Protein 5NGJ (pdb70)

GO terms:
  GO:0044659 viral release from host cell by cytolysis (P, IMP)
  GO:0098015 virus tail (C, IDA)

InterPro domains:
  IPR003343 Bacterial Ig-like domain, group 2 [PF02368] (375-453)
  IPR003343 Bacterial Ig-like domain, group 2 [SM00635] (375-456)
  IPR008964 Invasin/intimin cell-adhesion fragments [SSF49373] (381-460)

Nearest PDB structures (foldseek):
  5ngj-assembly1_B  TM=1.002E+00  e=4.626E-93  Tequintavirus T5
  5ngj-assembly1_A  TM=9.781E-01  e=1.810E-80  Tequintavirus T5
  8bcu-assembly1_H  TM=9.082E-01  e=2.111E-66  Escherichia phage T5
  8hqz-assembly1_p  TM=7.438E-01  e=2.154E-61  Escherichia phage DT57C
  9iny-assembly1_C  TM=8.876E-01  e=1.516E-52  Escherichia phage T5

Sequence (872 aa):
LQLLRNTRIFVSTVKTGHNKTNTQEILVQDDISWGQAAEWSFSTYILPYKDKNTSKQIVPDYMLWHALSSGRAINLEGTTGAHNNATNFMVNFKDNSYHELAMLHIYILTDKTWSYIDSCQINQAEVNVDIEDIGRVTWSGNGNQLIPLDEQPFDPDQIGIDDETYMTIQGSYIKNKLTILKIKDMDTNKSYDIPITGGTFTINNNITYLTPNVMSRVTIPIGSFTGAFELTGSLTAYLNDKSLGSMELYKDLIKTLKVVNRFEIALVLGGEYDDERPAAILVAKQAHHVNIPTIETDDVLGTSVEFKAIPSDLDAGDEGYLGFSSKYTRTTINNLIVNGDGATDAVTAITVKSAGNVTTLNRSATLQMSVEVTPSSARNKEVTWAITAGDAATINATGLLRADASKTGAVTVEATAKDGSGVKGTKVITVTAGGENLYFQRNTRIFVSTVKTGHNKTNTQEILVQDDISWGDSNSTDITVNEAEWSFSTYILPYKDKNTSKQIVPDYMLWHALSSGRAINLEGTTGAHNNATNFMVNFKDNSYHELAMLHIYILTDKTWSYIDSCQINQAEVNVDIEDIGRVTWSGNGNQLIPLDEQPFDPDQIGIDDETYMTIQGSYIKNKLTILKIKDMDTNKSYDIPITGGTFTINNNITYLTPNVMSRVTIPIGSFTGAFELTGSLTAYLNDKSLGSMELYKDLIKTLKVVNRFEIALVLGGEYDDERPAAILVAKQAHHVNIPTIETDDVLGTSVEFKAIPSDLDAGDEGYLGFSSKYTRTTINNLIVNGDGATDAVTAITVKSAGNVTTLNRSATLQMSVEVTPSSARNKEVTWAITAGDAATINATGLLRADASKTTVEATAKDGSGVKGTKVITV

Secondary structure (P-SEA, 3-state):
cccccbbbbbbcccccccccccbbbbbccccccccccccccccccbbbbbcccccbbbbcaaaaaaaacccccccccccccccccccccccccccccccccbbbbbbbbcccbbbbbccccccbbbbbccccccbbbbbbbcccbbbbbcccccccccccccaaaaaaaaaccccccbbbbbbbcccccbbbbbbbccccccccccccccccccccccccccccccccccccccccccccccccccaaaaaaaaaaaacccccbbbbbccccccccccbbbbbbcccccccccccccccccbbbbbbbbccccccccccbbbbcccccaaaaaaaacccccccccccbbbbbcccccccccccbbbbbbbbccccccccccccccccccccccccccccccccccccbbbbbbbbbcccccbbbbbbbbbcccccccccc/cbbbbbbcccccccccccbbbbbccccccccccbbbbbccccccccccccbbbbbcccccbbbbcaaaaaaaacccccccccccccccccccccccccccccccccbbbbbbbbcccbbbbbccccccbbbbbccccccbbbbbbbcccbbbbbcccccccccccccaaaaaaaaacccccccccbbbbcccccbbbbbbbccccccccccccccccccccccccccccccccccccccccccccccccccaaaaaaaaaaaacccccbbbbbccccccccccbbbbbbcbbbbbbcccccccccbbbbbbbbbccccccccccbbbbcccccaaaaaaaacccccccccccbbbbbccccccccccbbbbbbbbbccccccccccbbbbbccccbbbbccccccccccccccbbbbbcccccbbbbbbbcc

Radius of gyration: 35.17 Å; Cα contacts (8 Å, |Δi|>4): 2304; chains: 2; bounding box: 107×68×92 Å

Structure (mmCIF, N/CA/C/O backbone):
data_5NGJ
#
_entry.id   5NGJ
#
_cell.length_a   76.790
_cell.length_b   115.081
_cell.length_c   83.366
_cell.angle_alpha   90.00
_cell.angle_beta   111.88
_cell.angle_gamma   90.00
#
_symmetry.space_group_name_H-M   'P 1 21 1'
#
loop_
_entity.id
_entity.type
_entity.pdbx_description
1 polymer 'Tail tube protein'
2 non-polymer 'CHLORIDE ION'
3 water water
#
loop_
_atom_site.group_PDB
_atom_site.id
_atom_site.type_symbol
_atom_site.label_atom_id
_atom_site.label_alt_id
_atom_site.label_comp_id
_atom_site.label_asym_id
_atom_site.label_entity_id
_atom_site.label_seq_id
_atom_site.pdbx_PDB_ins_code
_atom_site.Cartn_x
_atom_site.Cartn_y
_atom_site.Cartn_z
_atom_site.occupancy
_atom_site.B_iso_or_equiv
_atom_site.auth_seq_id
_atom_site.auth_comp_id
_atom_site.auth_asym_id
_atom_site.auth_atom_id
_atom_site.pdbx_PDB_model_num
ATOM 1 N N . LEU A 1 3 ? 37.495 19.383 76.563 1.00 118.35 3 LEU A N 1
ATOM 2 C CA . LEU A 1 3 ? 37.732 20.709 77.128 1.00 117.97 3 LEU A CA 1
ATOM 3 C C . LEU A 1 3 ? 39.205 20.869 77.438 1.00 119.18 3 LEU A C 1
ATOM 4 O O . LEU A 1 3 ? 39.701 20.222 78.357 1.00 118.09 3 LEU A O 1
ATOM 19 N N . GLN A 1 4 ? 39.907 21.720 76.666 1.00 114.23 4 GLN A N 1
ATOM 20 C CA . GLN A 1 4 ? 41.330 22.006 76.845 1.00 111.63 4 GLN A CA 1
ATOM 21 C C . GLN A 1 4 ? 41.462 23.459 77.304 1.00 116.57 4 GLN A C 1
ATOM 22 O O . GLN A 1 4 ? 41.223 24.365 76.518 1.00 116.78 4 GLN A O 1
ATOM 36 N N . LEU A 1 5 ? 41.864 23.683 78.565 1.00 113.55 5 LEU A N 1
ATOM 37 C CA . LEU A 1 5 ? 42.071 25.036 79.084 1.00 113.86 5 LEU A CA 1
ATOM 38 C C . LEU A 1 5 ? 43.389 25.567 78.488 1.00 114.15 5 LEU A C 1
ATOM 39 O O . LEU A 1 5 ? 44.437 24.949 78.676 1.00 111.90 5 LEU A O 1
ATOM 55 N N . LEU A 1 6 ? 43.318 26.673 77.726 1.00 110.09 6 LEU A N 1
ATOM 56 C CA . LEU A 1 6 ? 44.488 27.261 77.068 1.00 108.09 6 LEU A CA 1
ATOM 57 C C . LEU A 1 6 ? 45.182 28.185 78.067 1.00 108.91 6 LEU A C 1
ATOM 58 O O . LEU A 1 6 ? 44.603 29.190 78.481 1.00 109.95 6 LEU A O 1
ATOM 74 N N . ARG A 1 7 ? 46.403 27.806 78.493 1.00 101.30 7 ARG A N 1
ATOM 75 C CA . ARG A 1 7 ? 47.181 28.522 79.502 1.00 99.49 7 ARG A CA 1
ATOM 76 C C . ARG A 1 7 ? 48.510 28.978 78.935 1.00 96.76 7 ARG A C 1
ATOM 77 O O . ARG A 1 7 ? 48.976 28.424 77.944 1.00 93.00 7 ARG A O 1
ATOM 98 N N . ASN A 1 8 ? 49.125 29.992 79.573 1.00 92.41 8 ASN A N 1
ATOM 99 C CA . ASN A 1 8 ? 50.443 30.509 79.169 1.00 91.02 8 ASN A CA 1
ATOM 100 C C . ASN A 1 8 ? 51.473 29.420 79.517 1.00 87.25 8 ASN A C 1
ATOM 101 O O . ASN A 1 8 ? 51.636 29.129 80.700 1.00 86.23 8 ASN A O 1
ATOM 112 N N . THR A 1 9 ? 52.050 28.730 78.506 1.00 78.89 9 THR A N 1
ATOM 113 C CA . THR A 1 9 ? 52.943 27.614 78.777 1.00 75.49 9 THR A CA 1
ATOM 114 C C . THR A 1 9 ? 54.321 27.830 78.193 1.00 74.89 9 THR A C 1
ATOM 115 O O . THR A 1 9 ? 54.451 28.416 77.132 1.00 75.57 9 THR A O 1
ATOM 126 N N . ARG A 1 10 ? 55.348 27.346 78.896 1.00 68.05 10 ARG A N 1
ATOM 127 C CA . ARG A 1 10 ? 56.726 27.352 78.426 1.00 65.44 10 ARG A CA 1
ATOM 128 C C . ARG A 1 10 ? 57.228 25.922 78.606 1.00 67.68 10 ARG A C 1
ATOM 129 O O . ARG A 1 10 ? 56.973 25.305 79.637 1.00 67.53 10 ARG A O 1
ATOM 150 N N . ILE A 1 11 ? 57.859 25.380 77.571 1.00 62.31 11 ILE A N 1
ATOM 151 C CA . ILE A 1 11 ? 58.357 24.016 77.534 1.00 60.86 11 ILE A CA 1
ATOM 152 C C . ILE A 1 11 ? 59.859 24.049 77.391 1.00 61.08 11 ILE A C 1
ATOM 153 O O . ILE A 1 11 ? 60.378 24.827 76.598 1.00 59.46 11 ILE A O 1
ATOM 169 N N . PHE A 1 12 ? 60.545 23.188 78.130 1.00 56.34 12 PHE A N 1
ATOM 170 C CA . PHE A 1 12 ? 61.993 23.070 78.085 1.00 55.27 12 PHE A CA 1
ATOM 171 C C . PHE A 1 12 ? 62.316 21.606 78.043 1.00 62.09 12 PHE A C 1
ATOM 172 O O . PHE A 1 12 ? 61.599 20.811 78.643 1.00 63.20 12 PHE A O 1
ATOM 189 N N . VAL A 1 13 ? 63.371 21.236 77.317 1.00 57.74 13 VAL A N 1
ATOM 190 C CA . VAL A 1 13 ? 63.798 19.856 77.268 1.00 56.34 13 VAL A CA 1
ATOM 191 C C . VAL A 1 13 ? 65.178 19.828 77.822 1.00 58.61 13 VAL A C 1
ATOM 192 O O . VAL A 1 13 ? 65.922 20.774 77.635 1.00 57.64 13 VAL A O 1
ATOM 205 N N . SER A 1 14 ? 65.527 18.731 78.472 1.00 56.67 14 SER A N 1
ATOM 206 C CA . SER A 1 14 ? 66.829 18.576 79.090 1.00 57.96 14 SER A CA 1
ATOM 207 C C . SER A 1 14 ? 67.302 17.139 79.097 1.00 62.07 14 SER A C 1
ATOM 208 O O . SER A 1 14 ? 66.498 16.218 79.177 1.00 60.32 14 SER A O 1
ATOM 216 N N . THR A 1 15 ? 68.615 16.961 79.091 1.00 61.22 15 THR A N 1
ATOM 217 C CA . THR A 1 15 ? 69.234 15.652 79.233 1.00 62.37 15 THR A CA 1
ATOM 218 C C . THR A 1 15 ? 69.487 15.348 80.711 1.00 70.55 15 THR A C 1
ATOM 219 O O . THR A 1 15 ? 69.823 14.219 81.020 1.00 72.04 15 THR A O 1
ATOM 230 N N . VAL A 1 16 ? 69.342 16.357 81.625 1.00 69.55 16 VAL A N 1
ATOM 231 C CA . VAL A 1 16 ? 69.583 16.231 83.068 1.00 69.54 16 VAL A CA 1
ATOM 232 C C . VAL A 1 16 ? 68.351 16.575 83.921 1.00 74.47 16 VAL A C 1
ATOM 233 O O . VAL A 1 16 ? 67.449 17.273 83.460 1.00 73.69 16 VAL A O 1
ATOM 246 N N . LYS A 1 17 ? 68.369 16.106 85.190 1.00 72.82 17 LYS A N 1
ATOM 247 C CA . LYS A 1 17 ? 67.391 16.398 86.248 1.00 72.71 17 LYS A CA 1
ATOM 248 C C . LYS A 1 17 ? 67.969 17.398 87.264 1.00 77.76 17 LYS A C 1
ATOM 249 O O . LYS A 1 17 ? 67.231 17.900 88.108 1.00 78.10 17 LYS A O 1
ATOM 268 N N . THR A 1 18 ? 69.281 17.676 87.196 1.00 75.16 18 THR A N 1
ATOM 269 C CA . THR A 1 18 ? 69.958 18.670 88.063 1.00 76.41 18 THR A CA 1
ATOM 270 C C . THR A 1 18 ? 71.145 19.257 87.298 1.00 79.99 18 THR A C 1
ATOM 271 O O . THR A 1 18 ? 71.618 18.648 86.338 1.00 78.60 18 THR A O 1
ATOM 282 N N . GLY A 1 19 ? 71.617 20.421 87.719 1.00 76.96 19 GLY A N 1
ATOM 283 C CA . GLY A 1 19 ? 72.733 21.093 87.061 1.00 76.27 19 GLY A CA 1
ATOM 284 C C . GLY A 1 19 ? 72.370 21.573 85.668 1.00 79.00 19 GLY A C 1
ATOM 285 O O . GLY A 1 19 ? 73.154 21.406 84.733 1.00 80.34 19 GLY A O 1
ATOM 289 N N . HIS A 1 20 ? 71.175 22.182 85.523 1.00 71.70 20 HIS A N 1
ATOM 290 C CA . HIS A 1 20 ? 70.655 22.650 84.238 1.00 68.97 20 HIS A CA 1
ATOM 291 C C . HIS A 1 20 ? 71.387 23.882 83.768 1.00 76.94 20 HIS A C 1
ATOM 292 O O . HIS A 1 20 ? 71.486 24.845 84.511 1.00 80.42 20 HIS A O 1
ATOM 306 N N . ASN A 1 21 ? 71.850 23.879 82.527 1.00 73.84 21 ASN A N 1
ATOM 307 C CA . ASN A 1 21 ? 72.568 24.992 81.949 1.00 74.90 21 ASN A CA 1
ATOM 308 C C . ASN A 1 21 ? 72.188 25.095 80.487 1.00 81.20 21 ASN A C 1
ATOM 309 O O . ASN A 1 21 ? 71.445 24.246 79.999 1.00 81.14 21 ASN A O 1
ATOM 320 N N . LYS A 1 22 ? 72.735 26.076 79.757 1.00 78.74 22 LYS A N 1
ATOM 321 C CA . LYS A 1 22 ? 72.375 26.272 78.350 1.00 77.00 22 LYS A CA 1
ATOM 322 C C . LYS A 1 22 ? 72.932 25.172 77.424 1.00 78.71 22 LYS A C 1
ATOM 323 O O . LYS A 1 22 ? 72.409 25.009 76.321 1.00 77.35 22 LYS A O 1
ATOM 342 N N . THR A 1 23 ? 73.911 24.361 77.892 1.00 72.94 23 THR A N 1
ATOM 343 C CA . THR A 1 23 ? 74.429 23.236 77.116 1.00 70.83 23 THR A CA 1
ATOM 344 C C . THR A 1 23 ? 73.501 22.027 77.165 1.00 69.97 23 THR A C 1
ATOM 345 O O . THR A 1 23 ? 73.380 21.337 76.178 1.00 69.07 23 THR A O 1
ATOM 356 N N . ASN A 1 24 ? 72.937 21.710 78.326 1.00 67.55 24 ASN A N 1
ATOM 357 C CA . ASN A 1 24 ? 72.107 20.509 78.494 1.00 65.94 24 ASN A CA 1
ATOM 358 C C . ASN A 1 24 ? 70.582 20.743 78.477 1.00 66.65 24 ASN A C 1
ATOM 359 O O . ASN A 1 24 ? 69.841 19.767 78.575 1.00 64.67 24 ASN A O 1
ATOM 370 N N . THR A 1 25 ? 70.114 22.001 78.390 1.00 62.00 25 THR A N 1
ATOM 371 C CA . THR A 1 25 ? 68.675 22.335 78.450 1.00 60.52 25 THR A CA 1
ATOM 372 C C . THR A 1 25 ? 68.393 23.422 77.467 1.00 63.15 25 THR A C 1
ATOM 373 O O . THR A 1 25 ? 69.263 24.246 77.223 1.00 62.92 25 THR A O 1
ATOM 384 N N . GLN A 1 26 ? 67.191 23.412 76.875 1.00 58.72 26 GLN A N 1
ATOM 385 C CA . GLN A 1 26 ? 66.769 24.442 75.924 1.00 57.50 26 GLN A CA 1
ATOM 386 C C . GLN A 1 26 ? 65.267 24.594 75.968 1.00 60.20 26 GLN A C 1
ATOM 387 O O . GLN A 1 26 ? 64.551 23.619 76.222 1.00 56.84 26 GLN A O 1
ATOM 401 N N . GLU A 1 27 ? 64.784 25.805 75.684 1.00 59.19 27 GLU A N 1
ATOM 402 C CA . GLU A 1 27 ? 63.342 26.043 75.615 1.00 58.91 27 GLU A CA 1
ATOM 403 C C . GLU A 1 27 ? 62.867 25.595 74.252 1.00 61.33 27 GLU A C 1
ATOM 404 O O . GLU A 1 27 ? 63.594 25.727 73.280 1.00 61.33 27 GLU A O 1
ATOM 416 N N . ILE A 1 28 ? 61.635 25.104 74.179 1.00 57.31 28 ILE A N 1
ATOM 417 C CA . ILE A 1 28 ? 61.018 24.695 72.939 1.00 55.25 28 ILE A CA 1
ATOM 418 C C . ILE A 1 28 ? 59.887 25.643 72.662 1.00 59.37 28 ILE A C 1
ATOM 419 O O . ILE A 1 28 ? 58.991 25.759 73.492 1.00 56.46 28 ILE A O 1
ATOM 435 N N . LEU A 1 29 ? 59.888 26.299 71.484 1.00 60.02 29 LEU A N 1
ATOM 436 C CA . LEU A 1 29 ? 58.782 27.180 71.113 1.00 63.70 29 LEU A CA 1
ATOM 437 C C . LEU A 1 29 ? 57.650 26.331 70.539 1.00 66.74 29 LEU A C 1
ATOM 438 O O . LEU A 1 29 ? 57.575 26.105 69.334 1.00 65.86 29 LEU A O 1
ATOM 454 N N . VAL A 1 30 ? 56.798 25.846 71.422 1.00 64.36 30 VAL A N 1
ATOM 455 C CA . VAL A 1 30 ? 55.627 25.058 71.072 1.00 65.13 30 VAL A CA 1
ATOM 456 C C . VAL A 1 30 ? 54.503 25.958 70.578 1.00 72.59 30 VAL A C 1
ATOM 457 O O . VAL A 1 30 ? 54.365 27.097 71.023 1.00 70.25 30 VAL A O 1
ATOM 470 N N . GLN A 1 31 ? 53.606 25.352 69.800 1.00 73.28 31 GLN A N 1
ATOM 471 C CA . GLN A 1 31 ? 52.386 25.985 69.292 1.00 75.50 31 GLN A CA 1
ATOM 472 C C . GLN A 1 31 ? 51.260 25.752 70.290 1.00 84.34 31 GLN A C 1
ATOM 473 O O . GLN A 1 31 ? 51.450 24.992 71.232 1.00 84.14 31 GLN A O 1
ATOM 487 N N . ASP A 1 32 ? 50.083 26.371 70.075 1.00 86.73 32 ASP A N 1
ATOM 488 C CA . ASP A 1 32 ? 48.916 26.237 70.986 1.00 89.50 32 ASP A CA 1
ATOM 489 C C . ASP A 1 32 ? 48.450 24.783 71.176 1.00 94.47 32 ASP A C 1
ATOM 490 O O . ASP A 1 32 ? 47.832 24.469 72.206 1.00 95.03 32 ASP A O 1
ATOM 499 N N . ASP A 1 33 ? 48.707 23.914 70.169 1.00 90.89 33 ASP A N 1
ATOM 500 C CA . ASP A 1 33 ? 48.431 22.483 70.262 1.00 91.34 33 ASP A CA 1
ATOM 501 C C . ASP A 1 33 ? 49.613 21.865 71.028 1.00 94.46 33 ASP A C 1
ATOM 502 O O . ASP A 1 33 ? 50.759 21.799 70.519 1.00 97.03 33 ASP A O 1
ATOM 511 N N . ILE A 1 34 ? 49.358 21.541 72.278 1.00 85.73 34 ILE A N 1
ATOM 512 C CA . ILE A 1 34 ? 50.316 20.894 73.162 1.00 83.09 34 ILE A CA 1
ATOM 513 C C . ILE A 1 34 ? 49.504 20.115 74.180 1.00 84.95 34 ILE A C 1
ATOM 514 O O . ILE A 1 34 ? 48.672 20.694 74.873 1.00 86.58 34 ILE A O 1
ATOM 530 N N . SER A 1 35 ? 49.719 18.809 74.235 1.00 78.33 35 SER A N 1
ATOM 531 C CA . SER A 1 35 ? 48.978 17.936 75.108 1.00 78.17 35 SER A CA 1
ATOM 532 C C . SER A 1 35 ? 49.905 17.000 75.825 1.00 81.58 35 SER A C 1
ATOM 533 O O . SER A 1 35 ? 50.846 16.503 75.226 1.00 77.79 35 SER A O 1
ATOM 541 N N . TRP A 1 36 ? 49.647 16.766 77.107 1.00 81.14 36 TRP A N 1
ATOM 542 C CA . TRP A 1 36 ? 50.399 15.815 77.903 1.00 81.80 36 TRP A CA 1
ATOM 543 C C . TRP A 1 36 ? 49.509 15.296 79.013 1.00 90.51 36 TRP A C 1
ATOM 544 O O . TRP A 1 36 ? 48.582 15.983 79.438 1.00 89.88 36 TRP A O 1
ATOM 565 N N . GLY A 1 37 ? 49.811 14.101 79.480 1.00 90.28 37 GLY A N 1
ATOM 566 C CA . GLY A 1 37 ? 49.075 13.501 80.580 1.00 91.78 37 GLY A CA 1
ATOM 567 C C . GLY A 1 37 ? 49.611 12.133 80.933 1.00 96.39 37 GLY A C 1
ATOM 568 O O . GLY A 1 37 ? 50.681 11.739 80.455 1.00 93.85 37 GLY A O 1
ATOM 572 N N . GLN A 1 38 ? 48.842 11.398 81.765 1.00 94.70 38 GLN A N 1
ATOM 573 C CA . GLN A 1 38 ? 49.171 10.039 82.189 1.00 108.89 38 GLN A CA 1
ATOM 574 C C . GLN A 1 38 ? 47.927 9.279 82.670 1.00 137.68 38 GLN A C 1
ATOM 575 O O . GLN A 1 38 ? 47.390 9.578 83.736 1.00 104.72 38 GLN A O 1
ATOM 589 N N . ALA A 1 67 ? 52.049 4.659 81.038 1.00 89.62 67 ALA A N 1
ATOM 590 C CA . ALA A 1 67 ? 53.149 5.577 80.722 1.00 86.45 67 ALA A CA 1
ATOM 591 C C . ALA A 1 67 ? 52.609 6.935 80.242 1.00 85.33 67 ALA A C 1
ATOM 592 O O . ALA A 1 67 ? 51.647 6.971 79.471 1.00 85.29 67 ALA A O 1
ATOM 598 N N . ALA A 1 68 ? 53.244 8.047 80.660 1.00 77.80 68 ALA A N 1
ATOM 599 C CA . ALA A 1 68 ? 52.839 9.370 80.170 1.00 77.21 68 ALA A CA 1
ATOM 600 C C . ALA A 1 68 ? 53.004 9.468 78.613 1.00 81.93 68 ALA A C 1
ATOM 601 O O . ALA A 1 68 ? 53.814 8.750 78.012 1.00 80.84 68 ALA A O 1
ATOM 608 N N . GLU A 1 69 ? 52.148 10.269 77.977 1.00 77.64 69 GLU A N 1
ATOM 609 C CA . GLU A 1 69 ? 52.141 10.472 76.546 1.00 76.00 69 GLU A CA 1
ATOM 610 C C . GLU A 1 69 ? 52.139 11.957 76.316 1.00 76.56 69 GLU A C 1
ATOM 611 O O . GLU A 1 69 ? 51.644 12.701 77.160 1.00 77.07 69 GLU A O 1
ATOM 623 N N . TRP A 1 70 ? 52.825 12.412 75.269 1.00 69.68 70 TRP A N 1
ATOM 624 C CA . TRP A 1 70 ? 52.885 13.846 75.005 1.00 66.74 70 TRP A CA 1
ATOM 625 C C . TRP A 1 70 ? 52.939 14.120 73.532 1.00 65.68 70 TRP A C 1
ATOM 626 O O . TRP A 1 70 ? 53.282 13.242 72.726 1.00 63.46 70 TRP A O 1
ATOM 647 N N . SER A 1 71 ? 52.569 15.346 73.180 1.00 60.23 71 SER A N 1
ATOM 648 C CA . SER A 1 71 ? 52.541 15.776 71.804 1.00 59.71 71 SER A CA 1
ATOM 649 C C . SER A 1 71 ? 52.550 17.284 71.736 1.00 61.40 71 SER A C 1
ATOM 650 O O . SER A 1 71 ? 51.927 17.935 72.552 1.00 58.93 71 SER A O 1
ATOM 658 N N . PHE A 1 72 ? 53.237 17.834 70.732 1.00 56.38 72 PHE A N 1
ATOM 659 C CA . PHE A 1 72 ? 53.275 19.272 70.513 1.00 57.25 72 PHE A CA 1
ATOM 660 C C . PHE A 1 72 ? 53.889 19.531 69.163 1.00 61.40 72 PHE A C 1
ATOM 661 O O . PHE A 1 72 ? 54.483 18.637 68.575 1.00 61.83 72 PHE A O 1
ATOM 678 N N . SER A 1 73 ? 53.737 20.746 68.671 1.00 58.83 73 SER A N 1
ATOM 679 C CA . SER A 1 73 ? 54.257 21.145 67.390 1.00 58.14 73 SER A CA 1
ATOM 680 C C . SER A 1 73 ? 55.180 22.324 67.519 1.00 59.70 73 SER A C 1
ATOM 681 O O . SER A 1 73 ? 55.068 23.104 68.447 1.00 57.57 73 SER A O 1
ATOM 689 N N . THR A 1 74 ? 56.064 22.448 66.543 1.00 57.94 74 THR A N 1
ATOM 690 C CA . THR A 1 74 ? 57.060 23.499 66.391 1.00 57.21 74 THR A CA 1
ATOM 691 C C . THR A 1 74 ? 57.205 23.696 64.901 1.00 59.57 74 THR A C 1
ATOM 692 O O . THR A 1 74 ? 56.627 22.971 64.103 1.00 57.52 74 THR A O 1
ATOM 703 N N . TYR A 1 75 ? 58.028 24.625 64.535 1.00 58.76 75 TYR A N 1
ATOM 704 C CA . TYR A 1 75 ? 58.374 24.889 63.165 1.00 58.55 75 TYR A CA 1
ATOM 705 C C . TYR A 1 75 ? 59.852 24.707 62.986 1.00 61.24 75 TYR A C 1
ATOM 706 O O . TYR A 1 75 ? 60.605 24.978 63.904 1.00 61.57 75 TYR A O 1
ATOM 724 N N . ILE A 1 76 ? 60.262 24.337 61.780 1.00 57.67 76 ILE A N 1
ATOM 725 C CA . ILE A 1 76 ? 61.672 24.240 61.378 1.00 55.47 76 ILE A CA 1
ATOM 726 C C . ILE A 1 76 ? 62.089 25.712 61.145 1.00 61.12 76 ILE A C 1
ATOM 727 O O . ILE A 1 76 ? 61.517 26.392 60.274 1.00 61.70 76 ILE A O 1
ATOM 743 N N . LEU A 1 77 ? 62.973 26.227 62.017 1.00 55.61 77 LEU A N 1
ATOM 744 C CA . LEU A 1 77 ? 63.349 27.632 62.027 1.00 56.23 77 LEU A CA 1
ATOM 745 C C . LEU A 1 77 ? 64.854 27.770 62.050 1.00 58.92 77 LEU A C 1
ATOM 746 O O . LEU A 1 77 ? 65.444 28.016 63.087 1.00 58.76 77 LEU A O 1
ATOM 762 N N . PRO A 1 78 ? 65.495 27.628 60.891 1.00 56.95 78 PRO A N 1
ATOM 763 C CA . PRO A 1 78 ? 66.954 27.687 60.865 1.00 56.50 78 PRO A CA 1
ATOM 764 C C . PRO A 1 78 ? 67.491 29.109 60.888 1.00 64.74 78 PRO A C 1
ATOM 765 O O . PRO A 1 78 ? 66.950 29.998 60.226 1.00 65.58 78 PRO A O 1
ATOM 776 N N . TYR A 1 79 ? 68.530 29.326 61.698 1.00 63.59 79 TYR A N 1
ATOM 777 C CA . TYR A 1 79 ? 69.120 30.656 61.849 1.00 65.20 79 TYR A CA 1
ATOM 778 C C . TYR A 1 79 ? 70.593 30.575 62.243 1.00 70.70 79 TYR A C 1
ATOM 779 O O . TYR A 1 79 ? 71.077 29.510 62.633 1.00 65.75 79 TYR A O 1
ATOM 797 N N . LYS A 1 80 ? 71.295 31.714 62.164 1.00 74.07 80 LYS A N 1
ATOM 798 C CA . LYS A 1 80 ? 72.713 31.756 62.506 1.00 76.38 80 LYS A CA 1
ATOM 799 C C . LYS A 1 80 ? 72.862 31.947 63.991 1.00 82.47 80 LYS A C 1
ATOM 800 O O . LYS A 1 80 ? 72.428 32.966 64.526 1.00 84.65 80 LYS A O 1
ATOM 819 N N . ASP A 1 81 ? 73.507 30.987 64.660 1.00 79.55 81 ASP A N 1
ATOM 820 C CA . ASP A 1 81 ? 73.769 31.098 66.096 1.00 80.45 81 ASP A CA 1
ATOM 821 C C . ASP A 1 81 ? 74.772 32.239 66.285 1.00 85.96 81 ASP A C 1
ATOM 822 O O . ASP A 1 81 ? 75.751 32.304 65.556 1.00 84.06 81 ASP A O 1
ATOM 831 N N . LYS A 1 82 ? 74.514 33.157 67.207 1.00 86.24 82 LYS A N 1
ATOM 832 C CA . LYS A 1 82 ? 75.415 34.307 67.406 1.00 88.63 82 LYS A CA 1
ATOM 833 C C . LYS A 1 82 ? 76.818 33.884 67.886 1.00 91.03 82 LYS A C 1
ATOM 834 O O . LYS A 1 82 ? 77.810 34.308 67.300 1.00 91.75 82 LYS A O 1
ATOM 853 N N . ASN A 1 83 ? 76.881 33.025 68.920 1.00 84.82 83 ASN A N 1
ATOM 854 C CA . ASN A 1 83 ? 78.135 32.566 69.535 1.00 83.78 83 ASN A CA 1
ATOM 855 C C . ASN A 1 83 ? 79.054 31.765 68.623 1.00 82.99 83 ASN A C 1
ATOM 856 O O . ASN A 1 83 ? 80.255 31.989 68.652 1.00 83.02 83 ASN A O 1
ATOM 867 N N . THR A 1 84 ? 78.504 30.789 67.875 1.00 76.25 84 THR A N 1
ATOM 868 C CA . THR A 1 84 ? 79.270 29.906 66.985 1.00 74.01 84 THR A CA 1
ATOM 869 C C . THR A 1 84 ? 79.231 30.288 65.506 1.00 73.84 84 THR A C 1
ATOM 870 O O . THR A 1 84 ? 80.034 29.757 64.733 1.00 69.84 84 THR A O 1
ATOM 881 N N . SER A 1 85 ? 78.281 31.163 65.101 1.00 70.67 85 SER A N 1
ATOM 882 C CA . SER A 1 85 ? 78.051 31.542 63.703 1.00 70.13 85 SER A CA 1
ATOM 883 C C . SER A 1 85 ? 77.626 30.333 62.830 1.00 71.65 85 SER A C 1
ATOM 884 O O . SER A 1 85 ? 77.606 30.434 61.609 1.00 70.72 85 SER A O 1
ATOM 892 N N . LYS A 1 86 ? 77.197 29.220 63.464 1.00 65.50 86 LYS A N 1
ATOM 893 C CA . LYS A 1 86 ? 76.776 28.025 62.754 1.00 60.98 86 LYS A CA 1
ATOM 894 C C . LYS A 1 86 ? 75.278 28.017 62.586 1.00 62.24 86 LYS A C 1
ATOM 895 O O . LYS A 1 86 ? 74.553 28.599 63.391 1.00 61.64 86 LYS A O 1
ATOM 914 N N . GLN A 1 87 ? 74.793 27.333 61.549 1.00 59.35 87 GLN A N 1
ATOM 915 C CA . GLN A 1 87 ? 73.339 27.195 61.357 1.00 58.88 87 GLN A CA 1
ATOM 916 C C . GLN A 1 87 ? 72.770 26.260 62.408 1.00 58.88 87 GLN A C 1
ATOM 917 O O . GLN A 1 87 ? 73.361 25.228 62.689 1.00 57.53 87 GLN A O 1
ATOM 931 N N . ILE A 1 88 ? 71.686 26.662 63.050 1.00 58.15 88 ILE A N 1
ATOM 932 C CA . ILE A 1 88 ? 71.043 25.883 64.108 1.00 57.46 88 ILE A CA 1
ATOM 933 C C . ILE A 1 88 ? 69.536 26.029 64.061 1.00 59.06 88 ILE A C 1
ATOM 934 O O . ILE A 1 88 ? 69.026 26.912 63.396 1.00 59.89 88 ILE A O 1
ATOM 950 N N . VAL A 1 89 ? 68.833 25.132 64.744 1.00 54.93 89 VAL A N 1
ATOM 951 C CA . VAL A 1 89 ? 67.388 25.194 64.937 1.00 54.78 89 VAL A CA 1
ATOM 952 C C . VAL A 1 89 ? 67.148 25.299 66.436 1.00 58.04 89 VAL A C 1
ATOM 953 O O . VAL A 1 89 ? 67.864 24.669 67.224 1.00 55.91 89 VAL A O 1
ATOM 966 N N . PRO A 1 90 ? 66.114 26.047 66.854 1.00 57.35 90 PRO A N 1
ATOM 967 C CA . PRO A 1 90 ? 65.836 26.168 68.298 1.00 58.18 90 PRO A CA 1
ATOM 968 C C . PRO A 1 90 ? 65.287 24.906 68.992 1.00 61.55 90 PRO A C 1
ATOM 969 O O . PRO A 1 90 ? 65.048 24.952 70.186 1.00 62.97 90 PRO A O 1
ATOM 980 N N . ASP A 1 91 ? 65.099 23.788 68.267 1.00 58.05 91 ASP A N 1
ATOM 981 C CA . ASP A 1 91 ? 64.617 22.535 68.834 1.00 57.08 91 ASP A CA 1
ATOM 982 C C . ASP A 1 91 ? 65.604 21.393 68.485 1.00 57.00 91 ASP A C 1
ATOM 983 O O . ASP A 1 91 ? 65.204 20.239 68.345 1.00 54.65 91 ASP A O 1
ATOM 992 N N . TYR A 1 92 ? 66.899 21.713 68.398 1.00 54.08 92 TYR A N 1
ATOM 993 C CA . TYR A 1 92 ? 67.888 20.729 67.983 1.00 53.91 92 TYR A CA 1
ATOM 994 C C . TYR A 1 92 ? 67.989 19.537 68.900 1.00 55.74 92 TYR A C 1
ATOM 995 O O . TYR A 1 92 ? 68.353 18.458 68.431 1.00 53.38 92 TYR A O 1
ATOM 1013 N N . MET A 1 93 ? 67.655 19.698 70.197 1.00 55.86 93 MET A N 1
ATOM 1014 C CA . MET A 1 93 ? 67.698 18.568 71.113 1.00 53.18 93 MET A CA 1
ATOM 1015 C C . MET A 1 93 ? 66.616 17.554 70.823 1.00 53.52 93 MET A C 1
ATOM 1016 O O . MET A 1 93 ? 66.829 16.370 71.095 1.00 52.53 93 MET A O 1
ATOM 1030 N N . LEU A 1 94 ? 65.494 17.988 70.195 1.00 49.95 94 LEU A N 1
ATOM 1031 C CA . LEU A 1 94 ? 64.430 17.065 69.774 1.00 49.18 94 LEU A CA 1
ATOM 1032 C C . LEU A 1 94 ? 64.895 16.325 68.539 1.00 53.83 94 LEU A C 1
ATOM 1033 O O . LEU A 1 94 ? 64.771 15.108 68.464 1.00 53.72 94 LEU A O 1
ATOM 1049 N N . TRP A 1 95 ? 65.492 17.035 67.600 1.00 50.51 95 TRP A N 1
ATOM 1050 C CA . TRP A 1 95 ? 66.030 16.378 66.401 1.00 51.26 95 TRP A CA 1
ATOM 1051 C C . TRP A 1 95 ? 67.094 15.374 66.766 1.00 53.29 95 TRP A C 1
ATOM 1052 O O . TRP A 1 95 ? 67.117 14.289 66.191 1.00 52.33 95 TRP A O 1
ATOM 1073 N N . HIS A 1 96 ? 67.915 15.701 67.766 1.00 50.70 96 HIS A N 1
ATOM 1074 C CA . HIS A 1 96 ? 68.923 14.770 68.233 1.00 50.97 96 HIS A CA 1
ATOM 1075 C C . HIS A 1 96 ? 68.343 13.539 68.868 1.00 55.74 96 HIS A C 1
ATOM 1076 O O . HIS A 1 96 ? 68.750 12.438 68.524 1.00 57.10 96 HIS A O 1
ATOM 1090 N N . ALA A 1 97 ? 67.434 13.715 69.820 1.00 53.29 97 ALA A N 1
ATOM 1091 C CA . ALA A 1 97 ? 66.794 12.620 70.517 1.00 53.81 97 ALA A CA 1
ATOM 1092 C C . ALA A 1 97 ? 65.943 11.698 69.591 1.00 55.46 97 ALA A C 1
ATOM 1093 O O . ALA A 1 97 ? 65.851 10.488 69.818 1.00 52.26 97 ALA A O 1
ATOM 1100 N N . LEU A 1 98 ? 65.398 12.243 68.497 1.00 52.53 98 LEU A N 1
ATOM 1101 C CA . LEU A 1 98 ? 64.637 11.462 67.509 1.00 50.80 98 LEU A CA 1
ATOM 1102 C C . LEU A 1 98 ? 65.594 10.535 66.745 1.00 54.25 98 LEU A C 1
ATOM 1103 O O . LEU A 1 98 ? 65.229 9.428 66.362 1.00 53.97 98 LEU A O 1
ATOM 1119 N N . SER A 1 99 ? 66.813 11.014 66.511 1.00 47.82 99 SER A N 1
ATOM 1120 C CA . SER A 1 99 ? 67.742 10.375 65.609 1.00 48.62 99 SER A CA 1
ATOM 1121 C C . SER A 1 99 ? 68.897 9.572 66.203 1.00 53.04 99 SER A C 1
ATOM 1122 O O . SER A 1 99 ? 69.580 8.889 65.443 1.00 49.04 99 SER A O 1
ATOM 1130 N N . SER A 1 100 ? 69.191 9.704 67.485 1.00 50.93 100 SER A N 1
ATOM 1131 C CA . SER A 1 100 ? 70.410 9.084 68.002 1.00 50.72 100 SER A CA 1
ATOM 1132 C C . SER A 1 100 ? 70.258 8.620 69.432 1.00 53.56 100 SER A C 1
ATOM 1133 O O . SER A 1 100 ? 69.508 9.231 70.152 1.00 52.95 100 SER A O 1
ATOM 1141 N N . GLY A 1 101 ? 71.016 7.585 69.814 1.00 52.67 101 GLY A N 1
ATOM 1142 C CA . GLY A 1 101 ? 71.131 7.076 71.173 1.00 54.92 101 GLY A CA 1
ATOM 1143 C C . GLY A 1 101 ? 72.379 7.575 71.891 1.00 61.98 101 GLY A C 1
ATOM 1144 O O . GLY A 1 101 ? 72.596 7.250 73.049 1.00 61.82 101 GLY A O 1
ATOM 1148 N N . ARG A 1 102 ? 73.210 8.377 71.227 1.00 61.22 102 ARG A N 1
ATOM 1149 C CA . ARG A 1 102 ? 74.409 8.911 71.863 1.00 62.15 102 ARG A CA 1
ATOM 1150 C C . ARG A 1 102 ? 74.134 10.287 72.458 1.00 65.87 102 ARG A C 1
ATOM 1151 O O . ARG A 1 102 ? 73.089 10.892 72.198 1.00 63.75 102 ARG A O 1
ATOM 1172 N N . ALA A 1 103 ? 75.114 10.799 73.242 1.00 63.39 103 ALA A N 1
ATOM 1173 C CA . ALA A 1 103 ? 75.057 12.149 73.804 1.00 62.16 103 ALA A CA 1
ATOM 1174 C C . ALA A 1 103 ? 75.235 13.151 72.657 1.00 64.24 103 ALA A C 1
ATOM 1175 O O . ALA A 1 103 ? 75.939 12.860 71.702 1.00 62.79 103 ALA A O 1
ATOM 1182 N N . ILE A 1 104 ? 74.602 14.317 72.753 1.00 63.64 104 ILE A N 1
ATOM 1183 C CA . ILE A 1 104 ? 74.695 15.368 71.746 1.00 64.66 104 ILE A CA 1
ATOM 1184 C C . ILE A 1 104 ? 76.155 15.797 71.504 1.00 70.62 104 ILE A C 1
ATOM 1185 O O . ILE A 1 104 ? 76.932 15.971 72.436 1.00 72.82 104 ILE A O 1
ATOM 1201 N N . ASN A 1 105 ? 76.500 15.953 70.232 1.00 65.74 105 ASN A N 1
ATOM 1202 C CA . ASN A 1 105 ? 77.777 16.474 69.777 1.00 66.23 105 ASN A CA 1
ATOM 1203 C C . ASN A 1 105 ? 77.559 17.127 68.418 1.00 67.14 105 ASN A C 1
ATOM 1204 O O . ASN A 1 105 ? 77.641 16.471 67.384 1.00 67.23 105 ASN A O 1
ATOM 1215 N N . LEU A 1 106 ? 77.299 18.438 68.433 1.00 62.81 106 LEU A N 1
ATOM 1216 C CA . LEU A 1 106 ? 77.045 19.192 67.218 1.00 60.10 106 LEU A CA 1
ATOM 1217 C C . LEU A 1 106 ? 78.252 19.254 66.272 1.00 64.90 106 LEU A C 1
ATOM 1218 O O . LEU A 1 106 ? 78.053 19.449 65.074 1.00 61.96 106 LEU A O 1
ATOM 1234 N N . GLU A 1 107 ? 79.492 19.063 66.802 1.00 65.91 107 GLU A N 1
ATOM 1235 C CA . GLU A 1 107 ? 80.718 19.065 66.005 1.00 66.60 107 GLU A CA 1
ATOM 1236 C C . GLU A 1 107 ? 80.974 17.713 65.336 1.00 71.51 107 GLU A C 1
ATOM 1237 O O . GLU A 1 107 ? 81.924 17.605 64.564 1.00 71.25 107 GLU A O 1
ATOM 1249 N N . GLY A 1 108 ? 80.146 16.701 65.630 1.00 66.89 108 GLY A N 1
ATOM 1250 C CA . GLY A 1 108 ? 80.280 15.376 65.043 1.00 63.76 108 GLY A CA 1
ATOM 1251 C C . GLY A 1 108 ? 79.694 15.235 63.656 1.00 65.11 108 GLY A C 1
ATOM 1252 O O . GLY A 1 108 ? 79.423 16.233 62.974 1.00 63.38 108 GLY A O 1
ATOM 1256 N N . THR A 1 109 ? 79.533 13.962 63.225 1.00 59.29 109 THR A N 1
ATOM 1257 C CA . THR A 1 109 ? 79.010 13.569 61.926 1.00 58.33 109 THR A CA 1
ATOM 1258 C C . THR A 1 109 ? 77.700 12.765 61.998 1.00 60.39 109 THR A C 1
ATOM 1259 O O . THR A 1 109 ? 77.210 12.344 60.955 1.00 59.45 109 THR A O 1
ATOM 1270 N N . THR A 1 110 ? 77.149 12.513 63.192 1.00 59.35 110 THR A N 1
ATOM 1271 C CA . THR A 1 110 ? 75.890 11.765 63.326 1.00 58.66 110 THR A CA 1
ATOM 1272 C C . THR A 1 110 ? 74.895 12.505 64.193 1.00 61.49 110 THR A C 1
ATOM 1273 O O . THR A 1 110 ? 75.276 13.411 64.952 1.00 60.74 110 THR A O 1
ATOM 1284 N N . GLY A 1 111 ? 73.626 12.109 64.071 1.00 56.03 111 GLY A N 1
ATOM 1285 C CA . GLY A 1 111 ? 72.543 12.701 64.839 1.00 55.50 111 GLY A CA 1
ATOM 1286 C C . GLY A 1 111 ? 72.381 14.147 64.449 1.00 56.81 111 GLY A C 1
ATOM 1287 O O . GLY A 1 111 ? 72.565 14.486 63.285 1.00 55.53 111 GLY A O 1
ATOM 1291 N N . ALA A 1 112 ? 72.136 15.017 65.429 1.00 53.76 112 ALA A N 1
ATOM 1292 C CA . ALA A 1 112 ? 72.066 16.452 65.181 1.00 51.95 112 ALA A CA 1
ATOM 1293 C C . ALA A 1 112 ? 73.503 16.996 65.111 1.00 57.99 112 ALA A C 1
ATOM 1294 O O . ALA A 1 112 ? 74.308 16.778 66.016 1.00 59.06 112 ALA A O 1
ATOM 1301 N N . HIS A 1 113 ? 73.848 17.628 63.998 1.00 53.91 113 HIS A N 1
ATOM 1302 C CA . HIS A 1 113 ? 75.192 18.185 63.823 1.00 52.80 113 HIS A CA 1
ATOM 1303 C C . HIS A 1 113 ? 75.144 19.346 62.858 1.00 58.02 113 HIS A C 1
ATOM 1304 O O . HIS A 1 113 ? 74.208 19.454 62.070 1.00 55.73 113 HIS A O 1
ATOM 1318 N N . ASN A 1 114 ? 76.058 20.283 62.998 1.00 57.44 114 ASN A N 1
ATOM 1319 C CA . ASN A 1 114 ? 75.973 21.482 62.175 1.00 58.38 114 ASN A CA 1
ATOM 1320 C C . ASN A 1 114 ? 77.309 22.112 61.808 1.00 60.67 114 ASN A C 1
ATOM 1321 O O . ASN A 1 114 ? 78.369 21.669 62.246 1.00 60.99 114 ASN A O 1
ATOM 1332 N N . ASN A 1 115 ? 77.216 23.153 60.990 1.00 56.82 115 ASN A N 1
ATOM 1333 C CA . ASN A 1 115 ? 78.338 23.977 60.545 1.00 58.25 115 ASN A CA 1
ATOM 1334 C C . ASN A 1 115 ? 77.774 25.310 60.033 1.00 64.96 115 ASN A C 1
ATOM 1335 O O . ASN A 1 115 ? 76.562 25.546 60.142 1.00 63.20 115 ASN A O 1
ATOM 1346 N N . ALA A 1 116 ? 78.632 26.184 59.504 1.00 65.12 116 ALA A N 1
ATOM 1347 C CA . ALA A 1 116 ? 78.204 27.502 59.004 1.00 66.26 116 ALA A CA 1
ATOM 1348 C C . ALA A 1 116 ? 77.269 27.452 57.780 1.00 66.49 116 ALA A C 1
ATOM 1349 O O . ALA A 1 116 ? 76.576 28.427 57.519 1.00 66.67 116 ALA A O 1
ATOM 1356 N N . THR A 1 117 ? 77.215 26.340 57.064 1.00 60.13 117 THR A N 1
ATOM 1357 C CA . THR A 1 117 ? 76.345 26.212 55.891 1.00 59.65 117 THR A CA 1
ATOM 1358 C C . THR A 1 117 ? 74.957 25.649 56.266 1.00 63.16 117 THR A C 1
ATOM 1359 O O . THR A 1 117 ? 73.948 26.071 55.687 1.00 61.91 117 THR A O 1
ATOM 1370 N N . ASN A 1 118 ? 74.913 24.683 57.187 1.00 58.25 118 ASN A N 1
ATOM 1371 C CA . ASN A 1 118 ? 73.660 24.027 57.529 1.00 56.56 118 ASN A CA 1
ATOM 1372 C C . ASN A 1 118 ? 73.653 23.233 58.819 1.00 57.75 118 ASN A C 1
ATOM 1373 O O . ASN A 1 118 ? 74.694 22.850 59.363 1.00 57.50 118 ASN A O 1
ATOM 1384 N N . PHE A 1 119 ? 72.438 23.045 59.324 1.00 53.49 119 PHE A N 1
ATOM 1385 C CA . PHE A 1 119 ? 72.145 22.209 60.474 1.00 50.86 119 PHE A CA 1
ATOM 1386 C C . PHE A 1 119 ? 71.724 20.895 59.827 1.00 54.35 119 PHE A C 1
ATOM 1387 O O . PHE A 1 119 ? 70.937 20.895 58.873 1.00 53.94 119 PHE A O 1
ATOM 1404 N N . MET A 1 120 ? 72.272 19.786 60.297 1.00 51.58 120 MET A N 1
ATOM 1405 C CA . MET A 1 120 ? 71.975 18.477 59.717 1.00 49.57 120 MET A CA 1
ATOM 1406 C C . MET A 1 120 ? 71.483 17.464 60.717 1.00 48.74 120 MET A C 1
ATOM 1407 O O . MET A 1 120 ? 71.834 17.538 61.867 1.00 47.76 120 MET A O 1
ATOM 1421 N N . VAL A 1 121 ? 70.799 16.385 60.212 1.00 48.09 121 VAL A N 1
ATOM 1422 C CA . VAL A 1 121 ? 70.321 15.257 61.035 1.00 48.59 121 VAL A CA 1
ATOM 1423 C C . VAL A 1 121 ? 70.469 13.990 60.291 1.00 51.36 121 VAL A C 1
ATOM 1424 O O . VAL A 1 121 ? 70.034 13.913 59.168 1.00 49.82 121 VAL A O 1
ATOM 1437 N N . ASN A 1 122 ? 71.061 12.973 60.896 1.00 49.19 122 ASN A N 1
ATOM 1438 C CA . ASN A 1 122 ? 71.110 11.686 60.220 1.00 48.93 122 ASN A CA 1
ATOM 1439 C C . ASN A 1 122 ? 70.854 10.610 61.228 1.00 49.87 122 ASN A C 1
ATOM 1440 O O . ASN A 1 122 ? 70.925 10.854 62.421 1.00 49.77 122 ASN A O 1
ATOM 1451 N N . PHE A 1 123 ? 70.468 9.427 60.751 1.00 47.46 123 PHE A N 1
ATOM 1452 C CA . PHE A 1 123 ? 70.064 8.320 61.614 1.00 47.29 123 PHE A CA 1
ATOM 1453 C C . PHE A 1 123 ? 71.070 7.231 61.717 1.00 54.26 123 PHE A C 1
ATOM 1454 O O . PHE A 1 123 ? 70.723 6.110 62.065 1.00 57.22 123 PHE A O 1
ATOM 1471 N N . LYS A 1 124 ? 72.342 7.557 61.485 1.00 54.15 124 LYS A N 1
ATOM 1472 C CA . LYS A 1 124 ? 73.400 6.576 61.483 1.00 54.75 124 LYS A CA 1
ATOM 1473 C C . LYS A 1 124 ? 73.746 6.065 62.855 1.00 60.90 124 LYS A C 1
ATOM 1474 O O . LYS A 1 124 ? 74.326 5.003 62.951 1.00 63.38 124 LYS A O 1
ATOM 1493 N N . ASP A 1 125 ? 73.362 6.753 63.910 1.00 60.70 125 ASP A N 1
ATOM 1494 C CA . ASP A 1 125 ? 73.640 6.309 65.270 1.00 62.30 125 ASP A CA 1
ATOM 1495 C C . ASP A 1 125 ? 72.350 6.079 66.051 1.00 60.49 125 ASP A C 1
ATOM 1496 O O . ASP A 1 125 ? 72.296 6.439 67.210 1.00 58.07 125 ASP A O 1
ATOM 1505 N N . ASN A 1 126 ? 71.348 5.372 65.448 1.00 54.75 126 ASN A N 1
ATOM 1506 C CA . ASN A 1 126 ? 70.045 5.101 66.048 1.00 54.56 126 ASN A CA 1
ATOM 1507 C C . ASN A 1 126 ? 69.793 3.608 66.416 1.00 59.40 126 ASN A C 1
ATOM 1508 O O . ASN A 1 126 ? 68.686 3.268 66.869 1.00 57.75 126 ASN A O 1
ATOM 1519 N N . SER A 1 127 ? 70.798 2.738 66.294 1.00 59.27 127 SER A N 1
ATOM 1520 C CA . SER A 1 127 ? 70.607 1.316 66.655 1.00 59.60 127 SER A CA 1
ATOM 1521 C C . SER A 1 127 ? 70.830 1.108 68.141 1.00 62.50 127 SER A C 1
ATOM 1522 O O . SER A 1 127 ? 71.857 0.577 68.576 1.00 62.74 127 SER A O 1
ATOM 1530 N N . TYR A 1 128 ? 69.833 1.535 68.923 1.00 59.95 128 TYR A N 1
ATOM 1531 C CA . TYR A 1 128 ? 69.825 1.430 70.376 1.00 60.01 128 TYR A CA 1
ATOM 1532 C C . TYR A 1 128 ? 68.427 1.085 70.813 1.00 61.91 128 TYR A C 1
ATOM 1533 O O . TYR A 1 128 ? 67.473 1.549 70.176 1.00 60.46 128 TYR A O 1
ATOM 1551 N N . HIS A 1 129 ? 68.290 0.370 71.927 1.00 60.67 129 HIS A N 1
ATOM 1552 C CA . HIS A 1 129 ? 66.967 0.108 72.562 1.00 60.44 129 HIS A CA 1
ATOM 1553 C C . HIS A 1 129 ? 66.331 1.421 72.893 1.00 63.59 129 HIS A C 1
ATOM 1554 O O . HIS A 1 129 ? 65.167 1.649 72.592 1.00 64.26 129 HIS A O 1
ATOM 1568 N N . GLU A 1 130 ? 67.115 2.296 73.514 1.00 58.37 130 GLU A N 1
ATOM 1569 C CA . GLU A 1 130 ? 66.664 3.605 73.902 1.00 56.61 130 GLU A CA 1
ATOM 1570 C C . GLU A 1 130 ? 67.477 4.652 73.199 1.00 58.25 130 GLU A C 1
ATOM 1571 O O . GLU A 1 130 ? 68.695 4.579 73.136 1.00 58.56 130 GLU A O 1
ATOM 1583 N N . LEU A 1 131 ? 66.801 5.643 72.676 1.00 54.39 131 LEU A N 1
ATOM 1584 C CA . LEU A 1 131 ? 67.462 6.761 72.055 1.00 54.30 131 LEU A CA 1
ATOM 1585 C C . LEU A 1 131 ? 67.809 7.733 73.156 1.00 58.93 131 LEU A C 1
ATOM 1586 O O . LEU A 1 131 ? 67.413 7.516 74.306 1.00 60.96 131 LEU A O 1
ATOM 1602 N N . ALA A 1 132 ? 68.487 8.826 72.829 1.00 54.48 132 ALA A N 1
ATOM 1603 C CA . ALA A 1 132 ? 68.907 9.791 73.846 1.00 54.35 132 ALA A CA 1
ATOM 1604 C C . ALA A 1 132 ? 67.703 10.266 74.651 1.00 59.40 132 ALA A C 1
ATOM 1605 O O . ALA A 1 132 ? 66.679 10.659 74.084 1.00 61.09 132 ALA A O 1
ATOM 1612 N N . MET A 1 133 ? 67.808 10.153 75.967 1.00 56.94 133 MET A N 1
ATOM 1613 C CA . MET A 1 133 ? 66.725 10.468 76.855 1.00 56.28 133 MET A CA 1
ATOM 1614 C C . MET A 1 133 ? 66.583 11.974 77.089 1.00 58.98 133 MET A C 1
ATOM 1615 O O . MET A 1 133 ? 67.580 12.677 77.257 1.00 58.14 133 MET A O 1
ATOM 1629 N N . LEU A 1 134 ? 65.338 12.451 77.128 1.00 56.76 134 LEU A N 1
ATOM 1630 C CA . LEU A 1 134 ? 65.036 13.836 77.456 1.00 56.96 134 LEU A CA 1
ATOM 1631 C C . LEU A 1 134 ? 64.032 13.905 78.612 1.00 58.26 134 LEU A C 1
ATOM 1632 O O . LEU A 1 134 ? 63.252 12.989 78.808 1.00 57.22 134 LEU A O 1
ATOM 1648 N N . HIS A 1 135 ? 64.069 14.986 79.381 1.00 56.83 135 HIS A N 1
ATOM 1649 C CA . HIS A 1 135 ? 63.107 15.259 80.461 1.00 57.98 135 HIS A CA 1
ATOM 1650 C C . HIS A 1 135 ? 62.408 16.520 79.979 1.00 63.42 135 HIS A C 1
ATOM 1651 O O . HIS A 1 135 ? 63.091 17.464 79.603 1.00 63.66 135 HIS A O 1
ATOM 1665 N N . ILE A 1 136 ? 61.071 16.507 79.911 1.00 59.62 136 ILE A N 1
ATOM 1666 C CA . ILE A 1 136 ? 60.289 17.639 79.436 1.00 59.38 136 ILE A CA 1
ATOM 1667 C C . ILE A 1 136 ? 59.765 18.417 80.633 1.00 61.61 136 ILE A C 1
ATOM 1668 O O . ILE A 1 136 ? 58.927 17.911 81.364 1.00 60.78 136 ILE A O 1
ATOM 1684 N N . TYR A 1 137 ? 60.230 19.645 80.788 1.00 57.64 137 TYR A N 1
ATOM 1685 C CA . TYR A 1 137 ? 59.814 20.539 81.827 1.00 58.57 137 TYR A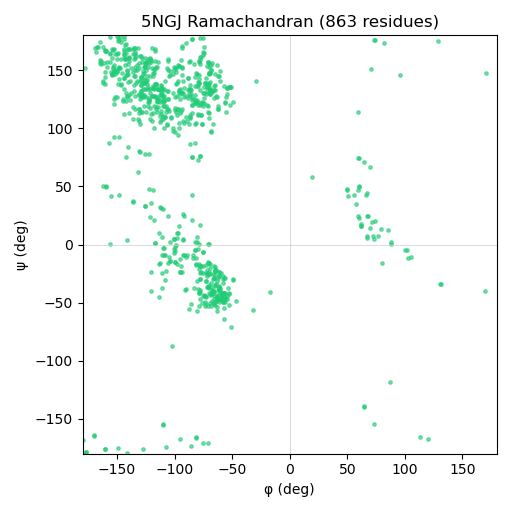 CA 1
ATOM 1686 C C . TYR A 1 137 ? 58.696 21.457 81.322 1.00 63.00 137 TYR A C 1
ATOM 1687 O O . TYR A 1 137 ? 58.764 21.961 80.203 1.00 60.80 137 TYR A O 1
ATOM 1705 N N . ILE A 1 138 ? 57.616 21.561 82.108 1.00 62.92 138 ILE A N 1
ATOM 1706 C CA . ILE A 1 138 ? 56.428 22.334 81.764 1.00 64.24 138 ILE A CA 1
ATOM 1707 C C . ILE A 1 138 ? 56.163 23.399 82.814 1.00 69.97 138 ILE A C 1
ATOM 1708 O O . ILE A 1 138 ? 55.876 23.074 83.962 1.00 69.54 138 ILE A O 1
ATOM 1724 N N . LEU A 1 139 ? 56.214 24.664 82.398 1.00 67.17 139 LEU A N 1
ATOM 1725 C CA . LEU A 1 139 ? 55.879 25.774 83.257 1.00 68.31 139 LEU A CA 1
ATOM 1726 C C . LEU A 1 139 ? 54.546 26.249 82.713 1.00 73.36 139 LEU A C 1
ATOM 1727 O O . LEU A 1 139 ? 54.475 26.555 81.538 1.00 70.11 139 LEU A O 1
ATOM 1743 N N . THR A 1 140 ? 53.480 26.229 83.509 1.00 74.68 140 THR A N 1
ATOM 1744 C CA . THR A 1 140 ? 52.169 26.662 83.034 1.00 78.09 140 THR A CA 1
ATOM 1745 C C . THR A 1 140 ? 51.420 27.371 84.165 1.00 86.81 140 THR A C 1
ATOM 1746 O O . THR A 1 140 ? 51.128 26.744 85.179 1.00 85.66 140 THR A O 1
ATOM 1757 N N . ASP A 1 141 ? 51.195 28.699 84.026 1.00 88.85 141 ASP A N 1
ATOM 1758 C CA . ASP A 1 141 ? 50.517 29.542 85.030 1.00 91.91 141 ASP A CA 1
ATOM 1759 C C . ASP A 1 141 ? 51.270 29.542 86.382 1.00 96.11 141 ASP A C 1
ATOM 1760 O O . ASP A 1 141 ? 50.675 29.282 87.444 1.00 95.98 141 ASP A O 1
ATOM 1769 N N . LYS A 1 142 ? 52.601 29.798 86.322 1.00 91.04 142 LYS A N 1
ATOM 1770 C CA . LYS A 1 142 ? 53.486 29.850 87.500 1.00 89.65 142 LYS A CA 1
ATOM 1771 C C . LYS A 1 142 ? 53.678 28.476 88.221 1.00 87.50 142 LYS A C 1
ATOM 1772 O O . LYS A 1 142 ? 54.328 28.437 89.273 1.00 87.49 142 LYS A O 1
ATOM 1791 N N . THR A 1 143 ? 53.141 27.370 87.653 1.00 78.54 143 THR A N 1
ATOM 1792 C CA . THR A 1 143 ? 53.205 26.024 88.216 1.00 76.21 143 THR A CA 1
ATOM 1793 C C . THR A 1 143 ? 54.122 25.160 87.321 1.00 75.46 143 THR A C 1
ATOM 1794 O O . THR A 1 143 ? 53.975 25.148 86.106 1.00 73.10 143 THR A O 1
ATOM 1805 N N . TRP A 1 144 ? 55.001 24.402 87.942 1.00 69.22 144 TRP A N 1
ATOM 1806 C CA . TRP A 1 144 ? 55.937 23.546 87.277 1.00 68.24 144 TRP A CA 1
ATOM 1807 C C . TRP A 1 144 ? 55.575 22.087 87.393 1.00 67.88 144 TRP A C 1
ATOM 1808 O O . TRP A 1 144 ? 54.971 21.651 88.353 1.00 66.92 144 TRP A O 1
ATOM 1829 N N . SER A 1 145 ? 55.988 21.332 86.405 1.00 62.55 145 SER A N 1
ATOM 1830 C CA . SER A 1 145 ? 55.874 19.885 86.374 1.00 61.39 145 SER A CA 1
ATOM 1831 C C . SER A 1 145 ? 56.836 19.406 85.323 1.00 64.08 145 SER A C 1
ATOM 1832 O O . SER A 1 145 ? 57.404 20.224 84.589 1.00 61.43 145 SER A O 1
ATOM 1840 N N . TYR A 1 146 ? 57.059 18.100 85.253 1.00 60.89 146 TYR A N 1
ATOM 1841 C CA . TYR A 1 146 ? 57.921 17.584 84.218 1.00 59.33 146 TYR A CA 1
ATOM 1842 C C . TYR A 1 146 ? 57.614 16.152 83.936 1.00 63.42 146 TYR A C 1
ATOM 1843 O O . TYR A 1 146 ? 57.018 15.453 84.746 1.00 63.37 146 TYR A O 1
ATOM 1861 N N . ILE A 1 147 ? 57.982 15.736 82.731 1.00 60.46 147 ILE A N 1
ATOM 1862 C CA . ILE A 1 147 ? 57.803 14.371 82.286 1.00 57.89 147 ILE A CA 1
ATOM 1863 C C . ILE A 1 147 ? 59.183 13.765 82.333 1.00 62.20 147 ILE A C 1
ATOM 1864 O O . ILE A 1 147 ? 60.105 14.253 81.681 1.00 60.78 147 ILE A O 1
ATOM 1880 N N . ASP A 1 148 ? 59.349 12.789 83.205 1.00 62.00 148 ASP A N 1
ATOM 1881 C CA . ASP A 1 148 ? 60.624 12.154 83.445 1.00 62.12 148 ASP A CA 1
ATOM 1882 C C . ASP A 1 148 ? 60.816 11.028 82.462 1.00 65.76 148 ASP A C 1
ATOM 1883 O O . ASP A 1 148 ? 59.891 10.238 82.257 1.00 64.12 148 ASP A O 1
ATOM 1892 N N . SER A 1 149 ? 62.023 10.994 81.848 1.00 62.42 149 SER A N 1
ATOM 1893 C CA . SER A 1 149 ? 62.530 9.961 80.948 1.00 62.53 149 SER A CA 1
ATOM 1894 C C . SER A 1 149 ? 61.692 9.780 79.698 1.00 67.34 149 SER A C 1
ATOM 1895 O O . SER A 1 149 ? 60.981 8.795 79.548 1.00 68.01 149 SER A O 1
ATOM 1903 N N . CYS A 1 150 ? 61.822 10.727 78.778 1.00 62.84 150 CYS A N 1
ATOM 1904 C CA . CYS A 1 150 ? 61.086 10.697 77.514 1.00 60.67 150 CYS A CA 1
ATOM 1905 C C . CYS A 1 150 ? 61.868 10.164 76.344 1.00 60.21 150 CYS A C 1
ATOM 1906 O O . CYS A 1 150 ? 63.089 10.327 76.266 1.00 57.47 150 CYS A O 1
ATOM 1914 N N . GLN A 1 151 ? 61.117 9.585 75.391 1.00 56.77 151 GLN A N 1
ATOM 1915 C CA . GLN A 1 151 ? 61.633 9.101 74.110 1.00 56.93 151 GLN A CA 1
ATOM 1916 C C . GLN A 1 151 ? 60.824 9.774 73.015 1.00 59.85 151 GLN A C 1
ATOM 1917 O O . GLN A 1 151 ? 59.591 9.821 73.112 1.00 61.05 151 GLN A O 1
ATOM 1931 N N . ILE A 1 152 ? 61.493 10.288 71.985 1.00 58.66 152 ILE A N 1
ATOM 1932 C CA . ILE A 1 152 ? 60.793 10.902 70.838 1.00 59.61 152 ILE A CA 1
ATOM 1933 C C . ILE A 1 152 ? 60.489 9.807 69.856 1.00 60.58 152 ILE A C 1
ATOM 1934 O O . ILE A 1 152 ? 61.382 9.351 69.169 1.00 59.40 152 ILE A O 1
ATOM 1950 N N . ASN A 1 153 ? 59.244 9.365 69.803 1.00 58.11 153 ASN A N 1
ATOM 1951 C CA . ASN A 1 153 ? 58.862 8.314 68.885 1.00 59.49 153 ASN A CA 1
ATOM 1952 C C . ASN A 1 153 ? 58.685 8.828 67.429 1.00 63.53 153 ASN A C 1
ATOM 1953 O O . ASN A 1 153 ? 58.948 8.100 66.487 1.00 62.95 153 ASN A O 1
ATOM 1964 N N . GLN A 1 154 ? 58.112 10.013 67.253 1.00 58.89 154 GLN A N 1
ATOM 1965 C CA . GLN A 1 154 ? 57.768 10.419 65.908 1.00 57.13 154 GLN A CA 1
ATOM 1966 C C . GLN A 1 154 ? 57.805 11.898 65.690 1.00 57.13 154 GLN A C 1
ATOM 1967 O O . GLN A 1 154 ? 57.579 12.661 66.620 1.00 55.80 154 GLN A O 1
ATOM 1981 N N . ALA A 1 155 ? 58.155 12.288 64.450 1.00 54.17 155 ALA A N 1
ATOM 1982 C CA . ALA A 1 155 ? 58.177 13.655 63.958 1.00 54.25 155 ALA A CA 1
ATOM 1983 C C . ALA A 1 155 ? 57.426 13.612 62.621 1.00 58.55 155 ALA A C 1
ATOM 1984 O O . ALA A 1 155 ? 57.820 12.879 61.723 1.00 57.57 155 ALA A O 1
ATOM 1991 N N . GLU A 1 156 ? 56.309 14.313 62.533 1.00 56.37 156 GLU A N 1
ATOM 1992 C CA . GLU A 1 156 ? 55.509 14.398 61.331 1.00 56.61 156 GLU A CA 1
ATOM 1993 C C . G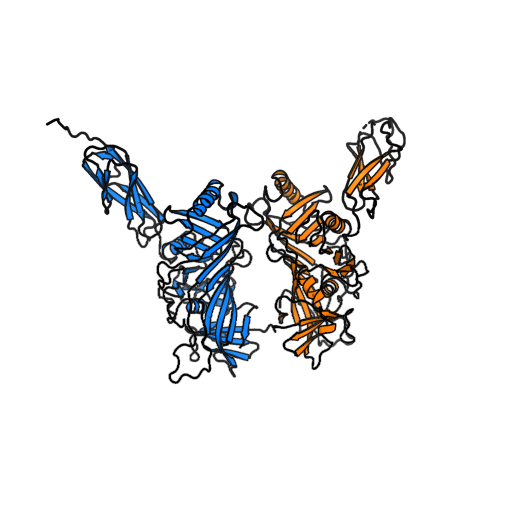LU A 1 156 ? 55.679 15.816 60.836 1.00 60.79 156 GLU A C 1
ATOM 1994 O O . GLU A 1 156 ? 55.334 16.759 61.548 1.00 61.17 156 GLU A O 1
ATOM 2006 N N . VAL A 1 157 ? 56.222 15.957 59.627 1.00 57.07 157 VAL A N 1
ATOM 2007 C CA . VAL A 1 157 ? 56.547 17.232 59.010 1.00 56.95 157 VAL A CA 1
ATOM 2008 C C . VAL A 1 157 ? 55.550 17.577 57.918 1.00 62.43 157 VAL A C 1
ATOM 2009 O O . VAL A 1 157 ? 55.356 16.803 56.990 1.00 60.63 157 VAL A O 1
ATOM 2022 N N . ASN A 1 158 ? 54.955 18.763 58.033 1.00 59.54 158 ASN A N 1
ATOM 2023 C CA . ASN A 1 158 ? 53.940 19.260 57.128 1.00 61.55 158 ASN A CA 1
ATOM 2024 C C . ASN A 1 158 ? 54.534 19.931 55.924 1.00 65.92 158 ASN A C 1
ATOM 2025 O O . ASN A 1 158 ? 55.379 20.796 56.092 1.00 64.12 158 ASN A O 1
ATOM 2036 N N . VAL A 1 159 ? 54.088 19.555 54.700 1.00 65.48 159 VAL A N 1
ATOM 2037 C CA . VAL A 1 159 ? 54.565 20.178 53.461 1.00 66.26 159 VAL A CA 1
ATOM 2038 C C . VAL A 1 159 ? 53.405 20.874 52.720 1.00 76.61 159 VAL A C 1
ATOM 2039 O O . VAL A 1 159 ? 53.538 21.162 51.520 1.00 79.90 159 VAL A O 1
ATOM 2052 N N . ASP A 1 160 ? 52.302 21.209 53.448 1.00 75.85 160 ASP A N 1
ATOM 2053 C CA . ASP A 1 160 ? 51.172 21.962 52.907 1.00 79.11 160 ASP A CA 1
ATOM 2054 C C . ASP A 1 160 ? 51.718 23.335 52.600 1.00 82.49 160 ASP A C 1
ATOM 2055 O O . ASP A 1 160 ? 52.333 23.931 53.483 1.00 80.73 160 ASP A O 1
ATOM 2064 N N . ILE A 1 161 ? 51.546 23.812 51.344 1.00 81.19 161 ILE A N 1
ATOM 2065 C CA . ILE A 1 161 ? 52.038 25.126 50.872 1.00 82.25 161 ILE A CA 1
ATOM 2066 C C . ILE A 1 161 ? 51.692 26.296 51.783 1.00 83.20 161 ILE A C 1
ATOM 2067 O O . ILE A 1 161 ? 52.422 27.269 51.780 1.00 83.58 161 ILE A O 1
ATOM 2083 N N . GLU A 1 162 ? 50.582 26.241 52.494 1.00 79.50 162 GLU A N 1
ATOM 2084 C CA . GLU A 1 162 ? 50.182 27.333 53.395 1.00 80.98 162 GLU A CA 1
ATOM 2085 C C . GLU A 1 162 ? 50.661 27.130 54.818 1.00 82.03 162 GLU A C 1
ATOM 2086 O O . GLU A 1 162 ? 50.324 27.947 55.670 1.00 83.31 162 GLU A O 1
ATOM 2098 N N . ASP A 1 163 ? 51.454 26.062 55.096 1.00 75.68 163 ASP A N 1
ATOM 2099 C CA . ASP A 1 163 ? 51.922 25.780 56.459 1.00 72.47 163 ASP A CA 1
ATOM 2100 C C . ASP A 1 163 ? 53.156 24.883 56.423 1.00 68.95 163 ASP A C 1
ATOM 2101 O O . ASP A 1 163 ? 53.229 23.862 57.102 1.00 63.94 163 ASP A O 1
ATOM 2110 N N . ILE A 1 164 ? 54.131 25.275 55.600 1.00 68.32 164 ILE A N 1
ATOM 2111 C CA . ILE A 1 164 ? 55.348 24.485 55.407 1.00 65.91 164 ILE A CA 1
ATOM 2112 C C . ILE A 1 164 ? 56.247 24.490 56.651 1.00 67.92 164 ILE A C 1
ATOM 2113 O O . ILE A 1 164 ? 56.517 25.542 57.245 1.00 69.06 164 ILE A O 1
ATOM 2129 N N . GLY A 1 165 ? 56.738 23.307 56.991 1.00 61.28 165 GLY A N 1
ATOM 2130 C CA . GLY A 1 165 ? 57.732 23.134 58.025 1.00 59.14 165 GLY A CA 1
ATOM 2131 C C . GLY A 1 165 ? 57.220 23.015 59.425 1.00 61.24 165 GLY A C 1
ATOM 2132 O O . GLY A 1 165 ? 58.018 23.077 60.358 1.00 57.87 165 GLY A O 1
ATOM 2136 N N . ARG A 1 166 ? 55.893 22.827 59.585 1.00 59.82 166 ARG A N 1
ATOM 2137 C CA . ARG A 1 166 ? 55.319 22.568 60.883 1.00 59.74 166 ARG A CA 1
ATOM 2138 C C . ARG A 1 166 ? 55.678 21.115 61.226 1.00 63.97 166 ARG A C 1
ATOM 2139 O O . ARG A 1 166 ? 55.480 20.226 60.402 1.00 64.58 166 ARG A O 1
ATOM 2160 N N . VAL A 1 167 ? 56.206 20.874 62.417 1.00 59.60 167 VAL A N 1
ATOM 2161 C CA . VAL A 1 167 ? 56.592 19.510 62.846 1.00 56.82 167 VAL A CA 1
ATOM 2162 C C . VAL A 1 167 ? 55.761 19.149 64.043 1.00 59.53 167 VAL A C 1
ATOM 2163 O O . VAL A 1 167 ? 55.755 19.899 64.997 1.00 56.90 167 VAL A O 1
ATOM 2176 N N . THR A 1 168 ? 55.097 17.997 64.015 1.00 57.37 168 THR A N 1
ATOM 2177 C CA . THR A 1 168 ? 54.339 17.504 65.151 1.00 56.66 168 THR A CA 1
ATOM 2178 C C . THR A 1 168 ? 55.129 16.386 65.749 1.00 58.59 168 THR A C 1
ATOM 2179 O O . THR A 1 168 ? 55.348 15.357 65.107 1.00 58.72 168 THR A O 1
ATOM 2190 N N . TRP A 1 169 ? 55.546 16.590 66.981 1.00 54.95 169 TRP A N 1
ATOM 2191 C CA . TRP A 1 169 ? 56.358 15.671 67.757 1.00 53.38 169 TRP A CA 1
ATOM 2192 C C . TRP A 1 169 ? 55.458 14.908 68.656 1.00 57.93 169 TRP A C 1
ATOM 2193 O O . TRP A 1 169 ? 54.565 15.484 69.249 1.00 54.74 169 TRP A O 1
ATOM 2214 N N . SER A 1 170 ? 55.703 13.619 68.786 1.00 57.71 170 SER A N 1
ATOM 2215 C CA . SER A 1 170 ? 54.914 12.776 69.663 1.00 57.35 170 SER A CA 1
ATOM 2216 C C . SER A 1 170 ? 55.815 11.716 70.307 1.00 60.93 170 SER A C 1
ATOM 2217 O O . SER A 1 170 ? 56.820 11.249 69.738 1.00 56.78 170 SER A O 1
ATOM 2225 N N . GLY A 1 171 ? 55.506 11.426 71.543 1.00 59.71 171 GLY A N 1
ATOM 2226 C CA . GLY A 1 171 ? 56.269 10.434 72.268 1.00 59.29 171 GLY A CA 1
ATOM 2227 C C . GLY A 1 171 ? 55.627 10.082 73.569 1.00 63.27 171 GLY A C 1
ATOM 2228 O O . GLY A 1 171 ? 54.457 10.392 73.813 1.00 62.34 171 GLY A O 1
ATOM 2232 N N . ASN A 1 172 ? 56.417 9.434 74.396 1.00 61.35 172 ASN A N 1
ATOM 2233 C CA . ASN A 1 172 ? 56.006 8.984 75.695 1.00 62.13 172 ASN A CA 1
ATOM 2234 C C . ASN A 1 172 ? 57.048 9.314 76.711 1.00 64.22 172 ASN A C 1
ATOM 2235 O O . ASN A 1 172 ? 58.190 9.604 76.367 1.00 61.90 172 ASN A O 1
ATOM 2246 N N . GLY A 1 173 ? 56.641 9.219 77.962 1.00 61.36 173 GLY A N 1
ATOM 2247 C CA . GLY A 1 173 ? 57.500 9.401 79.112 1.00 62.09 173 GLY A CA 1
ATOM 2248 C C . GLY A 1 173 ? 57.121 8.433 80.214 1.00 70.57 173 GLY A C 1
ATOM 2249 O O . GLY A 1 173 ? 56.019 7.873 80.213 1.00 69.46 173 GLY A O 1
ATOM 2253 N N . ASN A 1 174 ? 58.094 8.130 81.061 1.00 70.41 174 ASN A N 1
ATOM 2254 C CA . ASN A 1 174 ? 57.909 7.201 82.162 1.00 73.02 174 ASN A CA 1
ATOM 2255 C C . ASN A 1 174 ? 56.809 7.723 83.139 1.00 77.14 174 ASN A C 1
ATOM 2256 O O . ASN A 1 174 ? 55.968 6.927 83.586 1.00 75.45 174 ASN A O 1
ATOM 2267 N N . GLN A 1 175 ? 56.734 9.064 83.349 1.00 74.91 175 GLN A N 1
ATOM 2268 C CA . GLN A 1 175 ? 55.723 9.673 84.221 1.00 75.51 175 GLN A CA 1
ATOM 2269 C C . GLN A 1 175 ? 55.719 11.197 84.327 1.00 74.53 175 GLN A C 1
ATOM 2270 O O . GLN A 1 175 ? 56.780 11.805 84.314 1.00 72.13 175 GLN A O 1
ATOM 2284 N N . LEU A 1 176 ? 54.520 11.792 84.607 1.00 69.59 176 LEU A N 1
ATOM 2285 C CA . LEU A 1 176 ? 54.378 13.231 84.799 1.00 67.73 176 LEU A CA 1
ATOM 2286 C C . LEU A 1 176 ? 54.454 13.478 86.312 1.00 70.77 176 LEU A C 1
ATOM 2287 O O . LEU A 1 176 ? 53.724 12.852 87.073 1.00 70.91 176 LEU A O 1
ATOM 2303 N N . ILE A 1 177 ? 55.363 14.358 86.736 1.00 65.10 177 ILE A N 1
ATOM 2304 C CA . ILE A 1 177 ? 55.620 14.628 88.131 1.00 62.93 177 ILE A CA 1
ATOM 2305 C C . ILE A 1 177 ? 55.416 16.113 88.400 1.00 66.88 177 ILE A C 1
ATOM 2306 O O . ILE A 1 177 ? 56.125 16.921 87.814 1.00 64.91 177 ILE A O 1
ATOM 2322 N N . PRO A 1 178 ? 54.524 16.506 89.337 1.00 65.85 178 PRO A N 1
ATOM 2323 C CA . PRO A 1 178 ? 54.446 17.929 89.695 1.00 66.53 178 PRO A CA 1
ATOM 2324 C C . PRO A 1 178 ? 55.705 18.357 90.456 1.00 72.97 178 PRO A C 1
ATOM 2325 O O . PRO A 1 178 ? 56.303 17.545 91.165 1.00 73.27 178 PRO A O 1
ATOM 2336 N N . LEU A 1 179 ? 56.122 19.614 90.288 1.00 71.77 179 LEU A N 1
ATOM 2337 C CA . LEU A 1 179 ? 57.293 20.168 90.976 1.00 72.80 179 LEU A CA 1
ATOM 2338 C C . LEU A 1 179 ? 56.847 21.319 91.906 1.00 78.63 179 LEU A C 1
ATOM 2339 O O . LEU A 1 179 ? 55.999 22.147 91.527 1.00 78.45 179 LEU A O 1
ATOM 2355 N N . ASP A 1 180 ? 57.415 21.359 93.120 1.00 76.93 180 ASP A N 1
ATOM 2356 C CA . ASP A 1 180 ? 57.051 22.388 94.116 1.00 78.87 180 ASP A CA 1
ATOM 2357 C C . ASP A 1 180 ? 57.700 23.724 93.842 1.00 86.52 180 ASP A C 1
ATOM 2358 O O . ASP A 1 180 ? 57.199 24.745 94.307 1.00 89.97 180 ASP A O 1
ATOM 2367 N N . GLU A 1 181 ? 58.828 23.723 93.148 1.00 83.08 181 GLU A N 1
ATOM 2368 C CA . GLU A 1 181 ? 59.513 24.961 92.818 1.00 83.42 181 GLU A CA 1
ATOM 2369 C C . GLU A 1 181 ? 60.193 24.833 91.475 1.00 82.30 181 GLU A C 1
ATOM 2370 O O . GLU A 1 181 ? 60.174 23.756 90.865 1.00 79.40 181 GLU A O 1
ATOM 2382 N N . GLN A 1 182 ? 60.758 25.966 91.015 1.00 77.04 182 GLN A N 1
ATOM 2383 C CA . GLN A 1 182 ? 61.531 26.057 89.799 1.00 76.01 182 GLN A CA 1
ATOM 2384 C C . GLN A 1 182 ? 62.655 25.066 89.811 1.00 77.97 182 GLN A C 1
ATOM 2385 O O . GLN A 1 182 ? 63.498 25.116 90.716 1.00 77.35 182 GLN A O 1
ATOM 2399 N N . PRO A 1 183 ? 62.794 24.276 88.749 1.00 72.88 183 PRO A N 1
ATOM 2400 C CA . PRO A 1 183 ? 63.987 23.443 88.643 1.00 72.88 183 PRO A CA 1
ATOM 2401 C C . PRO A 1 183 ? 65.203 24.257 88.175 1.00 76.49 183 PRO A C 1
ATOM 2402 O O . PRO A 1 183 ? 66.341 23.802 88.319 1.00 77.46 183 PRO A O 1
ATOM 2413 N N . PHE A 1 184 ? 64.961 25.438 87.573 1.00 72.05 184 PHE A N 1
ATOM 2414 C CA . PHE A 1 184 ? 65.993 26.340 87.066 1.00 71.70 184 PHE A CA 1
ATOM 2415 C C . PHE A 1 184 ? 65.335 27.680 86.763 1.00 72.99 184 PHE A C 1
ATOM 2416 O O . PHE A 1 184 ? 64.111 27.755 86.752 1.00 68.19 184 PHE A O 1
ATOM 2433 N N . ASP A 1 185 ? 66.135 28.718 86.484 1.00 74.22 185 ASP A N 1
ATOM 2434 C CA . ASP A 1 185 ? 65.592 30.037 86.146 1.00 77.04 185 ASP A CA 1
ATOM 2435 C C . ASP A 1 185 ? 65.181 29.962 84.665 1.00 78.52 185 ASP A C 1
ATOM 2436 O O . ASP A 1 185 ? 66.056 29.799 83.808 1.00 76.05 185 ASP A O 1
ATOM 2445 N N . PRO A 1 186 ? 63.868 30.018 84.341 1.00 74.46 186 PRO A N 1
ATOM 2446 C CA . PRO A 1 186 ? 63.461 29.884 82.931 1.00 73.61 186 PRO A CA 1
ATOM 2447 C C . PRO A 1 186 ? 63.909 31.022 82.030 1.00 82.15 186 PRO A C 1
ATOM 2448 O O . PRO A 1 186 ? 64.119 30.797 80.841 1.00 81.93 186 PRO A O 1
ATOM 2459 N N . ASP A 1 187 ? 64.060 32.227 82.585 1.00 82.57 187 ASP A N 1
ATOM 2460 C CA . ASP A 1 187 ? 64.497 33.408 81.827 1.00 84.20 187 ASP A CA 1
ATOM 2461 C C . ASP A 1 187 ? 65.969 33.311 81.448 1.00 88.75 187 ASP A C 1
ATOM 2462 O O . ASP A 1 187 ? 66.352 33.671 80.330 1.00 91.97 187 ASP A O 1
ATOM 2471 N N . GLN A 1 188 ? 66.769 32.750 82.350 1.00 83.57 188 GLN A N 1
ATOM 2472 C CA . GLN A 1 188 ? 68.194 32.491 82.129 1.00 83.86 188 GLN A CA 1
ATOM 2473 C C . GLN A 1 188 ? 68.376 31.361 81.119 1.00 83.88 188 GLN A C 1
ATOM 2474 O O . GLN A 1 188 ? 69.093 31.532 80.128 1.00 85.12 188 GLN A O 1
ATOM 2488 N N . ILE A 1 189 ? 67.726 30.209 81.379 1.00 76.21 189 ILE A N 1
ATOM 2489 C CA . ILE A 1 189 ? 67.859 29.003 80.552 1.00 73.69 189 ILE A CA 1
ATOM 2490 C C . ILE A 1 189 ? 67.148 29.120 79.188 1.00 75.28 189 ILE A C 1
ATOM 2491 O O . ILE A 1 189 ? 67.604 28.528 78.230 1.00 74.12 189 ILE A O 1
ATOM 2507 N N . GLY A 1 190 ? 66.061 29.876 79.131 1.00 72.43 190 GLY A N 1
ATOM 2508 C CA . GLY A 1 190 ? 65.228 30.030 77.950 1.00 70.92 190 GLY A CA 1
ATOM 2509 C C . GLY A 1 190 ? 65.770 30.912 76.856 1.00 74.35 190 GLY A C 1
ATOM 2510 O O . GLY A 1 190 ? 66.929 31.317 76.886 1.00 75.93 190 GLY A O 1
ATOM 2514 N N . ILE A 1 191 ? 64.919 31.198 75.877 1.00 70.81 191 ILE A N 1
ATOM 2515 C CA . ILE A 1 191 ? 65.286 31.975 74.694 1.00 72.48 191 ILE A CA 1
ATOM 2516 C C . ILE A 1 191 ? 65.249 33.448 75.069 1.00 77.89 191 ILE A C 1
ATOM 2517 O O . ILE A 1 191 ? 64.223 33.931 75.538 1.00 78.09 191 ILE A O 1
ATOM 2533 N N . ASP A 1 192 ? 66.367 34.160 74.865 1.00 75.97 192 ASP A N 1
ATOM 2534 C CA . ASP A 1 192 ? 66.426 35.595 75.169 1.00 76.52 192 ASP A CA 1
ATOM 2535 C C . ASP A 1 192 ? 65.731 36.405 74.058 1.00 81.90 192 ASP A C 1
ATOM 2536 O O . ASP A 1 192 ? 65.497 35.892 72.961 1.00 79.60 192 ASP A O 1
ATOM 2545 N N . ASP A 1 193 ? 65.374 37.652 74.360 1.00 81.32 193 ASP A N 1
ATOM 2546 C CA . ASP A 1 193 ? 64.660 38.549 73.436 1.00 82.47 193 ASP A CA 1
ATOM 2547 C C . ASP A 1 193 ? 65.338 38.691 72.081 1.00 84.52 193 ASP A C 1
ATOM 2548 O O . ASP A 1 193 ? 64.660 38.641 71.047 1.00 83.61 193 ASP A O 1
ATOM 2557 N N . GLU A 1 194 ? 66.670 38.820 72.068 1.00 80.46 194 GLU A N 1
ATOM 2558 C CA . GLU A 1 194 ? 67.413 38.955 70.811 1.00 79.65 194 GLU A CA 1
ATOM 2559 C C . GLU A 1 194 ? 67.256 37.694 69.949 1.00 82.76 194 GLU A C 1
ATOM 2560 O O . GLU A 1 194 ? 66.964 37.796 68.756 1.00 84.04 194 GLU A O 1
ATOM 2572 N N . THR A 1 195 ? 67.437 36.509 70.562 1.00 76.54 195 THR A N 1
ATOM 2573 C CA . THR A 1 195 ? 67.330 35.248 69.844 1.00 74.55 195 THR A CA 1
ATOM 2574 C C . THR A 1 195 ? 65.894 35.005 69.400 1.00 76.97 195 THR A C 1
ATOM 2575 O O . THR A 1 195 ? 65.691 34.502 68.295 1.00 76.85 195 THR A O 1
ATOM 2586 N N . TYR A 1 196 ? 64.911 35.333 70.247 1.00 72.90 196 TYR A N 1
ATOM 2587 C CA . TYR A 1 196 ? 63.491 35.157 69.925 1.00 72.77 196 TYR A CA 1
ATOM 2588 C C . TYR A 1 196 ? 63.121 35.889 68.650 1.00 77.33 196 TYR A C 1
ATOM 2589 O O . TYR A 1 196 ? 62.447 35.316 67.805 1.00 74.42 196 TYR A O 1
ATOM 2607 N N . MET A 1 197 ? 63.568 37.140 68.510 1.00 79.42 197 MET A N 1
ATOM 2608 C CA . MET A 1 197 ? 63.284 37.957 67.327 1.00 82.33 197 MET A CA 1
ATOM 2609 C C . MET A 1 197 ? 63.945 37.387 66.086 1.00 82.17 197 MET A C 1
ATOM 2610 O O . MET A 1 197 ? 63.305 37.354 65.032 1.00 82.82 197 MET A O 1
ATOM 2624 N N . THR A 1 198 ? 65.205 36.907 66.212 1.00 74.97 198 THR A N 1
ATOM 2625 C CA . THR A 1 198 ? 65.904 36.232 65.117 1.00 72.69 198 THR A CA 1
ATOM 2626 C C . THR A 1 198 ? 65.060 35.007 64.686 1.00 74.16 198 THR A C 1
ATOM 2627 O O . THR A 1 198 ? 64.799 34.838 63.502 1.00 76.37 198 THR A O 1
ATOM 2638 N N . ILE A 1 199 ? 64.636 34.171 65.649 1.00 67.79 199 ILE A N 1
ATOM 2639 C CA . ILE A 1 199 ? 63.831 32.971 65.391 1.00 65.81 199 ILE A CA 1
ATOM 2640 C C . ILE A 1 199 ? 62.517 33.322 64.693 1.00 72.95 199 ILE A C 1
ATOM 2641 O O . ILE A 1 199 ? 62.122 32.635 63.754 1.00 72.35 199 ILE A O 1
ATOM 2657 N N . GLN A 1 200 ? 61.846 34.381 65.133 1.00 73.82 200 GLN A N 1
ATOM 2658 C CA . GLN A 1 200 ? 60.573 34.792 64.524 1.00 75.30 200 GLN A CA 1
ATOM 2659 C C . GLN A 1 200 ? 60.696 35.241 63.056 1.00 78.12 200 GLN A C 1
ATOM 2660 O O . GLN A 1 200 ? 59.713 35.181 62.328 1.00 76.88 200 GLN A O 1
ATOM 2674 N N . GLY A 1 201 ? 61.887 35.639 62.627 1.00 75.18 201 GLY A N 1
ATOM 2675 C CA . GLY A 1 201 ? 62.137 35.983 61.233 1.00 75.36 201 GLY A CA 1
ATOM 2676 C C . GLY A 1 201 ? 62.755 34.856 60.419 1.00 77.10 201 GLY A C 1
ATOM 2677 O O . GLY A 1 201 ? 63.136 35.084 59.275 1.00 76.73 201 GLY A O 1
ATOM 2681 N N . SER A 1 202 ? 62.825 33.622 60.978 1.00 70.31 202 SER A N 1
ATOM 2682 C CA . SER A 1 202 ? 63.465 32.458 60.359 1.00 66.23 202 SER A CA 1
ATOM 2683 C C . SER A 1 202 ? 62.496 31.464 59.686 1.00 69.33 202 SER A C 1
ATOM 2684 O O . SER A 1 202 ? 62.951 30.433 59.189 1.00 67.65 202 SER A O 1
ATOM 2692 N N . TYR A 1 203 ? 61.189 31.766 59.632 1.00 68.73 203 TYR A N 1
ATOM 2693 C CA . TYR A 1 203 ? 60.205 30.874 58.996 1.00 67.60 203 TYR A CA 1
ATOM 2694 C C . TYR A 1 203 ? 60.475 30.672 57.515 1.00 73.32 203 TYR A C 1
ATOM 2695 O O . TYR A 1 203 ? 60.908 31.599 56.834 1.00 73.47 203 TYR A O 1
ATOM 2713 N N . ILE A 1 204 ? 60.190 29.458 57.013 1.00 70.81 204 ILE A N 1
ATOM 2714 C CA . ILE A 1 204 ? 60.283 29.157 55.581 1.00 71.30 204 ILE A CA 1
ATOM 2715 C C . ILE A 1 204 ? 59.028 29.805 55.028 1.00 79.74 204 ILE A C 1
ATOM 2716 O O . ILE A 1 204 ? 57.927 29.317 55.283 1.00 78.85 204 ILE A O 1
ATOM 2732 N N . LYS A 1 205 ? 59.185 30.970 54.380 1.00 81.84 205 LYS A N 1
ATOM 2733 C CA . LYS A 1 205 ? 58.064 31.796 53.898 1.00 84.08 205 LYS A CA 1
ATOM 2734 C C . LYS A 1 205 ? 57.686 31.557 52.439 1.00 90.26 205 LYS A C 1
ATOM 2735 O O . LYS A 1 205 ? 56.554 31.859 52.057 1.00 92.99 205 LYS A O 1
ATOM 2754 N N . ASN A 1 206 ? 58.610 31.050 51.618 1.00 84.96 206 ASN A N 1
ATOM 2755 C CA . ASN A 1 206 ? 58.306 30.797 50.218 1.00 85.38 206 ASN A CA 1
ATOM 2756 C C . ASN A 1 206 ? 57.346 29.600 50.123 1.00 88.86 206 ASN A C 1
ATOM 2757 O O . ASN A 1 206 ? 57.709 28.493 50.514 1.00 86.66 206 ASN A O 1
ATOM 2768 N N . LYS A 1 207 ? 56.105 29.843 49.656 1.00 86.98 207 LYS A N 1
ATOM 2769 C CA . LYS A 1 207 ? 55.059 28.820 49.567 1.00 86.15 207 LYS A CA 1
ATOM 2770 C C . LYS A 1 207 ? 55.273 27.913 48.359 1.00 88.23 207 LYS A C 1
ATOM 2771 O O . LYS A 1 207 ? 54.570 28.007 47.358 1.00 89.92 207 LYS A O 1
ATOM 2790 N N . LEU A 1 208 ? 56.234 27.002 48.484 1.00 79.86 208 LEU A N 1
ATOM 2791 C CA . LEU A 1 208 ? 56.574 26.053 47.436 1.00 78.17 208 LEU A CA 1
ATOM 2792 C C . LEU A 1 208 ? 57.395 24.882 48.030 1.00 77.62 208 LEU A C 1
ATOM 2793 O O . LEU A 1 208 ? 58.233 25.081 48.920 1.00 75.47 208 LEU A O 1
ATOM 2809 N N . THR A 1 209 ? 57.104 23.672 47.579 1.00 71.38 209 THR A N 1
ATOM 2810 C CA . THR A 1 209 ? 57.855 22.479 47.933 1.00 68.40 209 THR A CA 1
ATOM 2811 C C . THR A 1 209 ? 58.126 21.745 46.625 1.00 68.18 209 THR A C 1
ATOM 2812 O O . THR A 1 209 ? 57.286 21.741 45.755 1.00 64.98 209 THR A O 1
ATOM 2823 N N . ILE A 1 210 ? 59.304 21.182 46.478 1.00 65.83 210 ILE A N 1
ATOM 2824 C CA . ILE A 1 210 ? 59.703 20.435 45.295 1.00 65.79 210 ILE A CA 1
ATOM 2825 C C . ILE A 1 210 ? 60.163 19.052 45.707 1.00 66.76 210 ILE A C 1
ATOM 2826 O O . ILE A 1 210 ? 61.040 18.933 46.552 1.00 64.46 210 ILE A O 1
ATOM 2842 N N . LEU A 1 211 ? 59.591 18.013 45.087 1.00 64.36 211 LEU A N 1
ATOM 2843 C CA . LEU A 1 211 ? 60.050 16.653 45.256 1.00 63.11 211 LEU A CA 1
ATOM 2844 C C . LEU A 1 211 ? 60.989 16.386 44.054 1.00 64.78 211 LEU A C 1
ATOM 2845 O O . LEU A 1 211 ? 60.532 16.198 42.926 1.00 63.80 211 LEU A O 1
ATOM 2861 N N . LYS A 1 212 ? 62.297 16.388 44.298 1.00 58.37 212 LYS A N 1
ATOM 2862 C CA . LYS A 1 212 ? 63.260 16.084 43.254 1.00 57.04 212 LYS A CA 1
ATOM 2863 C C . LYS A 1 212 ? 63.410 14.566 43.244 1.00 64.33 212 LYS A C 1
ATOM 2864 O O . LYS A 1 212 ? 63.664 13.979 44.289 1.00 62.55 212 LYS A O 1
ATOM 2883 N N . ILE A 1 213 ? 63.263 13.932 42.085 1.00 64.45 213 ILE A N 1
ATOM 2884 C CA . ILE A 1 213 ? 63.313 12.472 41.954 1.00 65.98 213 ILE A CA 1
ATOM 2885 C C . ILE A 1 213 ? 64.330 12.138 40.852 1.00 67.88 213 ILE A C 1
ATOM 2886 O O . ILE A 1 213 ? 64.262 12.718 39.775 1.00 66.78 213 ILE A O 1
ATOM 2902 N N . LYS A 1 214 ? 65.285 11.232 41.130 1.00 64.55 214 LYS A N 1
ATOM 2903 C CA . LYS A 1 214 ? 66.334 10.873 40.180 1.00 64.61 214 LYS A CA 1
ATOM 2904 C C . LYS A 1 214 ? 66.547 9.354 40.083 1.00 70.73 214 LYS A C 1
ATOM 2905 O O . LYS A 1 214 ? 66.752 8.671 41.094 1.00 68.53 214 LYS A O 1
ATOM 2924 N N . ASP A 1 215 ? 66.515 8.832 38.849 1.00 71.46 215 ASP A N 1
ATOM 2925 C CA . ASP A 1 215 ? 66.834 7.424 38.585 1.00 73.20 215 ASP A CA 1
ATOM 2926 C C . ASP A 1 215 ? 68.363 7.442 38.428 1.00 78.93 215 ASP A C 1
ATOM 2927 O O . ASP A 1 215 ? 68.864 8.032 37.475 1.00 78.97 215 ASP A O 1
ATOM 2936 N N . MET A 1 216 ? 69.095 6.878 39.401 1.00 77.80 216 MET A N 1
ATOM 2937 C CA . MET A 1 216 ? 70.561 6.909 39.397 1.00 79.27 216 MET A CA 1
ATOM 2938 C C . MET A 1 216 ? 71.193 6.025 38.308 1.00 85.47 216 MET A C 1
ATOM 2939 O O . MET A 1 216 ? 72.378 6.201 38.005 1.00 84.89 216 MET A O 1
ATOM 2953 N N . ASP A 1 217 ? 70.418 5.090 37.720 1.00 84.79 217 ASP A N 1
ATOM 2954 C CA . ASP A 1 217 ? 70.908 4.234 36.629 1.00 85.75 217 ASP A CA 1
ATOM 2955 C C . ASP A 1 217 ? 71.008 5.049 35.343 1.00 89.10 217 ASP A C 1
ATOM 2956 O O . ASP A 1 217 ? 72.033 4.968 34.666 1.00 92.41 217 ASP A O 1
ATOM 2965 N N . THR A 1 218 ? 69.988 5.871 35.035 1.00 81.67 218 THR A N 1
ATOM 2966 C CA . THR A 1 218 ? 69.973 6.714 33.831 1.00 80.86 218 THR A CA 1
ATOM 2967 C C . THR A 1 218 ? 70.399 8.170 34.086 1.00 82.51 218 THR A C 1
ATOM 2968 O O . THR A 1 218 ? 70.597 8.932 33.130 1.00 82.96 218 THR A O 1
ATOM 2979 N N . ASN A 1 219 ? 70.398 8.595 35.348 1.00 77.64 219 ASN A N 1
ATOM 2980 C CA . ASN A 1 219 ? 70.661 9.982 35.749 1.00 76.59 219 ASN A CA 1
ATOM 2981 C C . ASN A 1 219 ? 69.497 10.928 35.339 1.00 78.21 219 ASN A C 1
ATOM 2982 O O . ASN A 1 219 ? 69.659 12.160 35.365 1.00 76.78 219 ASN A O 1
ATOM 2993 N N . LYS A 1 220 ? 68.320 10.345 34.975 1.00 74.40 220 LYS A N 1
ATOM 2994 C CA . LYS A 1 220 ? 67.133 11.123 34.628 1.00 75.22 220 LYS A CA 1
ATOM 2995 C C . LYS A 1 220 ? 66.533 11.691 35.949 1.00 75.39 220 LYS A C 1
ATOM 2996 O O . LYS A 1 220 ? 66.220 10.917 36.857 1.00 71.91 220 LYS A O 1
ATOM 3015 N N . SER A 1 221 ? 66.426 13.037 36.030 1.00 71.20 221 SER A N 1
ATOM 3016 C CA . SER A 1 221 ? 65.922 13.785 37.167 1.00 70.59 221 SER A CA 1
ATOM 3017 C C . SER A 1 221 ? 64.666 14.587 36.834 1.00 73.37 221 SER A C 1
ATOM 3018 O O . SER A 1 221 ? 64.475 14.976 35.677 1.00 73.01 221 SER A O 1
ATOM 3026 N N . TYR A 1 222 ? 63.791 14.802 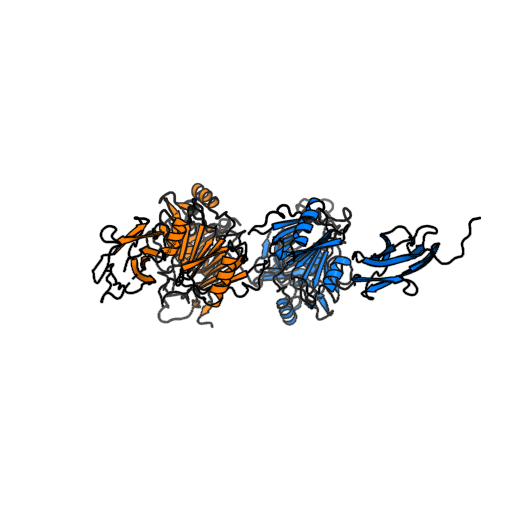37.853 1.00 66.60 222 TYR A N 1
ATOM 3027 C CA . TYR A 1 222 ? 62.534 15.541 37.715 1.00 67.92 222 TYR A CA 1
ATOM 3028 C C . TYR A 1 222 ? 62.221 16.291 38.993 1.00 71.21 222 TYR A C 1
ATOM 3029 O O . TYR A 1 222 ? 62.344 15.727 40.069 1.00 67.35 222 TYR A O 1
ATOM 3047 N N . ASP A 1 223 ? 61.754 17.531 38.857 1.00 69.18 223 ASP A N 1
ATOM 3048 C CA . ASP A 1 223 ? 61.369 18.413 39.936 1.00 67.80 223 ASP A CA 1
ATOM 3049 C C . ASP A 1 223 ? 59.847 18.487 39.935 1.00 74.06 223 ASP A C 1
ATOM 3050 O O . ASP A 1 223 ? 59.266 19.131 39.074 1.00 77.77 223 ASP A O 1
ATOM 3059 N N . ILE A 1 224 ? 59.207 17.784 40.872 1.00 69.70 224 ILE A N 1
ATOM 3060 C CA . ILE A 1 224 ? 57.757 17.680 40.996 1.00 69.18 224 ILE A CA 1
ATOM 3061 C C . ILE A 1 224 ? 57.235 18.667 42.032 1.00 73.35 224 ILE A C 1
ATOM 3062 O O . ILE A 1 224 ? 57.527 18.496 43.220 1.00 70.38 224 ILE A O 1
ATOM 3078 N N . PRO A 1 225 ? 56.398 19.659 41.646 1.00 72.40 225 PRO A N 1
ATOM 3079 C CA . PRO A 1 225 ? 55.858 20.585 42.657 1.00 71.76 225 PRO A CA 1
ATOM 3080 C C . PRO A 1 225 ? 54.873 19.901 43.589 1.00 73.09 225 PRO A C 1
ATOM 3081 O O . PRO A 1 225 ? 54.011 19.161 43.129 1.00 72.79 225 PRO A O 1
ATOM 3092 N N . ILE A 1 226 ? 55.031 20.126 44.897 1.00 69.90 226 ILE A N 1
ATOM 3093 C CA . ILE A 1 226 ? 54.194 19.549 45.939 1.00 69.70 226 ILE A CA 1
ATOM 3094 C C . ILE A 1 226 ? 53.352 20.668 46.579 1.00 75.06 226 ILE A C 1
ATOM 3095 O O . ILE A 1 226 ? 53.865 21.725 46.943 1.00 74.37 226 ILE A O 1
ATOM 3111 N N . THR A 1 227 ? 52.052 20.424 46.669 1.00 73.47 227 THR A N 1
ATOM 3112 C CA . THR A 1 227 ? 51.083 21.343 47.262 1.00 74.07 227 THR A CA 1
ATOM 3113 C C . THR A 1 227 ? 50.564 20.874 48.615 1.00 74.75 227 THR A C 1
ATOM 3114 O O . THR A 1 227 ? 50.024 21.683 49.361 1.00 75.55 227 THR A O 1
ATOM 3125 N N . GLY A 1 228 ? 50.638 19.569 48.891 1.00 67.81 228 GLY A N 1
ATOM 3126 C CA . GLY A 1 228 ? 50.115 19.015 50.132 1.00 65.13 228 GLY A CA 1
ATOM 3127 C C . GLY A 1 228 ? 50.807 17.764 50.617 1.00 66.18 228 GLY A C 1
ATOM 3128 O O . GLY A 1 228 ? 51.571 17.146 49.887 1.00 65.47 228 GLY A O 1
ATOM 3132 N N . GLY A 1 229 ? 50.578 17.440 51.878 1.00 64.87 229 GLY A N 1
ATOM 3133 C CA . GLY A 1 229 ? 51.034 16.215 52.501 1.00 63.87 229 GLY A CA 1
ATOM 3134 C C . GLY A 1 229 ? 51.950 16.370 53.675 1.00 68.26 229 GLY A C 1
ATOM 3135 O O . GLY A 1 229 ? 52.083 17.442 54.265 1.00 67.54 229 GLY A O 1
ATOM 3139 N N . THR A 1 230 ? 52.549 15.246 54.032 1.00 65.52 230 THR A N 1
ATOM 3140 C CA . THR A 1 230 ? 53.478 15.146 55.136 1.00 62.99 230 THR A CA 1
ATOM 3141 C C . THR A 1 230 ? 54.497 14.058 54.874 1.00 63.68 230 THR A C 1
ATOM 3142 O O . THR A 1 230 ? 54.302 13.185 54.038 1.00 62.89 230 THR A O 1
ATOM 3153 N N . PHE A 1 231 ? 55.567 14.096 55.642 1.00 59.35 231 PHE A N 1
ATOM 3154 C CA . PHE A 1 231 ? 56.516 13.002 55.732 1.00 55.36 231 PHE A CA 1
ATOM 3155 C C . PHE A 1 231 ? 56.637 12.713 57.229 1.00 57.46 231 PHE A C 1
ATOM 3156 O O . PHE A 1 231 ? 56.393 13.604 58.045 1.00 56.94 231 PHE A O 1
ATOM 3173 N N . THR A 1 232 ? 56.848 11.448 57.575 1.00 53.49 232 THR A N 1
ATOM 3174 C CA . THR A 1 232 ? 56.915 11.013 58.954 1.00 53.70 232 THR A CA 1
ATOM 3175 C C . THR A 1 232 ? 58.167 10.245 59.252 1.00 56.59 232 THR A C 1
ATOM 3176 O O . THR A 1 232 ? 58.546 9.357 58.493 1.00 58.80 232 THR A O 1
ATOM 3187 N N . ILE A 1 233 ? 58.806 10.582 60.353 1.00 52.65 233 ILE A N 1
ATOM 3188 C CA . ILE A 1 233 ? 59.964 9.870 60.881 1.00 53.18 233 ILE A CA 1
ATOM 3189 C C . ILE A 1 233 ? 59.391 9.169 62.105 1.00 58.72 233 ILE A C 1
ATOM 3190 O O . ILE A 1 233 ? 58.959 9.844 63.029 1.00 56.39 233 ILE A O 1
ATOM 3206 N N . ASN A 1 234 ? 59.258 7.833 62.047 1.00 57.22 234 ASN A N 1
ATOM 3207 C CA . ASN A 1 234 ? 58.676 7.033 63.107 1.00 57.28 234 ASN A CA 1
ATOM 3208 C C . ASN A 1 234 ? 59.662 6.017 63.644 1.00 59.67 234 ASN A C 1
ATOM 3209 O O . ASN A 1 234 ? 60.178 5.200 62.885 1.00 59.06 234 ASN A O 1
ATOM 3220 N N . ASN A 1 235 ? 59.844 6.007 64.960 1.00 56.92 235 ASN A N 1
ATOM 3221 C CA . ASN A 1 235 ? 60.743 5.066 65.648 1.00 57.27 235 ASN A CA 1
ATOM 3222 C C . ASN A 1 235 ? 60.063 3.780 66.141 1.00 60.56 235 ASN A C 1
ATOM 3223 O O . ASN A 1 235 ? 60.772 2.889 66.579 1.00 59.73 235 ASN A O 1
ATOM 3234 N N . ASN A 1 236 ? 58.725 3.690 66.093 1.00 59.48 236 ASN A N 1
ATOM 3235 C CA . ASN A 1 236 ? 57.961 2.491 66.476 1.00 61.81 236 ASN A CA 1
ATOM 3236 C C . ASN A 1 236 ? 58.358 1.927 67.843 1.00 67.24 236 ASN A C 1
ATOM 3237 O O . ASN A 1 236 ? 58.556 0.729 68.001 1.00 69.63 236 ASN A O 1
ATOM 3248 N N . ILE A 1 237 ? 58.458 2.810 68.818 1.00 61.75 237 ILE A N 1
ATOM 3249 C CA . ILE A 1 237 ? 58.876 2.493 70.173 1.00 63.09 237 ILE A CA 1
ATOM 3250 C C . ILE A 1 237 ? 57.772 1.759 70.925 1.00 72.77 237 ILE A C 1
ATOM 3251 O O . ILE A 1 237 ? 56.584 2.093 70.811 1.00 72.94 237 ILE A O 1
ATOM 3267 N N . THR A 1 238 ? 58.177 0.750 71.685 1.00 71.75 238 THR A N 1
ATOM 3268 C CA . THR A 1 238 ? 57.278 -0.043 72.524 1.00 72.70 238 THR A CA 1
ATOM 3269 C C . THR A 1 238 ? 57.706 0.211 73.938 1.00 75.68 238 THR A C 1
ATOM 3270 O O . THR A 1 238 ? 58.861 -0.022 74.278 1.00 72.45 238 THR A O 1
ATOM 3281 N N . TYR A 1 239 ? 56.786 0.681 74.760 1.00 77.17 239 TYR A N 1
ATOM 3282 C CA . TYR A 1 239 ? 57.064 0.925 76.178 1.00 78.41 239 TYR A CA 1
ATOM 3283 C C . TYR A 1 239 ? 56.796 -0.312 76.973 1.00 83.49 239 TYR A C 1
ATOM 3284 O O . TYR A 1 239 ? 55.873 -1.059 76.655 1.00 83.76 239 TYR A O 1
ATOM 3302 N N . LEU A 1 240 ? 57.619 -0.556 77.985 1.00 82.33 240 LEU A N 1
ATOM 3303 C CA . LEU A 1 240 ? 57.434 -1.726 78.830 1.00 85.25 240 LEU A CA 1
ATOM 3304 C C . LEU A 1 240 ? 56.477 -1.346 79.944 1.00 92.74 240 LEU A C 1
ATOM 3305 O O . LEU A 1 240 ? 56.614 -0.259 80.520 1.00 89.86 240 LEU A O 1
ATOM 3321 N N . THR A 1 241 ? 55.479 -2.218 80.204 1.00 94.74 241 THR A N 1
ATOM 3322 C CA . THR A 1 241 ? 54.486 -2.032 81.278 1.00 97.28 241 THR A CA 1
ATOM 3323 C C . THR A 1 241 ? 55.266 -1.856 82.583 1.00 102.96 241 THR A C 1
ATOM 3324 O O . THR A 1 241 ? 56.004 -2.773 82.962 1.00 103.01 241 THR A O 1
ATOM 3335 N N . PRO A 1 242 ? 55.228 -0.673 83.234 1.00 100.56 242 PRO A N 1
ATOM 3336 C CA . PRO A 1 242 ? 56.014 -0.510 84.469 1.00 101.40 242 PRO A CA 1
ATOM 3337 C C . PRO A 1 242 ? 55.360 -1.220 85.640 1.00 106.92 242 PRO A C 1
ATOM 3338 O O . PRO A 1 242 ? 54.293 -1.819 85.493 1.00 106.71 242 PRO A O 1
ATOM 3349 N N . ASN A 1 243 ? 56.026 -1.175 86.791 1.00 105.50 243 ASN A N 1
ATOM 3350 C CA . ASN A 1 243 ? 55.556 -1.779 88.041 1.00 107.56 243 ASN A CA 1
ATOM 3351 C C . ASN A 1 243 ? 55.344 -3.308 87.932 1.00 111.64 243 ASN A C 1
ATOM 3352 O O . ASN A 1 243 ? 54.628 -3.903 88.753 1.00 113.13 243 ASN A O 1
ATOM 3363 N N . VAL A 1 244 ? 56.027 -3.945 86.960 1.00 105.63 244 VAL A N 1
ATOM 3364 C CA . VAL A 1 244 ? 56.009 -5.391 86.817 1.00 107.34 244 VAL A CA 1
ATOM 3365 C C . VAL A 1 244 ? 57.341 -5.740 87.446 1.00 108.85 244 VAL A C 1
ATOM 3366 O O . VAL A 1 244 ? 58.392 -5.528 86.834 1.00 107.72 244 VAL A O 1
ATOM 3379 N N . MET A 1 245 ? 57.290 -6.131 88.724 1.00 103.47 245 MET A N 1
ATOM 3380 C CA . MET A 1 245 ? 58.463 -6.425 89.539 1.00 101.92 245 MET A CA 1
ATOM 3381 C C . MET A 1 245 ? 59.452 -7.368 88.863 1.00 99.89 245 MET A C 1
ATOM 3382 O O . MET A 1 245 ? 59.069 -8.459 88.448 1.00 101.73 245 MET A O 1
ATOM 3396 N N . SER A 1 246 ? 60.715 -6.913 88.717 1.00 89.99 246 SER A N 1
ATOM 3397 C CA . SER A 1 246 ? 61.819 -7.726 88.212 1.00 88.32 246 SER A CA 1
ATOM 3398 C C . SER A 1 246 ? 62.884 -7.819 89.328 1.00 94.25 246 SER A C 1
ATOM 3399 O O . SER A 1 246 ? 63.196 -6.818 89.972 1.00 93.38 246 SER A O 1
ATOM 3407 N N . ARG A 1 247 ? 63.400 -9.026 89.573 1.00 92.67 247 ARG A N 1
ATOM 3408 C CA . ARG A 1 247 ? 64.416 -9.320 90.594 1.00 93.18 247 ARG A CA 1
ATOM 3409 C C . ARG A 1 247 ? 65.676 -8.516 90.322 1.00 93.89 247 ARG A C 1
ATOM 3410 O O . ARG A 1 247 ? 66.282 -7.981 91.246 1.00 93.82 247 ARG A O 1
ATOM 3431 N N . VAL A 1 248 ? 66.102 -8.514 89.063 1.00 88.77 248 VAL A N 1
ATOM 3432 C CA . VAL A 1 248 ? 67.209 -7.722 88.552 1.00 86.56 248 VAL A CA 1
ATOM 3433 C C . VAL A 1 248 ? 66.545 -6.679 87.678 1.00 87.40 248 VAL A C 1
ATOM 3434 O O . VAL A 1 248 ? 65.785 -7.042 86.787 1.00 87.02 248 VAL A O 1
ATOM 3447 N N . THR A 1 249 ? 66.783 -5.394 87.949 1.00 81.85 249 THR A N 1
ATOM 3448 C CA . THR A 1 249 ? 66.175 -4.301 87.178 1.00 77.82 249 THR A CA 1
ATOM 3449 C C . THR A 1 249 ? 66.366 -4.460 85.680 1.00 79.39 249 THR A C 1
ATOM 3450 O O . THR A 1 249 ? 67.480 -4.743 85.215 1.00 80.87 249 THR A O 1
ATOM 3461 N N . ILE A 1 250 ? 65.281 -4.218 84.918 1.00 73.29 250 ILE A N 1
ATOM 3462 C CA . ILE A 1 250 ? 65.302 -4.280 83.470 1.00 71.54 250 ILE A CA 1
ATOM 3463 C C . ILE A 1 250 ? 65.996 -2.996 83.059 1.00 75.05 250 ILE A C 1
ATOM 3464 O O . ILE A 1 250 ? 65.528 -1.931 83.440 1.00 73.61 250 ILE A O 1
ATOM 3480 N N . PRO A 1 251 ? 67.118 -3.052 82.311 1.00 73.80 251 PRO A N 1
ATOM 3481 C CA . PRO A 1 251 ? 67.878 -1.827 82.038 1.00 72.36 251 PRO A CA 1
ATOM 3482 C C . PRO A 1 251 ? 67.338 -0.904 80.970 1.00 73.12 251 PRO A C 1
ATOM 3483 O O . PRO A 1 251 ? 68.048 0.010 80.594 1.00 72.82 251 PRO A O 1
ATOM 3494 N N . ILE A 1 252 ? 66.070 -1.038 80.580 1.00 69.16 252 ILE A N 1
ATOM 3495 C CA . ILE A 1 252 ? 65.436 -0.186 79.576 1.00 66.22 252 ILE A CA 1
ATOM 3496 C C . ILE A 1 252 ? 63.973 -0.021 80.006 1.00 67.95 252 ILE A C 1
ATOM 3497 O O . ILE A 1 252 ? 63.421 -0.922 80.634 1.00 66.94 252 ILE A O 1
ATOM 3513 N N . GLY A 1 253 ? 63.380 1.135 79.705 1.00 63.58 253 GLY A N 1
ATOM 3514 C CA . GLY A 1 253 ? 61.957 1.381 79.934 1.00 62.34 253 GLY A CA 1
ATOM 3515 C C . GLY A 1 253 ? 61.132 1.228 78.668 1.00 66.39 253 GLY A C 1
ATOM 3516 O O . GLY A 1 253 ? 59.905 1.291 78.709 1.00 66.99 253 GLY A O 1
ATOM 3520 N N . SER A 1 254 ? 61.797 1.012 77.528 1.00 64.56 254 SER A N 1
ATOM 3521 C CA . SER A 1 254 ? 61.174 0.874 76.212 1.00 63.67 254 SER A CA 1
ATOM 3522 C C . SER A 1 254 ? 62.202 0.389 75.242 1.00 65.72 254 SER A C 1
ATOM 3523 O O . SER A 1 254 ? 63.398 0.414 75.547 1.00 63.83 254 SER A O 1
ATOM 3531 N N . PHE A 1 255 ? 61.747 -0.010 74.050 1.00 64.08 255 PHE A N 1
ATOM 3532 C CA . PHE A 1 255 ? 62.643 -0.393 72.970 1.00 62.38 255 PHE A CA 1
ATOM 3533 C C . PHE A 1 255 ? 62.152 0.138 71.643 1.00 64.87 255 PHE A C 1
ATOM 3534 O O . PHE A 1 255 ? 60.958 0.116 71.358 1.00 64.80 255 PHE A O 1
ATOM 3551 N N . THR A 1 256 ? 63.094 0.599 70.819 1.00 60.48 256 THR A N 1
ATOM 3552 C CA . THR A 1 256 ? 62.829 1.082 69.476 1.00 58.40 256 THR A CA 1
ATOM 3553 C C . THR A 1 256 ? 62.403 -0.099 68.622 1.00 63.51 256 THR A C 1
ATOM 3554 O O . THR A 1 256 ? 62.825 -1.228 68.878 1.00 61.81 256 THR A O 1
ATOM 3565 N N . GLY A 1 257 ? 61.579 0.192 67.628 1.00 63.00 257 GLY A N 1
ATOM 3566 C CA . GLY A 1 257 ? 61.112 -0.758 66.633 1.00 64.68 257 GLY A CA 1
ATOM 3567 C C . GLY A 1 257 ? 61.741 -0.437 65.289 1.00 67.69 257 GLY A C 1
ATOM 3568 O O . GLY A 1 257 ? 62.793 0.190 65.225 1.00 67.24 257 GLY A O 1
ATOM 3572 N N . ALA A 1 258 ? 61.102 -0.832 64.207 1.00 65.48 258 ALA A N 1
ATOM 3573 C CA . ALA A 1 258 ? 61.674 -0.559 62.887 1.00 65.66 258 ALA A CA 1
ATOM 3574 C C . ALA A 1 258 ? 61.644 0.956 62.561 1.00 68.38 258 ALA A C 1
ATOM 3575 O O . ALA A 1 258 ? 60.609 1.606 62.715 1.00 67.94 258 ALA A O 1
ATOM 3582 N N . PHE A 1 259 ? 62.787 1.508 62.142 1.00 65.01 259 PHE A N 1
ATOM 3583 C CA . PHE A 1 259 ? 62.889 2.919 61.773 1.00 61.97 259 PHE A CA 1
ATOM 3584 C C . PHE A 1 259 ? 62.160 3.118 60.470 1.00 65.18 259 PHE A C 1
ATOM 3585 O O . PHE A 1 259 ? 62.475 2.458 59.513 1.00 66.35 259 PHE A O 1
ATOM 3602 N N . GLU A 1 260 ? 61.132 3.953 60.455 1.00 63.74 260 GLU A N 1
ATOM 3603 C CA . GLU A 1 260 ? 60.344 4.156 59.251 1.00 64.90 260 GLU A CA 1
ATOM 3604 C C . GLU A 1 260 ? 60.344 5.614 58.835 1.00 67.25 260 GLU A C 1
ATOM 3605 O O . GLU A 1 260 ? 59.963 6.488 59.621 1.00 64.93 260 GLU A O 1
ATOM 3617 N N . LEU A 1 261 ? 60.761 5.864 57.575 1.00 61.32 261 LEU A N 1
ATOM 3618 C CA . LEU A 1 261 ? 60.779 7.179 56.980 1.00 60.85 261 LEU A CA 1
ATOM 3619 C C . LEU A 1 261 ? 59.903 7.089 55.732 1.00 63.91 261 LEU A C 1
ATOM 3620 O O . LEU A 1 261 ? 60.248 6.373 54.788 1.00 62.08 261 LEU A O 1
ATOM 3636 N N . THR A 1 262 ? 58.703 7.717 55.797 1.00 61.30 262 THR A N 1
ATOM 3637 C CA . THR A 1 262 ? 57.707 7.666 54.746 1.00 62.06 262 THR A CA 1
ATOM 3638 C C . THR A 1 262 ? 57.104 9.021 54.473 1.00 67.45 262 THR A C 1
ATOM 3639 O O . THR A 1 262 ? 57.295 9.952 55.243 1.00 66.61 262 THR A O 1
ATOM 3650 N N . GLY A 1 263 ? 56.365 9.104 53.365 1.00 65.03 263 GLY A N 1
ATOM 3651 C CA . GLY A 1 263 ? 55.663 10.315 52.990 1.00 65.06 263 GLY A CA 1
ATOM 3652 C C . GLY A 1 263 ? 54.468 10.038 52.131 1.00 68.34 263 GLY A C 1
ATOM 3653 O O . GLY A 1 263 ? 54.444 9.050 51.411 1.00 66.87 263 GLY A O 1
ATOM 3657 N N . SER A 1 264 ? 53.443 10.859 52.304 1.00 67.97 264 SER A N 1
ATOM 3658 C CA . SER A 1 264 ? 52.187 10.841 51.539 1.00 69.42 264 SER A CA 1
ATOM 3659 C C . SER A 1 264 ? 51.978 12.283 51.117 1.00 69.74 264 SER A C 1
ATOM 3660 O O . SER A 1 264 ? 51.700 13.151 51.949 1.00 68.44 264 SER A O 1
ATOM 3668 N N . LEU A 1 265 ? 52.194 12.539 49.852 1.00 65.51 265 LEU A N 1
ATOM 3669 C CA . LEU A 1 265 ? 52.139 13.866 49.284 1.00 65.25 265 LEU A CA 1
ATOM 3670 C C . LEU A 1 265 ? 51.092 13.990 48.214 1.00 70.74 265 LEU A C 1
ATOM 3671 O O . LEU A 1 265 ? 50.549 12.988 47.758 1.00 71.29 265 LEU A O 1
ATOM 3687 N N . THR A 1 266 ? 50.839 15.247 47.809 1.00 68.61 266 THR A N 1
ATOM 3688 C CA . THR A 1 266 ? 49.958 15.611 46.699 1.00 70.23 266 THR A CA 1
ATOM 3689 C C . THR A 1 266 ? 50.717 16.551 45.792 1.00 71.56 266 THR A C 1
ATOM 3690 O O . THR A 1 266 ? 51.218 17.579 46.244 1.00 67.51 266 THR A O 1
ATOM 3701 N N . ALA A 1 267 ? 50.771 16.220 44.504 1.00 71.90 267 ALA A N 1
ATOM 3702 C CA . ALA A 1 267 ? 51.471 17.014 43.516 1.00 72.46 267 ALA A CA 1
ATOM 3703 C C . ALA A 1 267 ? 50.572 17.477 42.415 1.00 79.73 267 ALA A C 1
ATOM 3704 O O . ALA A 1 267 ? 49.525 16.891 42.162 1.00 77.96 267 ALA A O 1
ATOM 3711 N N . TYR A 1 268 ? 51.004 18.523 41.731 1.00 81.89 268 TYR A N 1
ATOM 3712 C CA . TYR A 1 268 ? 50.333 18.981 40.531 1.00 87.20 268 TYR A CA 1
ATOM 3713 C C . TYR A 1 268 ? 51.319 18.611 39.448 1.00 93.38 268 TYR A C 1
ATOM 3714 O O . TYR A 1 268 ? 52.397 19.195 39.331 1.00 91.54 268 TYR A O 1
ATOM 3732 N N . LEU A 1 269 ? 50.999 17.485 38.813 1.00 92.74 269 LEU A N 1
ATOM 3733 C CA . LEU A 1 269 ? 51.787 16.780 37.812 1.00 93.22 269 LEU A CA 1
ATOM 3734 C C . LEU A 1 269 ? 51.119 16.791 36.449 1.00 101.29 269 LEU A C 1
ATOM 3735 O O . LEU A 1 269 ? 50.101 16.125 36.260 1.00 103.82 269 LEU A O 1
ATOM 3751 N N . ASN A 1 270 ? 51.804 17.404 35.471 1.00 98.07 270 ASN A N 1
ATOM 3752 C CA . ASN A 1 270 ? 51.374 17.512 34.080 1.00 99.60 270 ASN A CA 1
ATOM 3753 C C . ASN A 1 270 ? 52.471 18.220 33.249 1.00 103.70 270 ASN A C 1
ATOM 3754 O O . ASN A 1 270 ? 53.548 18.513 33.772 1.00 100.78 270 ASN A O 1
ATOM 3765 N N . ASP A 1 271 ? 52.215 18.433 31.955 1.00 103.83 271 ASP A N 1
ATOM 3766 C CA . ASP A 1 271 ? 53.133 19.122 31.030 1.00 103.98 271 ASP A CA 1
ATOM 3767 C C . ASP A 1 271 ? 53.547 20.530 31.484 1.00 108.48 271 ASP A C 1
ATOM 3768 O O . ASP A 1 271 ? 54.713 20.892 31.361 1.00 107.63 271 ASP A O 1
ATOM 3777 N N . LYS A 1 272 ? 52.603 21.313 32.006 1.00 106.30 272 LYS A N 1
ATOM 3778 C CA . LYS A 1 272 ? 52.861 22.692 32.425 1.00 106.34 272 LYS A CA 1
ATOM 3779 C C . LYS A 1 272 ? 53.771 22.735 33.632 1.00 107.40 272 LYS A C 1
ATOM 3780 O O . LYS A 1 272 ? 54.787 23.423 33.615 1.00 105.67 272 LYS A O 1
ATOM 3799 N N . SER A 1 273 ? 53.380 21.995 34.682 1.00 103.36 273 SER A N 1
ATOM 3800 C CA . SER A 1 273 ? 54.062 21.949 35.980 1.00 100.90 273 SER A CA 1
ATOM 3801 C C . SER A 1 273 ? 55.510 21.452 35.939 1.00 104.57 273 SER A C 1
ATOM 3802 O O . SER A 1 273 ? 56.351 22.000 36.646 1.00 102.73 273 SER A O 1
ATOM 3810 N N . LEU A 1 274 ? 55.801 20.441 35.121 1.00 103.08 274 LEU A N 1
ATOM 3811 C CA . LEU A 1 274 ? 57.166 19.917 35.011 1.00 102.74 274 LEU A CA 1
ATOM 3812 C C . LEU A 1 274 ? 58.048 20.800 34.156 1.00 109.80 274 LEU A C 1
ATOM 3813 O O . LEU A 1 274 ? 59.257 20.846 34.390 1.00 108.47 274 LEU A O 1
ATOM 3829 N N . GLY A 1 275 ? 57.445 21.478 33.185 1.00 110.08 275 GLY A N 1
ATOM 3830 C CA . GLY A 1 275 ? 58.147 22.370 32.273 1.00 111.14 275 GLY A CA 1
ATOM 3831 C C . GLY A 1 275 ? 57.811 22.097 30.820 1.00 117.97 275 GLY A C 1
ATOM 3832 O O . GLY A 1 275 ? 57.772 23.024 30.005 1.00 120.53 275 GLY A O 1
ATOM 3836 N N . SER A 1 276 ? 57.568 20.817 30.479 1.00 113.48 276 SER A N 1
ATOM 3837 C CA . SER A 1 276 ? 57.231 20.411 29.115 1.00 114.72 276 SER A CA 1
ATOM 3838 C C . SER A 1 276 ? 56.455 19.085 29.072 1.00 118.77 276 SER A C 1
ATOM 3839 O O . SER A 1 276 ? 56.445 18.335 30.052 1.00 116.95 276 SER A O 1
ATOM 3847 N N . MET A 1 277 ? 55.824 18.792 27.918 1.00 116.63 277 MET A N 1
ATOM 3848 C CA . MET A 1 277 ? 55.067 17.552 27.681 1.00 116.72 277 MET A CA 1
ATOM 3849 C C . MET A 1 277 ? 56.036 16.361 27.545 1.00 116.88 277 MET A C 1
ATOM 3850 O O . MET A 1 277 ? 55.641 15.221 27.811 1.00 115.11 277 MET A O 1
ATOM 3864 N N . GLU A 1 278 ? 57.304 16.626 27.153 1.00 111.91 278 GLU A N 1
ATOM 3865 C CA . GLU A 1 278 ? 58.314 15.575 27.008 1.00 109.48 278 GLU A CA 1
ATOM 3866 C C . GLU A 1 278 ? 58.748 15.112 28.383 1.00 108.67 278 GLU A C 1
ATOM 3867 O O . GLU A 1 278 ? 58.813 13.901 28.602 1.00 107.45 278 GLU A O 1
ATOM 3879 N N . LEU A 1 279 ? 58.996 16.059 29.324 1.00 102.40 279 LEU A N 1
ATOM 3880 C CA . LEU A 1 279 ? 59.319 15.716 30.714 1.00 99.28 279 LEU A CA 1
ATOM 3881 C C . LEU A 1 279 ? 58.207 14.873 31.337 1.00 96.91 279 LEU A C 1
ATOM 3882 O O . LEU A 1 279 ? 58.491 13.848 31.957 1.00 93.90 279 LEU A O 1
ATOM 3898 N N . TYR A 1 280 ? 56.945 15.312 31.161 1.00 92.14 280 TYR A N 1
ATOM 3899 C CA . TYR A 1 280 ? 55.776 14.627 31.709 1.00 91.81 280 TYR A CA 1
ATOM 3900 C C . TYR A 1 280 ? 55.608 13.222 31.119 1.00 97.21 280 TYR A C 1
ATOM 3901 O O . TYR A 1 280 ? 55.395 12.272 31.871 1.00 96.08 280 TYR A O 1
ATOM 3919 N N . LYS A 1 281 ? 55.761 13.083 29.790 1.00 97.07 281 LYS A N 1
ATOM 3920 C CA . LYS A 1 281 ? 55.664 11.791 29.099 1.00 97.64 281 LYS A CA 1
ATOM 3921 C C . LYS A 1 281 ? 56.841 10.882 29.508 1.00 97.06 281 LYS A C 1
ATOM 3922 O O . LYS A 1 281 ? 56.630 9.696 29.760 1.00 96.02 281 LYS A O 1
ATOM 3941 N N . ASP A 1 282 ? 58.062 11.445 29.602 1.00 91.64 282 ASP A N 1
ATOM 3942 C CA . ASP A 1 282 ? 59.244 10.700 30.073 1.00 90.35 282 ASP A CA 1
ATOM 3943 C C . ASP A 1 282 ? 59.081 10.213 31.518 1.00 90.40 282 ASP A C 1
ATOM 3944 O O . ASP A 1 282 ? 59.511 9.099 31.830 1.00 89.46 282 ASP A O 1
ATOM 3953 N N . LEU A 1 283 ? 58.485 11.036 32.400 1.00 84.13 283 LEU A N 1
ATOM 3954 C CA . LEU A 1 283 ? 58.275 10.630 33.799 1.00 81.62 283 LEU A CA 1
ATOM 3955 C C . LEU A 1 283 ? 57.282 9.448 33.877 1.00 85.22 283 LEU A C 1
ATOM 3956 O O . LEU A 1 283 ? 57.537 8.483 34.602 1.00 83.21 283 LEU A O 1
ATOM 3972 N N . ILE A 1 284 ? 56.178 9.510 33.115 1.00 84.35 284 ILE A N 1
ATOM 3973 C CA . ILE A 1 284 ? 55.200 8.415 33.055 1.00 86.97 284 ILE A CA 1
ATOM 3974 C C . ILE A 1 284 ? 55.886 7.129 32.563 1.00 90.87 284 ILE A C 1
ATOM 3975 O O . ILE A 1 284 ? 55.656 6.066 33.141 1.00 89.82 284 ILE A O 1
ATOM 3991 N N . LYS A 1 285 ? 56.708 7.228 31.491 1.00 89.06 285 LYS A N 1
ATOM 3992 C CA . LYS A 1 285 ? 57.455 6.068 30.965 1.00 89.72 285 LYS A CA 1
ATOM 3993 C C . LYS A 1 285 ? 58.327 5.493 32.099 1.00 91.76 285 LYS A C 1
ATOM 3994 O O . LYS A 1 285 ? 58.178 4.317 32.449 1.00 90.46 285 LYS A O 1
ATOM 4013 N N . THR A 1 286 ? 59.174 6.360 32.724 1.00 87.07 286 THR A N 1
ATOM 4014 C CA . THR A 1 286 ? 60.066 5.958 33.825 1.00 84.93 286 THR A CA 1
ATOM 4015 C C . THR A 1 286 ? 59.353 5.251 34.958 1.00 87.87 286 THR A C 1
ATOM 4016 O O . THR A 1 286 ? 59.803 4.184 35.351 1.00 86.30 286 THR A O 1
ATOM 4027 N N . LEU A 1 287 ? 58.274 5.835 35.495 1.00 86.07 287 LEU A N 1
ATOM 4028 C CA . LEU A 1 287 ? 57.523 5.215 36.606 1.00 87.17 287 LEU A CA 1
ATOM 4029 C C . LEU A 1 287 ? 56.968 3.804 36.280 1.00 95.37 287 LEU A C 1
ATOM 4030 O O . LEU A 1 287 ? 56.787 2.994 37.200 1.00 95.15 287 LEU A O 1
ATOM 4046 N N . LYS A 1 288 ? 56.654 3.528 35.004 1.00 94.68 288 LYS A N 1
ATOM 4047 C CA . LYS A 1 288 ? 56.143 2.210 34.608 1.00 96.99 288 LYS A CA 1
ATOM 4048 C C . LYS A 1 288 ? 57.193 1.110 34.841 1.00 100.16 288 LYS A C 1
ATOM 4049 O O . LYS A 1 288 ? 56.822 -0.008 35.190 1.00 101.04 288 LYS A O 1
ATOM 4068 N N . VAL A 1 289 ? 58.487 1.431 34.663 1.00 94.83 289 VAL A N 1
ATOM 4069 C CA . VAL A 1 289 ? 59.577 0.460 34.803 1.00 93.44 289 VAL A CA 1
ATOM 4070 C C . VAL A 1 289 ? 60.532 0.742 36.012 1.00 93.52 289 VAL A C 1
ATOM 4071 O O . VAL A 1 289 ? 61.247 -0.175 36.420 1.00 93.24 289 VAL A O 1
ATOM 4084 N N . VAL A 1 290 ? 60.520 1.960 36.604 1.00 86.34 290 VAL A N 1
ATOM 4085 C CA . VAL A 1 290 ? 61.367 2.311 37.760 1.00 83.13 290 VAL A CA 1
ATOM 4086 C C . VAL A 1 290 ? 60.504 2.598 39.021 1.00 83.62 290 VAL A C 1
ATOM 4087 O O . VAL A 1 290 ? 59.618 3.450 38.975 1.00 82.11 290 VAL A O 1
ATOM 4100 N N . ASN A 1 291 ? 60.762 1.876 40.135 1.00 79.00 291 ASN A N 1
ATOM 4101 C CA . ASN A 1 291 ? 60.096 2.112 41.431 1.00 79.06 291 ASN A CA 1
ATOM 4102 C C . ASN A 1 291 ? 61.073 2.690 42.505 1.00 81.08 291 ASN A C 1
ATOM 4103 O O . ASN A 1 291 ? 60.598 3.369 43.413 1.00 80.36 291 ASN A O 1
ATOM 4114 N N . ARG A 1 292 ? 62.413 2.457 42.378 1.00 76.30 292 ARG A N 1
ATOM 4115 C CA . ARG A 1 292 ? 63.451 2.949 43.300 1.00 73.83 292 ARG A CA 1
ATOM 4116 C C . ARG A 1 292 ? 64.152 4.208 42.755 1.00 71.99 292 ARG A C 1
ATOM 4117 O O . ARG A 1 292 ? 64.737 4.176 41.670 1.00 73.04 292 ARG A O 1
ATOM 4138 N N . PHE A 1 293 ? 64.195 5.267 43.567 1.00 62.89 293 PHE A N 1
ATOM 4139 C CA . PHE A 1 293 ? 64.781 6.553 43.202 1.00 59.76 293 PHE A CA 1
ATOM 4140 C C . PHE A 1 293 ? 65.570 7.199 44.326 1.00 61.09 293 PHE A C 1
ATOM 4141 O O . PHE A 1 293 ? 65.326 6.937 45.520 1.00 59.38 293 PHE A O 1
ATOM 4158 N N . GLU A 1 294 ? 66.423 8.154 43.937 1.00 57.19 294 GLU A N 1
ATOM 4159 C CA . GLU A 1 294 ? 67.112 9.032 44.863 1.00 57.04 294 GLU A CA 1
ATOM 4160 C C . GLU A 1 294 ? 66.185 10.247 44.911 1.00 60.46 294 GLU A C 1
ATOM 4161 O O . GLU A 1 294 ? 65.989 10.911 43.889 1.00 58.66 294 GLU A O 1
ATOM 4173 N N . ILE A 1 295 ? 65.619 10.529 46.082 1.00 56.53 295 ILE A N 1
ATOM 4174 C CA . ILE A 1 295 ? 64.712 11.655 46.224 1.00 56.51 295 ILE A CA 1
ATOM 4175 C C . ILE A 1 295 ? 65.218 12.724 47.193 1.00 59.43 295 ILE A C 1
ATOM 4176 O O . ILE A 1 295 ? 66.024 12.454 48.095 1.00 58.72 295 ILE A O 1
ATOM 4192 N N . ALA A 1 296 ? 64.693 13.934 47.007 1.00 53.89 296 ALA A N 1
ATOM 4193 C CA . ALA A 1 296 ? 64.922 15.052 47.880 1.00 53.66 296 ALA A CA 1
ATOM 4194 C C . ALA A 1 296 ? 63.647 15.874 47.945 1.00 57.32 296 ALA A C 1
ATOM 4195 O O . ALA A 1 296 ? 63.114 16.252 46.920 1.00 58.15 296 ALA A O 1
ATOM 4202 N N . LEU A 1 297 ? 63.126 16.089 49.136 1.00 54.96 297 LEU A N 1
ATOM 4203 C CA . LEU A 1 297 ? 61.934 16.904 49.324 1.00 54.97 297 LEU A CA 1
ATOM 4204 C C . LEU A 1 297 ? 62.438 18.229 49.855 1.00 59.23 297 LEU A C 1
ATOM 4205 O O . LEU A 1 297 ? 63.069 18.251 50.887 1.00 58.41 297 LEU A O 1
ATOM 4221 N N . VAL A 1 298 ? 62.352 19.284 49.035 1.00 57.91 298 VAL A N 1
ATOM 4222 C CA . VAL A 1 298 ? 62.863 20.622 49.316 1.00 57.33 298 VAL A CA 1
ATOM 4223 C C . VAL A 1 298 ? 61.736 21.556 49.753 1.00 64.41 298 VAL A C 1
ATOM 4224 O O . VAL A 1 298 ? 61.047 22.115 48.913 1.00 67.13 298 VAL A O 1
ATOM 4237 N N . LEU A 1 299 ? 61.589 21.786 51.052 1.00 62.57 299 LEU A N 1
ATOM 4238 C CA . LEU A 1 299 ? 60.577 22.671 51.626 1.00 62.01 299 LEU A CA 1
ATOM 4239 C C . LEU A 1 299 ? 61.087 24.089 51.465 1.00 68.63 299 LEU A C 1
ATOM 4240 O O . LEU A 1 299 ? 62.162 24.416 51.958 1.00 67.64 299 LEU A O 1
ATOM 4256 N N . GLY A 1 300 ? 60.327 24.906 50.756 1.00 68.33 300 GLY A N 1
ATOM 4257 C CA . GLY A 1 300 ? 60.696 26.284 50.468 1.00 69.05 300 GLY A CA 1
ATOM 4258 C C . GLY A 1 300 ? 61.267 26.508 49.077 1.00 74.79 300 GLY A C 1
ATOM 4259 O O . GLY A 1 300 ? 61.556 27.646 48.720 1.00 77.42 300 GLY A O 1
ATOM 4263 N N . GLY A 1 301 ? 61.463 25.444 48.296 1.00 69.99 301 GLY A N 1
ATOM 4264 C CA . GLY A 1 301 ? 62.049 25.542 46.965 1.00 70.73 301 GLY A CA 1
ATOM 4265 C C . GLY A 1 301 ? 63.535 25.817 47.014 1.00 74.55 301 GLY A C 1
ATOM 4266 O O . GLY A 1 301 ? 64.105 26.005 48.093 1.00 74.95 301 GLY A O 1
ATOM 4270 N N . GLU A 1 302 ? 64.169 25.843 45.841 1.00 70.61 302 GLU A N 1
ATOM 4271 C CA . GLU A 1 302 ? 65.603 26.088 45.691 1.00 69.90 302 GLU A CA 1
ATOM 4272 C C . GLU A 1 302 ? 65.839 27.191 44.665 1.00 76.31 302 GLU A C 1
ATOM 4273 O O . GLU A 1 302 ? 65.156 27.252 43.639 1.00 73.46 302 GLU A O 1
ATOM 4285 N N . TYR A 1 303 ? 66.776 28.095 44.993 1.00 77.28 303 TYR A N 1
ATOM 4286 C CA . TYR A 1 303 ? 67.104 29.283 44.204 1.00 78.80 303 TYR A CA 1
ATOM 4287 C C . TYR A 1 303 ? 68.604 29.544 44.186 1.00 81.10 303 TYR A C 1
ATOM 4288 O O . TYR A 1 303 ? 69.344 28.974 44.982 1.00 78.72 303 TYR A O 1
ATOM 4306 N N . ASP A 1 304 ? 69.045 30.449 43.305 1.00 79.59 304 ASP A N 1
ATOM 4307 C CA . ASP A 1 304 ? 70.461 30.791 43.191 1.00 79.23 304 ASP A CA 1
ATOM 4308 C C . ASP A 1 304 ? 70.913 31.799 44.237 1.00 83.26 304 ASP A C 1
ATOM 4309 O O . ASP A 1 304 ? 72.109 31.883 44.499 1.00 84.15 304 ASP A O 1
ATOM 4318 N N . ASP A 1 305 ? 69.986 32.520 44.873 1.00 80.06 305 ASP A N 1
ATOM 4319 C CA . ASP A 1 305 ? 70.326 33.412 45.981 1.00 80.93 305 ASP A CA 1
ATOM 4320 C C . ASP A 1 305 ? 70.003 32.672 47.298 1.00 82.50 305 ASP A C 1
ATOM 4321 O O . ASP A 1 305 ? 69.124 31.808 47.342 1.00 80.96 305 ASP A O 1
ATOM 4330 N N . GLU A 1 306 ? 70.733 33.030 48.354 1.00 77.67 306 GLU A N 1
ATOM 4331 C CA . GLU A 1 306 ? 70.623 32.425 49.669 1.00 75.16 306 GLU A CA 1
ATOM 4332 C C . GLU A 1 306 ? 69.233 32.629 50.276 1.00 80.35 306 GLU A C 1
ATOM 4333 O O . GLU A 1 306 ? 68.836 33.767 50.520 1.00 82.99 306 GLU A O 1
ATOM 4345 N N . ARG A 1 307 ? 68.492 31.534 50.513 1.00 73.99 307 ARG A N 1
ATOM 4346 C CA . ARG A 1 307 ? 67.159 31.592 51.121 1.00 73.46 307 ARG A CA 1
ATOM 4347 C C . ARG A 1 307 ? 66.951 30.402 52.069 1.00 72.22 307 ARG A C 1
ATOM 4348 O O . ARG A 1 307 ? 67.589 29.352 51.903 1.00 68.89 307 ARG A O 1
ATOM 4369 N N . PRO A 1 308 ? 66.001 30.501 53.006 1.00 65.41 308 PRO A N 1
ATOM 4370 C CA . PRO A 1 308 ? 65.751 29.368 53.892 1.00 63.70 308 PRO A CA 1
ATOM 4371 C C . PRO A 1 308 ? 65.100 28.172 53.202 1.00 69.01 308 PRO A C 1
ATOM 4372 O O . PRO A 1 308 ? 64.291 28.332 52.280 1.00 71.07 308 PRO A O 1
ATOM 4383 N N . ALA A 1 309 ? 65.440 26.977 53.671 1.00 61.02 309 ALA A N 1
ATOM 4384 C CA . ALA A 1 309 ? 64.871 25.738 53.165 1.00 59.65 309 ALA A CA 1
ATOM 4385 C C . ALA A 1 309 ? 65.158 24.614 54.115 1.00 61.42 309 ALA A C 1
ATOM 4386 O O . ALA A 1 309 ? 66.105 24.688 54.912 1.00 58.49 309 ALA A O 1
ATOM 4393 N N . ALA A 1 310 ? 64.307 23.579 54.056 1.00 59.29 310 ALA A N 1
ATOM 4394 C CA . ALA A 1 310 ? 64.475 22.357 54.840 1.00 56.97 310 ALA A CA 1
ATOM 4395 C C . ALA A 1 310 ? 64.382 21.216 53.846 1.00 58.05 310 ALA A C 1
ATOM 4396 O O . ALA A 1 310 ? 63.471 21.170 53.026 1.00 55.84 310 ALA A O 1
ATOM 4403 N N . ILE A 1 311 ? 65.370 20.345 53.858 1.00 54.27 311 ILE A N 1
ATOM 4404 C CA . ILE A 1 311 ? 65.420 19.268 52.909 1.00 54.07 311 ILE A CA 1
ATOM 4405 C C . ILE A 1 311 ? 65.501 17.929 53.588 1.00 55.94 311 ILE A C 1
ATOM 4406 O O . ILE A 1 311 ? 66.253 17.748 54.531 1.00 57.46 311 ILE A O 1
ATOM 4422 N N . LEU A 1 312 ? 64.743 16.991 53.057 1.00 52.97 312 LEU A N 1
ATOM 4423 C CA . LEU A 1 312 ? 64.771 15.590 53.405 1.00 52.14 312 LEU A CA 1
ATOM 4424 C C . LEU A 1 312 ? 65.365 14.863 52.201 1.00 56.22 312 LEU A C 1
ATOM 4425 O O . LEU A 1 312 ? 64.837 14.996 51.097 1.00 57.85 312 LEU A O 1
ATOM 4441 N N . VAL A 1 313 ? 66.403 14.060 52.405 1.00 49.91 313 VAL A N 1
ATOM 4442 C CA . VAL A 1 313 ? 67.015 13.303 51.318 1.00 50.24 313 VAL A CA 1
ATOM 4443 C C . VAL A 1 313 ? 66.847 11.844 51.682 1.00 53.84 313 VAL A C 1
ATOM 4444 O O . VAL A 1 313 ? 67.016 11.525 52.849 1.00 51.99 313 VAL A O 1
ATOM 4457 N N . ALA A 1 314 ? 66.450 10.986 50.707 1.00 52.55 314 ALA A N 1
ATOM 4458 C CA . ALA A 1 314 ? 66.379 9.516 50.800 1.00 51.39 314 ALA A CA 1
ATOM 4459 C C . ALA A 1 314 ? 67.075 8.980 49.515 1.00 56.41 314 ALA A C 1
ATOM 4460 O O . ALA A 1 314 ? 66.588 9.178 48.416 1.00 54.62 314 ALA A O 1
ATOM 4467 N N . LYS A 1 315 ? 68.266 8.411 49.658 1.00 55.53 315 LYS A N 1
ATOM 4468 C CA . LYS A 1 315 ? 69.064 7.976 48.503 1.00 56.48 315 LYS A CA 1
ATOM 4469 C C . LYS A 1 315 ? 68.528 6.747 47.780 1.00 66.14 315 LYS A C 1
ATOM 4470 O O . LYS A 1 315 ? 68.839 6.563 46.596 1.00 67.29 315 LYS A O 1
ATOM 4489 N N . GLN A 1 316 ? 67.724 5.951 48.440 1.00 63.65 316 GLN A N 1
ATOM 4490 C CA . GLN A 1 316 ? 67.093 4.806 47.822 1.00 65.69 316 GLN A CA 1
ATOM 4491 C C . GLN A 1 316 ? 65.632 4.671 48.341 1.00 69.10 316 GLN A C 1
ATOM 4492 O O . GLN A 1 316 ? 65.351 3.902 49.236 1.00 73.05 316 GLN A O 1
ATOM 4506 N N . ALA A 1 317 ? 64.698 5.401 47.737 1.00 63.81 317 ALA A N 1
ATOM 4507 C CA . ALA A 1 317 ? 63.295 5.374 48.132 1.00 62.12 317 ALA A CA 1
ATOM 4508 C C . ALA A 1 317 ? 62.378 4.674 47.152 1.00 65.80 317 ALA A C 1
ATOM 4509 O O . ALA A 1 317 ? 62.508 4.884 45.939 1.00 64.71 317 ALA A O 1
ATOM 4516 N N . HIS A 1 318 ? 61.394 3.900 47.677 1.00 62.22 318 HIS A N 1
ATOM 4517 C CA A HIS A 1 318 ? 60.383 3.275 46.839 0.50 63.80 318 HIS A CA 1
ATOM 4518 C CA B HIS A 1 318 ? 60.399 3.276 46.834 0.50 63.02 318 HIS A CA 1
ATOM 4519 C C . HIS A 1 318 ? 59.318 4.352 46.612 1.00 67.90 318 HIS A C 1
ATOM 4520 O O . HIS A 1 318 ? 58.692 4.762 47.567 1.00 67.44 318 HIS A O 1
ATOM 4547 N N . VAL A 1 319 ? 59.118 4.826 45.354 1.00 66.35 319 VAL A N 1
ATOM 4548 C CA . VAL A 1 319 ? 58.137 5.877 45.021 1.00 66.84 319 VAL A CA 1
ATOM 4549 C C . VAL A 1 319 ? 56.976 5.299 44.226 1.00 74.35 319 VAL A C 1
ATOM 4550 O O . VAL A 1 319 ? 57.213 4.599 43.238 1.00 75.51 319 VAL A O 1
ATOM 4563 N N . ASN A 1 320 ? 55.732 5.646 44.628 1.00 72.60 320 ASN A N 1
ATOM 4564 C CA . ASN A 1 320 ? 54.487 5.222 43.986 1.00 74.96 320 ASN A CA 1
ATOM 4565 C C . ASN A 1 320 ? 53.593 6.423 43.586 1.00 79.79 320 ASN A C 1
ATOM 4566 O O . ASN A 1 320 ? 53.040 7.107 44.460 1.00 76.76 320 ASN A O 1
ATOM 4577 N N . ILE A 1 321 ? 53.400 6.623 42.265 1.00 78.41 321 ILE A N 1
ATOM 4578 C CA . ILE A 1 321 ? 52.516 7.650 41.707 1.00 80.59 321 ILE A CA 1
ATOM 4579 C C . ILE A 1 321 ? 51.564 6.893 40.766 1.00 89.66 321 ILE A C 1
ATOM 4580 O O . ILE A 1 321 ? 51.768 6.881 39.561 1.00 89.21 321 ILE A O 1
ATOM 4596 N N . PRO A 1 322 ? 50.543 6.206 41.312 1.00 92.26 322 PRO A N 1
ATOM 4597 C CA . PRO A 1 322 ? 49.683 5.357 40.465 1.00 95.19 322 PRO A CA 1
ATOM 4598 C C . PRO A 1 322 ? 48.796 6.062 39.445 1.00 103.72 322 PRO A C 1
ATOM 4599 O O . PRO A 1 322 ? 48.674 5.573 38.308 1.00 106.25 322 PRO A O 1
ATOM 4610 N N . THR A 1 323 ? 48.189 7.196 39.834 1.00 100.19 323 THR A N 1
ATOM 4611 C CA . THR A 1 323 ? 47.281 7.963 38.974 1.00 101.78 323 THR A CA 1
ATOM 4612 C C . THR A 1 323 ? 48.000 9.069 38.167 1.00 104.52 323 THR A C 1
ATOM 4613 O O . THR A 1 323 ? 47.345 10.035 37.786 1.00 105.24 323 THR A O 1
ATOM 4624 N N . ILE A 1 324 ? 49.328 8.929 37.902 1.00 99.23 324 ILE A N 1
ATOM 4625 C CA . ILE A 1 324 ? 50.119 9.871 37.089 1.00 99.35 324 ILE A CA 1
ATOM 4626 C C . ILE A 1 324 ? 49.401 10.257 35.765 1.00 109.14 324 ILE A C 1
ATOM 4627 O O . ILE A 1 324 ? 49.301 11.449 35.456 1.00 109.97 324 ILE A O 1
ATOM 4643 N N . GLU A 1 325 ? 48.899 9.262 35.001 1.00 108.47 325 GLU A N 1
ATOM 4644 C CA . GLU A 1 325 ? 48.193 9.505 33.730 1.00 111.50 325 GLU A CA 1
ATOM 4645 C C . GLU A 1 325 ? 46.814 10.179 33.949 1.00 118.99 325 GLU A C 1
ATOM 4646 O O . GLU A 1 325 ? 46.345 10.900 33.067 1.00 120.09 325 GLU A O 1
ATOM 4658 N N . THR A 1 326 ? 46.243 10.099 35.159 1.00 117.20 326 THR A N 1
ATOM 4659 C CA . THR A 1 326 ? 44.993 10.802 35.481 1.00 120.43 326 THR A CA 1
ATOM 4660 C C . THR A 1 326 ? 45.307 12.244 35.949 1.00 125.49 326 THR A C 1
ATOM 4661 O O . THR A 1 326 ? 45.875 12.430 37.022 1.00 122.95 326 THR A O 1
ATOM 4672 N N . ASP A 1 327 ? 44.942 13.255 35.138 1.00 125.52 327 ASP A N 1
ATOM 4673 C CA . ASP A 1 327 ? 45.142 14.677 35.467 1.00 125.86 327 ASP A CA 1
ATOM 4674 C C . ASP A 1 327 ? 43.815 15.224 36.028 1.00 131.23 327 ASP A C 1
ATOM 4675 O O . ASP A 1 327 ? 42.846 15.352 35.271 1.00 134.53 327 ASP A O 1
ATOM 4684 N N . ASP A 1 328 ? 43.769 15.552 37.334 1.00 124.14 328 ASP A N 1
ATOM 4685 C CA . ASP A 1 328 ? 42.532 16.035 37.955 1.00 125.00 328 ASP A CA 1
ATOM 4686 C C . ASP A 1 328 ? 42.747 17.121 39.021 1.00 125.20 328 ASP A C 1
ATOM 4687 O O . ASP A 1 328 ? 43.876 17.385 39.453 1.00 123.05 328 ASP A O 1
ATOM 4696 N N . VAL A 1 329 ? 41.628 17.754 39.424 1.00 120.77 329 VAL A N 1
ATOM 4697 C CA . VAL A 1 329 ? 41.573 18.822 40.438 1.00 117.85 329 VAL A CA 1
ATOM 4698 C C . VAL A 1 329 ? 42.085 18.394 41.799 1.00 114.53 329 VAL A C 1
ATOM 4699 O O . VAL A 1 329 ? 42.459 19.270 42.569 1.00 113.19 329 VAL A O 1
ATOM 4712 N N . LEU A 1 330 ? 42.054 17.084 42.133 1.00 107.15 330 LEU A N 1
ATOM 4713 C CA . LEU A 1 330 ? 42.571 16.614 43.423 1.00 103.56 330 LEU A CA 1
ATOM 4714 C C . LEU A 1 330 ? 44.115 16.472 43.414 1.00 98.25 330 LEU A C 1
ATOM 4715 O O . LEU A 1 330 ? 44.689 16.041 44.422 1.00 92.66 330 LEU A O 1
ATOM 4731 N N . GLY A 1 331 ? 44.762 16.832 42.295 1.00 92.45 331 GLY A N 1
ATOM 4732 C CA . GLY A 1 331 ? 46.203 16.691 42.151 1.00 88.78 331 GLY A CA 1
ATOM 4733 C C . GLY A 1 331 ? 46.541 15.230 41.980 1.00 87.05 331 GLY A C 1
ATOM 4734 O O . GLY A 1 331 ? 45.690 14.450 41.560 1.00 86.86 331 GLY A O 1
ATOM 4738 N N . THR A 1 332 ? 47.753 14.837 42.349 1.00 80.38 332 THR A N 1
ATOM 4739 C CA . THR A 1 332 ? 48.175 13.449 42.235 1.00 78.04 332 THR A CA 1
ATOM 4740 C C . THR A 1 332 ? 48.906 12.985 43.486 1.00 76.76 332 THR A C 1
ATOM 4741 O O . THR A 1 332 ? 49.885 13.606 43.903 1.00 73.82 332 THR A O 1
ATOM 4752 N N . SER A 1 333 ? 48.499 11.809 43.985 1.00 72.45 333 SER A N 1
ATOM 4753 C CA . SER A 1 333 ? 49.097 11.164 45.131 1.00 71.09 333 SER A CA 1
ATOM 4754 C C . SER A 1 333 ? 50.514 10.685 44.842 1.00 74.46 333 SER A C 1
ATOM 4755 O O . SER A 1 333 ? 50.757 10.047 43.832 1.00 74.91 333 SER A O 1
ATOM 4763 N N . VAL A 1 334 ? 51.442 10.985 45.740 1.00 70.01 334 VAL A N 1
ATOM 4764 C CA . VAL A 1 334 ? 52.827 10.522 45.664 1.00 66.61 334 VAL A CA 1
ATOM 4765 C C . VAL A 1 334 ? 53.099 9.913 47.039 1.00 70.81 334 VAL A C 1
ATOM 4766 O O . VAL A 1 334 ? 53.034 10.629 48.045 1.00 70.10 334 VAL A O 1
ATOM 4779 N N . GLU A 1 335 ? 53.316 8.593 47.096 1.00 66.24 335 GLU A N 1
ATOM 4780 C CA . GLU A 1 335 ? 53.642 7.909 48.340 1.00 65.53 335 GLU A CA 1
ATOM 4781 C C . GLU A 1 335 ? 55.086 7.424 48.217 1.00 69.85 335 GLU A C 1
ATOM 4782 O O . GLU A 1 335 ? 55.458 6.876 47.169 1.00 68.83 335 GLU A O 1
ATOM 4794 N N . PHE A 1 336 ? 55.923 7.659 49.242 1.00 65.33 336 PHE A N 1
ATOM 4795 C CA . PHE A 1 336 ? 57.284 7.153 49.226 1.00 63.82 336 PHE A CA 1
ATOM 4796 C C . PHE A 1 336 ? 57.626 6.439 50.514 1.00 66.07 336 PHE A C 1
ATOM 4797 O O . PHE A 1 336 ? 57.083 6.748 51.568 1.00 64.23 336 PHE A O 1
ATOM 4814 N N . LYS A 1 337 ? 58.539 5.475 50.425 1.00 64.61 337 LYS A N 1
ATOM 4815 C CA . LYS A 1 337 ? 59.053 4.745 51.587 1.00 65.47 337 LYS A CA 1
ATOM 4816 C C . LYS A 1 337 ? 60.543 4.706 51.408 1.00 66.63 337 LYS A C 1
ATOM 4817 O O . LYS A 1 337 ? 61.008 4.212 50.404 1.00 66.23 337 LYS A O 1
ATOM 4836 N N . ALA A 1 338 ? 61.281 5.323 52.320 1.00 63.69 338 ALA A N 1
ATOM 4837 C CA . ALA A 1 338 ? 62.728 5.342 52.257 1.00 63.38 338 ALA A CA 1
ATOM 4838 C C . ALA A 1 338 ? 63.226 3.995 52.761 1.00 70.97 338 ALA A C 1
ATOM 4839 O O . ALA A 1 338 ? 62.674 3.474 53.712 1.00 72.91 338 ALA A O 1
ATOM 4846 N N . ILE A 1 339 ? 64.246 3.430 52.113 1.00 69.65 339 ILE A N 1
ATOM 4847 C CA . ILE A 1 339 ? 64.766 2.120 52.474 1.00 70.99 339 ILE A CA 1
ATOM 4848 C C . ILE A 1 339 ? 66.262 2.182 52.745 1.00 68.23 339 ILE A C 1
ATOM 4849 O O . ILE A 1 339 ? 66.979 2.890 52.041 1.00 64.85 339 ILE A O 1
ATOM 4865 N N . PRO A 1 340 ? 66.782 1.488 53.776 1.00 62.37 340 PRO A N 1
ATOM 4866 C CA . PRO A 1 340 ? 68.228 1.546 53.979 1.00 62.04 340 PRO A CA 1
ATOM 4867 C C . PRO A 1 340 ? 68.940 0.676 52.949 1.00 68.42 340 PRO A C 1
ATOM 4868 O O . PRO A 1 340 ? 68.314 -0.146 52.291 1.00 67.28 340 PRO A O 1
ATOM 4879 N N . SER A 1 341 ? 70.239 0.853 52.826 1.00 69.49 341 SER A N 1
ATOM 4880 C CA . SER A 1 341 ? 71.081 0.058 51.921 1.00 72.16 341 SER A CA 1
ATOM 4881 C C . SER A 1 341 ? 71.224 -1.377 52.504 1.00 83.57 341 SER A C 1
ATOM 4882 O O . SER A 1 341 ? 71.265 -2.353 51.767 1.00 85.03 341 SER A O 1
ATOM 4890 N N . ASP A 1 342 ? 71.301 -1.462 53.852 1.00 85.16 342 ASP A N 1
ATOM 4891 C CA . ASP A 1 342 ? 71.383 -2.701 54.662 1.00 88.42 342 ASP A CA 1
ATOM 4892 C C . ASP A 1 342 ? 70.528 -2.542 55.922 1.00 92.83 342 ASP A C 1
ATOM 4893 O O . ASP A 1 342 ? 70.363 -1.423 56.402 1.00 90.65 342 ASP A O 1
ATOM 4902 N N . LEU A 1 343 ? 70.059 -3.674 56.498 1.00 92.21 343 LEU A N 1
ATOM 4903 C CA . LEU A 1 343 ? 69.179 -3.742 57.687 1.00 92.47 343 LEU A CA 1
ATOM 4904 C C . LEU A 1 343 ? 69.357 -2.627 58.756 1.00 93.14 343 LEU A C 1
ATOM 4905 O O . LEU A 1 343 ? 68.368 -1.971 59.126 1.00 91.19 343 LEU A O 1
ATOM 4921 N N . ASP A 1 344 ? 70.588 -2.465 59.292 1.00 88.84 344 ASP A N 1
ATOM 4922 C CA . ASP A 1 344 ? 70.876 -1.460 60.350 1.00 87.58 344 ASP A CA 1
ATOM 4923 C C . ASP A 1 344 ? 71.979 -0.403 59.948 1.00 91.61 344 ASP A C 1
ATOM 4924 O O . ASP A 1 344 ? 72.726 0.073 60.796 1.00 93.14 344 ASP A O 1
ATOM 4933 N N . ALA A 1 345 ? 72.012 -0.001 58.671 1.00 85.31 345 ALA A N 1
ATOM 4934 C CA . ALA A 1 345 ? 72.929 1.018 58.125 1.00 83.47 345 ALA A CA 1
ATOM 4935 C C . ALA A 1 345 ? 72.540 2.429 58.602 1.00 84.96 345 ALA A C 1
ATOM 4936 O O . ALA A 1 345 ? 73.400 3.311 58.676 1.00 87.60 345 ALA A O 1
ATOM 4943 N N . GLY A 1 346 ? 71.261 2.635 58.898 1.00 75.58 346 GLY A N 1
ATOM 4944 C CA . GLY A 1 346 ? 70.752 3.923 59.357 1.00 71.85 346 GLY A CA 1
ATOM 4945 C C . GLY A 1 346 ? 70.808 4.994 58.291 1.00 67.40 346 GLY A C 1
ATOM 4946 O O . GLY A 1 346 ? 70.815 6.192 58.602 1.00 63.00 346 GLY A O 1
ATOM 4950 N N . ASP A 1 347 ? 70.801 4.562 57.013 1.00 60.61 347 ASP A N 1
ATOM 4951 C CA . ASP A 1 347 ? 70.919 5.444 55.877 1.00 58.14 347 ASP A CA 1
ATOM 4952 C C . ASP A 1 347 ? 69.636 5.515 55.051 1.00 58.49 347 ASP A C 1
ATOM 4953 O O . ASP A 1 347 ? 69.700 5.774 53.854 1.00 56.27 347 ASP A O 1
ATOM 4962 N N . GLU A 1 348 ? 68.476 5.374 55.695 1.00 57.13 348 GLU A N 1
ATOM 4963 C CA . GLU A 1 348 ? 67.177 5.487 55.021 1.00 57.32 348 GLU A CA 1
ATOM 4964 C C . GLU A 1 348 ? 67.067 6.919 54.430 1.00 59.17 348 GLU A C 1
ATOM 4965 O O . GLU A 1 348 ? 66.587 7.115 53.323 1.00 59.02 348 GLU A O 1
ATOM 4977 N N . GLY A 1 349 ? 67.556 7.900 55.180 1.00 52.43 349 GLY A N 1
ATOM 4978 C CA . GLY A 1 349 ? 67.519 9.277 54.757 1.00 49.61 349 GLY A CA 1
ATOM 4979 C C . GLY A 1 349 ? 68.191 10.187 55.746 1.00 52.65 349 GLY A C 1
ATOM 4980 O O . GLY A 1 349 ? 68.707 9.732 56.758 1.00 56.17 349 GLY A O 1
ATOM 4984 N N . TYR A 1 350 ? 68.181 11.470 55.462 1.00 47.92 350 TYR A N 1
ATOM 4985 C CA . TYR A 1 350 ? 68.777 12.468 56.308 1.00 46.19 350 TYR A CA 1
ATOM 4986 C C . TYR A 1 350 ? 68.185 13.820 55.994 1.00 50.80 350 TYR A C 1
ATOM 4987 O O . TYR A 1 350 ? 67.495 13.969 55.011 1.00 52.46 350 TYR A O 1
ATOM 5005 N N . LEU A 1 351 ? 68.425 14.791 56.864 1.00 47.56 351 LEU A N 1
ATOM 5006 C CA . LEU A 1 351 ? 67.870 16.125 56.723 1.00 49.10 351 LEU A CA 1
ATOM 5007 C C . LEU A 1 351 ? 68.937 17.186 56.784 1.00 52.21 351 LEU A C 1
ATOM 5008 O O . LEU A 1 351 ? 70.011 16.983 57.344 1.00 49.72 351 LEU A O 1
ATOM 5024 N N . GLY A 1 352 ? 68.633 18.290 56.137 1.00 50.81 352 GLY A N 1
ATOM 5025 C CA . GLY A 1 352 ? 69.463 19.475 56.121 1.00 50.96 352 GLY A CA 1
ATOM 5026 C C . GLY A 1 352 ? 68.584 20.705 56.181 1.00 54.08 352 GLY A C 1
ATOM 5027 O O . GLY A 1 352 ? 67.655 20.819 55.389 1.00 53.53 352 GLY A O 1
ATOM 5031 N N . PHE A 1 353 ? 68.865 21.606 57.127 1.00 52.11 353 PHE A N 1
ATOM 5032 C CA . PHE A 1 353 ? 68.141 22.867 57.304 1.00 52.38 353 PHE A CA 1
ATOM 5033 C C . PHE A 1 353 ? 69.131 24.040 57.292 1.00 56.74 353 PHE A C 1
ATOM 5034 O O . PHE A 1 353 ? 70.217 23.939 57.856 1.00 53.56 353 PHE A O 1
ATOM 5051 N N . SER A 1 354 ? 68.735 25.161 56.672 1.00 57.31 354 SER A N 1
ATOM 5052 C CA . SER A 1 354 ? 69.517 26.383 56.659 1.00 58.69 354 SER A CA 1
ATOM 5053 C C . SER A 1 354 ? 68.634 27.567 56.361 1.00 64.25 354 SER A C 1
ATOM 5054 O O . SER A 1 354 ? 67.665 27.439 55.629 1.00 63.48 354 SER A O 1
ATOM 5062 N N . SER A 1 355 ? 69.047 28.729 56.847 1.00 62.56 355 SER A N 1
ATOM 5063 C CA . SER A 1 355 ? 68.429 30.010 56.553 1.00 65.29 355 SER A CA 1
ATOM 5064 C C . SER A 1 355 ? 68.960 30.591 55.240 1.00 73.23 355 SER A C 1
ATOM 5065 O O . SER A 1 355 ? 68.423 31.589 54.780 1.00 77.05 355 SER A O 1
ATOM 5073 N N . LYS A 1 356 ? 70.041 30.012 54.677 1.00 68.45 356 LYS A N 1
ATOM 5074 C CA . LYS A 1 356 ? 70.766 30.551 53.538 1.00 68.41 356 LYS A CA 1
ATOM 5075 C C . LYS A 1 356 ? 71.121 29.492 52.512 1.00 70.62 356 LYS A C 1
ATOM 5076 O O . LYS A 1 356 ? 72.158 29.597 51.861 1.00 71.17 356 LYS A O 1
ATOM 5095 N N . TYR A 1 357 ? 70.234 28.516 52.289 1.00 64.76 357 TYR A N 1
ATOM 5096 C CA . TYR A 1 357 ? 70.495 27.511 51.258 1.00 62.71 357 TYR A CA 1
ATOM 5097 C C . TYR A 1 357 ? 70.393 28.113 49.826 1.00 66.52 357 TYR A C 1
ATOM 5098 O O . TYR A 1 357 ? 69.694 29.099 49.599 1.00 65.77 357 TYR A O 1
ATOM 5116 N N . THR A 1 358 ? 71.073 27.447 48.869 1.00 62.76 358 THR A N 1
ATOM 5117 C CA . THR A 1 358 ? 71.026 27.734 47.447 1.00 63.43 358 THR A CA 1
ATOM 5118 C C . THR A 1 358 ? 70.883 26.397 46.729 1.00 67.23 358 THR A C 1
ATOM 5119 O O . THR A 1 358 ? 71.078 25.341 47.332 1.00 66.30 358 THR A O 1
ATOM 5130 N N . ARG A 1 359 ? 70.602 26.449 45.435 1.00 65.20 359 ARG A N 1
ATOM 5131 C CA . ARG A 1 359 ? 70.573 25.279 44.566 1.00 64.47 359 ARG A CA 1
ATOM 5132 C C . ARG A 1 359 ? 71.903 24.499 44.680 1.00 65.34 359 ARG A C 1
ATOM 5133 O O . ARG A 1 359 ? 71.926 23.271 44.619 1.00 63.85 359 ARG A O 1
ATOM 5154 N N . THR A 1 360 ? 73.012 25.228 44.811 1.00 62.59 360 THR A N 1
ATOM 5155 C CA . THR A 1 360 ? 74.359 24.659 44.888 1.00 62.54 360 THR A CA 1
ATOM 5156 C C . THR A 1 360 ? 74.579 23.901 46.189 1.00 62.83 360 THR A C 1
ATOM 5157 O O . THR A 1 360 ? 75.014 22.751 46.159 1.00 61.27 360 THR A O 1
ATOM 5168 N N . THR A 1 361 ? 74.263 24.525 47.318 1.00 58.56 361 THR A N 1
ATOM 5169 C CA . THR A 1 361 ? 74.433 23.868 48.632 1.00 57.23 361 THR A CA 1
ATOM 5170 C C . THR A 1 361 ? 73.347 22.830 48.903 1.00 60.03 361 THR A C 1
ATOM 5171 O O . THR A 1 361 ? 73.625 21.865 49.608 1.00 58.38 361 THR A O 1
ATOM 5182 N N . ILE A 1 362 ? 72.165 22.943 48.273 1.00 55.00 362 ILE A N 1
ATOM 5183 C CA . ILE A 1 362 ? 71.158 21.895 48.340 1.00 52.43 362 ILE A CA 1
ATOM 5184 C C . ILE A 1 362 ? 71.665 20.690 47.563 1.00 56.06 362 ILE A C 1
ATOM 5185 O O . ILE A 1 362 ? 71.541 19.571 48.036 1.00 58.01 362 ILE A O 1
ATOM 5201 N N . ASN A 1 363 ? 72.255 20.907 46.372 1.00 54.30 363 ASN A N 1
ATOM 5202 C CA . ASN A 1 363 ? 72.840 19.835 45.589 1.00 52.16 363 ASN A CA 1
ATOM 5203 C C . ASN A 1 363 ? 73.956 19.153 46.370 1.00 55.05 363 ASN A C 1
ATOM 5204 O O . ASN A 1 363 ? 74.026 17.915 46.398 1.00 56.44 363 ASN A O 1
ATOM 5215 N N . ASN A 1 364 ? 74.784 19.947 47.062 1.00 50.98 364 ASN A N 1
ATOM 5216 C CA . ASN A 1 364 ? 75.845 19.410 47.935 1.00 52.52 364 ASN A CA 1
ATOM 5217 C C . ASN A 1 364 ? 75.282 18.486 49.005 1.00 56.42 364 ASN A C 1
ATOM 5218 O O . ASN A 1 364 ? 75.854 17.430 49.306 1.00 54.96 364 ASN A O 1
ATOM 5229 N N . LEU A 1 365 ? 74.148 18.896 49.590 1.00 53.99 365 LEU A N 1
ATOM 5230 C CA . LEU A 1 365 ? 73.491 18.097 50.610 1.00 51.47 365 LEU A CA 1
ATOM 5231 C C . LEU A 1 365 ? 72.989 16.812 50.017 1.00 53.00 365 LEU A C 1
ATOM 5232 O O . LEU A 1 365 ? 73.199 15.752 50.588 1.00 53.94 365 LEU A O 1
ATOM 5248 N N . ILE A 1 366 ? 72.335 16.896 48.903 1.00 49.71 366 ILE A N 1
ATOM 5249 C CA . ILE A 1 366 ? 71.847 15.696 48.200 1.00 51.49 366 ILE A CA 1
ATOM 5250 C C . ILE A 1 366 ? 72.960 14.694 47.815 1.00 58.34 366 ILE A C 1
ATOM 5251 O O . ILE A 1 366 ? 72.769 13.477 47.904 1.00 58.86 366 ILE A O 1
ATOM 5267 N N . VAL A 1 367 ? 74.062 15.204 47.275 1.00 55.31 367 VAL A N 1
ATOM 5268 C CA . VAL A 1 367 ? 75.184 14.365 46.835 1.00 54.22 367 VAL A CA 1
ATOM 5269 C C . VAL A 1 367 ? 76.020 13.858 48.009 1.00 55.33 367 VAL A C 1
ATOM 5270 O O . VAL A 1 367 ? 76.316 12.665 48.064 1.00 51.95 367 VAL A O 1
ATOM 5283 N N . ASN A 1 368 ? 76.435 14.749 48.921 1.00 54.51 368 ASN A N 1
ATOM 5284 C CA . ASN A 1 368 ? 77.387 14.410 49.993 1.00 55.25 368 ASN A CA 1
ATOM 5285 C C . ASN A 1 368 ? 76.858 14.322 51.400 1.00 60.38 368 ASN A C 1
ATOM 5286 O O . ASN A 1 368 ? 77.620 13.923 52.268 1.00 62.12 368 ASN A O 1
ATOM 5297 N N . GLY A 1 369 ? 75.621 14.727 51.650 1.00 56.07 369 GLY A N 1
ATOM 5298 C CA . GLY A 1 369 ? 75.081 14.716 53.008 1.00 55.22 369 GLY A CA 1
ATOM 5299 C C . GLY A 1 369 ? 75.347 15.981 53.791 1.00 54.94 369 GLY A C 1
ATOM 5300 O O . GLY A 1 369 ? 74.910 16.087 54.936 1.00 56.49 369 GLY A O 1
ATOM 5304 N N . ASP A 1 370 ? 76.026 16.960 53.191 1.00 48.53 370 ASP A N 1
ATOM 5305 C CA . ASP A 1 370 ? 76.342 18.211 53.845 1.00 50.11 370 ASP A CA 1
ATOM 5306 C C . ASP A 1 370 ? 76.418 19.308 52.815 1.00 56.63 370 ASP A C 1
ATOM 5307 O O . ASP A 1 370 ? 77.177 19.193 51.858 1.00 58.42 370 ASP A O 1
ATOM 5316 N N . GLY A 1 371 ? 75.668 20.381 53.037 1.00 56.29 371 GLY A N 1
ATOM 5317 C CA . GLY A 1 371 ? 75.680 21.557 52.175 1.00 56.55 371 GLY A CA 1
ATOM 5318 C C . GLY A 1 371 ? 77.045 22.185 51.991 1.00 59.64 371 GLY A C 1
ATOM 5319 O O . GLY A 1 371 ? 77.303 22.802 50.965 1.00 60.62 371 GLY A O 1
ATOM 5323 N N . ALA A 1 372 ? 77.920 22.052 52.994 1.00 57.83 372 ALA A N 1
ATOM 5324 C CA . ALA A 1 372 ? 79.281 22.601 52.955 1.00 58.57 372 ALA A CA 1
ATOM 5325 C C . ALA A 1 372 ? 80.252 21.777 52.099 1.00 62.89 372 ALA A C 1
ATOM 5326 O O . ALA A 1 372 ? 81.294 22.297 51.758 1.00 63.12 372 ALA A O 1
ATOM 5333 N N . THR A 1 373 ? 79.943 20.504 51.794 1.00 60.25 373 THR A N 1
ATOM 5334 C CA . THR A 1 373 ? 80.835 19.610 51.054 1.00 60.29 373 THR A CA 1
ATOM 5335 C C . THR A 1 373 ? 80.560 19.688 49.560 1.00 61.13 373 THR A C 1
ATOM 5336 O O . THR A 1 373 ? 79.571 19.128 49.087 1.00 59.13 373 THR A O 1
ATOM 5347 N N . ASP A 1 374 ? 81.420 20.366 48.815 1.00 60.03 374 ASP A N 1
ATOM 5348 C CA . ASP A 1 374 ? 81.160 20.557 47.387 1.00 60.02 374 ASP A CA 1
ATOM 5349 C C . ASP A 1 374 ? 81.148 19.293 46.552 1.00 60.04 374 ASP A C 1
ATOM 5350 O O . ASP A 1 374 ? 82.063 18.476 46.616 1.00 58.33 374 ASP A O 1
ATOM 5359 N N . ALA A 1 375 ? 80.045 19.146 45.795 1.00 54.82 375 ALA A N 1
ATOM 5360 C CA . ALA A 1 375 ? 79.826 18.098 44.824 1.00 54.16 375 ALA A CA 1
ATOM 5361 C C . ALA A 1 375 ? 80.411 18.561 43.510 1.00 55.58 375 ALA A C 1
ATOM 5362 O O . ALA A 1 375 ? 80.497 19.775 43.240 1.00 51.57 375 ALA A O 1
ATOM 5369 N N . VAL A 1 376 ? 80.726 17.583 42.653 1.00 53.60 376 VAL A N 1
ATOM 5370 C CA . VAL A 1 376 ? 81.186 17.879 41.296 1.00 53.35 376 VAL A CA 1
ATOM 5371 C C . VAL A 1 376 ? 79.961 18.393 40.524 1.00 59.92 376 VAL A C 1
ATOM 5372 O O . VAL A 1 376 ? 78.864 17.861 40.677 1.00 60.76 376 VAL A O 1
ATOM 5385 N N . THR A 1 377 ? 80.159 19.471 39.755 1.00 57.50 377 THR A N 1
ATOM 5386 C CA . THR A 1 377 ? 79.158 20.150 38.945 1.00 56.84 377 THR A CA 1
ATOM 5387 C C . THR A 1 377 ? 79.411 19.962 37.432 1.00 61.64 377 THR A C 1
ATOM 5388 O O . THR A 1 377 ? 78.454 19.879 36.671 1.00 62.12 377 THR A O 1
ATOM 5399 N N . ALA A 1 378 ? 80.666 19.952 36.990 1.00 58.62 378 ALA A N 1
ATOM 5400 C CA . ALA A 1 378 ? 81.011 19.804 35.576 1.00 59.58 378 ALA A CA 1
ATOM 5401 C C . ALA A 1 378 ? 82.360 19.184 35.409 1.00 61.10 378 ALA A C 1
ATOM 5402 O O . ALA A 1 378 ? 83.223 19.335 36.260 1.00 59.30 378 ALA A O 1
ATOM 5409 N N . ILE A 1 379 ? 82.515 18.445 34.307 1.00 59.23 379 ILE A N 1
ATOM 5410 C CA . ILE A 1 379 ? 83.746 17.792 33.898 1.00 58.01 379 ILE A CA 1
ATOM 5411 C C . ILE A 1 379 ? 83.972 18.131 32.458 1.00 61.98 379 ILE A C 1
ATOM 5412 O O . ILE A 1 379 ? 83.060 17.963 31.654 1.00 62.39 379 ILE A O 1
ATOM 5428 N N . THR A 1 380 ? 85.176 18.612 32.136 1.00 60.14 380 THR A N 1
ATOM 5429 C CA . THR A 1 380 ? 85.613 18.850 30.774 1.00 59.93 380 THR A CA 1
ATOM 5430 C C . THR A 1 380 ? 86.683 17.843 30.560 1.00 62.19 380 THR A C 1
ATOM 5431 O O . THR A 1 380 ? 87.654 17.844 31.311 1.00 61.39 380 THR A O 1
ATOM 5442 N N . VAL A 1 381 ? 86.525 16.995 29.549 1.00 59.00 381 VAL A N 1
ATOM 5443 C CA . VAL A 1 381 ? 87.553 16.023 29.201 1.00 57.86 381 VAL A CA 1
ATOM 5444 C C . VAL A 1 381 ? 88.536 16.713 28.257 1.00 61.80 381 VAL A C 1
ATOM 5445 O O . VAL A 1 381 ? 88.128 17.367 27.300 1.00 62.42 381 VAL A O 1
ATOM 5458 N N . LYS A 1 382 ? 89.823 16.471 28.493 1.00 59.23 382 LYS A N 1
ATOM 5459 C CA . LYS A 1 382 ? 90.950 17.043 27.767 1.00 59.72 382 LYS A CA 1
ATOM 5460 C C . LYS A 1 382 ? 91.858 15.930 27.289 1.00 62.86 382 LYS A C 1
ATOM 5461 O O . LYS A 1 382 ? 91.982 14.911 27.955 1.00 61.28 382 LYS A O 1
ATOM 5480 N N . SER A 1 383 ? 92.522 16.143 26.176 1.00 62.72 383 SER A N 1
ATOM 5481 C CA . SER A 1 383 ? 93.543 15.229 25.653 1.00 63.73 383 SER A CA 1
ATOM 5482 C C . SER A 1 383 ? 94.887 15.934 25.700 1.00 68.72 383 SER A C 1
ATOM 5483 O O . SER A 1 383 ? 94.943 17.168 25.713 1.00 67.47 383 SER A O 1
ATOM 5491 N N . ALA A 1 384 ? 95.961 15.145 25.720 1.00 67.89 384 ALA A N 1
ATOM 5492 C CA . ALA A 1 384 ? 97.348 15.640 25.638 1.00 69.88 384 ALA A CA 1
ATOM 5493 C C . ALA A 1 384 ? 97.472 16.462 24.357 1.00 75.02 384 ALA A C 1
ATOM 5494 O O . ALA A 1 384 ? 97.107 15.979 23.291 1.00 74.26 384 ALA A O 1
ATOM 5501 N N . GLY A 1 385 ? 97.876 17.718 24.481 1.00 72.69 385 GLY A N 1
ATOM 5502 C CA . GLY A 1 385 ? 98.048 18.592 23.328 1.00 72.17 385 GLY A CA 1
ATOM 5503 C C . GLY A 1 385 ? 96.784 19.086 22.659 1.00 74.63 385 GLY A C 1
ATOM 5504 O O . GLY A 1 385 ? 96.882 19.804 21.676 1.00 73.77 385 GLY A O 1
ATOM 5508 N N . ASN A 1 386 ? 95.594 18.772 23.211 1.00 72.87 386 ASN A N 1
ATOM 5509 C CA . ASN A 1 386 ? 94.292 19.109 22.618 1.00 72.80 386 ASN A CA 1
ATOM 5510 C C . ASN A 1 386 ? 94.114 18.537 21.216 1.00 74.36 386 ASN A C 1
ATOM 5511 O O . ASN A 1 386 ? 93.487 19.140 20.346 1.00 74.44 386 ASN A O 1
ATOM 5522 N N . VAL A 1 387 ? 94.669 17.360 21.000 1.00 69.57 387 VAL A N 1
ATOM 5523 C CA . VAL A 1 387 ? 94.546 16.706 19.715 1.00 67.99 387 VAL A CA 1
ATOM 5524 C C . VAL A 1 387 ? 93.172 16.054 19.698 1.00 68.17 387 VAL A C 1
ATOM 5525 O O . VAL A 1 387 ? 92.693 15.632 20.742 1.00 64.26 387 VAL A O 1
ATOM 5538 N N . THR A 1 388 ? 92.543 16.003 18.523 1.00 65.53 388 THR A N 1
ATOM 5539 C CA . THR A 1 388 ? 91.236 15.384 18.344 1.00 64.57 388 THR A CA 1
ATOM 5540 C C . THR A 1 388 ? 91.333 14.100 17.533 1.00 67.45 388 THR A C 1
ATOM 5541 O O . THR A 1 388 ? 90.327 13.421 17.353 1.00 64.50 388 THR A O 1
ATOM 5552 N N . THR A 1 389 ? 92.552 13.764 17.065 1.00 66.12 389 THR A N 1
ATOM 5553 C CA . THR A 1 389 ? 92.818 12.570 16.289 1.00 67.54 389 THR A CA 1
ATOM 5554 C C . THR A 1 389 ? 93.969 11.795 16.887 1.00 74.35 389 THR A C 1
ATOM 5555 O O . THR A 1 389 ? 94.797 12.355 17.608 1.00 75.51 389 THR A O 1
ATOM 5566 N N . LEU A 1 390 ? 94.042 10.507 16.529 1.00 69.67 390 LEU A N 1
ATOM 5567 C CA . LEU A 1 390 ? 95.056 9.609 17.038 1.00 68.26 390 LEU A CA 1
ATOM 5568 C C . LEU A 1 390 ? 95.341 8.518 16.062 1.00 70.80 390 LEU A C 1
ATOM 5569 O O . LEU A 1 390 ? 94.419 7.801 15.677 1.00 68.70 390 LEU A O 1
ATOM 5585 N N . ASN A 1 391 ? 96.611 8.333 15.670 1.00 69.02 391 ASN A N 1
ATOM 5586 C CA . ASN A 1 391 ? 96.890 7.234 14.744 1.00 70.10 391 ASN A CA 1
ATOM 5587 C C . ASN A 1 391 ? 96.752 5.854 15.396 1.00 73.44 391 ASN A C 1
ATOM 5588 O O . ASN A 1 391 ? 96.860 5.715 16.604 1.00 71.05 391 ASN A O 1
ATOM 5599 N N . ARG A 1 392 ? 96.511 4.841 14.560 1.00 73.95 392 ARG A N 1
ATOM 5600 C CA . ARG A 1 392 ? 96.391 3.440 14.962 1.00 73.92 392 ARG A CA 1
ATOM 5601 C C . ARG A 1 392 ? 97.637 3.008 15.734 1.00 80.39 392 ARG A C 1
ATOM 5602 O O . ARG A 1 392 ? 98.748 3.435 15.387 1.00 79.72 392 ARG A O 1
ATOM 5623 N N . SER A 1 393 ? 97.415 2.303 16.878 1.00 78.64 393 SER A N 1
ATOM 5624 C CA . SER A 1 393 ? 98.428 1.761 17.803 1.00 79.29 393 SER A CA 1
ATOM 5625 C C . SER A 1 393 ? 99.021 2.750 18.777 1.00 83.42 393 SER A C 1
ATOM 5626 O O . SER A 1 393 ? 99.577 2.321 19.795 1.00 84.81 393 SER A O 1
ATOM 5634 N N . ALA A 1 394 ? 98.846 4.054 18.533 1.00 78.05 394 ALA A N 1
ATOM 5635 C CA . ALA A 1 394 ? 99.329 5.088 19.429 1.00 76.28 394 ALA A CA 1
ATOM 5636 C C . ALA A 1 394 ? 98.465 5.189 20.647 1.00 75.74 394 ALA A C 1
ATOM 5637 O O . ALA A 1 394 ? 97.318 4.728 20.660 1.00 72.25 394 ALA A O 1
ATOM 5644 N N . THR A 1 395 ? 99.009 5.845 21.668 1.00 73.87 395 THR A N 1
ATOM 5645 C CA . THR A 1 395 ? 98.301 6.119 22.895 1.00 72.44 395 THR A CA 1
ATOM 5646 C C . THR A 1 395 ? 98.138 7.611 23.089 1.00 73.72 395 THR A C 1
ATOM 5647 O O . THR A 1 395 ? 98.971 8.385 22.642 1.00 72.87 395 THR A O 1
ATOM 5658 N N . LEU A 1 396 ? 97.078 8.000 23.811 1.00 69.40 396 LEU A N 1
ATOM 5659 C CA . LEU A 1 396 ? 96.772 9.398 24.103 1.00 67.92 396 LEU A CA 1
ATOM 5660 C C . LEU A 1 396 ? 96.309 9.505 25.532 1.00 70.67 396 LEU A C 1
ATOM 5661 O O . LEU A 1 396 ? 95.336 8.833 25.934 1.00 67.29 396 LEU A O 1
ATOM 5677 N N . GLN A 1 397 ? 96.984 10.361 26.313 1.00 68.87 397 GLN A N 1
ATOM 5678 C CA . GLN A 1 397 ? 96.560 10.565 27.688 1.00 68.22 397 GLN A CA 1
ATOM 5679 C C . GLN A 1 397 ? 95.409 11.552 27.780 1.00 66.96 397 GLN A C 1
ATOM 5680 O O . GLN A 1 397 ? 95.553 12.713 27.410 1.00 65.46 397 GLN A O 1
ATOM 5694 N N . MET A 1 398 ? 94.292 11.097 28.356 1.00 62.30 398 MET A N 1
ATOM 5695 C CA . MET A 1 398 ? 93.131 11.940 28.589 1.00 60.28 398 MET A CA 1
ATOM 5696 C C . MET A 1 398 ? 93.198 12.417 30.012 1.00 64.87 398 MET A C 1
ATOM 5697 O O . MET A 1 398 ? 93.781 11.760 30.857 1.00 65.64 398 MET A O 1
ATOM 5711 N N . SER A 1 399 ? 92.581 13.538 30.280 1.00 61.42 399 SER A N 1
ATOM 5712 C CA . SER A 1 399 ? 92.533 14.120 31.625 1.00 59.66 399 SER A CA 1
ATOM 5713 C C . SER A 1 399 ? 91.243 14.894 31.791 1.00 62.96 399 SER A C 1
ATOM 5714 O O . SER A 1 399 ? 90.469 14.994 30.846 1.00 62.02 399 SER A O 1
ATOM 5722 N N . VAL A 1 400 ? 91.009 15.448 32.981 1.00 61.79 400 VAL A N 1
ATOM 5723 C CA . VAL A 1 400 ? 89.799 16.221 33.260 1.00 60.15 400 VAL A CA 1
ATOM 5724 C C . VAL A 1 400 ? 90.073 17.525 33.986 1.00 64.59 400 VAL A C 1
ATOM 5725 O O . VAL A 1 400 ? 91.004 17.624 34.760 1.00 65.28 400 VAL A O 1
ATOM 5738 N N . GLU A 1 401 ? 89.223 18.508 33.735 1.00 61.63 401 GLU A N 1
ATOM 5739 C CA . GLU A 1 401 ? 89.151 19.762 34.450 1.00 60.66 401 GLU A CA 1
ATOM 5740 C C . GLU A 1 401 ? 87.813 19.646 35.149 1.00 63.84 401 GLU A C 1
ATOM 5741 O O . GLU A 1 401 ? 86.762 19.682 34.501 1.00 61.83 401 GLU A O 1
ATOM 5753 N N . VAL A 1 402 ? 87.855 19.393 36.464 1.00 62.14 402 VAL A N 1
ATOM 5754 C CA . VAL A 1 402 ? 86.668 19.185 37.293 1.00 58.93 402 VAL A CA 1
ATOM 5755 C C . VAL A 1 402 ? 86.266 20.506 37.981 1.00 63.03 402 VAL A C 1
ATOM 5756 O O . VAL A 1 402 ? 87.095 21.207 38.538 1.00 62.20 402 VAL A O 1
ATOM 5769 N N . THR A 1 403 ? 84.994 20.862 37.861 1.00 61.38 403 THR A N 1
ATOM 5770 C CA . THR A 1 403 ? 84.412 22.064 38.442 1.00 62.58 403 THR A CA 1
ATOM 5771 C C . THR A 1 403 ? 83.431 21.641 39.570 1.00 61.25 403 THR A C 1
ATOM 5772 O O . THR A 1 403 ? 82.627 20.749 39.341 1.00 58.00 403 THR A O 1
ATOM 5783 N N . PRO A 1 404 ? 83.399 22.305 40.745 1.00 57.70 404 PRO A N 1
ATOM 5784 C CA . PRO A 1 404 ? 84.330 23.325 41.227 1.00 58.75 404 PRO A CA 1
ATOM 5785 C C . PRO A 1 404 ? 85.611 22.666 41.745 1.00 65.20 404 PRO A C 1
ATOM 5786 O O . PRO A 1 404 ? 85.601 21.492 42.120 1.00 63.16 404 PRO A O 1
ATOM 5797 N N . SER A 1 405 ? 86.713 23.422 41.790 1.00 64.34 405 SER A N 1
ATOM 5798 C CA . SER A 1 405 ? 87.980 22.950 42.381 1.00 64.62 405 SER A CA 1
ATOM 5799 C C . SER A 1 405 ? 87.853 22.616 43.866 1.00 70.28 405 SER A C 1
ATOM 5800 O O . SER A 1 405 ? 88.654 21.844 44.396 1.00 70.92 405 SER A O 1
ATOM 5808 N N . SER A 1 406 ? 86.861 23.205 44.547 1.00 67.24 406 SER A N 1
ATOM 5809 C CA . SER A 1 406 ? 86.584 22.909 45.947 1.00 65.41 406 SER A CA 1
ATOM 5810 C C . SER A 1 406 ? 85.890 21.547 46.136 1.00 69.26 406 SER A C 1
ATOM 5811 O O . SER A 1 406 ? 85.723 21.148 47.296 1.00 68.25 406 SER A O 1
ATOM 5819 N N . ALA A 1 407 ? 85.487 20.829 45.034 1.00 65.12 407 ALA A N 1
ATOM 5820 C CA . ALA A 1 407 ? 84.845 19.516 45.151 1.00 64.58 407 ALA A CA 1
ATOM 5821 C C . ALA A 1 407 ? 85.661 18.569 46.019 1.00 73.33 407 ALA A C 1
ATOM 5822 O O . ALA A 1 407 ? 86.888 18.555 45.939 1.00 72.13 407 ALA A O 1
ATOM 5829 N N . ARG A 1 408 ? 84.961 17.848 46.912 1.00 74.85 408 ARG A N 1
ATOM 5830 C CA . ARG A 1 408 ? 85.584 16.913 47.849 1.00 76.01 408 ARG A CA 1
ATOM 5831 C C . ARG A 1 408 ? 86.401 15.854 47.067 1.00 77.37 408 ARG A C 1
ATOM 5832 O O . ARG A 1 408 ? 87.621 15.795 47.196 1.00 77.31 408 ARG A O 1
ATOM 5853 N N . ASN A 1 409 ? 85.691 15.049 46.256 1.00 71.49 409 ASN A N 1
ATOM 5854 C CA . ASN A 1 409 ? 86.243 13.959 45.441 1.00 69.99 409 ASN A CA 1
ATOM 5855 C C . ASN A 1 409 ? 86.166 14.354 43.961 1.00 68.73 409 ASN A C 1
ATOM 5856 O O . ASN A 1 409 ? 85.070 14.456 43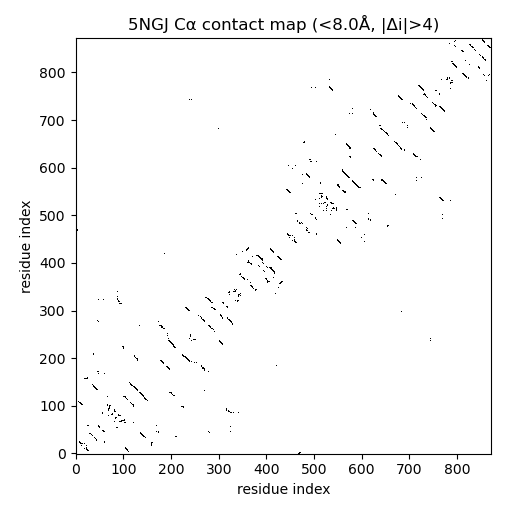.420 1.00 67.35 409 ASN A O 1
ATOM 5867 N N . LYS A 1 410 ? 87.324 14.655 43.342 1.00 64.69 410 LYS A N 1
ATOM 5868 C CA . LYS A 1 410 ? 87.427 15.061 41.921 1.00 64.10 410 LYS A CA 1
ATOM 5869 C C . LYS A 1 410 ? 87.814 13.896 40.981 1.00 70.02 410 LYS A C 1
ATOM 5870 O O . LYS A 1 410 ? 87.980 14.101 39.776 1.00 72.42 410 LYS A O 1
ATOM 5889 N N . GLU A 1 411 ? 87.904 12.670 41.500 1.00 66.44 411 GLU A N 1
ATOM 5890 C CA . GLU A 1 411 ? 88.287 11.507 40.712 1.00 66.71 411 GLU A CA 1
ATOM 5891 C C . GLU A 1 411 ? 87.187 11.064 39.743 1.00 66.37 411 GLU A C 1
ATOM 5892 O O . GLU A 1 411 ? 86.014 11.301 39.989 1.00 63.66 411 GLU A O 1
ATOM 5904 N N . VAL A 1 412 ? 87.577 10.402 38.636 1.00 62.48 412 VAL A N 1
ATOM 5905 C CA . VAL A 1 412 ? 86.629 9.951 37.615 1.00 60.12 412 VAL A CA 1
ATOM 5906 C C . VAL A 1 412 ? 86.902 8.532 37.196 1.00 64.69 412 VAL A C 1
ATOM 5907 O O . VAL A 1 412 ? 88.018 8.030 37.337 1.00 66.72 412 VAL A O 1
ATOM 5920 N N . THR A 1 413 ? 85.889 7.914 36.606 1.00 60.51 413 THR A N 1
ATOM 5921 C CA . THR A 1 413 ? 86.007 6.610 35.954 1.00 61.16 413 THR A CA 1
ATOM 5922 C C . THR A 1 413 ? 86.025 6.904 34.451 1.00 62.81 413 THR A C 1
ATOM 5923 O O . THR A 1 413 ? 85.428 7.879 34.010 1.00 60.63 413 THR A O 1
ATOM 5934 N N . TRP A 1 414 ? 86.702 6.079 33.679 1.00 61.94 414 TRP A N 1
ATOM 5935 C CA . TRP A 1 414 ? 86.829 6.279 32.229 1.00 61.86 414 TRP A CA 1
ATOM 5936 C C . TRP A 1 414 ? 86.143 5.186 31.414 1.00 67.77 414 TRP A C 1
ATOM 5937 O O . TRP A 1 414 ? 86.381 4.004 31.657 1.00 68.25 414 TRP A O 1
ATOM 5958 N N . ALA A 1 415 ? 85.371 5.590 30.389 1.00 65.34 415 ALA A N 1
ATOM 5959 C CA . ALA A 1 415 ? 84.701 4.660 29.472 1.00 64.81 415 ALA A CA 1
ATOM 5960 C C . ALA A 1 415 ? 84.703 5.160 28.036 1.00 70.15 415 ALA A C 1
ATOM 5961 O O . ALA A 1 415 ? 85.013 6.320 27.769 1.00 69.07 415 ALA A O 1
ATOM 5968 N N . ILE A 1 416 ? 84.398 4.243 27.112 1.00 67.84 416 ILE A N 1
ATOM 5969 C CA . ILE A 1 416 ? 84.196 4.521 25.697 1.00 67.48 416 ILE A CA 1
ATOM 5970 C C . ILE A 1 416 ? 82.699 4.302 25.537 1.00 73.14 416 ILE A C 1
ATOM 5971 O O . ILE A 1 416 ? 82.253 3.170 25.672 1.00 74.70 416 ILE A O 1
ATOM 5987 N N . THR A 1 417 ? 81.925 5.355 25.298 1.00 69.36 417 THR A N 1
ATOM 5988 C CA . THR A 1 417 ? 80.473 5.252 25.151 1.00 68.83 417 THR A CA 1
ATOM 5989 C C . THR A 1 417 ? 80.004 5.149 23.707 1.00 75.03 417 THR A C 1
ATOM 5990 O O . THR A 1 417 ? 78.818 4.886 23.479 1.00 76.47 417 THR A O 1
ATOM 6001 N N . ALA A 1 418 ? 80.904 5.412 22.735 1.00 69.52 418 ALA A N 1
ATOM 6002 C CA . ALA A 1 418 ? 80.597 5.324 21.317 1.00 68.84 418 ALA A CA 1
ATOM 6003 C C . ALA A 1 418 ? 81.827 4.910 20.589 1.00 72.91 418 ALA A C 1
ATOM 6004 O O . ALA A 1 418 ? 82.926 5.340 20.948 1.00 71.15 418 ALA A O 1
ATOM 6011 N N . GLY A 1 419 ? 81.645 4.085 19.566 1.00 70.79 419 GLY A N 1
ATOM 6012 C CA . GLY A 1 419 ? 82.741 3.618 18.734 1.00 69.97 419 GLY A CA 1
ATOM 6013 C C . GLY A 1 419 ? 83.503 2.450 19.314 1.00 74.25 419 GLY A C 1
ATOM 6014 O O . GLY A 1 419 ? 83.306 2.077 20.467 1.00 73.39 419 GLY A O 1
ATOM 6018 N N . ASP A 1 420 ? 84.421 1.904 18.513 1.00 74.72 420 ASP A N 1
ATOM 6019 C CA . ASP A 1 420 ? 85.233 0.737 18.871 1.00 76.21 420 ASP A CA 1
ATOM 6020 C C . ASP A 1 420 ? 86.703 0.814 18.396 1.00 76.99 420 ASP A C 1
ATOM 6021 O O . ASP A 1 420 ? 87.444 -0.153 18.600 1.00 78.22 420 ASP A O 1
ATOM 6030 N N . ALA A 1 421 ? 87.144 1.937 17.787 1.00 69.34 421 ALA A N 1
ATOM 6031 C CA . ALA A 1 421 ? 88.504 2.018 17.268 1.00 68.52 421 ALA A CA 1
ATOM 6032 C C . ALA A 1 421 ? 89.590 2.276 18.317 1.00 71.72 421 ALA A C 1
ATOM 6033 O O . ALA A 1 421 ? 90.763 2.345 17.953 1.00 71.44 421 ALA A O 1
ATOM 6040 N N . ALA A 1 422 ? 89.220 2.393 19.612 1.00 68.26 422 ALA A N 1
ATOM 6041 C CA . ALA A 1 422 ? 90.146 2.568 20.711 1.00 67.28 422 ALA A CA 1
ATOM 6042 C C . ALA A 1 422 ? 89.512 2.042 21.987 1.00 70.00 422 ALA A C 1
ATOM 6043 O O . ALA A 1 422 ? 88.301 1.828 22.054 1.00 67.11 422 ALA A O 1
ATOM 6050 N N . THR A 1 423 ? 90.373 1.771 22.960 1.00 68.41 423 THR A N 1
ATOM 6051 C CA . THR A 1 423 ? 90.037 1.354 24.324 1.00 68.04 423 THR A CA 1
ATOM 6052 C C . THR A 1 423 ? 90.678 2.364 25.256 1.00 69.63 423 THR A C 1
ATOM 6053 O O . THR A 1 423 ? 91.579 3.085 24.841 1.00 69.83 423 THR A O 1
ATOM 6064 N N . ILE A 1 424 ? 90.190 2.451 26.477 1.00 66.86 424 ILE A N 1
ATOM 6065 C CA . ILE A 1 424 ? 90.730 3.381 27.479 1.00 66.17 424 ILE A CA 1
ATOM 6066 C C . ILE A 1 424 ? 91.011 2.661 28.806 1.00 74.12 424 ILE A C 1
ATOM 6067 O O . ILE A 1 424 ? 90.228 1.809 29.210 1.00 74.19 424 ILE A O 1
ATOM 6083 N N . ASN A 1 425 ? 92.136 3.029 29.469 1.00 73.09 425 ASN A N 1
ATOM 6084 C CA . ASN A 1 425 ? 92.571 2.519 30.792 1.00 72.82 425 ASN A CA 1
ATOM 6085 C C . ASN A 1 425 ? 91.730 3.111 31.889 1.00 77.01 425 ASN A C 1
ATOM 6086 O O . ASN A 1 425 ? 91.055 4.119 31.692 1.00 75.60 425 ASN A O 1
ATOM 6097 N N . ALA A 1 426 ? 91.903 2.568 33.102 1.00 75.82 426 ALA A N 1
ATOM 6098 C CA . ALA A 1 426 ? 91.254 3.063 34.315 1.00 74.15 426 ALA A CA 1
ATOM 6099 C C . ALA A 1 426 ? 91.856 4.426 34.710 1.00 76.13 426 ALA A C 1
ATOM 6100 O O . ALA A 1 426 ? 91.247 5.160 35.477 1.00 76.68 426 ALA A O 1
ATOM 6107 N N . THR A 1 427 ? 93.085 4.697 34.263 1.00 72.32 427 THR A N 1
ATOM 6108 C CA . THR A 1 427 ? 93.802 5.961 34.406 1.00 73.40 427 THR A CA 1
ATOM 6109 C C . THR A 1 427 ? 93.698 6.915 33.144 1.00 76.27 427 THR A C 1
ATOM 6110 O O . THR A 1 427 ? 94.451 7.885 33.062 1.00 76.15 427 THR A O 1
ATOM 6121 N N . GLY A 1 428 ? 92.755 6.673 32.222 1.00 71.37 428 GLY A N 1
ATOM 6122 C CA . GLY A 1 428 ? 92.518 7.570 31.086 1.00 70.83 428 GLY A CA 1
ATOM 6123 C C . GLY A 1 428 ? 93.513 7.587 29.942 1.00 73.36 428 GLY A C 1
ATOM 6124 O O . GLY A 1 428 ? 93.580 8.558 29.184 1.00 71.93 428 GLY A O 1
ATOM 6128 N N . LEU A 1 429 ? 94.297 6.529 29.813 1.00 69.54 429 LEU A N 1
ATOM 6129 C CA . LEU A 1 429 ? 95.226 6.386 28.735 1.00 69.85 429 LEU A CA 1
ATOM 6130 C C . LEU A 1 429 ? 94.438 5.668 27.604 1.00 72.45 429 LEU A C 1
ATOM 6131 O O . LEU A 1 429 ? 94.046 4.511 27.757 1.00 70.38 429 LEU A O 1
ATOM 6147 N N . LEU A 1 430 ? 94.148 6.412 26.513 1.00 68.77 430 LEU A N 1
ATOM 6148 C CA . LEU A 1 430 ? 93.418 5.934 25.345 1.00 67.11 430 LEU A CA 1
ATOM 6149 C C . LEU A 1 430 ? 94.400 5.238 24.397 1.00 69.56 430 LEU A C 1
ATOM 6150 O O . LEU A 1 430 ? 95.427 5.814 24.034 1.00 66.84 430 LEU A O 1
ATOM 6166 N N . ARG A 1 431 ? 94.100 3.996 24.017 1.00 68.47 431 ARG A N 1
ATOM 6167 C CA . ARG A 1 431 ? 94.954 3.247 23.090 1.00 70.83 431 ARG A CA 1
ATOM 6168 C C . ARG A 1 431 ? 94.186 2.979 21.805 1.00 72.87 431 ARG A C 1
ATOM 6169 O O . ARG A 1 431 ? 93.175 2.272 21.828 1.00 69.50 431 ARG A O 1
ATOM 6190 N N . ALA A 1 432 ? 94.645 3.576 20.679 1.00 73.34 432 ALA A N 1
ATOM 6191 C CA . ALA A 1 432 ? 94.001 3.360 19.375 1.00 72.43 432 ALA A CA 1
ATOM 6192 C C . ALA A 1 432 ? 94.250 1.943 18.937 1.00 77.24 432 ALA A C 1
ATOM 6193 O O . ALA A 1 432 ? 95.356 1.431 19.093 1.00 79.47 432 ALA A O 1
ATOM 6200 N N . ASP A 1 433 ? 93.249 1.313 18.357 1.00 74.03 433 ASP A N 1
ATOM 6201 C CA . ASP A 1 433 ? 93.400 -0.035 17.836 1.00 76.29 433 ASP A CA 1
ATOM 6202 C C . ASP A 1 433 ? 94.447 -0.009 16.708 1.00 83.81 433 ASP A C 1
ATOM 6203 O O . ASP A 1 433 ? 94.685 1.038 16.112 1.00 83.36 433 ASP A O 1
ATOM 6212 N N . ALA A 1 434 ? 95.105 -1.135 16.453 1.00 83.66 434 ALA A N 1
ATOM 6213 C CA . ALA A 1 434 ? 96.145 -1.199 15.426 1.00 84.66 434 ALA A CA 1
ATOM 6214 C C . ALA A 1 434 ? 95.617 -1.306 13.989 1.00 88.38 434 ALA A C 1
ATOM 6215 O O . ALA A 1 434 ? 96.368 -0.997 13.061 1.00 88.15 434 ALA A O 1
ATOM 6222 N N . SER A 1 435 ? 94.360 -1.762 13.796 1.00 83.99 435 SER A N 1
ATOM 6223 C CA . SER A 1 435 ? 93.776 -1.926 12.456 1.00 83.84 435 SER A CA 1
ATOM 6224 C C . SER A 1 435 ? 92.489 -1.083 12.251 1.00 86.00 435 SER A C 1
ATOM 6225 O O . SER A 1 435 ? 92.302 -0.531 11.158 1.00 86.43 435 SER A O 1
ATOM 6233 N N . LYS A 1 436 ? 91.614 -1.006 13.273 1.00 80.21 436 LYS A N 1
ATOM 6234 C CA . LYS A 1 436 ? 90.368 -0.218 13.222 1.00 79.39 436 LYS A CA 1
ATOM 6235 C C . LYS A 1 436 ? 90.596 1.334 13.169 1.00 83.69 436 LYS A C 1
ATOM 6236 O O . LYS A 1 436 ? 91.636 1.858 13.596 1.00 82.43 436 LYS A O 1
ATOM 6255 N N . THR A 1 437 ? 89.577 2.043 12.636 1.00 79.08 437 THR A N 1
ATOM 6256 C CA . THR A 1 437 ? 89.568 3.489 12.383 1.00 76.64 437 THR A CA 1
ATOM 6257 C C . THR A 1 437 ? 88.181 4.038 12.754 1.00 73.96 437 THR A C 1
ATOM 6258 O O . THR A 1 437 ? 87.237 3.263 12.836 1.00 73.79 437 THR A O 1
ATOM 6269 N N . GLY A 1 438 ? 88.072 5.335 13.040 1.00 67.05 438 GLY A N 1
ATOM 6270 C CA . GLY A 1 438 ? 86.782 5.926 13.370 1.00 66.56 438 GLY A CA 1
ATOM 6271 C C . GLY A 1 438 ? 86.736 6.741 14.643 1.00 71.35 438 GLY A C 1
ATOM 6272 O O . GLY A 1 438 ? 87.691 6.781 15.425 1.00 70.50 438 GLY A O 1
ATOM 6276 N N . ALA A 1 439 ? 85.579 7.356 14.861 1.00 67.93 439 ALA A N 1
ATOM 6277 C CA . ALA A 1 439 ? 85.320 8.201 16.006 1.00 67.77 439 ALA A CA 1
ATOM 6278 C C . ALA A 1 439 ? 84.942 7.403 17.236 1.00 71.53 439 ALA A C 1
ATOM 6279 O O . ALA A 1 439 ? 84.129 6.477 17.142 1.00 71.88 439 ALA A O 1
ATOM 6286 N N . VAL A 1 440 ? 85.522 7.787 18.396 1.00 66.21 440 VAL A N 1
ATOM 6287 C CA . VAL A 1 440 ? 85.199 7.213 19.713 1.00 64.54 440 VAL A CA 1
ATOM 6288 C C . VAL A 1 440 ? 84.861 8.347 20.653 1.00 65.87 440 VAL A C 1
ATOM 6289 O O . VAL A 1 440 ? 85.516 9.384 20.613 1.00 65.43 440 VAL A O 1
ATOM 6302 N N . THR A 1 441 ? 83.851 8.165 21.481 1.00 62.71 441 THR A N 1
ATOM 6303 C CA . THR A 1 441 ? 83.459 9.176 22.469 1.00 61.95 441 THR A CA 1
ATOM 6304 C C . THR A 1 441 ? 84.049 8.732 23.776 1.00 63.27 441 THR A C 1
ATOM 6305 O O . THR A 1 441 ? 83.763 7.634 24.228 1.00 61.97 441 THR A O 1
ATOM 6316 N N . VAL A 1 442 ? 84.942 9.536 24.334 1.00 58.85 442 VAL A N 1
ATOM 6317 C CA . VAL A 1 442 ? 85.552 9.209 25.602 1.00 57.65 442 VAL A CA 1
ATOM 6318 C C . VAL A 1 442 ? 84.685 9.864 26.673 1.00 59.17 442 VAL A C 1
ATOM 6319 O O . VAL A 1 442 ? 84.295 11.010 26.535 1.00 56.51 442 VAL A O 1
ATOM 6332 N N . GLU A 1 443 ? 84.376 9.134 27.728 1.00 57.73 443 GLU A N 1
ATOM 6333 C CA . GLU A 1 443 ? 83.515 9.643 28.792 1.00 57.34 443 GLU A CA 1
ATOM 6334 C C . GLU A 1 443 ? 84.184 9.503 30.108 1.00 56.48 443 GLU A C 1
ATOM 6335 O O . GLU A 1 443 ? 84.637 8.406 30.439 1.00 54.70 443 GLU A O 1
ATOM 6347 N N . ALA A 1 444 ? 84.248 10.607 30.865 1.00 53.43 444 ALA A N 1
ATOM 6348 C CA . ALA A 1 444 ? 84.719 10.608 32.244 1.00 54.77 444 ALA A CA 1
ATOM 6349 C C . ALA A 1 444 ? 83.459 10.774 33.113 1.00 57.81 444 ALA A C 1
ATOM 6350 O O . ALA A 1 444 ? 82.618 11.613 32.794 1.00 57.38 444 ALA A O 1
ATOM 6357 N N . THR A 1 445 ? 83.299 9.958 34.142 1.00 54.01 445 THR A N 1
ATOM 6358 C CA . THR A 1 445 ? 82.144 10.059 35.048 1.00 54.80 445 THR A CA 1
ATOM 6359 C C . THR A 1 445 ? 82.658 10.284 36.452 1.00 56.75 445 THR A C 1
ATOM 6360 O O . THR A 1 445 ? 83.561 9.555 36.894 1.00 53.85 445 THR A O 1
ATOM 6371 N N . ALA A 1 446 ? 82.094 11.303 37.124 1.00 55.79 446 ALA A N 1
ATOM 6372 C CA . ALA A 1 446 ? 82.443 11.623 38.527 1.00 58.90 446 ALA A CA 1
ATOM 6373 C C . ALA A 1 446 ? 82.273 10.407 39.407 1.00 65.57 446 ALA A C 1
ATOM 6374 O O . ALA A 1 446 ? 81.267 9.729 39.280 1.00 65.81 446 ALA A O 1
ATOM 6381 N N . LYS A 1 447 ? 83.254 10.134 40.272 1.00 65.01 447 LYS A N 1
ATOM 6382 C CA . LYS A 1 447 ? 83.185 9.056 41.258 1.00 66.44 447 LYS A CA 1
ATOM 6383 C C . LYS A 1 447 ? 82.432 9.476 42.572 1.00 74.04 447 LYS A C 1
ATOM 6384 O O . LYS A 1 447 ? 82.157 8.600 43.390 1.00 75.12 447 LYS A O 1
ATOM 6403 N N . ASP A 1 448 ? 82.097 10.777 42.768 1.00 70.63 448 ASP A N 1
ATOM 6404 C CA . ASP A 1 448 ? 81.513 11.302 44.020 1.00 69.10 448 ASP A CA 1
ATOM 6405 C C . ASP A 1 448 ? 79.980 11.094 44.271 1.00 73.22 448 ASP A C 1
ATOM 6406 O O . ASP A 1 448 ? 79.501 11.562 45.284 1.00 74.07 448 ASP A O 1
ATOM 6415 N N . GLY A 1 449 ? 79.227 10.522 43.340 1.00 69.89 449 GLY A N 1
ATOM 6416 C CA . GLY A 1 449 ? 77.781 10.285 43.494 1.00 67.60 449 GLY A CA 1
ATOM 6417 C C . GLY A 1 449 ? 76.923 11.274 42.750 1.00 70.21 449 GLY A C 1
ATOM 6418 O O . GLY A 1 449 ? 75.723 11.047 42.583 1.00 69.09 449 GLY A O 1
ATOM 6422 N N . SER A 1 450 ? 77.553 12.367 42.251 1.00 66.13 450 SER A N 1
ATOM 6423 C CA . SER A 1 450 ? 76.856 13.405 41.497 1.00 64.55 450 SER A CA 1
ATOM 6424 C C . SER A 1 450 ? 76.330 12.908 40.150 1.00 65.83 450 SER A C 1
ATOM 6425 O O . SER A 1 450 ? 75.424 13.520 39.592 1.00 66.26 450 SER A O 1
ATOM 6433 N N . GLY A 1 451 ? 76.955 11.873 39.598 1.00 62.20 451 GLY A N 1
ATOM 6434 C CA . GLY A 1 451 ? 76.616 11.350 38.278 1.00 61.81 451 GLY A CA 1
ATOM 6435 C C . GLY A 1 451 ? 77.033 12.240 37.108 1.00 62.16 451 GLY A C 1
ATOM 6436 O O . GLY A 1 451 ? 76.639 11.988 35.959 1.00 57.41 451 GLY A O 1
ATOM 6440 N N . VAL A 1 452 ? 77.796 13.329 37.391 1.00 59.74 452 VAL A N 1
ATOM 6441 C CA . VAL A 1 452 ? 78.233 14.274 36.365 1.00 58.91 452 VAL A CA 1
ATOM 6442 C C . VAL A 1 452 ? 79.176 13.592 35.405 1.00 57.81 452 VAL A C 1
ATOM 6443 O O . VAL A 1 452 ? 80.063 12.843 35.821 1.00 54.07 452 VAL A O 1
ATOM 6456 N N . LYS A 1 453 ? 78.957 13.866 34.112 1.00 54.80 453 LYS A N 1
ATOM 6457 C CA . LYS A 1 453 ? 79.760 13.325 33.026 1.00 54.99 453 LYS A CA 1
ATOM 6458 C C . LYS A 1 453 ? 80.316 14.440 32.156 1.00 60.14 453 LYS A C 1
ATOM 6459 O O . LYS A 1 453 ? 79.760 15.542 32.083 1.00 59.07 453 LYS A O 1
ATOM 6478 N N . GLY A 1 454 ? 81.406 14.113 31.492 1.00 57.36 454 GLY A N 1
ATOM 6479 C CA . GLY A 1 454 ? 82.035 14.949 30.492 1.00 57.76 454 GLY A CA 1
ATOM 6480 C C . GLY A 1 454 ? 82.523 14.040 29.378 1.00 58.74 454 GLY A C 1
ATOM 6481 O O . GLY A 1 454 ? 82.877 12.891 29.645 1.00 56.86 454 GLY A O 1
ATOM 6485 N N . THR A 1 455 ? 82.494 14.500 28.139 1.00 57.60 455 THR A N 1
ATOM 6486 C CA . THR A 1 455 ? 82.961 13.686 27.012 1.00 56.92 455 THR A CA 1
ATOM 6487 C C . THR A 1 455 ? 83.835 14.441 26.049 1.00 60.42 455 THR A C 1
ATOM 6488 O O . THR A 1 455 ? 83.788 15.673 25.977 1.00 59.22 455 THR A O 1
ATOM 6499 N N . LYS A 1 456 ? 84.618 13.667 25.276 1.00 57.59 456 LYS A N 1
ATOM 6500 C CA . LYS A 1 456 ? 85.422 14.161 24.177 1.00 58.63 456 LYS A CA 1
ATOM 6501 C C . LYS A 1 456 ? 85.457 13.158 23.051 1.00 58.87 456 LYS A C 1
ATOM 6502 O O . LYS A 1 456 ? 85.707 11.968 23.255 1.00 57.03 456 LYS A O 1
ATOM 6521 N N . VAL A 1 457 ? 85.257 13.638 21.845 1.00 57.54 457 VAL A N 1
ATOM 6522 C CA . VAL A 1 457 ? 85.353 12.767 20.679 1.00 57.13 457 VAL A CA 1
ATOM 6523 C C . VAL A 1 457 ? 86.798 12.795 20.173 1.00 62.14 457 VAL A C 1
ATOM 6524 O O . VAL A 1 457 ? 87.350 13.875 19.952 1.00 61.67 457 VAL A O 1
ATOM 6537 N N . ILE A 1 458 ? 87.399 11.589 19.993 1.00 59.15 458 ILE A N 1
ATOM 6538 C CA . ILE A 1 458 ? 88.727 11.409 19.442 1.00 58.92 458 ILE A CA 1
ATOM 6539 C C . ILE A 1 458 ? 88.544 10.510 18.257 1.00 65.52 458 ILE A C 1
ATOM 6540 O O . ILE A 1 458 ? 87.891 9.481 18.370 1.00 65.31 458 ILE A O 1
ATOM 6556 N N . THR A 1 459 ? 89.154 10.858 17.141 1.00 63.23 459 THR A N 1
ATOM 6557 C CA . THR A 1 459 ? 89.031 10.059 15.923 1.00 62.71 459 THR A CA 1
ATOM 6558 C C . THR A 1 459 ? 90.326 9.361 15.636 1.00 65.20 459 THR A C 1
ATOM 6559 O O . THR A 1 459 ? 91.357 10.012 15.483 1.00 63.73 459 THR A O 1
ATOM 6570 N N . VAL A 1 460 ? 90.299 8.034 15.522 1.00 64.88 460 VAL A N 1
ATOM 6571 C CA . VAL A 1 460 ? 91.551 7.342 15.224 1.00 66.97 460 VAL A CA 1
ATOM 6572 C C . VAL A 1 460 ? 91.697 7.314 13.697 1.00 69.91 460 VAL A C 1
ATOM 6573 O O . VAL A 1 460 ? 90.751 7.031 12.961 1.00 68.86 460 VAL A O 1
ATOM 6586 N N . THR A 1 461 ? 92.861 7.743 13.251 1.00 66.67 461 THR A N 1
ATOM 6587 C CA . THR A 1 461 ? 93.199 7.916 11.857 1.00 68.85 461 THR A CA 1
ATOM 6588 C C . THR A 1 461 ? 94.140 6.798 11.393 1.00 75.03 461 THR A C 1
ATOM 6589 O O . THR A 1 461 ? 94.784 6.145 12.212 1.00 74.33 461 THR A O 1
ATOM 6600 N N . ALA A 1 462 ? 94.208 6.575 10.089 1.00 73.20 462 ALA A N 1
ATOM 6601 C CA . ALA A 1 462 ? 95.076 5.522 9.547 1.00 74.34 462 ALA A CA 1
ATOM 6602 C C . ALA A 1 462 ? 96.547 5.758 9.865 1.00 83.38 462 ALA A C 1
ATOM 6603 O O . ALA A 1 462 ? 97.182 4.894 10.458 1.00 83.99 462 ALA A O 1
ATOM 6610 N N . GLY A 1 463 ? 97.033 6.951 9.602 1.00 84.02 463 GLY A N 1
ATOM 6611 C CA . GLY A 1 463 ? 98.421 7.291 9.899 1.00 88.09 463 GLY A CA 1
ATOM 6612 C C . GLY A 1 463 ? 99.299 7.118 8.688 1.00 99.11 463 GLY A C 1
ATOM 6613 O O . GLY A 1 463 ? 99.048 6.221 7.875 1.00 101.86 463 GLY A O 1
ATOM 6617 N N . GLY A 1 464 ? 100.316 7.974 8.566 1.00 98.48 464 GLY A N 1
ATOM 6618 C CA . GLY A 1 464 ? 101.207 7.976 7.399 1.00 101.42 464 GLY A CA 1
ATOM 6619 C C . GLY A 1 464 ? 102.350 6.975 7.350 1.00 108.55 464 GLY A C 1
ATOM 6620 O O . GLY A 1 464 ? 103.135 7.011 6.393 1.00 108.97 464 GLY A O 1
ATOM 6624 N N . GLU A 1 465 ? 102.467 6.083 8.375 1.00 106.89 465 GLU A N 1
ATOM 6625 C CA . GLU A 1 465 ? 103.509 5.046 8.481 1.00 108.16 465 GLU A CA 1
ATOM 6626 C C . GLU A 1 465 ? 103.550 4.242 7.194 1.00 115.03 465 GLU A C 1
ATOM 6627 O O . GLU A 1 465 ? 102.523 3.684 6.803 1.00 114.82 465 GLU A O 1
ATOM 6639 N N . ASN A 1 466 ? 104.700 4.244 6.498 1.00 112.87 466 ASN A N 1
ATOM 6640 C CA . ASN A 1 466 ? 104.829 3.479 5.269 1.00 113.32 466 ASN A CA 1
ATOM 6641 C C . ASN A 1 466 ? 104.796 2.006 5.661 1.00 115.14 466 ASN A C 1
ATOM 6642 O O . ASN A 1 466 ? 105.788 1.478 6.167 1.00 116.45 466 ASN A O 1
ATOM 6653 N N . LEU A 1 467 ? 103.608 1.389 5.546 1.00 107.14 467 LEU A N 1
ATOM 6654 C CA . LEU A 1 467 ? 103.422 -0.022 5.836 1.00 104.47 467 LEU A CA 1
ATOM 6655 C C . LEU A 1 467 ? 103.590 -0.764 4.516 1.00 108.16 467 LEU A C 1
ATOM 6656 O O . LEU A 1 467 ? 103.364 -0.197 3.437 1.00 107.44 467 LEU A O 1
ATOM 6672 N N . TYR A 1 468 ? 104.029 -2.024 4.605 1.00 104.94 468 TYR A N 1
ATOM 6673 C CA . TYR A 1 468 ? 104.287 -2.869 3.440 1.00 104.69 468 TYR A CA 1
ATOM 6674 C C . TYR A 1 468 ? 103.776 -4.291 3.654 1.00 102.39 468 TYR A C 1
ATOM 6675 O O . TYR A 1 468 ? 103.757 -4.790 4.778 1.00 101.34 468 TYR A O 1
ATOM 6693 N N . PHE A 1 469 ? 103.421 -4.956 2.554 1.00 95.66 469 PHE A N 1
ATOM 6694 C CA . PHE A 1 469 ? 102.982 -6.351 2.571 1.00 92.67 469 PHE A CA 1
ATOM 6695 C C . PHE A 1 469 ? 104.242 -7.213 2.737 1.00 101.22 469 PHE A C 1
ATOM 6696 O O . PHE A 1 469 ? 105.152 -7.090 1.924 1.00 101.60 469 PHE A O 1
ATOM 6713 N N . GLN A 1 470 ? 104.316 -8.054 3.787 1.00 100.22 470 GLN A N 1
ATOM 6714 C CA . GLN A 1 470 ? 105.518 -8.874 4.011 1.00 141.67 470 GLN A CA 1
ATOM 6715 C C . GLN A 1 470 ? 105.599 -10.043 3.041 1.00 153.50 470 GLN A C 1
ATOM 6716 O O . GLN A 1 470 ? 106.514 -10.074 2.223 1.00 116.01 470 GLN A O 1
ATOM 6730 N N . ARG B 1 7 ? 38.958 13.838 74.559 1.00 133.64 7 ARG B N 1
ATOM 6731 C CA . ARG B 1 7 ? 38.257 13.141 75.641 1.00 135.07 7 ARG B CA 1
ATOM 6732 C C . ARG B 1 7 ? 36.783 12.980 75.289 1.00 134.96 7 ARG B C 1
ATOM 6733 O O . ARG B 1 7 ? 36.311 13.620 74.346 1.00 129.88 7 ARG B O 1
ATOM 6753 N N . ASN B 1 8 ? 36.031 12.168 76.086 1.00 133.32 8 ASN B N 1
ATOM 6754 C CA . ASN B 1 8 ? 34.587 12.015 75.872 1.00 131.11 8 ASN B CA 1
ATOM 6755 C C . ASN B 1 8 ? 33.863 13.222 76.475 1.00 128.98 8 ASN B C 1
ATOM 6756 O O . ASN B 1 8 ? 33.192 13.139 77.511 1.00 129.35 8 ASN B O 1
ATOM 6767 N N . THR B 1 9 ? 34.014 14.342 75.779 1.00 119.40 9 THR B N 1
ATOM 6768 C CA . THR B 1 9 ? 33.364 15.599 76.084 1.00 115.36 9 THR B CA 1
ATOM 6769 C C . THR B 1 9 ? 32.078 15.657 75.274 1.00 112.33 9 THR B C 1
ATOM 6770 O O . THR B 1 9 ? 32.032 15.167 74.142 1.00 111.35 9 THR B O 1
ATOM 6781 N N . ARG B 1 10 ? 31.046 16.270 75.848 1.00 103.97 10 ARG B N 1
ATOM 6782 C CA . ARG B 1 10 ? 29.786 16.531 75.174 1.00 100.47 10 ARG B CA 1
ATOM 6783 C C . ARG B 1 10 ? 29.503 18.012 75.386 1.00 99.64 10 ARG B C 1
ATOM 6784 O O . ARG B 1 10 ? 29.674 18.521 76.496 1.00 99.88 10 ARG B O 1
ATOM 6805 N N . ILE B 1 11 ? 29.159 18.712 74.304 1.00 91.81 11 ILE B N 1
ATOM 6806 C CA . ILE B 1 11 ? 28.909 20.143 74.305 1.00 88.04 11 ILE B CA 1
ATOM 6807 C C . ILE B 1 11 ? 27.470 20.367 73.939 1.00 89.36 11 ILE B C 1
ATOM 6808 O O . ILE B 1 11 ? 26.974 19.734 73.014 1.00 88.44 11 ILE B O 1
ATOM 6824 N N . PHE B 1 12 ? 26.815 21.295 74.634 1.00 84.25 12 PHE B N 1
ATOM 6825 C CA . PHE B 1 12 ? 25.435 21.663 74.354 1.00 82.14 12 PHE B CA 1
ATOM 6826 C C . PHE B 1 12 ? 25.374 23.163 74.374 1.00 84.58 12 PHE B C 1
ATOM 6827 O O . PHE B 1 12 ? 26.103 23.791 75.146 1.00 85.38 12 PHE B O 1
ATOM 6844 N N . VAL B 1 13 ? 24.534 23.741 73.523 1.00 77.85 13 VAL B N 1
ATOM 6845 C CA . VAL B 1 13 ? 24.340 25.174 73.522 1.00 76.39 13 VAL B CA 1
ATOM 6846 C C . VAL B 1 13 ? 22.897 25.400 73.860 1.00 82.17 13 VAL B C 1
ATOM 6847 O O . VAL B 1 13 ? 22.042 24.593 73.485 1.00 82.38 13 VAL B O 1
ATOM 6860 N N . SER B 1 14 ? 22.626 26.499 74.548 1.00 78.60 14 SER B N 1
ATOM 6861 C CA . SER B 1 14 ? 21.276 26.833 74.968 1.00 79.19 14 SER B CA 1
ATOM 6862 C C . SER B 1 14 ? 21.049 28.329 75.009 1.00 81.78 14 SER B C 1
ATOM 6863 O O . SER B 1 14 ? 21.970 29.097 75.259 1.00 80.07 14 SER B O 1
ATOM 6871 N N . THR B 1 15 ? 19.800 28.732 74.812 1.00 79.94 15 THR B N 1
ATOM 6872 C CA . THR B 1 15 ? 19.393 30.121 74.948 1.00 79.67 15 THR B CA 1
ATOM 6873 C C . THR B 1 15 ? 18.980 30.393 76.410 1.00 84.66 15 THR B C 1
ATOM 6874 O O . THR B 1 15 ? 18.796 31.556 76.748 1.00 84.32 15 THR B O 1
ATOM 6885 N N . VAL B 1 16 ? 18.865 29.343 77.272 1.00 82.64 16 VAL B N 1
ATOM 6886 C CA . VAL B 1 16 ? 18.440 29.499 78.676 1.00 85.22 16 VAL B CA 1
ATOM 6887 C C . VAL B 1 16 ? 19.370 28.855 79.695 1.00 90.34 16 VAL B C 1
ATOM 6888 O O . VAL B 1 16 ? 20.050 27.871 79.402 1.00 87.82 16 VAL B O 1
ATOM 6901 N N . LYS B 1 17 ? 19.291 29.370 80.940 1.00 90.61 17 LYS B N 1
ATOM 6902 C CA . LYS B 1 17 ? 20.022 28.873 82.099 1.00 91.83 17 LYS B CA 1
ATOM 6903 C C . LYS B 1 17 ? 19.154 27.851 82.911 1.00 99.76 17 LYS B C 1
ATOM 6904 O O . LYS B 1 17 ? 19.712 27.111 83.723 1.00 100.84 17 LYS B O 1
ATOM 6923 N N . THR B 1 18 ? 17.798 27.839 82.713 1.00 97.55 18 THR B N 1
ATOM 6924 C CA . THR B 1 18 ? 16.840 26.915 83.346 1.00 99.59 18 THR B CA 1
ATOM 6925 C C . THR B 1 18 ? 15.728 26.568 82.342 1.00 103.25 18 THR B C 1
ATOM 6926 O O . THR B 1 18 ? 15.520 27.292 81.374 1.00 101.08 18 THR B O 1
ATOM 6937 N N . GLY B 1 19 ? 14.987 25.508 82.624 1.00 102.02 19 GLY B N 1
ATOM 6938 C CA . GLY B 1 19 ? 13.893 25.076 81.766 1.00 102.08 19 GLY B CA 1
ATOM 6939 C C . GLY B 1 19 ? 14.381 24.584 80.418 1.00 103.40 19 GLY B C 1
ATOM 6940 O O . GLY B 1 19 ? 13.791 24.898 79.385 1.00 101.85 19 GLY B O 1
ATOM 6944 N N . HIS B 1 20 ? 15.467 23.814 80.422 1.00 99.74 20 HIS B N 1
ATOM 6945 C CA . HIS B 1 20 ? 16.054 23.340 79.174 1.00 97.69 20 HIS B CA 1
ATOM 6946 C C . HIS B 1 20 ? 15.166 22.277 78.564 1.00 100.70 20 HIS B C 1
ATOM 6947 O O . HIS B 1 20 ? 14.618 21.444 79.291 1.00 101.41 20 HIS B O 1
ATOM 6961 N N . ASN B 1 21 ? 14.997 22.337 77.232 1.00 94.74 21 ASN B N 1
ATOM 6962 C CA . ASN B 1 21 ? 14.211 21.385 76.466 1.00 95.48 21 ASN B CA 1
ATOM 6963 C C . ASN B 1 21 ? 14.793 21.286 75.068 1.00 96.19 21 ASN B C 1
ATOM 6964 O O . ASN B 1 21 ? 15.731 22.020 74.766 1.00 93.15 21 ASN B O 1
ATOM 6975 N N . LYS B 1 22 ? 14.220 20.438 74.197 1.00 93.52 22 LYS B N 1
ATOM 6976 C CA . LYS B 1 22 ? 14.761 20.256 72.849 1.00 92.06 22 LYS B CA 1
ATOM 6977 C C . LYS B 1 22 ? 14.539 21.487 71.941 1.00 94.11 22 LYS B C 1
ATOM 6978 O O . LYS B 1 22 ? 15.259 21.625 70.953 1.00 92.24 22 LYS B O 1
ATOM 6997 N N . THR B 1 23 ? 13.637 22.421 72.318 1.00 90.61 23 THR B N 1
ATOM 6998 C CA . THR B 1 23 ? 13.418 23.653 71.553 1.00 88.68 23 THR B CA 1
ATOM 6999 C C . THR B 1 23 ? 14.504 24.689 71.822 1.00 88.28 23 THR B C 1
ATOM 7000 O O . THR B 1 23 ? 14.881 25.397 70.907 1.00 86.32 23 THR B O 1
ATOM 7011 N N . ASN B 1 24 ? 14.924 24.853 73.078 1.00 83.88 24 ASN B N 1
ATOM 7012 C CA . ASN B 1 24 ? 15.897 25.890 73.452 1.00 81.42 24 ASN B CA 1
ATOM 7013 C C . ASN B 1 24 ? 17.348 25.398 73.635 1.00 80.49 24 ASN B C 1
ATOM 7014 O O . ASN B 1 24 ? 18.216 26.217 73.888 1.00 75.72 24 ASN B O 1
ATOM 7025 N N . THR B 1 25 ? 17.584 24.082 73.599 1.00 79.90 25 THR B N 1
ATOM 7026 C CA . THR B 1 25 ? 18.909 23.503 73.815 1.00 79.99 25 THR B CA 1
ATOM 7027 C C . THR B 1 25 ? 19.179 22.416 72.794 1.00 83.32 25 THR B C 1
ATOM 7028 O O . THR B 1 25 ? 18.246 21.734 72.363 1.00 84.27 25 THR B O 1
ATOM 7039 N N . GLN B 1 26 ? 20.457 22.244 72.412 1.00 78.38 26 GLN B N 1
ATOM 7040 C CA . GLN B 1 26 ? 20.850 21.182 71.479 1.00 77.81 26 GLN B CA 1
ATOM 7041 C C . GLN B 1 26 ? 22.295 20.745 71.707 1.00 81.91 26 GLN B C 1
ATOM 7042 O O . GLN B 1 26 ? 23.144 21.572 72.056 1.00 79.32 26 GLN B O 1
ATOM 7056 N N . GLU B 1 27 ? 22.592 19.464 71.432 1.00 80.50 27 GLU B N 1
ATOM 7057 C CA . GLU B 1 27 ? 23.968 18.991 71.519 1.00 80.23 27 GLU B CA 1
ATOM 7058 C C . GLU B 1 27 ? 24.677 19.438 70.276 1.00 79.73 27 GLU B C 1
ATOM 7059 O O . GLU B 1 27 ? 24.070 19.480 69.214 1.00 77.70 27 GLU B O 1
ATOM 7071 N N . ILE B 1 28 ? 25.967 19.755 70.411 1.00 76.66 28 ILE B N 1
ATOM 7072 C CA . ILE B 1 28 ? 26.846 20.136 69.312 1.00 74.73 28 ILE B CA 1
ATOM 7073 C C . ILE B 1 28 ? 27.875 19.033 69.148 1.00 78.17 28 ILE B C 1
ATOM 7074 O O . ILE B 1 28 ? 28.500 18.651 70.137 1.00 78.54 28 ILE B O 1
ATOM 7090 N N . LEU B 1 29 ? 28.053 18.521 67.913 1.00 75.30 29 LEU B N 1
ATOM 7091 C CA . LEU B 1 29 ? 29.065 17.502 67.629 1.00 76.43 29 LEU B CA 1
ATOM 7092 C C . LEU B 1 29 ? 30.388 18.192 67.315 1.00 79.33 29 LEU B C 1
ATOM 7093 O O . LEU B 1 29 ? 30.687 18.489 66.166 1.00 78.30 29 LEU B O 1
ATOM 7109 N N . VAL B 1 30 ? 31.146 18.489 68.354 1.00 77.77 30 VAL B N 1
ATOM 7110 C CA . VAL B 1 30 ? 32.475 19.110 68.253 1.00 78.43 30 VAL B CA 1
ATOM 7111 C C . VAL B 1 30 ? 33.487 18.071 67.771 1.00 88.06 30 VAL B C 1
ATOM 7112 O O . VAL B 1 30 ? 33.414 16.901 68.156 1.00 88.12 30 VAL B O 1
ATOM 7125 N N . GLN B 1 31 ? 34.340 18.472 66.828 1.00 88.36 31 GLN B N 1
ATOM 7126 C CA . GLN B 1 31 ? 35.299 17.582 66.167 1.00 91.01 31 GLN B CA 1
ATOM 7127 C C . GLN B 1 31 ? 36.466 17.161 67.058 1.00 99.71 31 GLN B C 1
ATOM 7128 O O . GLN B 1 31 ? 36.769 15.966 67.112 1.00 101.97 31 GLN B O 1
ATOM 7142 N N . ASP B 1 32 ? 37.155 18.116 67.698 1.00 97.83 32 ASP B N 1
ATOM 7143 C CA . ASP B 1 32 ? 38.268 17.791 68.606 1.00 100.72 32 ASP B CA 1
ATOM 7144 C C . ASP B 1 32 ? 38.539 18.900 69.613 1.00 103.19 32 ASP B C 1
ATOM 7145 O O . ASP B 1 32 ? 39.380 19.777 69.380 1.00 103.41 32 ASP B O 1
ATOM 7154 N N . ASP B 1 33 ? 37.825 18.838 70.741 1.00 97.59 33 ASP B N 1
ATOM 7155 C CA . ASP B 1 33 ? 37.968 19.739 71.885 1.00 96.41 33 ASP B CA 1
ATOM 7156 C C . ASP B 1 33 ? 37.491 21.175 71.679 1.00 92.88 33 ASP B C 1
ATOM 7157 O O . ASP B 1 33 ? 37.600 21.755 70.604 1.00 91.27 33 ASP B O 1
ATOM 7166 N N . ILE B 1 34 ? 37.070 21.764 72.794 1.00 86.18 34 ILE B N 1
ATOM 7167 C CA . ILE B 1 34 ? 36.636 23.139 72.907 1.00 82.88 34 ILE B CA 1
ATOM 7168 C C . ILE B 1 34 ? 37.690 23.838 73.749 1.00 89.39 34 ILE B C 1
ATOM 7169 O O . ILE B 1 34 ? 37.852 23.494 74.913 1.00 91.81 34 ILE B O 1
ATOM 7185 N N . SER B 1 35 ? 38.455 24.759 73.165 1.00 85.78 35 SER B N 1
ATOM 7186 C CA . SER B 1 35 ? 39.470 25.477 73.932 1.00 87.04 35 SER B CA 1
ATOM 7187 C C . SER B 1 35 ? 38.801 26.566 74.783 1.00 92.55 35 SER B C 1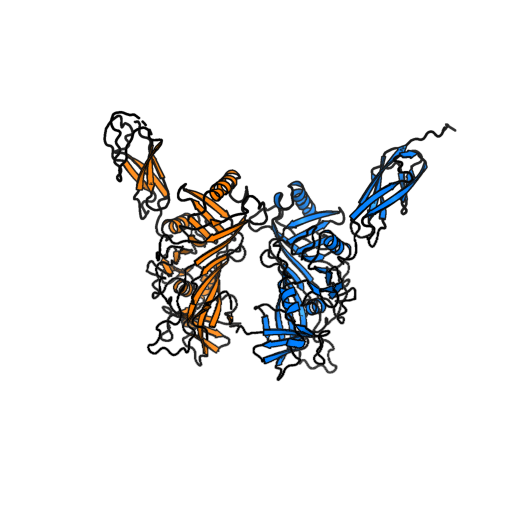
ATOM 7188 O O . SER B 1 35 ? 37.727 27.026 74.414 1.00 88.96 35 SER B O 1
ATOM 7196 N N . TRP B 1 36 ? 39.439 26.986 75.893 1.00 95.62 36 TRP B N 1
ATOM 7197 C CA . TRP B 1 36 ? 38.960 28.085 76.728 1.00 97.62 36 TRP B CA 1
ATOM 7198 C C . TRP B 1 36 ? 40.119 28.938 77.272 1.00 104.09 36 TRP B C 1
ATOM 7199 O O . TRP B 1 36 ? 40.486 28.825 78.432 1.00 106.98 36 TRP B O 1
ATOM 7220 N N . GLY B 1 37 ? 40.695 29.762 76.406 1.00 99.99 37 GLY B N 1
ATOM 7221 C CA . GLY B 1 37 ? 41.815 30.640 76.724 1.00 119.95 37 GLY B CA 1
ATOM 7222 C C . GLY B 1 37 ? 41.393 32.076 76.921 1.00 141.97 37 GLY B C 1
ATOM 7223 O O . GLY B 1 37 ? 40.503 32.351 77.723 1.00 107.02 37 GLY B O 1
ATOM 7227 N N . ASP B 1 39 ? 42.139 32.470 70.794 1.00 121.08 39 ASP B N 1
ATOM 7228 C CA . ASP B 1 39 ? 42.102 31.077 70.368 1.00 120.75 39 ASP B CA 1
ATOM 7229 C C . ASP B 1 39 ? 42.010 30.963 68.859 1.00 123.57 39 ASP B C 1
ATOM 7230 O O . ASP B 1 39 ? 42.644 30.086 68.276 1.00 124.13 39 ASP B O 1
ATOM 7235 N N . SER B 1 40 ? 41.205 31.831 68.226 1.00 118.63 40 SER B N 1
ATOM 7236 C CA . SER B 1 40 ? 41.027 31.856 66.771 1.00 116.55 40 SER B CA 1
ATOM 7237 C C . SER B 1 40 ? 40.410 33.212 66.298 1.00 117.34 40 SER B C 1
ATOM 7238 O O . SER B 1 40 ? 39.439 33.216 65.548 1.00 115.70 40 SER B O 1
ATOM 7244 N N . ASN B 1 41 ? 41.001 34.355 66.738 1.00 113.15 41 ASN B N 1
ATOM 7245 C CA . ASN B 1 41 ? 40.552 35.740 66.457 1.00 111.35 41 ASN B CA 1
ATOM 7246 C C . ASN B 1 41 ? 39.150 36.081 67.072 1.00 110.28 41 ASN B C 1
ATOM 7247 O O . ASN B 1 41 ? 38.151 36.241 66.364 1.00 108.99 41 ASN B O 1
ATOM 7253 N N . SER B 1 42 ? 39.116 36.208 68.411 1.00 103.46 42 SER B N 1
ATOM 7254 C CA . SER B 1 42 ? 37.907 36.529 69.187 1.00 99.81 42 SER B CA 1
ATOM 7255 C C . SER B 1 42 ? 37.817 38.068 69.461 1.00 98.78 42 SER B C 1
ATOM 7256 O O . SER B 1 42 ? 38.536 38.853 68.839 1.00 98.46 42 SER B O 1
ATOM 7262 N N . THR B 1 43 ? 36.936 38.495 70.358 1.00 91.68 43 THR B N 1
ATOM 7263 C CA . THR B 1 43 ? 36.747 39.927 70.621 1.00 91.09 43 THR B CA 1
ATOM 7264 C C . THR B 1 43 ? 37.884 40.687 71.339 1.00 93.27 43 THR B C 1
ATOM 7265 O O . THR B 1 43 ? 38.623 40.141 72.174 1.00 94.46 43 THR B O 1
ATOM 7270 N N . ASP B 1 44 ? 37.939 41.995 71.052 1.00 86.51 44 ASP B N 1
ATOM 7271 C CA . ASP B 1 44 ? 38.866 42.934 71.674 1.00 87.12 44 ASP B CA 1
ATOM 7272 C C . ASP B 1 44 ? 38.132 43.589 72.875 1.00 87.03 44 ASP B C 1
ATOM 7273 O O . ASP B 1 44 ? 36.908 43.536 72.939 1.00 83.11 44 ASP B O 1
ATOM 7279 N N . ILE B 1 45 ? 38.854 44.141 73.858 1.00 85.55 45 ILE B N 1
ATOM 7280 C CA . ILE B 1 45 ? 38.187 44.687 75.045 1.00 85.02 45 ILE B CA 1
ATOM 7281 C C . ILE B 1 45 ? 38.362 46.217 75.221 1.00 90.04 45 ILE B C 1
ATOM 7282 O O . ILE B 1 45 ? 39.485 46.696 75.382 1.00 91.37 45 ILE B O 1
ATOM 7287 N N . THR B 1 46 ? 37.238 46.974 75.201 1.00 85.92 46 THR B N 1
ATOM 7288 C CA . THR B 1 46 ? 37.252 48.439 75.319 1.00 86.69 46 THR B CA 1
ATOM 7289 C C . THR B 1 46 ? 37.071 48.935 76.762 1.00 92.84 46 THR B C 1
ATOM 7290 O O . THR B 1 46 ? 36.416 48.303 77.605 1.00 89.48 46 THR B O 1
ATOM 7295 N N . VAL B 1 47 ? 37.636 50.133 76.992 1.00 94.96 47 VAL B N 1
ATOM 7296 C CA . VAL B 1 47 ? 37.760 50.824 78.261 1.00 97.67 47 VAL B CA 1
ATOM 7297 C C . VAL B 1 47 ? 38.780 50.015 79.068 1.00 104.69 47 VAL B C 1
ATOM 7298 O O . VAL B 1 47 ? 38.459 49.347 80.051 1.00 105.22 47 VAL B O 1
ATOM 7303 N N . ASN B 1 48 ? 40.025 50.041 78.583 1.00 102.79 48 ASN B N 1
ATOM 7304 C CA . ASN B 1 48 ? 41.144 49.354 79.223 1.00 103.89 48 ASN B CA 1
ATOM 7305 C C . ASN B 1 48 ? 41.634 50.198 80.414 1.00 111.32 48 ASN B C 1
ATOM 7306 O O . ASN B 1 48 ? 41.627 51.429 80.324 1.00 112.49 48 ASN B O 1
ATOM 7312 N N . GLU B 1 49 ? 42.037 49.538 81.526 1.00 108.66 49 GLU B N 1
ATOM 7313 C CA . GLU B 1 49 ? 42.571 50.200 82.725 1.00 139.02 49 GLU B CA 1
ATOM 7314 C C . GLU B 1 49 ? 43.715 49.376 83.299 1.00 164.07 49 GLU B C 1
ATOM 7315 O O . GLU B 1 49 ? 43.978 48.275 82.818 1.00 124.61 49 GLU B O 1
ATOM 7321 C C . ALA B 1 67 ? 36.310 37.098 78.962 1.00 96.22 67 ALA B C 1
ATOM 7322 O O . ALA B 1 67 ? 36.182 37.273 80.190 1.00 97.77 67 ALA B O 1
ATOM 7323 N N . ALA B 1 68 ? 36.077 35.915 78.354 1.00 88.60 68 ALA B N 1
ATOM 7324 C CA . ALA B 1 68 ? 37.147 34.960 78.003 1.00 87.48 68 ALA B CA 1
ATOM 7325 C C . ALA B 1 68 ? 36.849 34.262 76.652 1.00 84.05 68 ALA B C 1
ATOM 7326 O O . ALA B 1 68 ? 35.702 34.208 76.265 1.00 80.78 68 ALA B O 1
ATOM 7333 N N . GLU B 1 69 ? 37.859 33.679 75.988 1.00 77.92 69 GLU B N 1
ATOM 7334 C CA . GLU B 1 69 ? 37.717 33.097 74.651 1.00 75.96 69 GLU B CA 1
ATOM 7335 C C . GLU B 1 69 ? 37.466 31.593 74.563 1.00 76.60 69 GLU B C 1
ATOM 7336 O O . GLU B 1 69 ? 38.219 30.850 75.151 1.00 78.75 69 GLU B O 1
ATOM 7348 N N . TRP B 1 70 ? 36.478 31.157 73.751 1.00 68.10 70 TRP B N 1
ATOM 7349 C CA . TRP B 1 70 ? 36.203 29.744 73.444 1.00 68.59 70 TRP B CA 1
ATOM 7350 C C . TRP B 1 70 ? 36.329 29.556 71.931 1.00 69.65 70 TRP B C 1
ATOM 7351 O O . TRP B 1 70 ? 36.222 30.507 71.149 1.00 66.71 70 TRP B O 1
ATOM 7372 N N . SER B 1 71 ? 36.577 28.311 71.539 1.00 66.11 71 SER B N 1
ATOM 7373 C CA . SER B 1 71 ? 36.749 27.950 70.158 1.00 65.07 71 SER B CA 1
ATOM 7374 C C . SER B 1 71 ? 36.542 26.452 70.010 1.00 68.64 71 SER B C 1
ATOM 7375 O O . SER B 1 71 ? 37.000 25.694 70.854 1.00 69.17 71 SER B O 1
ATOM 7383 N N . PHE B 1 72 ? 35.854 26.034 68.963 1.00 64.22 72 PHE B N 1
ATOM 7384 C CA . PHE B 1 72 ? 35.657 24.631 68.619 1.00 65.46 72 PHE B CA 1
ATOM 7385 C C . PHE B 1 72 ? 35.256 24.557 67.162 1.00 69.71 72 PHE B C 1
ATOM 7386 O O . PHE B 1 72 ? 34.939 25.590 66.555 1.00 66.40 72 PHE B O 1
ATOM 7403 N N . SER B 1 73 ? 35.295 23.351 66.597 1.00 69.26 73 SER B N 1
ATOM 7404 C CA . SER B 1 73 ? 34.940 23.117 65.217 1.00 69.14 73 SER B CA 1
ATOM 7405 C C . SER B 1 73 ? 33.830 22.090 65.109 1.00 73.44 73 SER B C 1
ATOM 7406 O O . SER B 1 73 ? 33.677 21.227 65.967 1.00 74.25 73 SER B O 1
ATOM 7414 N N . THR B 1 74 ? 33.061 22.218 64.028 1.00 67.93 74 THR B N 1
ATOM 7415 C CA . THR B 1 74 ? 31.970 21.326 63.624 1.00 67.62 74 THR B CA 1
ATOM 7416 C C . THR B 1 74 ? 32.052 21.204 62.097 1.00 69.07 74 THR B C 1
ATOM 7417 O O . THR B 1 74 ? 32.932 21.806 61.480 1.00 66.49 74 THR B O 1
ATOM 7428 N N . TYR B 1 75 ? 31.133 20.435 61.503 1.00 66.46 75 TYR B N 1
ATOM 7429 C CA . TYR B 1 75 ? 31.013 20.282 60.056 1.00 65.75 75 TYR B CA 1
ATOM 7430 C C . TYR B 1 75 ? 29.607 20.638 59.651 1.00 68.26 75 TYR B C 1
ATOM 7431 O O . TYR B 1 75 ? 28.665 20.448 60.431 1.00 66.32 75 TYR B O 1
ATOM 7449 N N . ILE B 1 76 ? 29.469 21.142 58.430 1.00 66.60 76 ILE B N 1
ATOM 7450 C CA . ILE B 1 76 ? 28.175 21.477 57.841 1.00 66.36 76 ILE B CA 1
ATOM 7451 C C . ILE B 1 76 ? 27.590 20.108 57.429 1.00 70.57 76 ILE B C 1
ATOM 7452 O O . ILE B 1 76 ? 28.175 19.404 56.601 1.00 67.64 76 ILE B O 1
ATOM 7468 N N . LEU B 1 77 ? 26.522 19.685 58.124 1.00 68.18 77 LEU B N 1
ATOM 7469 C CA . LEU B 1 77 ? 25.944 18.355 57.958 1.00 68.45 77 LEU B CA 1
ATOM 7470 C C . LEU B 1 77 ? 24.448 18.448 57.744 1.00 70.33 77 LEU B C 1
ATOM 7471 O O . LEU B 1 77 ? 23.668 18.246 58.671 1.00 71.23 77 LEU B O 1
ATOM 7487 N N . PRO B 1 78 ? 24.022 18.772 56.518 1.00 63.57 78 PRO B N 1
ATOM 7488 C CA . PRO B 1 78 ? 22.592 18.938 56.277 1.00 63.61 78 PRO B CA 1
ATOM 7489 C C . PRO B 1 78 ? 21.858 17.615 56.102 1.00 68.25 78 PRO B C 1
ATOM 7490 O O . PRO B 1 78 ? 22.357 16.684 55.452 1.00 65.17 78 PRO B O 1
ATOM 7501 N N . TYR B 1 79 ? 20.683 17.518 56.734 1.00 66.71 79 TYR B N 1
ATOM 7502 C CA . TYR B 1 79 ? 19.897 16.291 56.683 1.00 69.36 79 TYR B CA 1
ATOM 7503 C C . TYR B 1 79 ? 18.407 16.571 56.871 1.00 73.51 79 TYR B C 1
ATOM 7504 O O . TYR B 1 79 ? 18.026 17.673 57.273 1.00 68.90 79 TYR B O 1
ATOM 7522 N N . LYS B 1 80 ? 17.569 15.557 56.591 1.00 73.68 80 LYS B N 1
ATOM 7523 C CA . LYS B 1 80 ? 16.127 15.712 56.719 1.00 75.02 80 LYS B CA 1
ATOM 7524 C C . LYS B 1 80 ? 15.725 15.459 58.153 1.00 7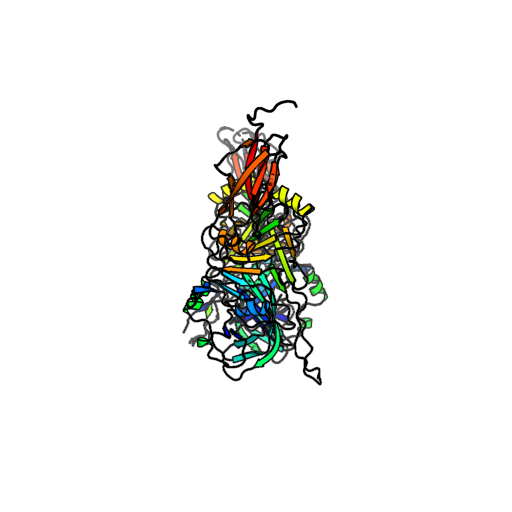9.78 80 LYS B C 1
ATOM 7525 O O . LYS B 1 80 ? 15.917 14.358 58.657 1.00 80.80 80 LYS B O 1
ATOM 7544 N N . ASP B 1 81 ? 15.129 16.462 58.799 1.00 76.81 81 ASP B N 1
ATOM 7545 C CA . ASP B 1 81 ? 14.626 16.304 60.165 1.00 78.56 81 ASP B CA 1
ATOM 7546 C C . ASP B 1 81 ? 13.456 15.321 60.108 1.00 86.09 81 ASP B C 1
ATOM 7547 O O . ASP B 1 81 ? 12.605 15.454 59.236 1.00 85.69 81 ASP B O 1
ATOM 7556 N N . LYS B 1 82 ? 13.429 14.312 60.977 1.00 86.93 82 LYS B N 1
ATOM 7557 C CA . LYS B 1 82 ? 12.353 13.311 60.933 1.00 90.25 82 LYS B CA 1
ATOM 7558 C C . LYS B 1 82 ? 10.971 13.913 61.232 1.00 95.14 82 LYS B C 1
ATOM 7559 O O . LYS B 1 82 ? 10.037 13.684 60.466 1.00 95.53 82 LYS B O 1
ATOM 7578 N N . ASN B 1 83 ? 10.865 14.702 62.316 1.00 92.62 83 ASN B N 1
ATOM 7579 C CA . ASN B 1 83 ? 9.604 15.306 62.777 1.00 94.98 83 ASN B CA 1
ATOM 7580 C C . ASN B 1 83 ? 8.964 16.297 61.805 1.00 98.88 83 ASN B C 1
ATOM 7581 O O . ASN B 1 83 ? 7.748 16.250 61.616 1.00 101.90 83 ASN B O 1
ATOM 7592 N N . THR B 1 84 ? 9.758 17.220 61.245 1.00 91.32 84 THR B N 1
ATOM 7593 C CA . THR B 1 84 ? 9.273 18.265 60.327 1.00 88.39 84 THR B CA 1
ATOM 7594 C C . THR B 1 84 ? 9.495 17.969 58.847 1.00 87.66 84 THR B C 1
ATOM 7595 O O . THR B 1 84 ? 8.917 18.663 58.009 1.00 86.17 84 THR B O 1
ATOM 7606 N N . SER B 1 85 ? 10.363 16.988 58.515 1.00 83.36 85 SER B N 1
ATOM 7607 C CA . SER B 1 85 ? 10.757 16.666 57.139 1.00 81.78 85 SER B CA 1
ATOM 7608 C C . SER B 1 85 ? 11.478 17.843 56.447 1.00 81.54 85 SER B C 1
ATOM 7609 O O . SER B 1 85 ? 11.677 17.812 55.232 1.00 81.34 85 SER B O 1
ATOM 7617 N N . LYS B 1 86 ? 11.953 18.835 57.228 1.00 75.60 86 LYS B N 1
ATOM 7618 C CA . LYS B 1 86 ? 12.645 19.996 56.692 1.00 73.11 86 LYS B CA 1
ATOM 7619 C C . LYS B 1 86 ? 14.138 19.783 56.749 1.00 75.06 86 LYS B C 1
ATOM 7620 O O . LYS B 1 86 ? 14.633 19.044 57.604 1.00 75.04 86 LYS B O 1
ATOM 7639 N N . GLN B 1 87 ? 14.856 20.454 55.854 1.00 68.82 87 GLN B N 1
ATOM 7640 C CA . GLN B 1 87 ? 16.323 20.413 55.865 1.00 67.31 87 GLN B CA 1
ATOM 7641 C C . GLN B 1 87 ? 16.860 21.177 57.098 1.00 69.41 87 GLN B C 1
ATOM 7642 O O . GLN B 1 87 ? 16.431 22.303 57.374 1.00 65.37 87 GLN B O 1
ATOM 7656 N N . ILE B 1 88 ? 17.770 20.541 57.846 1.00 67.99 88 ILE B N 1
ATOM 7657 C CA . ILE B 1 88 ? 18.355 21.136 59.034 1.00 67.13 88 ILE B CA 1
ATOM 7658 C C . ILE B 1 88 ? 19.812 20.763 59.198 1.00 69.94 88 ILE B C 1
ATOM 7659 O O . ILE B 1 88 ? 20.292 19.857 58.543 1.00 69.31 88 ILE B O 1
ATOM 7675 N N . VAL B 1 89 ? 20.504 21.463 60.090 1.00 67.22 89 VAL B N 1
ATOM 7676 C CA . VAL B 1 89 ? 21.891 21.151 60.460 1.00 66.94 89 VAL B CA 1
ATOM 7677 C C . VAL B 1 89 ? 21.912 20.968 61.955 1.00 72.43 89 VAL B C 1
ATOM 7678 O O . VAL B 1 89 ? 21.182 21.655 62.675 1.00 71.47 89 VAL B O 1
ATOM 7691 N N . PRO B 1 90 ? 22.750 20.057 62.454 1.00 71.17 90 PRO B N 1
ATOM 7692 C CA . PRO B 1 90 ? 22.776 19.810 63.904 1.00 72.51 90 PRO B CA 1
ATOM 7693 C C . PRO B 1 90 ? 23.396 20.928 64.769 1.00 74.53 90 PRO B C 1
ATOM 7694 O O . PRO B 1 90 ? 23.426 20.785 65.993 1.00 75.44 90 PRO B O 1
ATOM 7705 N N . ASP B 1 91 ? 23.863 22.037 64.160 1.00 67.16 91 ASP B N 1
ATOM 7706 C CA . ASP B 1 91 ? 24.425 23.172 64.892 1.00 65.33 91 ASP B CA 1
ATOM 7707 C C . ASP B 1 91 ? 23.685 24.465 64.492 1.00 64.55 91 ASP B C 1
ATOM 7708 O O . ASP B 1 91 ? 24.269 25.553 64.503 1.00 61.43 91 ASP B O 1
ATOM 7717 N N . TYR B 1 92 ? 22.380 24.356 64.192 1.00 61.61 92 TYR B N 1
ATOM 7718 C CA . TYR B 1 92 ? 21.618 25.503 63.722 1.00 60.78 92 TYR B CA 1
ATOM 7719 C C . TYR B 1 92 ? 21.557 26.636 64.714 1.00 64.67 92 TYR B C 1
ATOM 7720 O O . TYR B 1 92 ? 21.436 27.781 64.289 1.00 61.82 92 TYR B O 1
ATOM 7738 N N . MET B 1 93 ? 21.663 26.350 66.015 1.00 64.83 93 MET B N 1
ATOM 7739 C CA . MET B 1 93 ? 21.652 27.416 67.009 1.00 66.40 93 MET B CA 1
ATOM 7740 C C . MET B 1 93 ? 22.927 28.255 66.981 1.00 67.15 93 MET B C 1
ATOM 7741 O O . MET B 1 93 ? 22.874 29.426 67.335 1.00 65.75 93 MET B O 1
ATOM 7755 N N . LEU B 1 94 ? 24.049 27.688 66.502 1.00 62.42 94 LEU B N 1
ATOM 7756 C CA . LEU B 1 94 ? 25.291 28.436 66.327 1.00 59.87 94 LEU B CA 1
ATOM 7757 C C . LEU B 1 94 ? 25.105 29.356 65.121 1.00 63.26 94 LEU B C 1
ATOM 7758 O O . LEU B 1 94 ? 25.453 30.546 65.178 1.00 60.69 94 LEU B O 1
ATOM 7774 N N . TRP B 1 95 ? 24.540 28.809 64.010 1.00 62.00 95 TRP B N 1
ATOM 7775 C CA . TRP B 1 95 ? 24.290 29.612 62.808 1.00 59.04 95 TRP B CA 1
ATOM 7776 C C . TRP B 1 95 ? 23.330 30.739 63.116 1.00 63.65 95 TRP B C 1
ATOM 7777 O O . TRP B 1 95 ? 23.534 31.853 62.641 1.00 62.47 95 TRP B O 1
ATOM 7798 N N . HIS B 1 96 ? 22.329 30.486 63.979 1.00 63.76 96 HIS B N 1
ATOM 7799 C CA . HIS B 1 96 ? 21.398 31.526 64.391 1.00 64.16 96 HIS B CA 1
ATOM 7800 C C . HIS B 1 96 ? 22.065 32.608 65.235 1.00 65.88 96 HIS B C 1
ATOM 7801 O O . HIS B 1 96 ? 21.904 33.793 64.959 1.00 65.78 96 HIS B O 1
ATOM 7815 N N . ALA B 1 97 ? 22.818 32.213 66.244 1.00 61.68 97 ALA B N 1
ATOM 7816 C CA . ALA B 1 97 ? 23.530 33.149 67.116 1.00 61.17 97 ALA B CA 1
ATOM 7817 C C . ALA B 1 97 ? 24.594 33.994 66.393 1.00 63.50 97 ALA B C 1
ATOM 7818 O O . ALA B 1 97 ? 24.808 35.156 66.738 1.00 64.24 97 ALA B O 1
ATOM 7825 N N . LEU B 1 98 ? 25.205 33.436 65.362 1.00 57.92 98 LEU B N 1
ATOM 7826 C CA . LEU B 1 98 ? 26.162 34.163 64.539 1.00 57.28 98 LEU B CA 1
ATOM 7827 C C . LEU B 1 98 ? 25.475 35.256 63.731 1.00 62.26 98 LEU B C 1
ATOM 7828 O O . LEU B 1 98 ? 26.050 36.313 63.487 1.00 62.22 98 LEU B O 1
ATOM 7844 N N . SER B 1 99 ? 24.259 34.984 63.276 1.00 60.25 99 SER B N 1
ATOM 7845 C CA . SER B 1 99 ? 23.565 35.817 62.303 1.00 59.94 99 SER B CA 1
ATOM 7846 C C . SER B 1 99 ? 22.456 36.726 62.795 1.00 65.46 99 SER B C 1
ATOM 7847 O O . SER B 1 99 ? 22.000 37.551 62.003 1.00 65.72 99 SER B O 1
ATOM 7855 N N . SER B 1 100 ? 21.958 36.547 64.023 1.00 62.05 100 SER B N 1
ATOM 7856 C CA . SER B 1 100 ? 20.808 37.299 64.447 1.00 63.33 100 SER B CA 1
ATOM 7857 C C . SER B 1 100 ? 20.777 37.611 65.914 1.00 67.02 100 SER B C 1
ATOM 7858 O O . SER B 1 100 ? 21.282 36.837 66.730 1.00 65.68 100 SER B O 1
ATOM 7866 N N . GLY B 1 101 ? 20.096 38.714 66.227 1.00 65.31 101 GLY B N 1
ATOM 7867 C CA . GLY B 1 101 ? 19.854 39.149 67.598 1.00 66.69 101 GLY B CA 1
ATOM 7868 C C . GLY B 1 101 ? 18.479 38.788 68.106 1.00 71.34 101 GLY B C 1
ATOM 7869 O O . GLY B 1 101 ? 18.164 39.071 69.269 1.00 70.60 101 GLY B O 1
ATOM 7873 N N . ARG B 1 102 ? 17.642 38.166 67.260 1.00 70.26 102 ARG B N 1
ATOM 7874 C CA . ARG B 1 102 ? 16.281 37.793 67.671 1.00 73.17 102 ARG B CA 1
ATOM 7875 C C . ARG B 1 102 ? 16.270 36.372 68.193 1.00 77.13 102 ARG B C 1
ATOM 7876 O O . ARG B 1 102 ? 17.240 35.623 68.003 1.00 74.69 102 ARG B O 1
ATOM 7897 N N . ALA B 1 103 ? 15.140 35.982 68.812 1.00 74.21 103 ALA B N 1
ATOM 7898 C CA . ALA B 1 103 ? 14.936 34.612 69.272 1.00 74.67 103 ALA B CA 1
ATOM 7899 C C . ALA B 1 103 ? 14.805 33.709 68.032 1.00 77.16 103 ALA B C 1
ATOM 7900 O O . ALA B 1 103 ? 14.368 34.181 66.978 1.00 74.35 103 ALA B O 1
ATOM 7907 N N . ILE B 1 104 ? 15.129 32.410 68.176 1.00 76.11 104 ILE B N 1
ATOM 7908 C CA . ILE B 1 104 ? 15.126 31.472 67.040 1.00 75.79 104 ILE B CA 1
ATOM 7909 C C . ILE B 1 104 ? 13.701 31.271 66.482 1.00 79.00 104 ILE B C 1
ATOM 7910 O O . ILE B 1 104 ? 12.746 31.082 67.245 1.00 81.60 104 ILE B O 1
ATOM 7926 N N . ASN B 1 105 ? 13.560 31.344 65.162 1.00 72.07 105 ASN B N 1
ATOM 7927 C CA . ASN B 1 105 ? 12.304 31.080 64.469 1.00 71.54 105 ASN B CA 1
ATOM 7928 C C . ASN B 1 105 ? 12.636 30.494 63.096 1.00 69.92 105 ASN B C 1
ATOM 7929 O O . ASN B 1 105 ? 12.805 31.224 62.112 1.00 65.38 105 ASN B O 1
ATOM 7940 N N . LEU B 1 106 ? 12.692 29.162 63.042 1.00 67.55 106 LEU B N 1
ATOM 7941 C CA . LEU B 1 106 ? 13.003 28.456 61.810 1.00 67.36 106 LEU B CA 1
ATOM 7942 C C . LEU B 1 106 ? 11.955 28.637 60.701 1.00 73.49 106 LEU B C 1
ATOM 7943 O O . LEU B 1 106 ? 12.302 28.480 59.516 1.00 70.80 106 LEU B O 1
ATOM 7959 N N . GLU B 1 107 ? 10.691 28.984 61.075 1.00 71.34 107 GLU B N 1
ATOM 7960 C CA . GLU B 1 107 ? 9.610 29.224 60.114 1.00 72.66 107 GLU B CA 1
ATOM 7961 C C . GLU B 1 107 ? 9.652 30.634 59.541 1.00 77.31 107 GLU B C 1
ATOM 7962 O O . GLU B 1 107 ? 8.832 30.954 58.673 1.00 78.66 107 GLU B O 1
ATOM 7974 N N . GLY B 1 108 ? 10.566 31.478 60.026 1.00 74.61 108 GLY B N 1
ATOM 7975 C CA . GLY B 1 108 ? 10.715 32.844 59.533 1.00 74.15 108 GLY B CA 1
ATOM 7976 C C . GLY B 1 108 ? 11.519 32.968 58.255 1.00 75.67 108 GLY B C 1
ATOM 7977 O O . GLY B 1 108 ? 11.736 31.984 57.540 1.00 73.51 108 GLY B O 1
ATOM 7981 N N . THR B 1 109 ? 11.911 34.217 57.946 1.00 72.44 109 THR B N 1
ATOM 7982 C CA . THR B 1 109 ? 12.670 34.599 56.751 1.00 70.55 109 THR B CA 1
ATOM 7983 C C . THR B 1 109 ? 14.057 35.180 57.065 1.00 68.13 109 THR B C 1
ATOM 7984 O O . THR B 1 109 ? 14.744 35.587 56.141 1.00 63.06 109 THR B O 1
ATOM 7995 N N . THR B 1 110 ? 14.457 35.268 58.351 1.00 66.68 110 THR B N 1
ATOM 7996 C CA . THR B 1 110 ? 15.772 35.817 58.719 1.00 65.43 110 THR B CA 1
ATOM 7997 C C . THR B 1 110 ? 16.504 34.891 59.659 1.00 69.83 110 THR B C 1
ATOM 7998 O O . THR B 1 110 ? 15.893 34.005 60.263 1.00 69.17 110 THR B O 1
ATOM 8009 N N . GLY B 1 111 ? 17.821 35.098 59.755 1.00 67.40 111 GLY B N 1
ATOM 8010 C CA . GLY B 1 111 ? 18.679 34.304 60.620 1.00 65.42 111 GLY B CA 1
ATOM 8011 C C . GLY B 1 111 ? 18.694 32.881 60.139 1.00 65.77 111 GLY B C 1
ATOM 8012 O O . GLY B 1 111 ? 18.670 32.646 58.930 1.00 62.94 111 GLY B O 1
ATOM 8016 N N . ALA B 1 112 ? 18.647 31.931 61.077 1.00 61.72 112 ALA B N 1
ATOM 8017 C CA . ALA B 1 112 ? 18.563 30.525 60.724 1.00 61.38 112 ALA B CA 1
ATOM 8018 C C . ALA B 1 112 ? 17.094 30.203 60.406 1.00 65.99 112 ALA B C 1
ATOM 8019 O O . ALA B 1 112 ? 16.200 30.485 61.214 1.00 65.57 112 ALA B O 1
ATOM 8026 N N . HIS B 1 113 ? 16.834 29.695 59.206 1.00 61.37 113 HIS B N 1
ATOM 8027 C CA . HIS B 1 113 ? 15.469 29.362 58.798 1.00 62.86 113 HIS B CA 1
ATOM 8028 C C . HIS B 1 113 ? 15.494 28.273 57.758 1.00 64.61 113 HIS B C 1
ATOM 8029 O O . HIS B 1 113 ? 16.516 28.065 57.115 1.00 61.49 113 HIS B O 1
ATOM 8043 N N . ASN B 1 114 ? 14.435 27.486 57.675 1.00 63.98 114 ASN B N 1
ATOM 8044 C CA . ASN B 1 114 ? 14.475 26.345 56.782 1.00 64.95 114 ASN B CA 1
ATOM 8045 C C . ASN B 1 114 ? 13.134 25.957 56.177 1.00 70.00 114 ASN B C 1
ATOM 8046 O O . ASN B 1 114 ? 12.089 26.532 56.502 1.00 71.30 114 ASN B O 1
ATOM 8057 N N . ASN B 1 115 ? 13.200 24.966 55.284 1.00 64.24 115 ASN B N 1
ATOM 8058 C CA . ASN B 1 115 ? 12.051 24.359 54.622 1.00 65.39 115 ASN B CA 1
ATOM 8059 C C . ASN B 1 115 ? 12.492 22.986 54.088 1.00 71.25 115 ASN B C 1
ATOM 8060 O O . ASN B 1 115 ? 13.621 22.561 54.350 1.00 69.02 115 ASN B O 1
ATOM 8071 N N . ALA B 1 116 ? 11.606 22.284 53.373 1.00 70.99 116 ALA B N 1
ATOM 8072 C CA . ALA B 1 116 ? 11.913 20.954 52.829 1.00 71.43 116 ALA B CA 1
ATOM 8073 C C . ALA B 1 116 ? 13.027 20.937 51.764 1.00 72.66 116 ALA B C 1
ATOM 8074 O O . ALA B 1 116 ? 13.605 19.882 51.530 1.00 74.82 116 ALA B O 1
ATOM 8081 N N . THR B 1 117 ? 13.332 22.070 51.143 1.00 65.58 117 THR B N 1
ATOM 8082 C CA . THR B 1 117 ? 14.385 22.139 50.113 1.00 65.52 117 THR B CA 1
ATOM 8083 C C . THR B 1 117 ? 15.767 22.456 50.729 1.00 68.32 117 THR B C 1
ATOM 8084 O O . THR B 1 117 ? 16.773 21.918 50.273 1.00 65.48 117 THR B O 1
ATOM 8095 N N . ASN B 1 118 ? 15.808 23.330 51.748 1.00 64.21 118 ASN B N 1
ATOM 8096 C CA . ASN B 1 118 ? 17.077 23.760 52.320 1.00 62.10 118 ASN B CA 1
ATOM 8097 C C . ASN B 1 118 ? 17.000 24.455 53.662 1.00 64.47 118 ASN B C 1
ATOM 8098 O O . ASN B 1 118 ? 15.956 24.964 54.077 1.00 64.89 118 ASN B O 1
ATOM 8109 N N . PHE B 1 119 ? 18.137 24.424 54.350 1.00 59.83 119 PHE B N 1
ATOM 8110 C CA . PHE B 1 119 ? 18.372 25.136 55.590 1.00 57.96 119 PHE B CA 1
ATOM 8111 C C . PHE B 1 119 ? 19.070 26.408 55.122 1.00 60.02 119 PHE B C 1
ATOM 8112 O O . PHE B 1 119 ? 19.976 26.343 54.280 1.00 59.98 119 PHE B O 1
ATOM 8129 N N . MET B 1 120 ? 18.616 27.558 55.590 1.00 54.59 120 MET B N 1
ATOM 8130 C CA . MET B 1 120 ? 19.187 28.833 55.167 1.00 52.66 120 MET B CA 1
ATOM 8131 C C . MET B 1 120 ? 19.660 29.682 56.317 1.00 59.16 120 MET B C 1
ATOM 8132 O O . MET B 1 120 ? 19.127 29.589 57.427 1.00 57.96 120 MET B O 1
ATOM 8146 N N . VAL B 1 121 ? 20.588 30.585 56.014 1.00 56.10 121 VAL B N 1
ATOM 8147 C CA . VAL B 1 121 ? 21.048 31.589 56.972 1.00 55.70 121 VAL B CA 1
ATOM 8148 C C . VAL B 1 121 ? 21.185 32.908 56.228 1.00 57.52 121 VAL B C 1
ATOM 8149 O O . VAL B 1 121 ? 21.883 32.967 55.221 1.00 54.87 121 VAL B O 1
ATOM 8162 N N . ASN B 1 122 ? 20.614 33.976 56.767 1.00 57.59 122 ASN B N 1
ATOM 8163 C CA . ASN B 1 122 ? 20.855 35.328 56.273 1.00 57.67 122 ASN B CA 1
ATOM 8164 C C . ASN B 1 122 ? 21.140 36.269 57.437 1.00 59.20 122 ASN B C 1
ATOM 8165 O O . ASN B 1 122 ? 20.836 35.972 58.590 1.00 58.11 122 ASN B O 1
ATOM 8176 N N . PHE B 1 123 ? 21.726 37.406 57.111 1.00 57.95 123 PHE B N 1
ATOM 8177 C CA . PHE B 1 123 ? 22.201 38.413 58.068 1.00 57.22 123 PHE B CA 1
ATOM 8178 C C . PHE B 1 123 ? 21.359 39.703 58.045 1.00 63.86 123 PHE B C 1
ATOM 8179 O O . PHE B 1 123 ? 21.841 40.778 58.383 1.00 65.68 123 PHE B O 1
ATOM 8196 N N . LYS B 1 124 ? 20.087 39.573 57.725 1.00 61.53 124 LYS B N 1
ATOM 8197 C CA . LYS B 1 124 ? 19.177 40.700 57.644 1.00 63.05 124 LYS B CA 1
ATOM 8198 C C . LYS B 1 124 ? 18.686 41.158 58.997 1.00 69.43 124 LYS B C 1
ATOM 8199 O O . LYS B 1 124 ? 18.217 42.275 59.081 1.00 71.67 124 LYS B O 1
ATOM 8218 N N . ASP B 1 125 ? 18.824 40.343 60.051 1.00 66.68 125 ASP B N 1
ATOM 8219 C CA . ASP B 1 125 ? 18.393 40.706 61.401 1.00 67.39 125 ASP B CA 1
ATOM 8220 C C . ASP B 1 125 ? 19.550 40.647 62.388 1.00 66.88 125 ASP B C 1
ATOM 8221 O O . ASP B 1 125 ? 19.386 40.178 63.511 1.00 67.59 125 ASP B O 1
ATOM 8230 N N . ASN B 1 126 ? 20.677 41.239 62.006 1.00 61.56 126 ASN B N 1
ATOM 8231 C CA . ASN B 1 126 ? 21.874 41.278 62.830 1.00 60.52 126 ASN B CA 1
ATOM 8232 C C . ASN B 1 126 ? 22.264 42.704 63.325 1.00 64.24 126 ASN B C 1
ATOM 8233 O O . ASN B 1 126 ? 23.311 42.844 63.963 1.00 62.33 126 ASN B O 1
ATOM 8244 N N . SER B 1 127 ? 21.410 43.716 63.145 1.00 62.96 127 SER B N 1
ATOM 8245 C CA . SER B 1 127 ? 21.706 45.062 63.634 1.00 65.30 127 SER B CA 1
ATOM 8246 C C . SER B 1 127 ? 21.284 45.195 65.092 1.00 72.10 127 SER B C 1
ATOM 8247 O O . SER B 1 127 ? 20.281 45.836 65.435 1.00 72.74 127 SER B O 1
ATOM 8255 N N . TYR B 1 128 ? 22.100 44.591 65.963 1.00 68.75 128 TYR B N 1
ATOM 8256 C CA . TYR B 1 128 ? 21.916 44.611 67.405 1.00 69.28 128 TYR B CA 1
ATOM 8257 C C . TYR B 1 128 ? 23.266 44.746 68.041 1.00 70.79 128 TYR B C 1
ATOM 8258 O O . TYR B 1 128 ? 24.237 44.218 67.493 1.00 69.39 128 TYR B O 1
ATOM 8276 N N . HIS B 1 129 ? 23.329 45.388 69.221 1.00 67.01 129 HIS B N 1
ATOM 8277 C CA . HIS B 1 129 ? 24.576 45.467 70.009 1.00 66.22 129 HIS B CA 1
ATOM 8278 C C . HIS B 1 129 ? 25.002 44.058 70.350 1.00 69.20 129 HIS B C 1
ATOM 8279 O O . HIS B 1 129 ? 26.160 43.691 70.180 1.00 67.19 129 HIS B O 1
ATOM 8293 N N . GLU B 1 130 ? 24.041 43.266 70.812 1.00 66.33 130 GLU B N 1
ATOM 8294 C CA . GLU B 1 130 ? 24.269 41.886 71.169 1.00 65.55 130 GLU B CA 1
ATOM 8295 C C . GLU B 1 130 ? 23.445 40.986 70.298 1.00 68.65 130 GLU B C 1
ATOM 8296 O O . GLU B 1 130 ? 22.265 41.218 70.080 1.00 69.91 130 GLU B O 1
ATOM 8308 N N . LEU B 1 131 ? 24.068 39.945 69.788 1.00 64.69 131 LEU B N 1
ATOM 8309 C CA . LEU B 1 131 ? 23.375 38.952 69.001 1.00 63.81 131 LEU B CA 1
ATOM 8310 C C . LEU B 1 131 ? 22.776 37.968 69.976 1.00 68.30 131 LEU B C 1
ATOM 8311 O O . LEU B 1 131 ? 23.013 38.089 71.183 1.00 68.03 131 LEU B O 1
ATOM 8327 N N . ALA B 1 132 ? 22.027 36.989 69.484 1.00 67.39 132 ALA B N 1
ATOM 8328 C CA . ALA B 1 132 ? 21.355 36.032 70.360 1.00 68.81 132 ALA B CA 1
ATOM 8329 C C . ALA B 1 132 ? 22.388 35.343 71.282 1.00 72.34 132 ALA B C 1
ATOM 8330 O O . ALA B 1 132 ? 23.409 34.853 70.809 1.00 69.49 132 ALA B O 1
ATOM 8337 N N . MET B 1 133 ? 22.203 35.460 72.606 1.00 73.61 133 MET B N 1
ATOM 8338 C CA . MET B 1 133 ? 23.113 34.877 73.606 1.00 74.62 133 MET B CA 1
ATOM 8339 C C . MET B 1 133 ? 22.963 33.363 73.681 1.00 77.68 133 MET B C 1
ATOM 8340 O O . MET B 1 133 ? 21.850 32.838 73.628 1.00 78.45 133 MET B O 1
ATOM 8354 N N . LEU B 1 134 ? 24.082 32.681 73.884 1.00 72.74 134 LEU B N 1
ATOM 8355 C CA . LEU B 1 134 ? 24.117 31.246 74.068 1.00 73.03 134 LEU B CA 1
ATOM 8356 C C . LEU B 1 134 ? 24.839 30.945 75.374 1.00 78.76 134 LEU B C 1
ATOM 8357 O O . LEU B 1 134 ? 25.604 31.768 75.886 1.00 78.97 134 LEU B O 1
ATOM 8373 N N . HIS B 1 135 ? 24.551 29.793 75.932 1.00 75.05 135 HIS B N 1
ATOM 8374 C CA . HIS B 1 135 ? 25.182 29.313 77.146 1.00 76.54 135 HIS B CA 1
ATOM 8375 C C . HIS B 1 135 ? 25.760 27.997 76.728 1.00 80.44 135 HIS B C 1
ATOM 8376 O O . HIS B 1 135 ? 25.023 27.149 76.222 1.00 79.65 135 HIS B O 1
ATOM 8390 N N . ILE B 1 136 ? 27.086 27.861 76.822 1.00 76.96 136 ILE B N 1
ATOM 8391 C CA . ILE B 1 136 ? 27.756 26.653 76.365 1.00 76.04 136 ILE B CA 1
ATOM 8392 C C . ILE B 1 136 ? 27.936 25.736 77.564 1.00 83.60 136 ILE B C 1
ATOM 8393 O O . ILE B 1 136 ? 28.695 26.066 78.466 1.00 84.25 136 ILE B O 1
ATOM 8409 N N . TYR B 1 137 ? 27.243 24.586 77.572 1.00 81.74 137 TYR B N 1
ATOM 8410 C CA . TYR B 1 137 ? 27.333 23.590 78.641 1.00 83.90 137 TYR B CA 1
ATOM 8411 C C . TYR B 1 137 ? 28.296 22.490 78.243 1.00 88.73 137 TYR B C 1
ATOM 8412 O O . TYR B 1 137 ? 28.124 21.867 77.206 1.00 87.35 137 TYR B O 1
ATOM 8430 N N . ILE B 1 138 ? 29.255 22.205 79.109 1.00 88.95 138 ILE B N 1
ATOM 8431 C CA . ILE B 1 138 ? 30.337 21.243 78.893 1.00 90.76 138 ILE B CA 1
ATOM 8432 C C . ILE B 1 138 ? 30.243 20.075 79.888 1.00 97.95 138 ILE B C 1
ATOM 8433 O O . ILE B 1 138 ? 30.381 20.290 81.084 1.00 97.41 138 ILE B O 1
ATOM 8449 N N . LEU B 1 139 ? 30.027 18.846 79.393 1.00 97.84 139 LEU B N 1
ATOM 8450 C CA . LEU B 1 139 ? 30.040 17.630 80.205 1.00 101.50 139 LEU B CA 1
ATOM 8451 C C . LEU B 1 139 ? 31.329 16.914 79.819 1.00 109.83 139 LEU B C 1
ATOM 8452 O O . LEU B 1 139 ? 31.465 16.502 78.669 1.00 108.05 139 LEU B O 1
ATOM 8468 N N . THR B 1 140 ? 32.281 16.787 80.753 1.00 111.41 140 THR B N 1
ATOM 8469 C CA . THR B 1 140 ? 33.572 16.164 80.454 1.00 113.89 140 THR B CA 1
ATOM 8470 C C . THR B 1 140 ? 34.000 15.280 81.627 1.00 121.99 140 THR B C 1
ATOM 8471 O O . THR B 1 140 ? 34.197 15.791 82.723 1.00 121.68 140 THR B O 1
ATOM 8482 N N . ASP B 1 141 ? 34.056 13.945 81.410 1.00 122.65 141 ASP B N 1
ATOM 8483 C CA . ASP B 1 141 ? 34.417 12.946 82.436 1.00 127.49 141 ASP B CA 1
ATOM 8484 C C . ASP B 1 141 ? 33.445 12.977 83.634 1.00 132.53 141 ASP B C 1
ATOM 8485 O O . ASP B 1 141 ? 33.873 13.067 84.792 1.00 133.97 141 ASP B O 1
ATOM 8494 N N . LYS B 1 142 ? 32.123 12.945 83.334 1.00 127.24 142 LYS B N 1
ATOM 8495 C CA . LYS B 1 142 ? 31.044 12.959 84.342 1.00 127.38 142 LYS B CA 1
ATOM 8496 C C . LYS B 1 142 ? 30.936 14.293 85.148 1.00 126.08 142 LYS B C 1
ATOM 8497 O O . LYS B 1 142 ? 30.128 14.367 86.077 1.00 125.72 142 LYS B O 1
ATOM 8516 N N . THR B 1 143 ? 31.712 15.340 84.766 1.00 117.98 143 THR B N 1
ATOM 8517 C CA . THR B 1 143 ? 31.743 16.641 85.430 1.00 115.26 143 THR B CA 1
ATOM 8518 C C . THR B 1 143 ? 31.137 17.693 84.485 1.00 112.89 143 THR B C 1
ATOM 8519 O O . THR B 1 143 ? 31.519 17.766 83.312 1.00 109.92 143 THR B O 1
ATOM 8530 N N . TRP B 1 144 ? 30.202 18.511 85.015 1.00 106.39 144 TRP B N 1
ATOM 8531 C CA . TRP B 1 144 ? 29.540 19.574 84.266 1.00 101.77 144 TRP B CA 1
ATOM 8532 C C . TRP B 1 144 ? 30.081 20.968 84.614 1.00 99.89 144 TRP B C 1
ATOM 8533 O O . TRP B 1 144 ? 30.375 21.261 85.771 1.00 98.74 144 TRP B O 1
ATOM 8554 N N . SER B 1 145 ? 30.111 21.845 83.610 1.00 92.87 145 SER B N 1
ATOM 8555 C CA . SER B 1 145 ? 30.466 23.259 83.725 1.00 90.90 145 SER B CA 1
ATOM 8556 C C . SER B 1 145 ? 29.776 23.982 82.568 1.00 91.08 145 SER B C 1
ATOM 8557 O O . SER B 1 145 ? 29.228 23.323 81.684 1.00 88.13 145 SER B O 1
ATOM 8565 N N . TYR B 1 146 ? 29.758 25.313 82.588 1.00 86.41 146 TYR B N 1
ATOM 8566 C CA . TYR B 1 146 ? 29.120 26.041 81.515 1.00 83.82 146 TYR B CA 1
ATOM 8567 C C . TYR B 1 146 ? 29.695 27.427 81.386 1.00 85.69 146 TYR B C 1
ATOM 8568 O O . TYR B 1 146 ? 30.157 27.983 82.389 1.00 85.41 146 TYR B O 1
ATOM 8586 N N . ILE B 1 147 ? 29.721 27.960 80.131 1.00 79.85 147 ILE B N 1
ATOM 8587 C CA . ILE B 1 147 ? 30.200 29.305 79.839 1.00 77.84 147 ILE B CA 1
ATOM 8588 C C . ILE B 1 147 ? 28.945 30.122 79.722 1.00 81.53 147 ILE B C 1
ATOM 8589 O O . ILE B 1 147 ? 28.082 29.822 78.894 1.00 80.34 147 ILE B O 1
ATOM 8605 N N . ASP B 1 148 ? 28.793 31.072 80.629 1.00 79.03 148 ASP B N 1
ATOM 8606 C CA . ASP B 1 148 ? 27.602 31.891 80.709 1.00 78.82 148 ASP B CA 1
ATOM 8607 C C . ASP B 1 148 ? 27.729 33.070 79.784 1.00 80.37 148 ASP B C 1
ATOM 8608 O O . ASP B 1 148 ? 28.771 33.714 79.761 1.00 79.89 148 ASP B O 1
ATOM 8617 N N . SER B 1 149 ? 26.660 33.331 79.014 1.00 76.26 149 SER B N 1
ATOM 8618 C CA . SER B 1 149 ? 26.453 34.488 78.147 1.00 75.69 149 SER B CA 1
ATOM 8619 C C . SER B 1 149 ? 27.507 34.641 77.059 1.00 79.29 149 SER B C 1
ATOM 8620 O O . SER B 1 149 ? 28.341 35.550 77.104 1.00 81.89 149 SER B O 1
ATOM 8628 N N . CYS B 1 150 ? 27.410 33.776 76.046 1.00 72.58 150 CYS B N 1
ATOM 8629 C CA . CYS B 1 150 ? 28.324 33.715 74.895 1.00 70.95 150 CYS B CA 1
ATOM 8630 C C . CYS B 1 150 ? 27.819 34.456 73.670 1.00 71.27 150 CYS B C 1
ATOM 8631 O O . CYS B 1 150 ? 26.651 34.335 73.326 1.00 70.71 150 CYS B O 1
ATOM 8639 N N . GLN B 1 151 ? 28.726 35.134 72.964 1.00 66.31 151 GLN B N 1
ATOM 8640 C CA . GLN B 1 151 ? 28.473 35.777 71.675 1.00 64.61 151 GLN B CA 1
ATOM 8641 C C . GLN B 1 151 ? 29.333 35.042 70.649 1.00 66.28 151 GLN B C 1
ATOM 8642 O O . GLN B 1 151 ? 30.519 34.815 70.914 1.00 63.65 151 GLN B O 1
ATOM 8656 N N . ILE B 1 152 ? 28.762 34.686 69.478 1.00 62.89 152 ILE B N 1
ATOM 8657 C CA . ILE B 1 152 ? 29.550 34.045 68.429 1.00 61.63 152 ILE B CA 1
ATOM 8658 C C . ILE B 1 152 ? 30.116 35.154 67.569 1.00 63.47 152 ILE B C 1
ATOM 8659 O O . ILE B 1 152 ? 29.386 35.822 66.843 1.00 62.80 152 ILE B O 1
ATOM 8675 N N . ASN B 1 153 ? 31.406 35.397 67.706 1.00 58.69 153 ASN B N 1
ATOM 8676 C CA . ASN B 1 153 ? 32.054 36.443 66.935 1.00 58.16 153 ASN B CA 1
ATOM 8677 C C . ASN B 1 153 ? 32.379 35.995 65.499 1.00 63.27 153 ASN B C 1
ATOM 8678 O O . ASN B 1 153 ? 32.355 36.803 64.568 1.00 59.67 153 ASN B O 1
ATOM 8689 N N . GLN B 1 154 ? 32.799 34.745 65.326 1.00 61.68 154 GLN B N 1
ATOM 8690 C CA . GLN B 1 154 ? 33.271 34.360 64.011 1.00 61.67 154 GLN B CA 1
ATOM 8691 C C . GLN B 1 154 ? 33.052 32.906 63.684 1.00 63.74 154 GLN B C 1
ATOM 8692 O O . GLN B 1 154 ? 33.035 32.062 64.577 1.00 61.95 154 GLN B O 1
ATOM 8706 N N . ALA B 1 155 ? 32.851 32.643 62.384 1.00 59.63 155 ALA B N 1
ATOM 8707 C CA . ALA B 1 155 ? 32.722 31.311 61.796 1.00 59.30 155 ALA B CA 1
ATOM 8708 C C . ALA B 1 155 ? 33.667 31.310 60.597 1.00 61.45 155 ALA B C 1
ATOM 8709 O O . ALA B 1 155 ? 33.520 32.129 59.706 1.00 60.42 155 ALA B O 1
ATOM 8716 N N . GLU B 1 156 ? 34.679 30.464 60.630 1.00 59.88 156 GLU B N 1
ATOM 8717 C CA . GLU B 1 156 ? 35.628 30.315 59.555 1.00 61.30 156 GLU B CA 1
ATOM 8718 C C . GLU B 1 156 ? 35.337 28.953 58.926 1.00 66.15 156 GLU B C 1
ATOM 8719 O O . GLU B 1 156 ? 35.431 27.933 59.600 1.00 65.53 156 GLU B O 1
ATOM 8731 N N . VAL B 1 157 ? 34.977 28.962 57.641 1.00 62.97 157 VAL B N 1
ATOM 8732 C CA . VAL B 1 157 ? 34.575 27.783 56.890 1.00 62.87 157 VAL B CA 1
ATOM 8733 C C . VAL B 1 157 ? 35.670 27.353 55.933 1.00 64.19 157 VAL B C 1
ATOM 8734 O O . VAL B 1 157 ? 36.124 28.137 55.112 1.00 60.43 157 VAL B O 1
ATOM 8747 N N . ASN B 1 158 ? 36.065 26.082 56.049 1.00 62.58 158 ASN B N 1
ATOM 8748 C CA . ASN B 1 158 ? 37.141 25.483 55.286 1.00 63.92 158 ASN B CA 1
ATOM 8749 C C . ASN B 1 158 ? 36.657 24.983 53.960 1.00 69.74 158 ASN B C 1
ATOM 8750 O O . ASN B 1 158 ? 35.652 24.271 53.906 1.00 69.86 158 ASN B O 1
ATOM 8761 N N . VAL B 1 159 ? 37.411 25.320 52.905 1.00 67.49 159 VAL B N 1
ATOM 8762 C CA . VAL B 1 159 ? 37.112 24.988 51.521 1.00 69.05 159 VAL B CA 1
ATOM 8763 C C . VAL B 1 159 ? 38.280 24.166 50.918 1.00 75.21 159 VAL B C 1
ATOM 8764 O O . VAL B 1 159 ? 38.468 24.114 49.706 1.00 77.13 159 VAL B O 1
ATOM 8777 N N . ASP B 1 160 ? 39.042 23.513 51.757 1.00 73.35 160 ASP B N 1
ATOM 8778 C CA . ASP B 1 160 ? 40.095 22.609 51.330 1.00 77.89 160 ASP B CA 1
ATOM 8779 C C . ASP B 1 160 ? 39.383 21.360 50.830 1.00 81.93 160 ASP B C 1
ATOM 8780 O O . ASP B 1 160 ? 38.544 20.826 51.562 1.00 78.78 160 ASP B O 1
ATOM 8789 N N . ILE B 1 161 ? 39.673 20.935 49.577 1.00 80.44 161 ILE B N 1
ATOM 8790 C CA . ILE B 1 161 ? 39.061 19.753 48.927 1.00 82.18 161 ILE B CA 1
ATOM 8791 C C . ILE B 1 161 ? 39.076 18.490 49.774 1.00 85.45 161 ILE B C 1
ATOM 8792 O O . ILE B 1 161 ? 38.206 17.646 49.580 1.00 85.80 161 ILE B O 1
ATOM 8808 N N . GLU B 1 162 ? 40.063 18.323 50.645 1.00 82.28 162 GLU B N 1
ATOM 8809 C CA . GLU B 1 162 ? 40.138 17.139 51.501 1.00 85.22 162 GLU B CA 1
ATOM 8810 C C . GLU B 1 162 ? 39.463 17.336 52.861 1.00 88.93 162 GLU B C 1
ATOM 8811 O O . GLU B 1 162 ? 39.532 16.434 53.694 1.00 90.69 162 GLU B O 1
ATOM 8823 N N . ASP B 1 163 ? 38.820 18.492 53.105 1.00 81.38 163 ASP B N 1
ATOM 8824 C CA . ASP B 1 163 ? 38.204 18.772 54.403 1.00 78.73 163 ASP B CA 1
ATOM 8825 C C . ASP B 1 163 ? 37.148 19.871 54.255 1.00 78.30 163 ASP B C 1
ATOM 8826 O O . ASP B 1 163 ? 37.133 20.847 55.003 1.00 78.44 163 ASP B O 1
ATOM 8835 N N . ILE B 1 164 ? 36.255 19.686 53.288 1.00 72.94 164 ILE B N 1
ATOM 8836 C CA . ILE B 1 164 ? 35.225 20.656 52.938 1.00 69.99 164 ILE B CA 1
ATOM 8837 C C . ILE B 1 164 ? 34.163 20.741 54.053 1.00 72.48 164 ILE B C 1
ATOM 8838 O O . ILE B 1 164 ? 33.743 19.723 54.618 1.00 72.67 164 ILE B O 1
ATOM 8854 N N . GLY B 1 165 ? 33.750 21.962 54.341 1.00 66.79 165 GLY B N 1
ATOM 8855 C CA . GLY B 1 165 ? 32.676 22.224 55.281 1.00 65.54 165 GLY B CA 1
ATOM 8856 C C . GLY B 1 165 ? 33.002 22.160 56.753 1.00 67.11 165 GLY B C 1
ATOM 8857 O O . GLY B 1 165 ? 32.070 22.122 57.548 1.00 65.52 165 GLY B O 1
ATOM 8861 N N . ARG B 1 166 ? 34.298 22.140 57.134 1.00 64.10 166 ARG B N 1
ATOM 8862 C CA . ARG B 1 166 ? 34.699 22.229 58.521 1.00 64.38 166 ARG B CA 1
ATOM 8863 C C . ARG B 1 166 ? 34.509 23.706 58.916 1.00 67.07 166 ARG B C 1
ATOM 8864 O O . ARG B 1 166 ? 34.952 24.592 58.192 1.00 66.40 166 ARG B O 1
ATOM 8885 N N . VAL B 1 167 ? 33.840 23.974 60.038 1.00 63.67 167 VAL B N 1
ATOM 8886 C CA . VAL B 1 167 ? 33.591 25.335 60.517 1.00 59.95 167 VAL B CA 1
ATOM 8887 C C . VAL B 1 167 ? 34.290 25.496 61.842 1.00 66.84 167 VAL B C 1
ATOM 8888 O O . VAL B 1 167 ? 34.070 24.693 62.740 1.00 66.51 167 VAL B O 1
ATOM 8901 N N . THR B 1 168 ? 35.111 26.544 61.981 1.00 63.34 168 THR B N 1
ATOM 8902 C CA . THR B 1 168 ? 35.743 26.844 63.247 1.00 61.38 168 THR B CA 1
ATOM 8903 C C . THR B 1 168 ? 35.031 28.045 63.791 1.00 61.93 168 THR B C 1
ATOM 8904 O O . THR B 1 168 ? 35.064 29.128 63.194 1.00 59.67 168 THR B O 1
ATOM 8915 N N . TRP B 1 169 ? 34.392 27.841 64.933 1.00 59.40 169 TRP B N 1
ATOM 8916 C CA . TRP B 1 169 ? 33.623 28.839 65.636 1.00 59.49 169 TRP B CA 1
ATOM 8917 C C . TRP B 1 169 ? 34.492 29.425 66.719 1.00 62.43 169 TRP B C 1
ATOM 8918 O O . TRP B 1 169 ? 35.190 28.690 67.396 1.00 60.76 169 TRP B O 1
ATOM 8939 N N . SER B 1 170 ? 34.415 30.724 66.905 1.00 58.88 170 SER B N 1
ATOM 8940 C CA . SER B 1 170 ? 35.161 31.388 67.938 1.00 59.99 170 SER B CA 1
ATOM 8941 C C . SER B 1 170 ? 34.335 32.537 68.531 1.00 65.45 170 SER B C 1
ATOM 8942 O O . SER B 1 170 ? 33.522 33.186 67.864 1.00 64.20 170 SER B O 1
ATOM 8950 N N . GLY B 1 171 ? 34.487 32.705 69.820 1.00 64.87 171 GLY B N 1
ATOM 8951 C CA . GLY B 1 171 ? 33.777 33.757 70.502 1.00 64.54 171 GLY B CA 1
ATOM 8952 C C . GLY B 1 171 ? 34.258 33.938 71.906 1.00 69.15 171 GLY B C 1
ATOM 8953 O O . GLY B 1 171 ? 35.324 33.458 72.288 1.00 69.41 171 GLY B O 1
ATOM 8957 N N . ASN B 1 172 ? 33.449 34.640 72.668 1.00 67.00 172 ASN B N 1
ATOM 8958 C CA . ASN B 1 172 ? 33.719 34.960 74.050 1.00 67.28 172 ASN B CA 1
ATOM 8959 C C . ASN B 1 172 ? 32.522 34.715 74.879 1.00 72.25 172 ASN B C 1
ATOM 8960 O O . ASN B 1 172 ? 31.415 34.610 74.366 1.00 70.36 172 ASN B O 1
ATOM 8971 N N . GLY B 1 173 ? 32.756 34.651 76.170 1.00 74.88 173 GLY B N 1
ATOM 8972 C CA . GLY B 1 173 ? 31.737 34.471 77.193 1.00 77.70 173 GLY B CA 1
ATOM 8973 C C . GLY B 1 173 ? 32.085 35.287 78.429 1.00 86.64 173 GLY B C 1
ATOM 8974 O O . GLY B 1 173 ? 33.211 35.768 78.562 1.00 86.90 173 GLY B O 1
ATOM 8978 N N . ASN B 1 174 ? 31.171 35.364 79.402 1.00 86.11 174 ASN B N 1
ATOM 8979 C CA . ASN B 1 174 ? 31.418 36.166 80.601 1.00 88.57 174 ASN B CA 1
ATOM 8980 C C . ASN B 1 174 ? 32.328 35.432 81.558 1.00 94.64 174 ASN B C 1
ATOM 8981 O O . ASN B 1 174 ? 33.363 35.974 81.965 1.00 96.50 174 ASN B O 1
ATOM 8992 N N . GLN B 1 175 ? 31.966 34.198 81.889 1.00 89.60 175 GLN B N 1
ATOM 8993 C CA . GLN B 1 175 ? 32.798 33.372 82.733 1.00 90.58 175 GLN B CA 1
ATOM 8994 C C . GLN B 1 175 ? 32.423 31.921 82.604 1.00 93.87 175 GLN B C 1
ATOM 8995 O O . GLN B 1 175 ? 31.277 31.578 82.301 1.00 93.32 175 GLN B O 1
ATOM 9009 N N . LEU B 1 176 ? 33.395 31.082 82.915 1.00 89.55 176 LEU B N 1
ATOM 9010 C CA . LEU B 1 176 ? 33.248 29.641 82.970 1.00 89.49 176 LEU B CA 1
ATOM 9011 C C . LEU B 1 176 ? 32.869 29.322 84.419 1.00 97.37 176 LEU B C 1
ATOM 9012 O O . LEU B 1 176 ? 33.552 29.756 85.348 1.00 100.34 176 LEU B O 1
ATOM 9028 N N . ILE B 1 177 ? 31.773 28.588 84.612 1.00 92.39 177 ILE B N 1
ATOM 9029 C CA . ILE B 1 177 ? 31.236 28.283 85.923 1.00 92.65 177 ILE B CA 1
ATOM 9030 C C . ILE B 1 177 ? 31.154 26.772 86.103 1.00 97.29 177 ILE B C 1
ATOM 9031 O O . ILE B 1 177 ? 30.432 26.127 85.356 1.00 94.24 177 ILE B O 1
ATOM 9047 N N . PRO B 1 178 ? 31.801 26.183 87.129 1.00 98.39 178 PRO B N 1
ATOM 9048 C CA . PRO B 1 178 ? 31.590 24.746 87.381 1.00 100.21 178 PRO B CA 1
ATOM 9049 C C . PRO B 1 178 ? 30.167 24.495 87.904 1.00 103.66 178 PRO B C 1
ATOM 9050 O O . PRO B 1 178 ? 29.594 25.359 88.575 1.00 101.81 178 PRO B O 1
ATOM 9061 N N . LEU B 1 179 ? 29.591 23.332 87.566 1.00 101.15 179 LEU B N 1
ATOM 9062 C CA . LEU B 1 179 ? 28.251 22.946 88.012 1.00 102.45 179 LEU B CA 1
ATOM 9063 C C . LEU B 1 179 ? 28.336 21.687 88.905 1.00 110.96 179 LEU B C 1
ATOM 9064 O O . LEU B 1 179 ? 29.081 20.749 88.603 1.00 110.57 179 LEU B O 1
ATOM 9080 N N . ASP B 1 180 ? 27.579 21.685 90.015 1.00 110.95 180 ASP B N 1
ATOM 9081 C CA . ASP B 1 180 ? 27.583 20.563 90.966 1.00 114.63 180 ASP B CA 1
ATOM 9082 C C . ASP B 1 180 ? 26.712 19.401 90.516 1.00 119.62 180 ASP B C 1
ATOM 9083 O O . ASP B 1 180 ? 26.979 18.273 90.933 1.00 121.96 180 ASP B O 1
ATOM 9092 N N . GLU B 1 181 ? 25.618 19.673 89.778 1.00 113.21 181 GLU B N 1
ATOM 9093 C CA . GLU B 1 181 ? 24.704 18.631 89.298 1.00 113.17 181 GLU B CA 1
ATOM 9094 C C . GLU B 1 181 ? 24.448 18.862 87.806 1.00 114.55 181 GLU B C 1
ATOM 9095 O O . GLU B 1 181 ? 24.803 19.920 87.267 1.00 110.79 181 GLU B O 1
ATOM 9107 N N . GLN B 1 182 ? 23.810 17.882 87.144 1.00 111.75 182 GLN B N 1
ATOM 9108 C CA . GLN B 1 182 ? 23.499 18.019 85.731 1.00 108.91 182 GLN B CA 1
ATOM 9109 C C . GLN B 1 182 ? 22.412 19.103 85.562 1.00 112.50 182 GLN B C 1
ATOM 9110 O O . GLN B 1 182 ? 21.451 19.139 86.337 1.00 114.97 182 GLN B O 1
ATOM 9124 N N . PRO B 1 183 ? 22.594 20.024 84.597 1.00 105.06 183 PRO B N 1
ATOM 9125 C CA . PRO B 1 183 ? 21.584 21.070 84.365 1.00 102.89 183 PRO B CA 1
ATOM 9126 C C . PRO B 1 183 ? 20.348 20.533 83.628 1.00 104.06 183 PRO B C 1
ATOM 9127 O O . PRO B 1 183 ? 19.299 21.176 83.630 1.00 102.72 183 PRO B O 1
ATOM 9138 N N . PHE B 1 184 ? 20.487 19.368 82.967 1.00 99.09 184 PHE B N 1
ATOM 9139 C CA . PHE B 1 184 ? 19.420 18.697 82.229 1.00 98.79 184 PHE B CA 1
ATOM 9140 C C . PHE B 1 184 ? 19.881 17.276 81.927 1.00 104.78 184 PHE B C 1
ATOM 9141 O O . PHE B 1 184 ? 21.062 16.980 82.122 1.00 103.85 184 PHE B O 1
ATOM 9158 N N . ASP B 1 185 ? 18.981 16.409 81.435 1.00 104.39 185 ASP B N 1
ATOM 9159 C CA . ASP B 1 185 ? 19.353 15.035 81.092 1.00 107.23 185 ASP B CA 1
ATOM 9160 C C . ASP B 1 185 ? 20.037 15.106 79.723 1.00 111.59 185 ASP B C 1
ATOM 9161 O O . ASP B 1 185 ? 19.372 15.463 78.747 1.00 110.37 185 ASP B O 1
ATOM 9170 N N . PRO B 1 186 ? 21.362 14.843 79.622 1.00 108.93 186 PRO B N 1
ATOM 9171 C CA . PRO B 1 186 ? 22.035 14.968 78.316 1.00 106.52 186 PRO B CA 1
ATOM 9172 C C . PRO B 1 186 ? 21.571 13.969 77.268 1.00 111.54 186 PRO B C 1
ATOM 9173 O O . PRO B 1 186 ? 21.619 14.279 76.084 1.00 109.23 186 PRO B O 1
ATOM 9184 N N . ASP B 1 187 ? 21.125 12.787 77.696 1.00 111.66 187 ASP B N 1
ATOM 9185 C CA . ASP B 1 187 ? 20.646 11.742 76.790 1.00 112.91 187 ASP B CA 1
ATOM 9186 C C . ASP B 1 187 ? 19.295 12.114 76.156 1.00 115.43 187 ASP B C 1
ATOM 9187 O O . ASP B 1 187 ? 19.106 11.844 74.969 1.00 114.25 187 ASP B O 1
ATOM 9196 N N . GLN B 1 188 ? 18.386 12.785 76.893 1.00 111.03 188 GLN B N 1
ATOM 9197 C CA . GLN B 1 188 ? 17.097 13.204 76.316 1.00 109.60 188 GLN B CA 1
ATOM 9198 C C . GLN B 1 188 ? 17.281 14.455 75.442 1.00 108.50 188 GLN B C 1
ATOM 9199 O O . GLN B 1 188 ? 16.782 14.495 74.319 1.00 107.43 188 GLN B O 1
ATOM 9213 N N . ILE B 1 189 ? 18.010 15.463 75.960 1.00 101.48 189 ILE B N 1
ATOM 9214 C CA . ILE B 1 189 ? 18.289 16.722 75.265 1.00 97.06 189 ILE B CA 1
ATOM 9215 C C . ILE B 1 189 ? 19.204 16.504 74.029 1.00 97.96 189 ILE B C 1
ATOM 9216 O O . ILE B 1 189 ? 19.002 17.146 72.997 1.00 94.89 189 ILE B O 1
ATOM 9232 N N . GLY B 1 190 ? 20.197 15.622 74.159 1.00 94.00 190 GLY B N 1
ATOM 9233 C CA . GLY B 1 190 ? 21.186 15.373 73.127 1.00 91.14 190 GLY B CA 1
ATOM 9234 C C . GLY B 1 190 ? 20.701 14.642 71.896 1.00 93.20 190 GLY B C 1
ATOM 9235 O O . GLY B 1 190 ? 19.500 14.442 71.690 1.00 93.04 190 GLY B O 1
ATOM 9239 N N . ILE B 1 191 ? 21.658 14.256 71.059 1.00 88.39 191 ILE B N 1
ATOM 9240 C CA . ILE B 1 191 ? 21.383 13.613 69.778 1.00 88.52 191 ILE B CA 1
ATOM 9241 C C . ILE B 1 191 ? 21.130 12.142 70.034 1.00 96.41 191 ILE B C 1
ATOM 9242 O O . ILE B 1 191 ? 21.980 11.469 70.620 1.00 97.02 191 ILE B O 1
ATOM 9258 N N . ASP B 1 192 ? 19.963 11.635 69.601 1.00 95.47 192 ASP B N 1
ATOM 9259 C CA . ASP B 1 192 ? 19.646 10.214 69.763 1.00 98.75 192 ASP B CA 1
ATOM 9260 C C . ASP B 1 192 ? 20.388 9.366 68.713 1.00 101.93 192 ASP B C 1
ATOM 9261 O O . ASP B 1 192 ? 20.880 9.893 67.723 1.00 97.84 192 ASP B O 1
ATOM 9270 N N . ASP B 1 193 ? 20.506 8.062 68.966 1.00 103.99 193 ASP B N 1
ATOM 9271 C CA . ASP B 1 193 ? 21.228 7.120 68.093 1.00 105.28 193 ASP B CA 1
ATOM 9272 C C . ASP B 1 193 ? 20.770 7.160 66.640 1.00 106.74 193 ASP B C 1
ATOM 9273 O O . ASP B 1 193 ? 21.610 7.152 65.734 1.00 104.61 193 ASP B O 1
ATOM 9282 N N . GLU B 1 194 ? 19.451 7.244 66.414 1.00 103.07 194 GLU B N 1
ATOM 9283 C CA . GLU B 1 194 ? 18.910 7.307 65.053 1.00 101.71 194 GLU B CA 1
ATOM 9284 C C . GLU B 1 194 ? 19.386 8.575 64.330 1.00 100.36 194 GLU B C 1
ATOM 9285 O O . GLU B 1 194 ? 19.852 8.496 63.193 1.00 98.06 194 GLU B O 1
ATOM 9297 N N . THR B 1 195 ? 19.284 9.732 65.006 1.00 94.55 195 THR B N 1
ATOM 9298 C CA . THR B 1 195 ? 19.697 11.003 64.426 1.00 91.11 195 THR B CA 1
ATOM 9299 C C . THR B 1 195 ? 21.207 11.043 64.223 1.00 92.32 195 THR B C 1
ATOM 9300 O O . THR B 1 195 ? 21.658 11.567 63.211 1.00 87.62 195 THR B O 1
ATOM 9311 N N . TYR B 1 196 ? 21.981 10.505 65.181 1.00 91.71 196 TYR B N 1
ATOM 9312 C CA . TYR B 1 196 ? 23.444 10.470 65.088 1.00 91.38 196 TYR B CA 1
ATOM 9313 C C . TYR B 1 196 ? 23.900 9.767 63.823 1.00 95.30 196 TYR B C 1
ATOM 9314 O O . TYR B 1 196 ? 24.778 10.276 63.136 1.00 92.69 196 TYR B O 1
ATOM 9332 N N . MET B 1 197 ? 23.299 8.614 63.514 1.00 96.16 197 MET B N 1
ATOM 9333 C CA . MET B 1 197 ? 23.643 7.837 62.319 1.00 98.12 197 MET B CA 1
ATOM 9334 C C . MET B 1 197 ? 23.282 8.585 61.043 1.00 97.04 197 MET B C 1
ATOM 9335 O O . MET B 1 197 ? 24.076 8.584 60.100 1.00 95.30 197 MET B O 1
ATOM 9349 N N . THR B 1 198 ? 22.107 9.246 61.024 1.00 91.42 198 THR B N 1
ATOM 9350 C CA . THR B 1 198 ? 21.697 10.095 59.899 1.00 88.45 198 THR B CA 1
ATOM 9351 C C . THR B 1 198 ? 22.768 11.196 59.705 1.00 88.19 198 THR B C 1
ATOM 9352 O O . THR B 1 198 ? 23.236 11.396 58.589 1.00 86.09 198 THR B O 1
ATOM 9363 N N . ILE B 1 199 ? 23.154 11.886 60.790 1.00 83.66 199 ILE B N 1
ATOM 9364 C CA . ILE B 1 199 ? 24.165 12.960 60.756 1.00 81.39 199 ILE B CA 1
ATOM 9365 C C . ILE B 1 199 ? 25.507 12.451 60.234 1.00 87.00 199 ILE B C 1
ATOM 9366 O O . ILE B 1 199 ? 26.139 13.121 59.431 1.00 84.37 199 ILE B O 1
ATOM 9382 N N . GLN B 1 200 ? 25.932 11.267 60.673 1.00 88.23 200 GLN B N 1
ATOM 9383 C CA . GLN B 1 200 ? 27.206 10.701 60.224 1.00 89.14 200 GLN B CA 1
ATOM 9384 C C . GLN B 1 200 ? 27.251 10.371 58.723 1.00 92.26 200 GLN B C 1
ATOM 9385 O O . GLN B 1 200 ? 28.340 10.315 58.159 1.00 93.04 200 GLN B O 1
ATOM 9399 N N . GLY B 1 201 ? 26.097 10.197 58.089 1.00 86.78 201 GLY B N 1
ATOM 9400 C CA . GLY B 1 201 ? 26.019 9.985 56.648 1.00 85.65 201 GLY B CA 1
ATOM 9401 C C . GLY B 1 201 ? 25.704 11.239 55.855 1.00 87.29 201 GLY B C 1
ATOM 9402 O O . GLY B 1 201 ? 25.476 11.145 54.645 1.00 88.48 201 GLY B O 1
ATOM 9406 N N . SER B 1 202 ? 25.733 12.430 56.502 1.00 80.00 202 SER B N 1
ATOM 9407 C CA . SER B 1 202 ? 25.379 13.718 55.894 1.00 76.34 202 SER B CA 1
ATOM 9408 C C . SER B 1 202 ? 26.574 14.587 55.458 1.00 80.03 202 SER B C 1
ATOM 9409 O O . SER B 1 202 ? 26.356 15.707 54.985 1.00 78.58 202 SER B O 1
ATOM 9417 N N . TYR B 1 203 ? 27.815 14.090 55.574 1.00 77.94 203 TYR B N 1
ATOM 9418 C CA . TYR B 1 203 ? 29.004 14.857 55.165 1.00 77.49 203 TYR B CA 1
ATOM 9419 C C . TYR B 1 203 ? 28.997 15.194 53.685 1.00 81.71 203 TYR B C 1
ATOM 9420 O O . TYR B 1 203 ? 28.542 14.385 52.872 1.00 83.78 203 TYR B O 1
ATOM 9438 N N . ILE B 1 204 ? 29.521 16.379 53.335 1.00 76.84 204 ILE B N 1
ATOM 9439 C CA . ILE B 1 204 ? 29.700 16.778 51.935 1.00 76.64 204 ILE B CA 1
ATOM 9440 C C . ILE B 1 204 ? 30.923 15.976 51.522 1.00 80.54 204 ILE B C 1
ATOM 9441 O O . ILE B 1 204 ? 32.024 16.282 51.973 1.00 78.34 204 ILE B O 1
ATOM 9457 N N . LYS B 1 205 ? 30.702 14.890 50.758 1.00 80.72 205 LYS B N 1
ATOM 9458 C CA . LYS B 1 205 ? 31.745 13.935 50.375 1.00 83.04 205 LYS B CA 1
ATOM 9459 C C . LYS B 1 205 ? 32.377 14.201 49.022 1.00 86.81 205 LYS B C 1
ATOM 9460 O O . LYS B 1 205 ? 33.499 13.745 48.790 1.00 88.58 205 LYS B O 1
ATOM 9479 N N . ASN B 1 206 ? 31.673 14.894 48.114 1.00 81.59 206 ASN B N 1
ATOM 9480 C CA . ASN B 1 206 ? 32.226 15.182 46.800 1.00 81.34 206 ASN B CA 1
ATOM 9481 C C . ASN B 1 206 ? 33.353 16.212 46.952 1.00 83.10 206 ASN B C 1
ATOM 9482 O O . ASN B 1 206 ? 33.092 17.337 47.378 1.00 78.87 206 ASN B O 1
ATOM 9493 N N . LYS B 1 207 ? 34.613 15.798 46.667 1.00 81.31 207 LYS B N 1
ATOM 9494 C CA . LYS B 1 207 ? 35.788 16.658 46.843 1.00 81.04 207 LYS B CA 1
ATOM 9495 C C . LYS B 1 207 ? 35.909 17.662 45.703 1.00 84.26 207 LYS B C 1
ATOM 9496 O O . LYS B 1 207 ? 36.750 17.515 44.817 1.00 87.14 207 LYS B O 1
ATOM 9515 N N . LEU B 1 208 ? 35.086 18.694 45.747 1.00 76.12 208 LEU B N 1
ATOM 9516 C CA . LEU B 1 208 ? 35.057 19.755 44.748 1.00 74.84 208 LEU B CA 1
ATOM 9517 C C . LEU B 1 208 ? 34.331 20.994 45.288 1.00 74.70 208 LEU B C 1
ATOM 9518 O O . LEU B 1 208 ? 33.331 20.878 46.023 1.00 72.75 208 LEU B O 1
ATOM 9534 N N . THR B 1 209 ? 34.875 22.176 44.955 1.00 68.38 209 THR B N 1
ATOM 9535 C CA . THR B 1 209 ? 34.263 23.456 45.287 1.00 65.37 209 THR B CA 1
ATOM 9536 C C . THR B 1 209 ? 34.344 24.335 44.064 1.00 69.16 209 THR B C 1
ATOM 9537 O O . THR B 1 209 ? 35.343 24.321 43.335 1.00 67.35 209 THR B O 1
ATOM 9548 N N . ILE B 1 210 ? 33.249 25.039 43.793 1.00 67.61 210 ILE B N 1
ATOM 9549 C CA . ILE B 1 210 ? 33.160 25.907 42.638 1.00 67.90 210 ILE B CA 1
ATOM 9550 C C . ILE B 1 210 ? 32.843 27.316 43.088 1.00 68.06 210 ILE B C 1
ATOM 9551 O O . ILE B 1 210 ? 31.860 27.508 43.796 1.00 65.39 210 ILE B O 1
ATOM 9567 N N . LEU B 1 211 ? 33.661 28.295 42.675 1.00 64.98 211 LEU B N 1
ATOM 9568 C CA . LEU B 1 211 ? 33.379 29.709 42.895 1.00 64.71 211 LEU B CA 1
ATOM 9569 C C . LEU B 1 211 ? 32.721 30.217 41.591 1.00 68.44 211 LEU B C 1
ATOM 9570 O O . LEU B 1 211 ? 33.414 30.495 40.613 1.00 67.07 211 LEU B O 1
ATOM 9586 N N . LYS B 1 212 ? 31.388 30.342 41.589 1.00 64.48 212 LYS B N 1
ATOM 9587 C CA . LYS B 1 212 ? 30.665 30.857 40.433 1.00 64.82 212 LYS B CA 1
ATOM 9588 C C . LYS B 1 212 ? 30.729 32.371 40.519 1.00 73.51 212 LYS B C 1
ATOM 9589 O O . LYS B 1 212 ? 30.395 32.921 41.566 1.00 74.03 212 LYS B O 1
ATOM 9608 N N . ILE B 1 213 ? 31.206 33.051 39.487 1.00 73.05 213 ILE B N 1
ATOM 9609 C CA . ILE B 1 213 ? 31.212 34.511 39.500 1.00 73.65 213 ILE B CA 1
ATOM 9610 C C . ILE B 1 213 ? 30.469 34.990 38.279 1.00 77.07 213 ILE B C 1
ATOM 9611 O O . ILE B 1 213 ? 30.547 34.369 37.225 1.00 78.00 213 ILE B O 1
ATOM 9627 N N . LYS B 1 214 ? 29.709 36.056 38.445 1.00 72.02 214 LYS B N 1
ATOM 9628 C CA . LYS B 1 214 ? 28.907 36.624 37.385 1.00 71.87 214 LYS B CA 1
ATOM 9629 C C . LYS B 1 214 ? 28.937 38.159 37.386 1.00 79.83 214 LYS B C 1
ATOM 9630 O O . LYS B 1 214 ? 28.673 38.802 38.407 1.00 76.87 214 LYS B O 1
ATOM 9649 N N . ASP B 1 215 ? 29.244 38.741 36.214 1.00 81.84 215 ASP B N 1
ATOM 9650 C CA . ASP B 1 215 ? 29.183 40.196 36.020 1.00 83.74 215 ASP B CA 1
ATOM 9651 C C . ASP B 1 215 ? 27.717 40.427 35.632 1.00 90.16 215 ASP B C 1
ATOM 9652 O O . ASP B 1 215 ? 27.298 39.983 34.559 1.00 89.18 215 ASP B O 1
ATOM 9661 N N . MET B 1 216 ? 26.925 41.041 36.534 1.00 88.05 216 MET B N 1
ATOM 9662 C CA . MET B 1 216 ? 25.494 41.244 36.307 1.00 89.17 216 MET B CA 1
ATOM 9663 C C . MET B 1 216 ? 25.183 42.272 35.199 1.00 97.12 216 MET B C 1
ATOM 9664 O O . MET B 1 216 ? 24.053 42.300 34.706 1.00 96.05 216 MET B O 1
ATOM 9678 N N . ASP B 1 217 ? 26.168 43.103 34.806 1.00 96.89 217 ASP B N 1
ATOM 9679 C CA . ASP B 1 217 ? 25.987 44.085 33.731 1.00 99.59 217 ASP B CA 1
ATOM 9680 C C . ASP B 1 217 ? 25.984 43.369 32.382 1.00 103.87 217 ASP B C 1
ATOM 9681 O O . ASP B 1 217 ? 25.123 43.645 31.547 1.00 105.97 217 ASP B O 1
ATOM 9690 N N . THR B 1 218 ? 26.914 42.419 32.196 1.00 98.06 218 THR B N 1
ATOM 9691 C CA . THR B 1 218 ? 27.069 41.620 30.974 1.00 97.33 218 THR B CA 1
ATOM 9692 C C . THR B 1 218 ? 26.326 40.280 31.007 1.00 97.47 218 THR B C 1
ATOM 9693 O O . THR B 1 218 ? 26.026 39.707 29.961 1.00 96.69 218 THR B O 1
ATOM 9704 N N . ASN B 1 219 ? 26.060 39.766 32.209 1.00 92.83 219 ASN B N 1
ATOM 9705 C CA . ASN B 1 219 ? 25.510 38.429 32.457 1.00 90.73 219 ASN B CA 1
ATOM 9706 C C . ASN B 1 219 ? 26.570 37.342 32.149 1.00 90.82 219 ASN B C 1
ATOM 9707 O O . ASN B 1 219 ? 26.228 36.157 32.035 1.00 88.90 219 ASN B O 1
ATOM 9718 N N . LYS B 1 220 ? 27.869 37.737 32.114 1.00 87.13 220 LYS B N 1
ATOM 9719 C CA . LYS B 1 220 ? 28.953 36.802 31.827 1.00 87.26 220 LYS B CA 1
ATOM 9720 C C . LYS B 1 220 ? 29.290 36.077 33.129 1.00 88.44 220 LYS B C 1
ATOM 9721 O O . LYS B 1 220 ? 29.595 36.718 34.138 1.00 86.04 220 LYS B O 1
ATOM 9740 N N . SER B 1 221 ? 29.173 34.745 33.097 1.00 83.74 221 SER B N 1
ATOM 9741 C CA . SER B 1 221 ? 29.378 33.865 34.233 1.00 81.89 221 SER B CA 1
ATOM 9742 C C . SER B 1 221 ? 30.551 32.891 34.030 1.00 81.71 221 SER B C 1
ATOM 9743 O O . SER B 1 221 ? 30.869 32.532 32.897 1.00 83.96 221 SER B O 1
ATOM 9751 N N . TYR B 1 222 ? 31.199 32.487 35.138 1.00 74.28 222 TYR B N 1
ATOM 9752 C CA . TYR B 1 222 ? 32.345 31.574 35.148 1.00 73.75 222 TYR B CA 1
ATOM 9753 C C . TYR B 1 222 ? 32.339 30.717 36.389 1.00 74.03 222 TYR B C 1
ATOM 9754 O O . TYR B 1 222 ? 32.147 31.240 37.477 1.00 71.48 222 TYR B O 1
ATOM 9772 N N . ASP B 1 223 ? 32.633 29.429 36.223 1.00 71.12 223 ASP B N 1
ATOM 9773 C CA . ASP B 1 223 ? 32.710 28.437 37.273 1.00 70.84 223 ASP B CA 1
ATOM 9774 C C . ASP B 1 223 ? 34.192 28.118 37.506 1.00 77.14 223 ASP B C 1
ATOM 9775 O O . ASP B 1 223 ? 34.812 27.430 36.694 1.00 79.19 223 ASP B O 1
ATOM 9784 N N . ILE B 1 224 ? 34.766 28.673 38.587 1.00 73.32 224 ILE B N 1
ATOM 9785 C CA . ILE B 1 224 ? 36.175 28.542 38.938 1.00 73.77 224 ILE B CA 1
ATOM 9786 C C . ILE B 1 224 ? 36.367 27.434 39.969 1.00 77.65 224 ILE B C 1
ATOM 9787 O O . ILE B 1 224 ? 35.916 27.587 41.111 1.00 75.05 224 ILE B O 1
ATOM 9803 N N . PRO B 1 225 ? 37.100 26.346 39.643 1.00 76.84 225 PRO B N 1
ATOM 9804 C CA . PRO B 1 225 ? 37.328 25.302 40.653 1.00 76.30 225 PRO B CA 1
ATOM 9805 C C . PRO B 1 225 ? 38.228 25.778 41.785 1.00 76.11 225 PRO B C 1
ATOM 9806 O O . PRO B 1 225 ? 39.250 26.402 41.531 1.00 73.48 225 PRO B O 1
ATOM 9817 N N . ILE B 1 226 ? 37.815 25.505 43.030 1.00 71.54 226 ILE B N 1
ATOM 9818 C CA . ILE B 1 226 ? 38.549 25.893 44.235 1.00 71.49 226 ILE B CA 1
ATOM 9819 C C . ILE B 1 226 ? 39.109 24.623 44.905 1.00 73.53 226 ILE B C 1
ATOM 9820 O O . ILE B 1 226 ? 38.383 23.649 45.129 1.00 72.69 226 ILE B O 1
ATOM 9836 N N . THR B 1 227 ? 40.403 24.650 45.187 1.00 68.13 227 THR B N 1
ATOM 9837 C CA . THR B 1 227 ? 41.114 23.558 45.829 1.00 70.68 227 THR B CA 1
ATOM 9838 C C . THR B 1 227 ? 41.462 23.850 47.286 1.00 73.66 227 THR B C 1
ATOM 9839 O O . THR B 1 227 ? 41.786 22.917 48.023 1.00 75.38 227 THR B O 1
ATOM 9850 N N . GLY B 1 228 ? 41.389 25.103 47.698 1.00 67.23 228 GLY B N 1
ATOM 9851 C CA . GLY B 1 228 ? 41.723 25.429 49.061 1.00 67.83 228 GLY B CA 1
ATOM 9852 C C . GLY B 1 228 ? 41.276 26.790 49.497 1.00 70.18 228 GLY B C 1
ATOM 9853 O O . GLY B 1 228 ? 40.748 27.560 48.706 1.00 70.45 228 GLY B O 1
ATOM 9857 N N . GLY B 1 229 ? 41.481 27.043 50.773 1.00 65.85 229 GLY B N 1
ATOM 9858 C CA . GLY B 1 229 ? 41.172 28.306 51.411 1.00 64.08 229 GLY B CA 1
ATOM 9859 C C . GLY B 1 229 ? 40.064 28.229 52.421 1.00 67.45 229 GLY B C 1
ATOM 9860 O O . GLY B 1 229 ? 39.683 27.149 52.910 1.00 65.85 229 GLY B O 1
ATOM 9864 N N . THR B 1 230 ? 39.587 29.418 52.762 1.00 63.96 230 THR B N 1
ATOM 9865 C CA . THR B 1 230 ? 38.491 29.595 53.701 1.00 63.44 230 THR B CA 1
ATOM 9866 C C . THR B 1 230 ? 37.691 30.829 53.370 1.00 63.50 230 THR B C 1
ATOM 9867 O O . THR B 1 230 ? 38.143 31.714 52.655 1.00 62.19 230 THR B O 1
ATOM 9878 N N . PHE B 1 231 ? 36.513 30.906 53.949 1.00 59.22 231 PHE B N 1
ATOM 9879 C CA . PHE B 1 231 ? 35.724 32.128 53.980 1.00 56.55 231 PHE B CA 1
ATOM 9880 C C . PHE B 1 231 ? 35.404 32.350 55.465 1.00 60.35 231 PHE B C 1
ATOM 9881 O O . PHE B 1 231 ? 35.389 31.392 56.250 1.00 57.67 231 PHE B O 1
ATOM 9898 N N . THR B 1 232 ? 35.311 33.618 55.867 1.00 57.78 232 THR B N 1
ATOM 9899 C CA . THR B 1 232 ? 35.094 33.984 57.246 1.00 56.24 232 THR B CA 1
ATOM 9900 C C . THR B 1 232 ? 33.920 34.913 57.405 1.00 58.40 232 THR B C 1
ATOM 9901 O O . THR B 1 232 ? 33.794 35.888 56.673 1.00 57.59 232 THR B O 1
ATOM 9912 N N . ILE B 1 233 ? 33.083 34.618 58.375 1.00 56.37 233 ILE B N 1
ATOM 9913 C CA . ILE B 1 233 ? 31.953 35.466 58.773 1.00 56.69 233 ILE B CA 1
ATOM 9914 C C . ILE B 1 233 ? 32.421 36.019 60.115 1.00 60.17 233 ILE B C 1
ATOM 9915 O O . ILE B 1 233 ? 32.617 35.243 61.045 1.00 58.19 233 ILE B O 1
ATOM 9931 N N . ASN B 1 234 ? 32.736 37.324 60.162 1.00 57.64 234 ASN B N 1
ATOM 9932 C CA . ASN B 1 234 ? 33.253 37.987 61.348 1.00 57.04 234 ASN B CA 1
ATOM 9933 C C . ASN B 1 234 ? 32.327 39.102 61.799 1.00 58.77 234 ASN B C 1
ATOM 9934 O O . ASN B 1 234 ? 32.032 40.017 61.033 1.00 58.72 234 ASN B O 1
ATOM 9945 N N . ASN B 1 235 ? 31.946 39.067 63.078 1.00 56.58 235 ASN B N 1
ATOM 9946 C CA . ASN B 1 235 ? 31.082 40.084 63.681 1.00 57.40 235 ASN B CA 1
ATOM 9947 C C . ASN B 1 235 ? 31.830 41.250 64.343 1.00 60.46 235 ASN B C 1
ATOM 9948 O O . ASN B 1 235 ? 31.171 42.214 64.728 1.00 59.47 235 ASN B O 1
ATOM 9959 N N . ASN B 1 236 ? 33.167 41.166 64.494 1.00 57.74 236 ASN B N 1
ATOM 9960 C CA . ASN B 1 236 ? 33.995 42.233 65.059 1.00 58.27 236 ASN B CA 1
ATOM 9961 C C . ASN B 1 236 ? 33.463 42.776 66.368 1.00 61.28 236 ASN B C 1
ATOM 9962 O O . ASN B 1 236 ? 33.384 43.984 66.565 1.00 60.26 236 ASN B O 1
ATOM 9973 N N . ILE B 1 237 ? 33.126 41.862 67.269 1.00 59.96 237 ILE B N 1
ATOM 9974 C CA . ILE B 1 237 ? 32.564 42.174 68.574 1.00 60.77 237 ILE B CA 1
ATOM 9975 C C . ILE B 1 237 ? 33.637 42.740 69.492 1.00 67.78 237 ILE B C 1
ATOM 9976 O O . ILE B 1 237 ? 34.777 42.277 69.511 1.00 66.99 237 ILE B O 1
ATOM 9992 N N . THR B 1 238 ? 33.254 43.756 70.253 1.00 67.39 238 THR B N 1
ATOM 9993 C CA . THR B 1 238 ? 34.111 44.380 71.256 1.00 67.80 238 THR B CA 1
ATOM 9994 C C . THR B 1 238 ? 33.459 44.119 72.587 1.00 71.09 238 THR B C 1
ATOM 9995 O O . THR B 1 238 ? 32.304 44.483 72.773 1.00 67.46 238 THR B O 1
ATOM 10006 N N . TYR B 1 239 ? 34.191 43.489 73.503 1.00 71.78 239 TYR B N 1
ATOM 10007 C CA . TYR B 1 239 ? 33.687 43.204 74.837 1.00 73.31 239 TYR B CA 1
ATOM 10008 C C . TYR B 1 239 ? 33.980 44.372 75.726 1.00 80.25 239 TYR B C 1
ATOM 10009 O O . TYR B 1 239 ? 34.999 45.015 75.563 1.00 79.87 239 TYR B O 1
ATOM 10027 N N . LEU B 1 240 ? 33.068 44.678 76.645 1.00 80.91 240 LEU B N 1
ATOM 10028 C CA . LEU B 1 240 ? 33.278 45.770 77.590 1.00 83.90 240 LEU B CA 1
ATOM 10029 C C . LEU B 1 240 ? 33.998 45.195 78.804 1.00 89.95 240 LEU B C 1
ATOM 10030 O O . LEU B 1 240 ? 33.627 44.123 79.284 1.00 87.74 240 LEU B O 1
ATOM 10046 N N . THR B 1 241 ? 35.059 45.875 79.274 1.00 91.82 241 THR B N 1
ATOM 10047 C CA . THR B 1 241 ? 35.783 45.393 80.455 1.00 95.36 241 THR B CA 1
ATOM 10048 C C . THR B 1 241 ? 34.802 45.404 81.640 1.00 102.96 241 THR B C 1
ATOM 10049 O O . THR B 1 241 ? 34.193 46.438 81.917 1.00 102.46 241 THR B O 1
ATOM 10060 N N . PRO B 1 242 ? 34.541 44.239 82.255 1.00 102.63 242 PRO B N 1
ATOM 10061 C CA . PRO B 1 242 ? 33.557 44.191 83.339 1.00 104.43 242 PRO B CA 1
ATOM 10062 C C . PRO B 1 242 ? 34.116 44.725 84.652 1.00 112.37 242 PRO B C 1
ATOM 10063 O O . PRO B 1 242 ? 35.289 45.112 84.717 1.00 113.17 242 PRO B O 1
ATOM 10074 N N . ASN B 1 243 ? 33.268 44.757 85.697 1.00 110.20 243 ASN B N 1
ATOM 10075 C CA . ASN B 1 243 ? 33.648 45.256 87.023 1.00 112.81 243 ASN B CA 1
ATOM 10076 C C . ASN B 1 243 ? 34.104 46.736 86.905 1.00 116.18 243 ASN B C 1
ATOM 10077 O O . ASN B 1 243 ? 35.161 47.136 87.399 1.00 116.65 243 ASN B O 1
ATOM 10088 N N . VAL B 1 244 ? 33.298 47.522 86.186 1.00 111.09 244 VAL B N 1
ATOM 10089 C CA . VAL B 1 244 ? 33.525 48.952 85.980 1.00 110.81 244 VAL B CA 1
ATOM 10090 C C . VAL B 1 244 ? 32.315 49.652 86.613 1.00 111.30 244 VAL B C 1
ATOM 10091 O O . VAL B 1 244 ? 31.172 49.390 86.228 1.00 109.40 244 VAL B O 1
ATOM 10104 N N . MET B 1 245 ? 32.568 50.489 87.619 1.00 106.61 245 MET B N 1
ATOM 10105 C CA . MET B 1 245 ? 31.503 51.181 88.331 1.00 106.54 245 MET B CA 1
ATOM 10106 C C . MET B 1 245 ? 30.765 52.197 87.432 1.00 102.33 245 MET B C 1
ATOM 10107 O O . MET B 1 245 ? 31.316 53.269 87.169 1.00 103.84 245 MET B O 1
ATOM 10121 N N . SER B 1 246 ? 29.535 51.856 86.961 1.00 89.50 246 SER B N 1
ATOM 10122 C CA . SER B 1 246 ? 28.621 52.767 86.270 1.00 85.57 246 SER B CA 1
ATOM 10123 C C . SER B 1 246 ? 27.450 53.041 87.247 1.00 86.57 246 SER B C 1
ATOM 10124 O O . SER B 1 246 ? 26.943 52.108 87.868 1.00 85.87 246 SER B O 1
ATOM 10132 N N . ARG B 1 247 ? 27.061 54.322 87.399 1.00 79.99 247 ARG B N 1
ATOM 10133 C CA . ARG B 1 247 ? 25.974 54.775 88.266 1.00 80.53 247 ARG B CA 1
ATOM 10134 C C . ARG B 1 247 ? 24.664 54.102 87.869 1.00 81.71 247 ARG B C 1
ATOM 10135 O O . ARG B 1 247 ? 23.889 53.695 88.727 1.00 82.98 247 ARG B O 1
ATOM 10156 N N . VAL B 1 248 ? 24.392 54.087 86.573 1.00 75.54 248 VAL B N 1
ATOM 10157 C CA . VAL B 1 248 ? 23.267 53.395 85.961 1.00 74.15 248 VAL B CA 1
ATOM 10158 C C . VAL B 1 248 ? 23.902 52.243 85.222 1.00 80.02 248 VAL B C 1
ATOM 10159 O O . VAL B 1 248 ? 24.800 52.471 84.418 1.00 81.44 248 VAL B O 1
ATOM 10172 N N . THR B 1 249 ? 23.468 51.013 85.488 1.00 78.70 249 THR B N 1
ATOM 10173 C CA . THR B 1 249 ? 24.030 49.817 84.844 1.00 76.35 249 THR B CA 1
ATOM 10174 C C . THR B 1 249 ? 24.035 49.912 83.335 1.00 79.53 249 THR B C 1
ATOM 10175 O O . THR B 1 249 ? 23.024 50.281 82.734 1.00 78.40 249 THR B O 1
ATOM 10186 N N . ILE B 1 250 ? 25.164 49.507 82.721 1.00 75.42 250 ILE B N 1
ATOM 10187 C CA . ILE B 1 250 ? 25.311 49.481 81.281 1.00 72.16 250 ILE B CA 1
ATOM 10188 C C . ILE B 1 250 ? 24.568 48.216 80.850 1.00 79.60 250 ILE B C 1
ATOM 10189 O O . ILE B 1 250 ? 24.910 47.139 81.324 1.00 81.38 250 ILE B O 1
ATOM 10205 N N . PRO B 1 251 ? 23.547 48.305 79.980 1.00 75.45 251 PRO B N 1
ATOM 10206 C CA . PRO B 1 251 ? 22.734 47.124 79.679 1.00 74.21 251 PRO B CA 1
ATOM 10207 C C . PRO B 1 251 ? 23.300 46.125 78.671 1.00 77.46 251 PRO B C 1
ATOM 10208 O O . PRO B 1 251 ? 22.571 45.232 78.261 1.00 79.10 251 PRO B O 1
ATOM 10219 N N . ILE B 1 252 ? 24.538 46.294 78.214 1.00 70.43 252 ILE B N 1
ATOM 10220 C CA . ILE B 1 252 ? 25.169 45.387 77.287 1.00 66.20 252 ILE B CA 1
ATOM 10221 C C . ILE B 1 252 ? 26.529 45.063 77.860 1.00 68.10 252 ILE B C 1
ATOM 10222 O O . ILE B 1 252 ? 27.047 45.829 78.644 1.00 68.27 252 ILE B O 1
ATOM 10238 N N . GLY B 1 253 ? 27.090 43.928 77.480 1.00 64.08 253 GLY B N 1
ATOM 10239 C CA . GLY B 1 253 ? 28.440 43.541 77.892 1.00 63.37 253 GLY B CA 1
ATOM 10240 C C . GLY B 1 253 ? 29.401 43.560 76.722 1.00 65.78 253 GLY B C 1
ATOM 10241 O O . GLY B 1 253 ? 30.606 43.403 76.889 1.00 65.71 253 GLY B O 1
ATOM 10245 N N . SER B 1 254 ? 28.868 43.730 75.527 1.00 62.64 254 SER B N 1
ATOM 10246 C CA . SER B 1 254 ? 29.668 43.799 74.322 1.00 60.60 254 SER B CA 1
ATOM 10247 C C . SER B 1 254 ? 28.852 44.461 73.262 1.00 64.48 254 SER B C 1
ATOM 10248 O O . SER B 1 254 ? 27.631 44.579 73.399 1.00 63.35 254 SER B O 1
ATOM 10256 N N . PHE B 1 255 ? 29.508 44.842 72.163 1.00 61.24 255 PHE B N 1
ATOM 10257 C CA . PHE B 1 255 ? 28.825 45.389 71.001 1.00 58.83 255 PHE B CA 1
ATOM 10258 C C . PHE B 1 255 ? 29.430 44.869 69.715 1.00 61.26 255 PHE B C 1
ATOM 10259 O O . PHE B 1 255 ? 30.645 44.756 69.584 1.00 61.39 255 PHE B O 1
ATOM 10276 N N . THR B 1 256 ? 28.565 44.563 68.759 1.00 56.68 256 THR B N 1
ATOM 10277 C CA . THR B 1 256 ? 28.951 44.105 67.435 1.00 56.06 256 THR B CA 1
ATOM 10278 C C . THR B 1 256 ? 29.616 45.267 66.706 1.00 61.44 256 THR B C 1
ATOM 10279 O O . THR B 1 256 ? 29.265 46.429 66.944 1.00 59.49 256 THR B O 1
ATOM 10290 N N . GLY B 1 257 ? 30.537 44.918 65.819 1.00 60.43 257 GLY B N 1
ATOM 10291 C CA . GLY B 1 257 ? 31.261 45.859 64.972 1.00 60.93 257 GLY B CA 1
ATOM 10292 C C . GLY B 1 257 ? 30.812 45.694 63.544 1.00 63.78 257 GLY B C 1
ATOM 10293 O O . GLY B 1 257 ? 29.713 45.220 63.290 1.00 61.10 257 GLY B O 1
ATOM 10297 N N . ALA B 1 258 ? 31.657 46.052 62.591 1.00 62.54 258 ALA B N 1
ATOM 10298 C CA . ALA B 1 258 ? 31.260 45.926 61.187 1.00 61.23 258 ALA B CA 1
ATOM 10299 C C . ALA B 1 258 ? 31.154 44.441 60.775 1.00 63.71 258 ALA B C 1
ATOM 10300 O O . ALA B 1 258 ? 32.072 43.650 61.032 1.00 62.28 258 ALA B O 1
ATOM 10307 N N . PHE B 1 259 ? 30.027 44.069 60.159 1.00 60.23 259 PHE B N 1
ATOM 10308 C CA . PHE B 1 259 ? 29.814 42.700 59.704 1.00 60.22 259 PHE B CA 1
ATOM 10309 C C . PHE B 1 259 ? 30.699 42.465 58.513 1.00 66.21 259 PHE B C 1
ATOM 10310 O O . PHE B 1 259 ? 30.609 43.216 57.559 1.00 68.24 259 PHE B O 1
ATOM 10327 N N . GLU B 1 260 ? 31.610 41.506 58.588 1.00 63.29 260 GLU B N 1
ATOM 10328 C CA . GLU B 1 260 ? 32.541 41.252 57.501 1.00 63.13 260 GLU B CA 1
ATOM 10329 C C . GLU B 1 260 ? 32.434 39.828 56.995 1.00 64.68 260 GLU B C 1
ATOM 10330 O O . GLU B 1 260 ? 32.574 38.885 57.761 1.00 62.54 260 GLU B O 1
ATOM 10342 N N . LEU B 1 261 ? 32.197 39.683 55.692 1.00 63.73 261 LEU B N 1
ATOM 10343 C CA . LEU B 1 261 ? 32.160 38.409 55.002 1.00 62.58 261 LEU B CA 1
ATOM 10344 C C . LEU B 1 261 ? 33.269 38.474 53.946 1.00 63.34 261 LEU B C 1
ATOM 10345 O O . LEU B 1 261 ? 33.258 39.337 53.089 1.00 63.20 261 LEU B O 1
ATOM 10361 N N . THR B 1 262 ? 34.301 37.667 54.117 1.00 60.21 262 THR B N 1
ATOM 10362 C CA . THR B 1 262 ? 35.456 37.645 53.240 1.00 62.12 262 THR B CA 1
ATOM 10363 C C . THR B 1 262 ? 35.916 36.225 52.972 1.00 65.97 262 THR B C 1
ATOM 10364 O O . THR B 1 262 ? 35.479 35.289 53.644 1.00 61.81 262 THR B O 1
ATOM 10375 N N . GLY B 1 263 ? 36.802 36.097 51.991 1.00 64.11 263 GLY B N 1
ATOM 10376 C CA . GLY B 1 263 ? 37.385 34.808 51.638 1.00 64.05 263 GLY B CA 1
ATOM 10377 C C . GLY B 1 263 ? 38.738 34.949 51.004 1.00 66.55 263 GLY B C 1
ATOM 10378 O O . GLY B 1 263 ? 39.018 35.955 50.366 1.00 65.27 263 GLY B O 1
ATOM 10382 N N . SER B 1 264 ? 39.598 33.980 51.270 1.00 65.91 264 SER B N 1
ATOM 10383 C CA . SER B 1 264 ? 40.945 33.855 50.714 1.00 69.49 264 SER B CA 1
ATOM 10384 C C . SER B 1 264 ? 41.007 32.414 50.209 1.00 72.03 264 SER B C 1
ATOM 10385 O O . SER B 1 264 ? 41.044 31.468 51.010 1.00 70.41 264 SER B O 1
ATOM 10393 N N . LEU B 1 265 ? 40.904 32.257 48.887 1.00 67.46 265 LEU B N 1
ATOM 10394 C CA . LEU B 1 265 ? 40.853 30.964 48.247 1.00 67.20 265 LEU B CA 1
ATOM 10395 C C . LEU B 1 265 ? 42.040 30.743 47.340 1.00 73.37 265 LEU B C 1
ATOM 10396 O O . LEU B 1 265 ? 42.739 31.687 46.994 1.00 73.84 265 LEU B O 1
ATOM 10412 N N . THR B 1 266 ? 42.198 29.486 46.902 1.00 71.56 266 THR B N 1
ATOM 10413 C CA . THR B 1 266 ? 43.176 29.059 45.905 1.00 74.95 266 THR B CA 1
ATOM 10414 C C . THR B 1 266 ? 42.397 28.325 44.848 1.00 80.92 266 THR B C 1
ATOM 10415 O O . THR B 1 266 ? 41.684 27.357 45.152 1.00 78.03 266 THR B O 1
ATOM 10426 N N . ALA B 1 267 ? 42.460 28.864 43.621 1.00 80.78 267 ALA B N 1
ATOM 10427 C CA . ALA B 1 267 ? 41.744 28.345 42.469 1.00 80.96 267 ALA B CA 1
ATOM 10428 C C . ALA B 1 267 ? 42.658 27.620 41.511 1.00 86.79 267 ALA B C 1
ATOM 10429 O O . ALA B 1 267 ? 43.823 27.989 41.384 1.00 87.27 267 ALA B O 1
ATOM 10436 N N . TYR B 1 268 ? 42.120 26.617 40.801 1.00 84.95 268 TYR B N 1
ATOM 10437 C CA . TYR B 1 268 ? 42.854 25.937 39.734 1.00 88.76 268 TYR B CA 1
ATOM 10438 C C . TYR B 1 268 ? 42.356 26.664 38.461 1.00 90.24 268 TYR B C 1
ATOM 10439 O O . TYR B 1 268 ? 41.251 26.370 38.010 1.00 86.27 268 TYR B O 1
ATOM 10457 N N . LEU B 1 269 ? 43.107 27.712 37.994 1.00 89.54 269 LEU B N 1
ATOM 10458 C CA . LEU B 1 269 ? 42.693 28.596 36.905 1.00 90.26 269 LEU B CA 1
ATOM 10459 C C . LEU B 1 269 ? 43.640 28.522 35.712 1.00 98.06 269 LEU B C 1
ATOM 10460 O O . LEU B 1 269 ? 44.729 29.090 35.761 1.00 99.16 269 LEU B O 1
ATOM 10476 N N . ASN B 1 270 ? 43.263 27.763 34.670 1.00 98.16 270 ASN B N 1
ATOM 10477 C CA . ASN B 1 270 ? 44.067 27.619 33.440 1.00 101.53 270 ASN B CA 1
ATOM 10478 C C . ASN B 1 270 ? 43.133 27.387 32.241 1.00 107.31 270 ASN B C 1
ATOM 10479 O O . ASN B 1 270 ? 41.904 27.442 32.404 1.00 103.17 270 ASN B O 1
ATOM 10490 N N . ASP B 1 271 ? 43.712 27.131 31.042 1.00 109.12 271 ASP B N 1
ATOM 10491 C CA . ASP B 1 271 ? 42.922 26.886 29.831 1.00 110.24 271 ASP B CA 1
ATOM 10492 C C . ASP B 1 271 ? 41.952 25.689 29.963 1.00 115.47 271 ASP B C 1
ATOM 10493 O O . ASP B 1 271 ? 40.797 25.815 29.542 1.00 115.36 271 ASP B O 1
ATOM 10502 N N . LYS B 1 272 ? 42.390 24.563 30.578 1.00 111.43 272 LYS B N 1
ATOM 10503 C CA . LYS B 1 272 ? 41.545 23.369 30.699 1.00 110.39 272 LYS B CA 1
ATOM 10504 C C . LYS B 1 272 ? 40.545 23.377 31.894 1.00 110.87 272 LYS B C 1
ATOM 10505 O O . LYS B 1 272 ? 39.426 22.896 31.704 1.00 109.48 272 LYS B O 1
ATOM 10524 N N . SER B 1 273 ? 40.915 23.925 33.085 1.00 106.18 273 SER B N 1
ATOM 10525 C CA . SER B 1 273 ? 40.047 23.955 34.294 1.00 103.89 273 SER B CA 1
ATOM 10526 C C . SER B 1 273 ? 38.705 24.648 34.087 1.00 108.14 273 SER B C 1
ATOM 10527 O O . SER B 1 273 ? 37.692 24.179 34.604 1.00 105.75 273 SER B O 1
ATOM 10535 N N . LEU B 1 274 ? 38.706 25.774 33.376 1.00 108.09 274 LEU B N 1
ATOM 10536 C CA . LEU B 1 274 ? 37.481 26.533 33.096 1.00 107.86 274 LEU B CA 1
ATOM 10537 C C . LEU B 1 274 ? 36.590 25.819 32.051 1.00 115.61 274 LEU B C 1
ATOM 10538 O O . LEU B 1 274 ? 35.362 25.915 32.144 1.00 114.85 274 LEU B O 1
ATOM 10554 N N . GLY B 1 275 ? 37.212 25.088 31.118 1.00 115.11 275 GLY B N 1
ATOM 10555 C CA . GLY B 1 275 ? 36.532 24.360 30.051 1.00 116.34 275 GLY B CA 1
ATOM 10556 C C . GLY B 1 275 ? 37.146 24.625 28.688 1.00 122.54 275 GLY B C 1
ATOM 10557 O O . GLY B 1 275 ? 37.158 23.736 27.831 1.00 124.01 275 GLY B O 1
ATOM 10561 N N . SER B 1 276 ? 37.638 25.861 28.468 1.00 118.83 276 SER B N 1
ATOM 10562 C CA . SER B 1 276 ? 38.256 26.262 27.206 1.00 120.42 276 SER B CA 1
ATOM 10563 C C . SER B 1 276 ? 39.218 27.443 27.381 1.00 123.75 276 SER B C 1
ATOM 10564 O O . SER B 1 276 ? 39.184 28.141 28.399 1.00 122.00 276 SER B O 1
ATOM 10572 N N . MET B 1 277 ? 40.067 27.664 26.371 1.00 121.96 277 MET B N 1
ATOM 10573 C CA . MET B 1 277 ? 41.016 28.779 26.364 1.00 122.73 277 MET B CA 1
ATOM 10574 C C . MET B 1 277 ? 40.256 30.099 26.126 1.00 123.75 277 MET B C 1
ATOM 10575 O O . MET B 1 277 ? 40.737 31.159 26.531 1.00 123.41 277 MET B O 1
ATOM 10589 N N . GLU B 1 278 ? 39.059 30.030 25.488 1.00 118.26 278 GLU B N 1
ATOM 10590 C CA . GLU B 1 278 ? 38.190 31.193 25.270 1.00 116.26 278 GLU B CA 1
ATOM 10591 C C . GLU B 1 278 ? 37.754 31.722 26.631 1.00 113.88 278 GLU B C 1
ATOM 10592 O O . GLU B 1 278 ? 37.960 32.896 26.928 1.00 112.98 278 GLU B O 1
ATOM 10604 N N . LEU B 1 279 ? 37.175 30.831 27.460 1.00 106.25 279 LEU B N 1
ATOM 10605 C CA . LEU B 1 279 ? 36.683 31.159 28.809 1.00 102.86 279 LEU B CA 1
ATOM 10606 C C . LEU B 1 279 ? 37.781 31.766 29.676 1.00 102.78 279 LEU B C 1
ATOM 10607 O O . LEU B 1 279 ? 37.546 32.784 30.343 1.00 101.17 279 LEU B O 1
ATOM 10623 N N . TYR B 1 280 ? 38.975 31.137 29.661 1.00 97.75 280 TYR B N 1
ATOM 10624 C CA . TYR B 1 280 ? 40.128 31.596 30.433 1.00 97.51 280 TYR B CA 1
ATOM 10625 C C . TYR B 1 280 ? 40.590 32.987 29.989 1.00 103.50 280 TYR B C 1
ATOM 10626 O O . TYR B 1 280 ? 40.804 33.852 30.843 1.00 102.34 280 TYR B O 1
ATOM 10644 N N . LYS B 1 281 ? 40.688 33.217 28.663 1.00 102.12 281 LYS B N 1
ATOM 10645 C CA . LYS B 1 281 ? 41.078 34.513 28.099 1.00 103.38 281 LYS B CA 1
ATOM 10646 C C . LYS B 1 281 ? 39.995 35.566 28.380 1.00 105.27 281 LYS B C 1
ATOM 10647 O O . LYS B 1 281 ? 40.334 36.691 28.744 1.00 104.99 281 LYS B O 1
ATOM 10666 N N . ASP B 1 282 ? 38.697 35.192 28.265 1.00 100.23 282 ASP B N 1
ATOM 10667 C CA . ASP B 1 282 ? 37.589 36.108 28.554 1.00 98.85 282 ASP B CA 1
ATOM 10668 C C . ASP B 1 282 ? 37.525 36.434 30.068 1.00 99.10 282 ASP B C 1
ATOM 10669 O O . ASP B 1 282 ? 37.157 37.555 30.422 1.00 97.63 282 ASP B O 1
ATOM 10678 N N . LEU B 1 283 ? 37.892 35.478 30.958 1.00 94.19 283 LEU B N 1
ATOM 10679 C CA . LEU B 1 283 ? 37.891 35.751 32.409 1.00 92.24 283 LEU B CA 1
ATOM 10680 C C . LEU B 1 283 ? 38.986 36.772 32.765 1.00 96.65 283 LEU B C 1
ATOM 10681 O O . LEU B 1 283 ? 38.712 37.716 33.517 1.00 93.46 283 LEU B O 1
ATOM 10697 N N . ILE B 1 284 ? 40.203 36.612 32.171 1.00 97.31 284 ILE B N 1
ATOM 10698 C CA . ILE B 1 284 ? 41.313 37.550 32.353 1.00 99.87 284 ILE B CA 1
ATOM 10699 C C . ILE B 1 284 ? 40.870 38.940 31.883 1.00 104.96 284 ILE B C 1
ATOM 10700 O O . ILE B 1 284 ? 41.149 39.923 32.572 1.00 105.37 284 ILE B O 1
ATOM 10716 N N . LYS B 1 285 ? 40.138 39.018 30.745 1.00 101.76 285 LYS B N 1
ATOM 10717 C CA . LYS B 1 285 ? 39.659 40.301 30.212 1.00 102.73 285 LYS B CA 1
ATOM 10718 C C . LYS B 1 285 ? 38.669 40.946 31.170 1.00 102.91 285 LYS B C 1
ATOM 10719 O O . LYS B 1 285 ? 38.859 42.097 31.550 1.00 103.01 285 LYS B O 1
ATOM 10738 N N . THR B 1 286 ? 37.638 40.210 31.588 1.00 97.02 286 THR B N 1
ATOM 10739 C CA . THR B 1 286 ? 36.638 40.775 32.493 1.00 95.24 286 THR B CA 1
ATOM 10740 C C . THR B 1 286 ? 37.241 41.216 33.826 1.00 97.85 286 THR B C 1
ATOM 10741 O O . THR B 1 286 ? 36.850 42.267 34.308 1.00 95.39 286 THR B O 1
ATOM 10752 N N . LEU B 1 287 ? 38.230 40.489 34.377 1.00 96.71 287 LEU B N 1
ATOM 10753 C CA . LEU B 1 287 ? 38.860 40.895 35.653 1.00 97.66 287 LEU B CA 1
ATOM 10754 C C . LEU B 1 287 ? 39.673 42.202 35.567 1.00 105.67 287 LEU B C 1
ATOM 10755 O O . LEU B 1 287 ? 39.787 42.907 36.575 1.00 104.72 287 LEU B O 1
ATOM 10771 N N . LYS B 1 288 ? 40.248 42.513 34.386 1.00 106.06 288 LYS B N 1
ATOM 10772 C CA . LYS B 1 288 ? 41.024 43.743 34.185 1.00 109.17 288 LYS B CA 1
ATOM 10773 C C . LYS B 1 288 ? 40.143 44.994 34.325 1.00 113.33 288 LYS B C 1
ATOM 10774 O O . LYS B 1 288 ? 40.624 46.016 34.816 1.00 115.09 288 LYS B O 1
ATOM 10793 N N . VAL B 1 289 ? 38.867 44.913 33.903 1.00 107.77 289 VAL B N 1
ATOM 10794 C CA . VAL B 1 289 ? 37.942 46.053 33.935 1.00 107.57 289 VAL B CA 1
ATOM 10795 C C . VAL B 1 289 ? 36.763 45.887 34.952 1.00 108.26 289 VAL B C 1
ATOM 10796 O O . VAL B 1 289 ? 36.157 46.899 35.312 1.00 109.91 289 VAL B O 1
ATOM 10809 N N . VAL B 1 290 ? 36.480 44.660 35.455 1.00 99.14 290 VAL B N 1
ATOM 10810 C CA . VAL B 1 290 ? 35.401 44.409 36.430 1.00 95.54 290 VAL B CA 1
ATOM 10811 C C . VAL B 1 290 ? 35.972 43.948 37.776 1.00 97.18 290 VAL B C 1
ATOM 10812 O O . VAL B 1 290 ? 36.720 42.967 37.841 1.00 96.15 290 VAL B O 1
ATOM 10825 N N . ASN B 1 291 ? 35.587 44.670 38.841 1.00 92.71 291 ASN B N 1
ATOM 10826 C CA . ASN B 1 291 ? 35.984 44.405 40.221 1.00 90.90 291 ASN B CA 1
ATOM 10827 C C . ASN B 1 291 ? 34.815 43.845 41.058 1.00 89.97 291 ASN B C 1
ATOM 10828 O O . ASN B 1 291 ? 35.069 43.077 41.989 1.00 87.65 291 ASN B O 1
ATOM 10839 N N . ARG B 1 292 ? 33.547 44.238 40.739 1.00 84.09 292 ARG B N 1
ATOM 10840 C CA . ARG B 1 292 ? 32.356 43.824 41.464 1.00 81.15 292 ARG B CA 1
ATOM 10841 C C . ARG B 1 292 ? 31.604 42.718 40.743 1.00 79.36 292 ARG B C 1
ATOM 10842 O O . ARG B 1 292 ? 31.357 42.827 39.536 1.00 80.25 292 ARG B O 1
ATOM 10863 N N . PHE B 1 293 ? 31.265 41.632 41.491 1.00 70.95 293 PHE B N 1
ATOM 10864 C CA . PHE B 1 293 ? 30.572 40.463 40.946 1.00 69.36 293 PHE B CA 1
ATOM 10865 C C . PHE B 1 293 ? 29.527 39.888 41.885 1.00 72.37 293 PHE B C 1
ATOM 10866 O O . PHE B 1 293 ? 29.595 40.059 43.098 1.00 71.12 293 PHE B O 1
ATOM 10883 N N . GLU B 1 294 ? 28.617 39.107 41.304 1.00 69.30 294 GLU B N 1
ATOM 10884 C CA . GLU B 1 294 ? 27.666 38.299 42.045 1.00 68.16 294 GLU B CA 1
ATOM 10885 C C . GLU B 1 294 ? 28.383 36.943 42.124 1.00 67.22 294 GLU B C 1
ATOM 10886 O O . GLU B 1 294 ? 28.627 36.329 41.086 1.00 65.02 294 GLU B O 1
ATOM 10898 N N . ILE B 1 295 ? 28.755 36.513 43.334 1.00 62.66 295 ILE B N 1
ATOM 10899 C CA . ILE B 1 295 ? 29.467 35.261 43.544 1.00 61.62 295 ILE B CA 1
ATOM 10900 C C . ILE B 1 295 ? 28.673 34.238 44.344 1.00 64.40 295 ILE B C 1
ATOM 10901 O O . ILE B 1 295 ? 27.827 34.576 45.178 1.00 63.61 295 ILE B O 1
ATOM 10917 N N . ALA B 1 296 ? 28.989 32.980 44.095 1.00 61.31 296 ALA B N 1
ATOM 10918 C CA . ALA B 1 296 ? 28.431 31.864 44.831 1.00 60.70 296 ALA B CA 1
ATOM 10919 C C . ALA B 1 296 ? 29.552 30.840 45.012 1.00 60.76 296 ALA B C 1
ATOM 10920 O O . ALA B 1 296 ? 30.175 30.455 44.038 1.00 58.58 296 ALA B O 1
ATOM 10927 N N . LEU B 1 297 ? 29.844 30.480 46.245 1.00 57.13 297 LEU B N 1
ATOM 10928 C CA . LEU B 1 297 ? 30.861 29.471 46.556 1.00 58.53 297 LEU B CA 1
ATOM 10929 C C . LEU B 1 297 ? 30.082 28.214 46.905 1.00 61.08 297 LEU B C 1
ATOM 10930 O O . LEU B 1 297 ? 29.317 28.214 47.881 1.00 60.31 297 LEU B O 1
ATOM 10946 N N . VAL B 1 298 ? 30.141 27.222 46.009 1.00 58.70 298 VAL B N 1
ATOM 10947 C CA . VAL B 1 298 ? 29.394 25.970 46.085 1.00 58.45 298 VAL B CA 1
ATOM 10948 C C . VAL B 1 298 ? 30.270 24.858 46.615 1.00 63.07 298 VAL B C 1
ATOM 10949 O O . VAL B 1 298 ? 30.997 24.242 45.853 1.00 65.05 298 VAL B O 1
ATOM 10962 N N . LEU B 1 299 ? 30.187 24.581 47.927 1.00 60.35 299 LEU B N 1
ATOM 10963 C CA . LEU B 1 299 ? 30.984 23.494 48.548 1.00 62.99 299 LEU B CA 1
ATOM 10964 C C . LEU B 1 299 ? 30.301 22.169 48.206 1.00 65.77 299 LEU B C 1
ATOM 10965 O O . LEU B 1 299 ? 29.130 21.998 48.545 1.00 62.50 299 LEU B O 1
ATOM 10981 N N . GLY B 1 300 ? 31.019 21.285 47.529 1.00 65.43 300 GLY B N 1
ATOM 10982 C CA . GLY B 1 300 ? 30.508 19.993 47.071 1.00 68.35 300 GLY B CA 1
ATOM 10983 C C . GLY B 1 300 ? 30.139 19.938 45.593 1.00 72.24 300 GLY B C 1
ATOM 10984 O O . GLY B 1 300 ? 29.751 18.881 45.104 1.00 71.09 300 GLY B O 1
ATOM 10988 N N . GLY B 1 301 ? 30.226 21.067 44.886 1.00 68.89 301 GLY B N 1
ATOM 10989 C CA . GLY B 1 301 ? 29.856 21.144 43.478 1.00 67.90 301 GLY B CA 1
ATOM 10990 C C . GLY B 1 301 ? 28.355 21.108 43.278 1.00 71.64 301 GLY B C 1
ATOM 10991 O O . GLY B 1 301 ? 27.595 20.951 44.240 1.00 72.25 301 GLY B O 1
ATOM 10995 N N . GLU B 1 302 ? 27.921 21.253 42.021 1.00 68.16 302 GLU B N 1
ATOM 10996 C CA . GLU B 1 302 ? 26.502 21.252 41.638 1.00 66.87 302 GLU B CA 1
ATOM 10997 C C . GLU B 1 302 ? 26.277 20.272 40.501 1.00 72.41 302 GLU B C 1
ATOM 10998 O O . GLU B 1 302 ? 27.096 20.174 39.583 1.00 71.10 302 GLU B O 1
ATOM 11010 N N . TYR B 1 303 ? 25.175 19.506 40.605 1.00 71.60 303 TYR B N 1
ATOM 11011 C CA . TYR B 1 303 ? 24.813 18.438 39.669 1.00 73.41 303 TYR B CA 1
ATOM 11012 C C . TYR B 1 303 ? 23.309 18.423 39.408 1.00 77.09 303 TYR B C 1
ATOM 11013 O O . TYR B 1 303 ? 22.534 19.058 40.140 1.00 73.30 303 TYR B O 1
ATOM 11031 N N . ASP B 1 304 ? 22.889 17.656 38.394 1.00 76.36 304 ASP B N 1
ATOM 11032 C CA . ASP B 1 304 ? 21.467 17.546 38.046 1.00 77.78 304 ASP B CA 1
ATOM 11033 C C . ASP B 1 304 ? 20.713 16.555 38.913 1.00 81.79 304 ASP B C 1
ATOM 11034 O O . ASP B 1 304 ? 19.487 16.635 38.977 1.00 83.48 304 ASP B O 1
ATOM 11043 N N . ASP B 1 305 ? 21.417 15.666 39.628 1.00 77.14 305 ASP B N 1
ATOM 11044 C CA . ASP B 1 305 ? 20.782 14.771 40.596 1.00 76.74 305 ASP B CA 1
ATOM 11045 C C . ASP B 1 305 ? 20.999 15.366 42.002 1.00 78.76 305 ASP B C 1
ATOM 11046 O O . ASP B 1 305 ? 21.973 16.086 42.251 1.00 76.13 305 ASP B O 1
ATOM 11055 N N . GLU B 1 306 ? 20.072 15.058 42.905 1.00 75.51 306 GLU B N 1
ATOM 11056 C CA . GLU B 1 306 ? 20.059 15.550 44.269 1.00 73.41 306 GLU B CA 1
ATOM 11057 C C . GLU B 1 306 ? 21.293 15.088 45.055 1.00 76.99 306 GLU B C 1
ATOM 11058 O O . GLU B 1 306 ? 21.471 13.891 45.258 1.00 78.77 306 GLU B O 1
ATOM 11070 N N . ARG B 1 307 ? 22.136 16.040 45.500 1.00 70.64 307 ARG B N 1
ATOM 11071 C CA . ARG B 1 307 ? 23.332 15.739 46.285 1.00 70.04 307 ARG B CA 1
ATOM 11072 C C . ARG B 1 307 ? 23.558 16.811 47.351 1.00 69.24 307 ARG B C 1
ATOM 11073 O O . ARG B 1 307 ? 23.119 17.949 47.184 1.00 64.17 307 ARG B O 1
ATOM 11094 N N . PRO B 1 308 ? 24.328 16.499 48.412 1.00 66.90 308 PRO B N 1
ATOM 11095 C CA . PRO B 1 308 ? 24.599 17.522 49.423 1.00 65.78 308 PRO B CA 1
ATOM 11096 C C . PRO B 1 308 ? 25.518 18.636 48.945 1.00 65.71 308 PRO B C 1
ATOM 11097 O O . PRO B 1 308 ? 26.428 18.407 48.164 1.00 65.86 308 PRO B O 1
ATOM 11108 N N . ALA B 1 309 ? 25.279 19.837 49.448 1.00 61.72 309 ALA B N 1
ATOM 11109 C CA . ALA B 1 309 ? 26.088 21.010 49.136 1.00 59.53 309 ALA B CA 1
ATOM 11110 C C . ALA B 1 309 ? 25.827 22.097 50.126 1.00 60.99 309 ALA B C 1
ATOM 11111 O O . ALA B 1 309 ? 24.758 22.125 50.761 1.00 60.31 309 ALA B O 1
ATOM 11118 N N . ALA B 1 310 ? 26.811 22.982 50.285 1.00 58.37 310 ALA B N 1
ATOM 11119 C CA . ALA B 1 310 ? 26.714 24.173 51.134 1.00 57.14 310 ALA B CA 1
ATOM 11120 C C . ALA B 1 310 ? 27.115 25.344 50.267 1.00 60.00 310 ALA B C 1
ATOM 11121 O O . ALA B 1 310 ? 28.148 25.304 49.601 1.00 60.64 310 ALA B O 1
ATOM 11128 N N . ILE B 1 311 ? 26.275 26.350 50.204 1.00 57.56 311 ILE B N 1
ATOM 11129 C CA . ILE B 1 311 ? 26.522 27.486 49.341 1.00 56.91 311 ILE B CA 1
ATOM 11130 C C . ILE B 1 311 ? 26.545 28.772 50.112 1.00 61.12 311 ILE B C 1
ATOM 11131 O O . ILE B 1 311 ? 25.679 29.015 50.962 1.00 60.43 311 ILE B O 1
ATOM 11147 N N . LEU B 1 312 ? 27.534 29.596 49.791 1.00 57.37 312 LEU B N 1
ATOM 11148 C CA . LEU B 1 312 ? 27.665 30.957 50.252 1.00 57.70 312 LEU B CA 1
ATOM 11149 C C . LEU B 1 312 ? 27.394 31.834 49.044 1.00 61.74 312 LEU B C 1
ATOM 11150 O O . LEU B 1 312 ? 28.067 31.694 48.019 1.00 61.70 312 LEU B O 1
ATOM 11166 N N . VAL B 1 313 ? 26.481 32.780 49.194 1.00 58.62 313 VAL B N 1
ATOM 11167 C CA . VAL B 1 313 ? 26.148 33.722 48.128 1.00 59.14 313 VAL B CA 1
ATOM 11168 C C . VAL B 1 313 ? 26.509 35.108 48.611 1.00 63.55 313 VAL B C 1
ATOM 11169 O O . VAL B 1 313 ? 26.271 35.422 49.766 1.00 62.00 313 VAL B O 1
ATOM 11182 N N . ALA B 1 314 ? 27.104 35.916 47.731 1.00 63.08 314 ALA B N 1
ATOM 11183 C CA . ALA B 1 314 ? 27.364 37.342 47.939 1.00 62.24 314 ALA B CA 1
ATOM 11184 C C . ALA B 1 314 ? 26.982 38.055 46.627 1.00 66.00 314 ALA B C 1
ATOM 11185 O O . ALA B 1 314 ? 27.603 37.831 45.597 1.00 63.97 314 ALA B O 1
ATOM 11192 N N . LYS B 1 315 ? 25.871 38.790 46.641 1.00 65.78 315 LYS B N 1
ATOM 11193 C CA . LYS B 1 315 ? 25.343 39.428 45.429 1.00 66.62 315 LYS B CA 1
ATOM 11194 C C . LYS B 1 315 ? 26.160 40.616 44.913 1.00 72.73 315 LYS B C 1
ATOM 11195 O O . LYS B 1 315 ? 26.069 40.904 43.723 1.00 75.25 315 LYS B O 1
ATOM 11214 N N . GLN B 1 316 ? 26.928 41.309 45.788 1.00 69.82 316 GLN B N 1
ATOM 11215 C CA . GLN B 1 316 ? 27.727 42.509 45.456 1.00 70.96 316 GLN B CA 1
ATOM 11216 C C . GLN B 1 316 ? 29.158 42.372 45.994 1.00 73.67 316 GLN B C 1
ATOM 11217 O O . GLN B 1 316 ? 29.558 43.171 46.828 1.00 75.71 316 GLN B O 1
ATOM 11231 N N . ALA B 1 317 ? 29.927 41.398 45.540 1.00 68.35 317 ALA B N 1
ATOM 11232 C CA . ALA B 1 317 ? 31.283 41.176 46.076 1.00 67.97 317 ALA B CA 1
ATOM 11233 C C . ALA B 1 317 ? 32.437 41.760 45.297 1.00 74.06 317 ALA B C 1
ATOM 11234 O O . ALA B 1 317 ? 32.441 41.704 44.080 1.00 74.40 317 ALA B O 1
ATOM 11241 N N A HIS B 1 318 ? 33.456 42.237 46.010 0.56 73.26 318 HIS B N 1
ATOM 11242 N N B HIS B 1 318 ? 33.456 42.273 46.010 0.44 71.93 318 HIS B N 1
ATOM 11243 C CA A HIS B 1 318 ? 34.699 42.732 45.422 0.56 75.43 318 HIS B CA 1
ATOM 11244 C CA B HIS B 1 318 ? 34.702 42.752 45.400 0.44 73.45 318 HIS B CA 1
ATOM 11245 C C A HIS B 1 318 ? 35.583 41.498 45.264 0.56 78.24 318 HIS B C 1
ATOM 11246 C C B HIS B 1 318 ? 35.556 41.492 45.251 0.44 77.35 318 HIS B C 1
ATOM 11247 O O A HIS B 1 318 ? 35.800 40.814 46.252 0.56 76.56 318 HIS B O 1
ATOM 11248 O O B HIS B 1 318 ? 35.733 40.792 46.238 0.44 75.63 318 HIS B O 1
ATOM 11275 N N . VAL B 1 319 ? 36.038 41.179 44.038 1.00 75.59 319 VAL B N 1
ATOM 11276 C CA . VAL B 1 319 ? 36.873 39.993 43.783 1.00 75.18 319 VAL B CA 1
ATOM 11277 C C . VAL B 1 319 ? 38.207 40.434 43.211 1.00 80.22 319 VAL B C 1
ATOM 11278 O O . VAL B 1 319 ? 38.222 41.210 42.260 1.00 82.15 319 VAL B O 1
ATOM 11292 N N . ASN B 1 320 ? 39.313 39.886 43.726 1.00 75.88 320 ASN B N 1
ATOM 11293 C CA . ASN B 1 320 ? 40.671 40.216 43.274 1.00 77.54 320 ASN B CA 1
ATOM 11294 C C . ASN B 1 320 ? 41.480 38.934 42.987 1.00 80.77 320 ASN B C 1
ATOM 11295 O O . ASN B 1 320 ? 41.772 38.179 43.900 1.00 77.40 320 ASN B O 1
ATOM 11306 N N . ILE B 1 321 ? 41.825 38.698 41.707 1.00 82.51 321 ILE B N 1
ATOM 11307 C CA . ILE B 1 321 ? 42.641 37.569 41.228 1.00 84.01 321 ILE B CA 1
ATOM 11308 C C . ILE B 1 321 ? 43.839 38.217 40.500 1.00 94.43 321 ILE B C 1
ATOM 11309 O O . ILE B 1 321 ? 43.835 38.324 39.272 1.00 96.22 321 ILE B O 1
ATOM 11325 N N . PRO B 1 322 ? 44.837 38.719 41.250 1.00 94.30 322 PRO B N 1
ATOM 11326 C CA . PRO B 1 322 ? 45.931 39.475 40.614 1.00 98.36 322 PRO B CA 1
ATOM 11327 C C . PRO B 1 322 ? 46.872 38.698 39.701 1.00 108.96 322 PRO B C 1
ATOM 11328 O O . PRO B 1 322 ? 47.247 39.218 38.643 1.00 111.13 322 PRO B O 1
ATOM 11339 N N . THR B 1 323 ? 47.251 37.471 40.099 1.00 107.68 323 THR B N 1
ATOM 11340 C CA . THR B 1 323 ? 48.181 36.627 39.344 1.00 110.45 323 THR B CA 1
ATOM 11341 C C . THR B 1 323 ? 47.471 35.659 38.367 1.00 115.23 323 THR B C 1
ATOM 11342 O O . THR B 1 323 ? 48.041 34.622 38.042 1.00 115.75 323 THR B O 1
ATOM 11353 N N . ILE B 1 324 ? 46.259 35.985 37.883 1.00 112.06 324 ILE B N 1
ATOM 11354 C CA . ILE B 1 324 ? 45.546 35.102 36.954 1.00 112.23 324 ILE B CA 1
ATOM 11355 C C . ILE B 1 324 ? 46.397 34.738 35.714 1.00 121.70 324 ILE B C 1
ATOM 11356 O O . ILE B 1 324 ? 46.444 33.558 35.351 1.00 121.96 324 ILE B O 1
ATOM 11372 N N . GLU B 1 325 ? 47.096 35.719 35.105 1.00 121.76 325 GLU B N 1
ATOM 11373 C CA . GLU B 1 325 ? 47.939 35.453 33.929 1.00 125.06 325 GLU B CA 1
ATOM 11374 C C . GLU B 1 325 ? 49.229 34.719 34.303 1.00 133.09 325 GLU B C 1
ATOM 11375 O O . GLU B 1 325 ? 49.654 33.810 33.594 1.00 134.41 325 GLU B O 1
ATOM 11387 N N . THR B 1 326 ? 49.941 35.318 35.293 1.00 131.98 326 THR B N 1
ATOM 11388 C CA . THR B 1 326 ? 51.253 34.914 35.818 1.00 135.17 326 THR B CA 1
ATOM 11389 C C . THR B 1 326 ? 51.268 33.474 36.276 1.00 141.34 326 THR B C 1
ATOM 11390 O O . THR B 1 326 ? 52.203 32.738 35.960 1.00 142.70 326 THR B O 1
ATOM 11401 N N . ASP B 1 327 ? 50.244 33.082 37.049 1.00 138.16 327 ASP B N 1
ATOM 11402 C CA . ASP B 1 327 ? 50.115 31.710 37.525 1.00 138.94 327 ASP B CA 1
ATOM 11403 C C . ASP B 1 327 ? 49.728 30.816 36.350 1.00 144.34 327 ASP B C 1
ATOM 11404 O O . ASP B 1 327 ? 48.845 31.163 35.559 1.00 142.90 327 ASP B O 1
ATOM 11413 N N . ASP B 1 328 ? 50.395 29.664 36.254 1.00 143.11 328 ASP B N 1
ATOM 11414 C CA . ASP B 1 328 ? 50.202 28.701 35.179 1.00 143.36 328 ASP B CA 1
ATOM 11415 C C . ASP B 1 328 ? 49.598 27.385 35.677 1.00 143.70 328 ASP B C 1
ATOM 11416 O O . ASP B 1 328 ? 48.713 26.850 35.001 1.00 142.02 328 ASP B O 1
ATOM 11425 N N . VAL B 1 329 ? 50.101 26.829 36.816 1.00 138.77 329 VAL B N 1
ATOM 11426 C CA . VAL B 1 329 ? 49.616 25.530 37.305 1.00 136.79 329 VAL B CA 1
ATOM 11427 C C . VAL B 1 329 ? 49.781 25.222 38.828 1.00 136.37 329 VAL B C 1
ATOM 11428 O O . VAL B 1 329 ? 49.336 24.151 39.241 1.00 136.15 329 VAL B O 1
ATOM 11441 N N . LEU B 1 330 ? 50.345 26.115 39.665 1.00 128.96 330 LEU B N 1
ATOM 11442 C CA . LEU B 1 330 ? 50.472 25.803 41.097 1.00 126.45 330 LEU B CA 1
ATOM 11443 C C . LEU B 1 330 ? 49.155 26.061 41.815 1.00 122.39 330 LEU B C 1
ATOM 11444 O O . LEU B 1 330 ? 48.598 25.178 42.474 1.00 121.57 330 LEU B O 1
ATOM 11460 N N . GLY B 1 331 ? 48.687 27.285 41.694 1.00 112.73 331 GLY B N 1
ATOM 11461 C CA . GLY B 1 331 ? 47.464 27.736 42.333 1.00 106.65 331 GLY B CA 1
ATOM 11462 C C . GLY B 1 331 ? 47.338 29.231 42.176 1.00 104.36 331 GLY B C 1
ATOM 11463 O O . GLY B 1 331 ? 48.350 29.934 42.120 1.00 106.06 331 GLY B O 1
ATOM 11467 N N . THR B 1 332 ? 46.111 29.717 42.065 1.00 94.33 332 THR B N 1
ATOM 11468 C CA . THR B 1 332 ? 45.845 31.138 41.873 1.00 91.64 332 THR B CA 1
ATOM 11469 C C . THR B 1 332 ? 45.093 31.661 43.097 1.00 87.97 332 THR B C 1
ATOM 11470 O O . THR B 1 332 ? 44.051 31.103 43.437 1.00 84.80 332 THR B O 1
ATOM 11481 N N . SER B 1 333 ? 45.601 32.742 43.732 1.00 82.04 333 SER B N 1
ATOM 11482 C CA . SER B 1 333 ? 44.932 33.396 44.851 1.00 79.87 333 SER B CA 1
ATOM 11483 C C . SER B 1 333 ? 43.654 34.109 44.394 1.00 80.27 333 SER B C 1
ATOM 11484 O O . SER B 1 333 ? 43.667 34.832 43.411 1.00 80.28 333 SER B O 1
ATOM 11492 N N . VAL B 1 334 ? 42.571 33.906 45.111 1.00 74.82 334 VAL B N 1
ATOM 11493 C CA . VAL B 1 334 ? 41.290 34.584 44.863 1.00 72.72 334 VAL B CA 1
ATOM 11494 C C . VAL B 1 334 ? 40.897 35.163 46.221 1.00 76.71 334 VAL B C 1
ATOM 11495 O O . VAL B 1 334 ? 40.702 34.398 47.170 1.00 76.25 334 VAL B O 1
ATOM 11508 N N . GLU B 1 335 ? 40.872 36.493 46.344 1.00 73.29 335 GLU B N 1
ATOM 11509 C CA . GLU B 1 335 ? 40.454 37.157 47.574 1.00 72.85 335 GLU B CA 1
ATOM 11510 C C . GLU B 1 335 ? 39.134 37.870 47.285 1.00 74.25 335 GLU B C 1
ATOM 11511 O O . GLU B 1 335 ? 39.006 38.511 46.242 1.00 74.90 335 GLU B O 1
ATOM 11523 N N . PHE B 1 336 ? 38.141 37.734 48.178 1.00 68.24 336 PHE B N 1
ATOM 11524 C CA . PHE B 1 336 ? 36.896 38.422 47.990 1.00 66.03 336 PHE B CA 1
ATOM 11525 C C . PHE B 1 336 ? 36.397 39.099 49.255 1.00 67.68 336 PHE B C 1
ATOM 11526 O O . PHE B 1 336 ? 36.619 38.634 50.373 1.00 66.13 336 PHE B O 1
ATOM 11543 N N . LYS B 1 337 ? 35.621 40.159 49.055 1.00 64.34 337 LYS B N 1
ATOM 11544 C CA . LYS B 1 337 ? 35.021 40.888 50.146 1.00 63.20 337 LYS B CA 1
ATOM 11545 C C . LYS B 1 337 ? 33.605 41.158 49.749 1.00 66.52 337 LYS B C 1
ATOM 11546 O O . LYS B 1 337 ? 33.383 41.768 48.721 1.00 67.21 337 LYS B O 1
ATOM 11565 N N . ALA B 1 338 ? 32.650 40.632 50.503 1.00 63.67 338 ALA B N 1
ATOM 11566 C CA . ALA B 1 338 ? 31.239 40.842 50.231 1.00 63.69 338 ALA B CA 1
ATOM 11567 C C . ALA B 1 338 ? 30.853 42.229 50.751 1.00 74.68 338 ALA B C 1
ATOM 11568 O O . ALA B 1 338 ? 31.312 42.617 51.815 1.00 76.34 338 ALA B O 1
ATOM 11575 N N . ILE B 1 339 ? 30.029 42.982 50.009 1.00 74.68 339 ILE B N 1
ATOM 11576 C CA . ILE B 1 339 ? 29.657 44.353 50.375 1.00 76.30 339 ILE B CA 1
ATOM 11577 C C . ILE B 1 339 ? 28.141 44.478 50.400 1.00 78.28 339 ILE B C 1
ATOM 11578 O O . ILE B 1 339 ? 27.483 43.905 49.547 1.00 77.76 339 ILE B O 1
ATOM 11594 N N . PRO B 1 340 ? 27.526 45.170 51.367 1.00 73.81 340 PRO B N 1
ATOM 11595 C CA . PRO B 1 340 ? 26.064 45.296 51.316 1.00 73.61 340 PRO B CA 1
ATOM 11596 C C . PRO B 1 340 ? 25.659 46.282 50.225 1.00 80.12 340 PRO B C 1
ATOM 11597 O O . PRO B 1 340 ? 26.491 47.023 49.707 1.00 80.55 340 PRO B O 1
ATOM 11608 N N . SER B 1 341 ? 24.393 46.263 49.860 1.00 77.96 341 SER B N 1
ATOM 11609 C CA . SER B 1 341 ? 23.840 47.152 48.839 1.00 80.08 341 SER B CA 1
ATOM 11610 C C . SER B 1 341 ? 23.792 48.577 49.371 1.00 88.04 341 SER B C 1
ATOM 11611 O O . SER B 1 341 ? 24.028 49.522 48.621 1.00 88.38 341 SER B O 1
ATOM 11619 N N . ASP B 1 342 ? 23.487 48.726 50.642 1.00 88.30 342 ASP B N 1
ATOM 11620 C CA . ASP B 1 342 ? 23.380 50.027 51.270 1.00 92.08 342 ASP B CA 1
ATOM 11621 C C . ASP B 1 342 ? 23.616 49.877 52.758 1.00 96.24 342 ASP B C 1
ATOM 11622 O O . ASP B 1 342 ? 23.817 48.761 53.239 1.00 93.61 342 ASP B O 1
ATOM 11631 N N . LEU B 1 343 ? 23.578 50.998 53.484 1.00 95.75 343 LEU B N 1
ATOM 11632 C CA . LEU B 1 343 ? 23.786 50.998 54.923 1.00 96.24 343 LEU B CA 1
ATOM 11633 C C . LEU B 1 343 ? 22.685 50.235 55.655 1.00 99.35 343 LEU B C 1
ATOM 11634 O O . LEU B 1 343 ? 21.504 50.421 55.351 1.00 99.37 343 LEU B O 1
ATOM 11650 N N . ASP B 1 344 ? 23.099 49.347 56.594 1.00 95.17 344 ASP B N 1
ATOM 11651 C CA . ASP B 1 344 ? 22.226 48.510 57.432 1.00 94.91 344 ASP B CA 1
ATOM 11652 C C . ASP B 1 344 ? 21.310 47.559 56.622 1.00 96.84 344 ASP B C 1
ATOM 11653 O O . ASP B 1 344 ? 20.272 47.146 57.145 1.00 97.35 344 ASP B O 1
ATOM 11662 N N . ALA B 1 345 ? 21.681 47.183 55.372 1.00 90.59 345 ALA B N 1
ATOM 11663 C CA . ALA B 1 345 ? 20.801 46.294 54.612 1.00 88.50 345 ALA B CA 1
ATOM 11664 C C . ALA B 1 345 ? 20.933 44.834 55.087 1.00 88.60 345 ALA B C 1
ATOM 11665 O O . ALA B 1 345 ? 19.968 44.072 54.983 1.00 88.64 345 ALA B O 1
ATOM 11672 N N . GLY B 1 346 ? 22.116 44.460 55.590 1.00 80.65 346 GLY B N 1
ATOM 11673 C CA . GLY B 1 346 ? 22.377 43.106 56.060 1.00 77.85 346 GLY B CA 1
ATOM 11674 C C . GLY B 1 346 ? 22.374 42.087 54.942 1.00 75.20 346 GLY B C 1
ATOM 11675 O O . GLY B 1 346 ? 22.176 40.894 55.181 1.00 73.83 346 GLY B O 1
ATOM 11679 N N . ASP B 1 347 ? 22.645 42.555 53.716 1.00 68.77 347 ASP B N 1
ATOM 11680 C CA . ASP B 1 347 ? 22.609 41.734 52.520 1.00 66.79 347 ASP B CA 1
ATOM 11681 C C . ASP B 1 347 ? 23.990 41.530 51.906 1.00 65.52 347 ASP B C 1
ATOM 11682 O O . ASP B 1 347 ? 24.101 41.342 50.710 1.00 65.35 347 ASP B O 1
ATOM 11691 N N . GLU B 1 348 ? 25.034 41.478 52.729 1.00 61.31 348 GLU B N 1
ATOM 11692 C CA . GLU B 1 348 ? 26.401 41.216 52.257 1.00 60.94 348 GLU B CA 1
ATOM 11693 C C . GLU B 1 348 ? 26.433 39.814 51.601 1.00 64.57 348 GLU B C 1
ATOM 11694 O O . GLU B 1 348 ? 27.068 39.606 50.579 1.00 62.46 348 GLU B O 1
ATOM 11706 N N . GLY B 1 349 ? 25.705 38.877 52.196 1.00 61.27 349 GLY B N 1
ATOM 11707 C CA . GLY B 1 349 ? 25.643 37.523 51.684 1.00 58.91 349 GLY B CA 1
ATOM 11708 C C . GLY B 1 349 ? 24.712 36.670 52.492 1.00 59.61 349 GLY B C 1
ATOM 11709 O O . GLY B 1 349 ? 24.112 37.144 53.450 1.00 58.24 349 GLY B O 1
ATOM 11713 N N . TYR B 1 350 ? 24.590 35.419 52.105 1.00 55.55 350 TYR B N 1
ATOM 11714 C CA . TYR B 1 350 ? 23.724 34.477 52.782 1.00 55.37 350 TYR B CA 1
ATOM 11715 C C . TYR B 1 350 ? 24.160 33.075 52.443 1.00 58.19 350 TYR B C 1
ATOM 11716 O O . TYR B 1 350 ? 24.969 32.879 51.530 1.00 55.31 350 TYR B O 1
ATOM 11734 N N . LEU B 1 351 ? 23.654 32.108 53.203 1.00 55.23 351 LEU B N 1
ATOM 11735 C CA . LEU B 1 351 ? 24.023 30.719 53.022 1.00 56.10 351 LEU B CA 1
ATOM 11736 C C . LEU B 1 351 ? 22.810 29.839 52.830 1.00 60.47 351 LEU B C 1
ATOM 11737 O O . LEU B 1 351 ? 21.705 30.160 53.273 1.00 61.44 351 LEU B O 1
ATOM 11753 N N . GLY B 1 352 ? 23.045 28.742 52.145 1.00 56.52 352 GLY B N 1
ATOM 11754 C CA . GLY B 1 352 ? 22.057 27.702 51.906 1.00 57.10 352 GLY B CA 1
ATOM 11755 C C . GLY B 1 352 ? 22.729 26.352 51.997 1.00 59.39 352 GLY B C 1
ATOM 11756 O O . GLY B 1 352 ? 23.749 26.139 51.336 1.00 58.73 352 GLY B O 1
ATOM 11760 N N . PHE B 1 353 ? 22.181 25.453 52.820 1.00 57.46 353 PHE B N 1
ATOM 11761 C CA . PHE B 1 353 ? 22.681 24.083 52.997 1.00 60.30 353 PHE B CA 1
ATOM 11762 C C . PHE B 1 353 ? 21.553 23.086 52.734 1.00 63.70 353 PHE B C 1
ATOM 11763 O O . PHE B 1 353 ? 20.408 23.316 53.132 1.00 62.91 353 PHE B O 1
ATOM 11780 N N . SER B 1 354 ? 21.885 21.977 52.082 1.00 60.84 354 SER B N 1
ATOM 11781 C CA . SER B 1 354 ? 20.920 20.907 51.828 1.00 61.28 354 SER B CA 1
ATOM 11782 C C . SER B 1 354 ? 21.645 19.605 51.517 1.00 66.49 354 SER B C 1
ATOM 11783 O O . SER B 1 354 ? 22.737 19.619 50.918 1.00 64.76 354 SER B O 1
ATOM 11791 N N . SER B 1 355 ? 21.005 18.487 51.902 1.00 63.59 355 SER B N 1
ATOM 11792 C CA . SER B 1 355 ? 21.475 17.148 51.606 1.00 65.25 355 SER B CA 1
ATOM 11793 C C . SER B 1 355 ? 21.077 16.733 50.177 1.00 71.77 355 SER B C 1
ATOM 11794 O O . SER B 1 355 ? 21.529 15.689 49.712 1.00 73.27 355 SER B O 1
ATOM 11802 N N . LYS B 1 356 ? 20.189 17.508 49.512 1.00 67.52 356 LYS B N 1
ATOM 11803 C CA . LYS B 1 356 ? 19.586 17.160 48.234 1.00 67.50 356 LYS B CA 1
ATOM 11804 C C . LYS B 1 356 ? 19.553 18.324 47.256 1.00 69.05 356 LYS B C 1
ATOM 11805 O O . LYS B 1 356 ? 18.622 18.433 46.469 1.00 70.23 356 LYS B O 1
ATOM 11824 N N . TYR B 1 357 ? 20.590 19.160 47.244 1.00 64.42 357 TYR B N 1
ATOM 11825 C CA . TYR B 1 357 ? 20.629 20.259 46.275 1.00 64.01 357 TYR B CA 1
ATOM 11826 C C . TYR B 1 357 ? 20.868 19.747 44.823 1.00 67.30 357 TYR B C 1
ATOM 11827 O O . TYR B 1 357 ? 21.458 18.682 44.617 1.00 66.30 357 TYR B O 1
ATOM 11845 N N . THR B 1 358 ? 20.445 20.566 43.842 1.00 62.94 358 THR B N 1
ATOM 11846 C CA . THR B 1 358 ? 20.677 20.376 42.413 1.00 63.52 358 THR B CA 1
ATOM 11847 C C . THR B 1 358 ? 21.126 21.718 41.844 1.00 62.26 358 THR B C 1
ATOM 11848 O O . THR B 1 358 ? 20.977 22.743 42.510 1.00 60.58 358 THR B O 1
ATOM 11859 N N . ARG B 1 359 ? 21.607 21.739 40.603 1.00 59.22 359 ARG B N 1
ATOM 11860 C CA . ARG B 1 359 ? 21.940 23.023 39.944 1.00 58.53 359 ARG B CA 1
ATOM 11861 C C . ARG B 1 359 ? 20.690 23.940 39.892 1.00 58.78 359 ARG B C 1
ATOM 11862 O O . ARG B 1 359 ? 20.825 25.159 39.920 1.00 54.94 359 ARG B O 1
ATOM 11883 N N . THR B 1 360 ? 19.484 23.342 39.747 1.00 57.54 360 THR B N 1
ATOM 11884 C CA . THR B 1 360 ? 18.232 24.099 39.682 1.00 57.43 360 THR B CA 1
ATOM 11885 C C . THR B 1 360 ? 17.931 24.789 40.997 1.00 58.95 360 THR B C 1
ATOM 11886 O O . THR B 1 360 ? 17.643 25.997 41.003 1.00 57.00 360 THR B O 1
ATOM 11897 N N . THR B 1 361 ? 17.990 24.044 42.102 1.00 57.24 361 THR B N 1
ATOM 11898 C CA . THR B 1 361 ? 17.704 24.634 43.432 1.00 56.65 361 THR B CA 1
ATOM 11899 C C . THR B 1 361 ? 18.873 25.467 43.946 1.00 58.50 361 THR B C 1
ATOM 11900 O O . THR B 1 361 ? 18.631 26.391 44.703 1.00 59.32 361 THR B O 1
ATOM 11911 N N . ILE B 1 362 ? 20.110 25.219 43.482 1.00 56.66 362 ILE B N 1
ATOM 11912 C CA . ILE B 1 362 ? 21.240 26.083 43.786 1.00 54.58 362 ILE B CA 1
ATOM 11913 C C . ILE B 1 362 ? 21.016 27.415 43.059 1.00 55.82 362 ILE B C 1
ATOM 11914 O O . ILE B 1 362 ? 21.222 28.468 43.640 1.00 54.66 362 ILE B O 1
ATOM 11930 N N . ASN B 1 363 ? 20.568 27.378 41.809 1.00 55.80 363 ASN B N 1
ATOM 11931 C CA . ASN B 1 363 ? 20.280 28.573 41.028 1.00 55.51 363 ASN B CA 1
ATOM 11932 C C . ASN B 1 363 ? 19.139 29.361 41.722 1.00 60.59 363 ASN B C 1
ATOM 11933 O O . ASN B 1 363 ? 19.230 30.578 41.875 1.00 58.65 363 ASN B O 1
ATOM 11944 N N . ASN B 1 364 ? 18.093 28.679 42.190 1.00 61.02 364 ASN B N 1
ATOM 11945 C CA . ASN B 1 364 ? 17.033 29.348 42.985 1.00 61.57 364 ASN B CA 1
ATOM 11946 C C . ASN B 1 364 ? 17.603 30.065 44.241 1.00 62.38 364 ASN B C 1
ATOM 11947 O O . ASN B 1 364 ? 17.237 31.210 44.511 1.00 62.36 364 ASN B O 1
ATOM 11958 N N . LEU B 1 365 ? 18.464 29.388 45.003 1.00 56.58 365 LEU B N 1
ATOM 11959 C CA . LEU B 1 365 ? 19.142 30.007 46.151 1.00 56.09 365 LEU B CA 1
ATOM 11960 C C . LEU B 1 365 ? 19.926 31.282 45.753 1.00 60.92 365 LEU B C 1
ATOM 11961 O O . LEU B 1 365 ? 19.774 32.315 46.415 1.00 60.42 365 LEU B O 1
ATOM 11977 N N . ILE B 1 366 ? 20.766 31.194 44.686 1.00 55.71 366 ILE B N 1
ATOM 11978 C CA . ILE B 1 366 ? 21.529 32.332 44.187 1.00 55.21 366 ILE B CA 1
ATOM 11979 C C . ILE B 1 366 ? 20.603 33.492 43.754 1.00 62.55 366 ILE B C 1
ATOM 11980 O O . ILE B 1 366 ? 20.909 34.651 44.055 1.00 63.55 366 ILE B O 1
ATOM 11996 N N . VAL B 1 367 ? 19.534 33.193 42.963 1.00 59.05 367 VAL B N 1
ATOM 11997 C CA . VAL B 1 367 ? 18.640 34.237 42.435 1.00 59.82 367 VAL B CA 1
ATOM 11998 C C . VAL B 1 367 ? 17.711 34.810 43.518 1.00 64.87 367 VAL B C 1
ATOM 11999 O O . VAL B 1 367 ? 17.588 36.025 43.619 1.00 65.53 367 VAL B O 1
ATOM 12012 N N . ASN B 1 368 ? 17.036 33.941 44.291 1.00 61.86 368 ASN B N 1
ATOM 12013 C CA . ASN B 1 368 ? 15.998 34.351 45.250 1.00 62.48 368 ASN B CA 1
ATOM 12014 C C . ASN B 1 368 ? 16.304 34.248 46.723 1.00 65.54 368 ASN B C 1
ATOM 12015 O O . ASN B 1 368 ? 15.490 34.697 47.522 1.00 66.79 368 ASN B O 1
ATOM 12026 N N . GLY B 1 369 ? 17.407 33.639 47.095 1.00 61.33 369 GLY B N 1
ATOM 12027 C CA . GLY B 1 369 ? 17.736 33.464 48.504 1.00 60.01 369 GLY B CA 1
ATOM 12028 C C . GLY B 1 369 ? 17.170 32.206 49.117 1.00 59.73 369 GLY B C 1
ATOM 12029 O O . GLY B 1 369 ? 17.410 31.951 50.290 1.00 54.73 369 GLY B O 1
ATOM 12033 N N . ASP B 1 370 ? 16.472 31.373 48.323 1.00 56.67 370 ASP B N 1
ATOM 12034 C CA . ASP B 1 370 ? 15.874 30.146 48.809 1.00 55.88 370 ASP B CA 1
ATOM 12035 C C . ASP B 1 370 ? 15.787 29.148 47.686 1.00 57.90 370 ASP B C 1
ATOM 12036 O O . ASP B 1 370 ? 15.212 29.450 46.645 1.00 57.64 370 ASP B O 1
ATOM 12045 N N . GLY B 1 371 ? 16.320 27.955 47.918 1.00 54.85 371 GLY B N 1
ATOM 12046 C CA . GLY B 1 371 ? 16.269 26.862 46.956 1.00 57.31 371 GLY B CA 1
ATOM 12047 C C . GLY B 1 371 ? 14.872 26.467 46.516 1.00 61.07 371 GLY B C 1
ATOM 12048 O O . GLY B 1 371 ? 14.681 25.973 45.401 1.00 58.90 371 GLY B O 1
ATOM 12052 N N . ALA B 1 372 ? 13.887 26.671 47.394 1.00 58.25 372 ALA B N 1
ATOM 12053 C CA . ALA B 1 372 ? 12.481 26.353 47.112 1.00 58.21 372 ALA B CA 1
ATOM 12054 C C . ALA B 1 372 ? 11.783 27.386 46.217 1.00 61.64 372 ALA B C 1
ATOM 12055 O O . ALA B 1 372 ? 10.729 27.083 45.692 1.00 59.96 372 ALA B O 1
ATOM 12062 N N . THR B 1 373 ? 12.323 28.611 46.084 1.00 60.09 373 THR B N 1
ATOM 12063 C CA . THR B 1 373 ? 11.685 29.700 45.333 1.00 60.19 373 THR B CA 1
ATOM 12064 C C . THR B 1 373 ? 12.180 29.692 43.891 1.00 62.37 373 THR B C 1
ATOM 12065 O O . THR B 1 373 ? 13.299 30.098 43.615 1.00 60.49 373 THR B O 1
ATOM 12076 N N . ASP B 1 374 ? 11.337 29.253 42.975 1.00 60.74 374 ASP B N 1
ATOM 12077 C CA . ASP B 1 374 ? 11.726 29.154 41.587 1.00 61.72 374 ASP B CA 1
ATOM 12078 C C . ASP B 1 374 ? 12.083 30.460 40.911 1.00 67.64 374 ASP B C 1
ATOM 12079 O O . ASP B 1 374 ? 11.343 31.442 40.960 1.00 66.76 374 ASP B O 1
ATOM 12088 N N . ALA B 1 375 ? 13.284 30.451 40.307 1.00 66.87 375 ALA B N 1
ATOM 12089 C CA . ALA B 1 375 ? 13.810 31.523 39.485 1.00 66.99 375 ALA B CA 1
ATOM 12090 C C . ALA B 1 375 ? 13.323 31.309 38.086 1.00 67.23 375 ALA B C 1
ATOM 12091 O O . ALA B 1 375 ? 13.031 30.172 37.683 1.00 63.80 375 ALA B O 1
ATOM 12098 N N . VAL B 1 376 ? 13.305 32.398 37.314 1.00 65.18 376 VAL B N 1
ATOM 12099 C CA . VAL B 1 376 ? 12.972 32.343 35.897 1.00 64.94 376 VAL B CA 1
ATOM 12100 C C . VAL B 1 376 ? 14.152 31.656 35.186 1.00 69.31 376 VAL B C 1
ATOM 12101 O O . VAL B 1 376 ? 15.310 31.887 35.537 1.00 68.02 376 VAL B O 1
ATOM 12114 N N . THR B 1 377 ? 13.830 30.762 34.237 1.00 67.86 377 THR B N 1
ATOM 12115 C CA . THR B 1 377 ? 14.838 30.056 33.445 1.00 68.36 377 THR B CA 1
ATOM 12116 C C . THR B 1 377 ? 14.703 30.302 31.928 1.00 73.02 377 THR B C 1
ATOM 12117 O O . THR B 1 377 ? 15.709 30.142 31.236 1.00 73.68 377 THR B O 1
ATOM 12128 N N . ALA B 1 378 ? 13.510 30.675 31.416 1.00 69.41 378 ALA B N 1
ATOM 12129 C CA . ALA B 1 378 ? 13.333 31.030 30.008 1.00 70.87 378 ALA B CA 1
ATOM 12130 C C . ALA B 1 378 ? 12.156 31.976 29.830 1.00 79.04 378 ALA B C 1
ATOM 12131 O O . ALA B 1 378 ? 11.186 31.929 30.590 1.00 76.95 378 ALA B O 1
ATOM 12138 N N . ILE B 1 379 ? 12.289 32.877 28.845 1.00 79.73 379 ILE B N 1
ATOM 12139 C CA . ILE B 1 379 ? 11.288 33.874 28.485 1.00 81.37 379 ILE B CA 1
ATOM 12140 C C . ILE B 1 379 ? 11.078 33.807 26.980 1.00 88.84 379 ILE B C 1
ATOM 12141 O O . ILE B 1 379 ? 12.042 33.943 26.229 1.00 88.70 379 ILE B O 1
ATOM 12157 N N . THR B 1 380 ? 9.831 33.616 26.541 1.00 89.32 380 THR B N 1
ATOM 12158 C CA . THR B 1 380 ? 9.465 33.644 25.131 1.00 91.15 380 THR B CA 1
ATOM 12159 C C . THR B 1 380 ? 8.667 34.905 24.977 1.00 98.27 380 THR B C 1
ATOM 12160 O O . THR B 1 380 ? 7.662 35.053 25.665 1.00 95.95 380 THR B O 1
ATOM 12171 N N . VAL B 1 381 ? 9.111 35.818 24.076 1.00 100.68 381 VAL B N 1
ATOM 12172 C CA . VAL B 1 381 ? 8.416 37.082 23.805 1.00 103.98 381 VAL B CA 1
ATOM 12173 C C . VAL B 1 381 ? 7.271 36.815 22.800 1.00 113.94 381 VAL B C 1
ATOM 12174 O O . VAL B 1 381 ? 7.489 36.216 21.740 1.00 113.25 381 VAL B O 1
ATOM 12187 N N . LYS B 1 382 ? 6.058 37.273 23.157 1.00 115.58 382 LYS B N 1
ATOM 12188 C CA . LYS B 1 382 ? 4.827 37.107 22.386 1.00 119.79 382 LYS B CA 1
ATOM 12189 C C . LYS B 1 382 ? 4.267 38.465 21.949 1.00 130.00 382 LYS B C 1
ATOM 12190 O O . LYS B 1 382 ? 4.666 39.500 22.482 1.00 128.74 382 LYS B O 1
ATOM 12209 N N . SER B 1 383 ? 3.314 38.439 21.004 1.00 133.06 383 SER B N 1
ATOM 12210 C CA . SER B 1 383 ? 2.619 39.622 20.478 1.00 137.52 383 SER B CA 1
ATOM 12211 C C . SER B 1 383 ? 1.110 39.385 20.583 1.00 147.09 383 SER B C 1
ATOM 12212 O O . SER B 1 383 ? 0.684 38.358 21.119 1.00 146.04 383 SER B O 1
ATOM 12220 N N . ALA B 1 384 ? 0.303 40.335 20.075 1.00 149.36 384 ALA B N 1
ATOM 12221 C CA . ALA B 1 384 ? -1.151 40.182 19.989 1.00 153.06 384 ALA B CA 1
ATOM 12222 C C . ALA B 1 384 ? -1.365 39.078 18.942 1.00 160.49 384 ALA B C 1
ATOM 12223 O O . ALA B 1 384 ? -1.230 39.322 17.743 1.00 160.95 384 ALA B O 1
ATOM 12230 N N . GLY B 1 385 ? -1.562 37.855 19.430 1.00 158.93 385 GLY B N 1
ATOM 12231 C CA . GLY B 1 385 ? -1.620 36.653 18.608 1.00 160.24 385 GLY B CA 1
ATOM 12232 C C . GLY B 1 385 ? -0.189 36.167 18.446 1.00 164.34 385 GLY B C 1
ATOM 12233 O O . GLY B 1 385 ? 0.478 35.865 19.441 1.00 161.26 385 GLY B O 1
ATOM 12237 N N . ASN B 1 386 ? 0.307 36.126 17.201 1.00 163.75 386 ASN B N 1
ATOM 12238 C CA . ASN B 1 386 ? 1.703 35.786 16.868 1.00 162.35 386 ASN B CA 1
ATOM 12239 C C . ASN B 1 386 ? 2.080 36.587 15.605 1.00 170.11 386 ASN B C 1
ATOM 12240 O O . ASN B 1 386 ? 2.744 36.080 14.699 1.00 169.19 386 ASN B O 1
ATOM 12251 N N . VAL B 1 387 ? 1.661 37.865 15.584 1.00 170.70 387 VAL B N 1
ATOM 12252 C CA . VAL B 1 387 ? 1.777 38.768 14.445 1.00 173.86 387 VAL B CA 1
ATOM 12253 C C . VAL B 1 387 ? 3.102 39.529 14.427 1.00 178.92 387 VAL B C 1
ATOM 12254 O O . VAL B 1 387 ? 3.425 40.220 15.391 1.00 177.26 387 VAL B O 1
ATOM 12267 N N . THR B 1 388 ? 3.835 39.436 13.300 1.00 178.17 388 THR B N 1
ATOM 12268 C CA . THR B 1 388 ? 5.102 40.143 13.069 1.00 178.40 388 THR B CA 1
ATOM 12269 C C . THR B 1 388 ? 4.951 41.260 12.029 1.00 191.00 388 THR B C 1
ATOM 12270 O O . THR B 1 388 ? 5.921 41.976 11.788 1.00 190.26 388 THR B O 1
ATOM 12281 N N . THR B 1 389 ? 3.750 41.425 11.429 1.00 195.14 389 THR B N 1
ATOM 12282 C CA . THR B 1 389 ? 3.482 42.380 10.353 1.00 200.24 389 THR B CA 1
ATOM 12283 C C . THR B 1 389 ? 3.145 43.816 10.821 1.00 211.11 389 THR B C 1
ATOM 12284 O O . THR B 1 389 ? 2.258 44.442 10.236 1.00 214.58 389 THR B O 1
ATOM 12295 N N . LEU B 1 390 ? 3.871 44.367 11.816 1.00 209.63 390 LEU B N 1
ATOM 12296 C CA . LEU B 1 390 ? 3.652 45.751 12.246 1.00 212.93 390 LEU B CA 1
ATOM 12297 C C . LEU B 1 390 ? 4.447 46.614 11.251 1.00 224.14 390 LEU B C 1
ATOM 12298 O O . LEU B 1 390 ? 5.676 46.638 11.313 1.00 221.45 390 LEU B O 1
ATOM 12314 N N . ASN B 1 391 ? 3.744 47.260 10.292 1.00 229.54 391 ASN B N 1
ATOM 12315 C CA . ASN B 1 391 ? 4.367 48.038 9.215 1.00 233.20 391 ASN B CA 1
ATOM 12316 C C . ASN B 1 391 ? 4.654 49.504 9.569 1.00 239.13 391 ASN B C 1
ATOM 12317 O O . ASN B 1 391 ? 5.795 49.929 9.390 1.00 238.85 391 ASN B O 1
ATOM 12328 N N . ARG B 1 392 ? 3.642 50.293 10.008 1.00 238.06 392 ARG B N 1
ATOM 12329 C CA . ARG B 1 392 ? 3.869 51.709 10.347 1.00 237.87 392 ARG B CA 1
ATOM 12330 C C . ARG B 1 392 ? 2.900 52.251 11.411 1.00 238.93 392 ARG B C 1
ATOM 12331 O O . ARG B 1 392 ? 1.743 51.842 11.456 1.00 238.80 392 ARG B O 1
ATOM 12352 N N . SER B 1 393 ? 3.404 53.192 12.250 1.00 234.64 393 SER B N 1
ATOM 12353 C CA . SER B 1 393 ? 2.728 53.891 13.359 1.00 233.71 393 SER B CA 1
ATOM 12354 C C . SER B 1 393 ? 1.457 53.209 13.889 1.00 234.12 393 SER B C 1
ATOM 12355 O O . SER B 1 393 ? 0.383 53.812 13.921 1.00 234.98 393 SER B O 1
ATOM 12363 N N . ALA B 1 394 ? 1.612 51.956 14.340 1.00 228.08 394 ALA B N 1
ATOM 12364 C CA . ALA B 1 394 ? 0.531 51.141 14.895 1.00 225.20 394 ALA B CA 1
ATOM 12365 C C . ALA B 1 394 ? 0.954 50.564 16.248 1.00 217.47 394 ALA B C 1
ATOM 12366 O O . ALA B 1 394 ? 2.112 50.182 16.418 1.00 213.24 394 ALA B O 1
ATOM 12373 N N . THR B 1 395 ? 0.016 50.506 17.208 1.00 207.93 395 THR B N 1
ATOM 12374 C CA . THR B 1 395 ? 0.287 49.968 18.540 1.00 201.03 395 THR B CA 1
ATOM 12375 C C . THR B 1 395 ? 0.188 48.445 18.520 1.00 193.41 395 THR B C 1
ATOM 12376 O O . THR B 1 395 ? -0.642 47.889 17.798 1.00 194.30 395 THR B O 1
ATOM 12387 N N . LEU B 1 396 ? 1.051 47.779 19.304 1.00 178.88 396 LEU B N 1
ATOM 12388 C CA . LEU B 1 396 ? 1.079 46.320 19.430 1.00 172.18 396 LEU B CA 1
ATOM 12389 C C . LEU B 1 396 ? 1.448 45.949 20.862 1.00 165.39 396 LEU B C 1
ATOM 12390 O O . LEU B 1 396 ? 2.488 46.394 21.354 1.00 162.88 396 LEU B O 1
ATOM 12406 N N . GLN B 1 397 ? 0.610 45.140 21.530 1.00 155.88 397 GLN B N 1
ATOM 12407 C CA . GLN B 1 397 ? 0.896 44.713 22.902 1.00 149.97 397 GLN B CA 1
ATOM 12408 C C . GLN B 1 397 ? 1.810 43.490 22.856 1.00 142.90 397 GLN B C 1
ATOM 12409 O O . GLN B 1 397 ? 1.485 42.502 22.191 1.00 141.91 397 GLN B O 1
ATOM 12423 N N . MET B 1 398 ? 2.965 43.579 23.532 1.00 131.32 398 MET B N 1
ATOM 12424 C CA . MET B 1 398 ? 3.927 42.490 23.641 1.00 125.84 398 MET B CA 1
ATOM 12425 C C . MET B 1 398 ? 3.745 41.862 25.014 1.00 121.62 398 MET B C 1
ATOM 12426 O O . MET B 1 398 ? 3.417 42.556 25.980 1.00 120.74 398 MET B O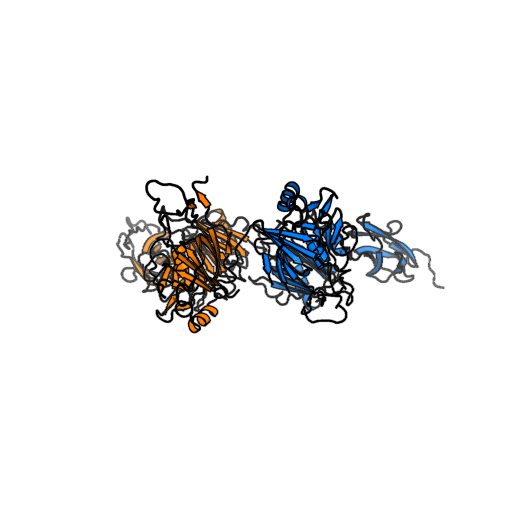 1
ATOM 12440 N N . SER B 1 399 ? 3.962 40.553 25.101 1.00 112.38 399 SER B N 1
ATOM 12441 C CA . SER B 1 399 ? 3.797 39.811 26.349 1.00 108.05 399 SER B CA 1
ATOM 12442 C C . SER B 1 399 ? 4.852 38.723 26.439 1.00 104.10 399 SER B C 1
ATOM 12443 O O . SER B 1 399 ? 5.628 38.549 25.502 1.00 101.56 399 SER B O 1
ATOM 12451 N N . VAL B 1 400 ? 4.888 37.994 27.560 1.00 97.22 400 VAL B N 1
ATOM 12452 C CA . VAL B 1 400 ? 5.853 36.919 27.757 1.00 93.58 400 VAL B CA 1
ATOM 12453 C C . VAL B 1 400 ? 5.226 35.648 28.286 1.00 95.80 400 VAL B C 1
ATOM 12454 O O . VAL B 1 400 ? 4.249 35.685 29.025 1.00 95.58 400 VAL B O 1
ATOM 12467 N N . GLU B 1 401 ? 5.826 34.523 27.925 1.00 91.54 401 GLU B N 1
ATOM 12468 C CA . GLU B 1 401 ? 5.527 33.211 28.474 1.00 90.20 401 GLU B CA 1
ATOM 12469 C C . GLU B 1 401 ? 6.783 32.887 29.253 1.00 87.50 401 GLU B C 1
ATOM 12470 O O . GLU B 1 401 ? 7.847 32.667 28.658 1.00 84.68 401 GLU B O 1
ATOM 12482 N N . VAL B 1 402 ? 6.664 32.952 30.583 1.00 81.80 402 VAL B N 1
ATOM 12483 C CA . VAL B 1 402 ? 7.763 32.715 31.516 1.00 78.58 402 VAL B CA 1
ATOM 12484 C C . VAL B 1 402 ? 7.812 31.252 31.953 1.00 79.26 402 VAL B C 1
ATOM 12485 O O . VAL B 1 402 ? 6.803 30.692 32.377 1.00 80.31 402 VAL B O 1
ATOM 12498 N N . THR B 1 403 ? 8.997 30.658 31.871 1.00 72.85 403 THR B N 1
ATOM 12499 C CA . THR B 1 403 ? 9.260 29.295 32.318 1.00 71.36 403 THR B CA 1
ATOM 12500 C C . THR B 1 403 ? 10.196 29.363 33.554 1.00 69.14 403 THR B C 1
ATOM 12501 O O . THR B 1 403 ? 11.186 30.078 33.509 1.00 66.92 403 THR B O 1
ATOM 12512 N N . PRO B 1 404 ? 9.967 28.589 34.637 1.00 64.57 404 PRO B N 1
ATOM 12513 C CA . PRO B 1 404 ? 8.791 27.739 34.911 1.00 64.93 404 PRO B CA 1
ATOM 12514 C C . PRO B 1 404 ? 7.618 28.588 35.389 1.00 67.40 404 PRO B C 1
ATOM 12515 O O . PRO B 1 404 ? 7.820 29.690 35.892 1.00 64.32 404 PRO B O 1
ATOM 12526 N N . SER B 1 405 ? 6.392 28.071 35.258 1.00 67.85 405 SER B N 1
ATOM 12527 C CA . SER B 1 405 ? 5.181 28.736 35.763 1.00 68.02 405 SER B CA 1
ATOM 12528 C C . SER B 1 405 ? 5.208 28.922 37.280 1.00 71.69 405 SER B C 1
ATOM 12529 O O . SER B 1 405 ? 4.503 29.785 37.812 1.00 71.26 405 SER B O 1
ATOM 12537 N N . SER B 1 406 ? 5.984 28.085 37.979 1.00 66.88 406 SER B N 1
ATOM 12538 C CA . SER B 1 406 ? 6.145 28.189 39.415 1.00 65.31 406 SER B CA 1
ATOM 12539 C C . SER B 1 406 ? 7.068 29.361 39.811 1.00 72.15 406 SER B C 1
ATOM 12540 O O . SER B 1 406 ? 7.205 29.621 41.013 1.00 70.14 406 SER B O 1
ATOM 12548 N N . ALA B 1 407 ? 7.716 30.065 38.838 1.00 70.71 407 ALA B N 1
ATOM 12549 C CA . ALA B 1 407 ? 8.610 31.195 39.168 1.00 70.26 407 ALA B CA 1
ATOM 12550 C C . ALA B 1 407 ? 7.906 32.219 40.060 1.00 77.67 407 ALA B C 1
ATOM 12551 O O . ALA B 1 407 ? 6.740 32.517 39.804 1.00 78.94 407 ALA B O 1
ATOM 12558 N N . ARG B 1 408 ? 8.580 32.732 41.131 1.00 76.38 408 ARG B N 1
ATOM 12559 C CA . ARG B 1 408 ? 7.952 33.693 42.057 1.00 78.05 408 ARG B CA 1
ATOM 12560 C C . ARG B 1 408 ? 7.584 34.996 41.345 1.00 84.15 408 ARG B C 1
ATOM 12561 O O . ARG B 1 408 ? 6.410 35.371 41.295 1.00 87.66 408 ARG B O 1
ATOM 12582 N N . ASN B 1 409 ? 8.571 35.632 40.743 1.00 78.74 409 ASN B N 1
ATOM 12583 C CA . ASN B 1 409 ? 8.410 36.879 40.030 1.00 79.18 409 ASN B CA 1
ATOM 12584 C C . ASN B 1 409 ? 8.619 36.629 38.536 1.00 82.60 409 ASN B C 1
ATOM 12585 O O . ASN B 1 409 ? 9.734 36.328 38.105 1.00 78.92 409 ASN B O 1
ATOM 12596 N N . LYS B 1 410 ? 7.548 36.820 37.763 1.00 82.70 410 LYS B N 1
ATOM 12597 C CA . LYS B 1 410 ? 7.534 36.665 36.318 1.00 83.80 410 LYS B CA 1
ATOM 12598 C C . LYS B 1 410 ? 7.544 38.032 35.598 1.00 91.36 410 LYS B C 1
ATOM 12599 O O . LYS B 1 410 ? 7.489 38.056 34.363 1.00 90.51 410 LYS B O 1
ATOM 12618 N N . GLU B 1 411 ? 7.612 39.168 36.354 1.00 91.18 411 GLU B N 1
ATOM 12619 C CA . GLU B 1 411 ? 7.638 40.508 35.744 1.00 93.20 411 GLU B CA 1
ATOM 12620 C C . GLU B 1 411 ? 8.919 40.682 34.936 1.00 95.67 411 GLU B C 1
ATOM 12621 O O . GLU B 1 411 ? 9.963 40.132 35.294 1.00 92.69 411 GLU B O 1
ATOM 12633 N N . VAL B 1 412 ? 8.824 41.449 33.841 1.00 94.06 412 VAL B N 1
ATOM 12634 C CA . VAL B 1 412 ? 9.938 41.704 32.934 1.00 92.63 412 VAL B CA 1
ATOM 12635 C C . VAL B 1 412 ? 10.062 43.190 32.601 1.00 98.60 412 VAL B C 1
ATOM 12636 O O . VAL B 1 412 ? 9.061 43.915 32.594 1.00 99.61 412 VAL B O 1
ATOM 12649 N N . THR B 1 413 ? 11.288 43.615 32.247 1.00 94.64 413 THR B N 1
ATOM 12650 C CA . THR B 1 413 ? 11.555 44.968 31.770 1.00 95.03 413 THR B CA 1
ATOM 12651 C C . THR B 1 413 ? 11.608 44.860 30.249 1.00 98.36 413 THR B C 1
ATOM 12652 O O . THR B 1 413 ? 11.992 43.822 29.719 1.00 94.89 413 THR B O 1
ATOM 12663 N N . TRP B 1 414 ? 11.206 45.915 29.549 1.00 98.87 414 TRP B N 1
ATOM 12664 C CA . TRP B 1 414 ? 11.158 45.902 28.084 1.00 99.86 414 TRP B CA 1
ATOM 12665 C C . TRP B 1 414 ? 12.153 46.874 27.457 1.00 105.03 414 TRP B C 1
ATOM 12666 O O . TRP B 1 414 ? 12.209 48.036 27.859 1.00 104.60 414 TRP B O 1
ATOM 12687 N N . ALA B 1 415 ? 12.895 46.407 26.433 1.00 103.21 415 ALA B N 1
ATOM 12688 C CA . ALA B 1 415 ? 13.857 47.229 25.701 1.00 105.43 415 ALA B CA 1
ATOM 12689 C C . ALA B 1 415 ? 13.872 46.910 24.213 1.00 114.76 415 ALA B C 1
ATOM 12690 O O . ALA B 1 415 ? 13.283 45.921 23.768 1.00 113.41 415 ALA B O 1
ATOM 12697 N N . ILE B 1 416 ? 14.613 47.738 23.462 1.00 116.73 416 ILE B N 1
ATOM 12698 C CA . ILE B 1 416 ? 14.797 47.613 22.022 1.00 119.80 416 ILE B CA 1
ATOM 12699 C C . ILE B 1 416 ? 16.300 47.439 21.795 1.00 126.87 416 ILE B C 1
ATOM 12700 O O . ILE B 1 416 ? 17.080 48.333 22.121 1.00 125.71 416 ILE B O 1
ATOM 12716 N N . THR B 1 417 ? 16.698 46.243 21.336 1.00 126.83 417 THR B N 1
ATOM 12717 C CA . THR B 1 417 ? 18.091 45.872 21.068 1.00 127.94 417 THR B CA 1
ATOM 12718 C C . THR B 1 417 ? 18.211 45.727 19.562 1.00 138.44 417 THR B C 1
ATOM 12719 O O . THR B 1 417 ? 17.381 45.045 18.962 1.00 139.19 417 THR B O 1
ATOM 12730 N N . ALA B 1 418 ? 19.208 46.389 18.944 1.00 139.23 418 ALA B N 1
ATOM 12731 C CA . ALA B 1 418 ? 19.389 46.417 17.483 1.00 142.55 418 ALA B CA 1
ATOM 12732 C C . ALA B 1 418 ? 18.103 46.933 16.793 1.00 151.87 418 ALA B C 1
ATOM 12733 O O . ALA B 1 418 ? 17.674 46.390 15.770 1.00 152.98 418 ALA B O 1
ATOM 12740 N N . GLY B 1 419 ? 17.512 47.976 17.384 1.00 151.03 419 GLY B N 1
ATOM 12741 C CA . GLY B 1 419 ? 16.286 48.599 16.904 1.00 153.92 419 GLY B CA 1
ATOM 12742 C C . GLY B 1 419 ? 16.551 49.802 16.024 1.00 162.37 419 GLY B C 1
ATOM 12743 O O . GLY B 1 419 ? 17.357 50.666 16.379 1.00 161.95 419 GLY B O 1
ATOM 12747 N N . ASP B 1 420 ? 15.853 49.875 14.879 1.00 163.34 420 ASP B N 1
ATOM 12748 C CA . ASP B 1 420 ? 15.999 50.980 13.919 1.00 167.41 420 ASP B CA 1
ATOM 12749 C C . ASP B 1 420 ? 15.121 52.192 14.259 1.00 174.24 420 ASP B C 1
ATOM 12750 O O . ASP B 1 420 ? 15.638 53.310 14.302 1.00 175.36 420 ASP B O 1
ATOM 12759 N N . ALA B 1 421 ? 13.805 51.985 14.486 1.00 171.64 421 ALA B N 1
ATOM 12760 C CA . ALA B 1 421 ? 12.885 53.088 14.765 1.00 174.16 421 ALA B CA 1
ATOM 12761 C C . ALA B 1 421 ? 11.630 52.696 15.559 1.00 177.78 421 ALA B C 1
ATOM 12762 O O . ALA B 1 421 ? 10.546 53.209 15.283 1.00 179.64 421 ALA B O 1
ATOM 12769 N N . ALA B 1 422 ? 11.782 51.841 16.574 1.00 171.89 422 ALA B N 1
ATOM 12770 C CA . ALA B 1 422 ? 10.676 51.422 17.436 1.00 171.06 422 ALA B CA 1
ATOM 12771 C C . ALA B 1 422 ? 10.812 52.103 18.789 1.00 175.10 422 ALA B C 1
ATOM 12772 O O . ALA B 1 422 ? 11.908 52.525 19.152 1.00 173.45 422 ALA B O 1
ATOM 12779 N N . THR B 1 423 ? 9.699 52.214 19.528 1.00 173.61 423 THR B N 1
ATOM 12780 C CA . THR B 1 423 ? 9.667 52.822 20.864 1.00 173.64 423 THR B CA 1
ATOM 12781 C C . THR B 1 423 ? 9.008 51.839 21.835 1.00 176.52 423 THR B C 1
ATOM 12782 O O . THR B 1 423 ? 8.074 51.136 21.449 1.00 176.47 423 THR B O 1
ATOM 12793 N N . ILE B 1 424 ? 9.503 51.782 23.085 1.00 171.76 424 ILE B N 1
ATOM 12794 C CA . ILE B 1 424 ? 8.990 50.884 24.124 1.00 169.83 424 ILE B CA 1
ATOM 12795 C C . ILE B 1 424 ? 8.700 51.677 25.400 1.00 176.37 424 ILE B C 1
ATOM 12796 O O . ILE B 1 424 ? 9.450 52.594 25.733 1.00 176.27 424 ILE B O 1
ATOM 12812 N N . ASN B 1 425 ? 7.633 51.288 26.128 1.00 174.91 425 ASN B N 1
ATOM 12813 C CA . ASN B 1 425 ? 7.223 51.912 27.391 1.00 176.16 425 ASN B CA 1
ATOM 12814 C C . ASN B 1 425 ? 7.552 50.953 28.550 1.00 179.95 425 ASN B C 1
ATOM 12815 O O . ASN B 1 425 ? 8.189 49.924 28.324 1.00 176.90 425 ASN B O 1
ATOM 12826 N N . ALA B 1 426 ? 7.135 51.293 29.786 1.00 179.50 426 ALA B N 1
ATOM 12827 C CA . ALA B 1 426 ? 7.341 50.434 30.963 1.00 177.92 426 ALA B CA 1
ATOM 12828 C C . ALA B 1 426 ? 6.560 49.125 30.807 1.00 185.00 426 ALA B C 1
ATOM 12829 O O . ALA B 1 426 ? 7.050 48.069 31.201 1.00 181.49 426 ALA B O 1
ATOM 12836 N N . THR B 1 427 ? 5.363 49.200 30.195 1.00 188.46 427 THR B N 1
ATOM 12837 C CA . THR B 1 427 ? 4.518 48.044 29.899 1.00 190.44 427 THR B CA 1
ATOM 12838 C C . THR B 1 427 ? 4.985 47.468 28.550 1.00 200.68 427 THR B C 1
ATOM 12839 O O . THR B 1 427 ? 5.973 47.944 27.989 1.00 199.57 427 THR B O 1
ATOM 12850 N N . GLY B 1 428 ? 4.266 46.485 28.023 1.00 203.55 428 GLY B N 1
ATOM 12851 C CA . GLY B 1 428 ? 4.628 45.857 26.760 1.00 206.60 428 GLY B CA 1
ATOM 12852 C C . GLY B 1 428 ? 4.146 46.528 25.487 1.00 221.93 428 GLY B C 1
ATOM 12853 O O . GLY B 1 428 ? 4.100 45.860 24.456 1.00 221.72 428 GLY B O 1
ATOM 12857 N N . LEU B 1 429 ? 3.806 47.831 25.502 1.00 227.58 429 LEU B N 1
ATOM 12858 C CA . LEU B 1 429 ? 3.307 48.502 24.291 1.00 233.99 429 LEU B CA 1
ATOM 12859 C C . LEU B 1 429 ? 4.475 48.849 23.343 1.00 245.71 429 LEU B C 1
ATOM 12860 O O . LEU B 1 429 ? 5.501 49.353 23.799 1.00 244.07 429 LEU B O 1
ATOM 12876 N N . LEU B 1 430 ? 4.316 48.540 22.034 1.00 250.20 430 LEU B N 1
ATOM 12877 C CA . LEU B 1 430 ? 5.319 48.747 20.979 1.00 253.06 430 LEU B CA 1
ATOM 12878 C C . LEU B 1 430 ? 4.728 49.563 19.809 1.00 261.13 430 LEU B C 1
ATOM 12879 O O . LEU B 1 430 ? 3.687 49.177 19.280 1.00 261.57 430 LEU B O 1
ATOM 12895 N N . ARG B 1 431 ? 5.406 50.658 19.379 1.00 261.06 431 ARG B N 1
ATOM 12896 C CA . ARG B 1 431 ? 4.979 51.479 18.231 1.00 260.50 431 ARG B CA 1
ATOM 12897 C C . ARG B 1 431 ? 6.159 52.223 17.580 1.00 264.05 431 ARG B C 1
ATOM 12898 O O . ARG B 1 431 ? 7.085 52.625 18.281 1.00 262.86 431 ARG B O 1
ATOM 12919 N N . ALA B 1 432 ? 6.119 52.398 16.242 1.00 265.18 432 ALA B N 1
ATOM 12920 C CA . ALA B 1 432 ? 7.166 53.074 15.465 1.00 266.82 432 ALA B CA 1
ATOM 12921 C C . ALA B 1 432 ? 6.579 54.299 14.745 1.00 274.59 432 ALA B C 1
ATOM 12922 O O . ALA B 1 432 ? 5.864 54.136 13.759 1.00 274.39 432 ALA B O 1
ATOM 12929 N N . ASP B 1 433 ? 6.898 55.519 15.222 1.00 276.18 433 ASP B N 1
ATOM 12930 C CA . ASP B 1 433 ? 6.352 56.771 14.674 1.00 276.86 433 ASP B CA 1
ATOM 12931 C C . ASP B 1 433 ? 7.076 57.321 13.436 1.00 277.36 433 ASP B C 1
ATOM 12932 O O . ASP B 1 433 ? 8.256 57.047 13.222 1.00 278.45 433 ASP B O 1
ATOM 12941 N N . ALA B 1 434 ? 6.340 58.124 12.637 1.00 274.86 434 ALA B N 1
ATOM 12942 C CA . ALA B 1 434 ? 6.804 58.836 11.440 1.00 274.13 434 ALA B CA 1
ATOM 12943 C C . ALA B 1 434 ? 7.314 57.959 10.275 1.00 274.52 434 ALA B C 1
ATOM 12944 O O . ALA B 1 434 ? 7.961 58.501 9.379 1.00 274.07 434 ALA B O 1
ATOM 12951 N N . SER B 1 435 ? 6.991 56.645 10.241 1.00 273.07 435 SER B N 1
ATOM 12952 C CA . SER B 1 435 ? 7.431 55.725 9.177 1.00 272.92 435 SER B CA 1
ATOM 12953 C C . SER B 1 435 ? 8.954 55.806 8.917 1.00 274.86 435 SER B C 1
ATOM 12954 O O . SER B 1 435 ? 9.395 55.805 7.768 1.00 274.51 435 SER B O 1
ATOM 12962 N N . LYS B 1 436 ? 9.743 55.882 10.000 1.00 274.43 436 LYS B N 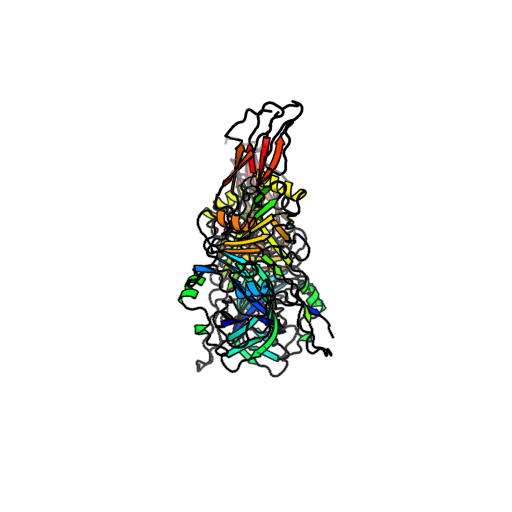1
ATOM 12963 C CA . LYS B 1 436 ? 11.205 56.006 9.946 1.00 274.91 436 LYS B CA 1
ATOM 12964 C C . LYS B 1 436 ? 11.867 54.710 9.451 1.00 279.19 436 LYS B C 1
ATOM 12965 O O . LYS B 1 436 ? 12.792 54.788 8.645 1.00 279.73 436 LYS B O 1
ATOM 12984 N N . THR B 1 437 ? 11.394 53.536 9.918 1.00 279.04 437 THR B N 1
ATOM 12985 C CA . THR B 1 437 ? 11.917 52.219 9.525 1.00 285.71 437 THR B CA 1
ATOM 12986 C C . THR B 1 437 ? 13.407 52.075 9.870 1.00 292.48 437 THR B C 1
ATOM 12987 O O . THR B 1 437 ? 14.274 52.209 9.009 1.00 271.11 437 THR B O 1
ATOM 12998 N N . THR B 1 441 ? 15.149 44.637 17.338 1.00 123.70 441 THR B N 1
ATOM 12999 C CA . THR B 1 441 ? 14.459 43.533 18.010 1.00 120.79 441 THR B CA 1
ATOM 13000 C C . THR B 1 441 ? 13.958 43.964 19.393 1.00 120.38 441 THR B C 1
ATOM 13001 O O . THR B 1 441 ? 14.590 44.800 20.049 1.00 119.20 441 THR B O 1
ATOM 13011 N N . VAL B 1 442 ? 12.850 43.354 19.852 1.00 114.47 442 VAL B N 1
ATOM 13012 C CA . VAL B 1 442 ? 12.300 43.635 21.183 1.00 112.63 442 VAL B CA 1
ATOM 13013 C C . VAL B 1 442 ? 12.892 42.610 22.160 1.00 111.11 442 VAL B C 1
ATOM 13014 O O . VAL B 1 442 ? 13.079 41.449 21.797 1.00 109.47 442 VAL B O 1
ATOM 13027 N N . GLU B 1 443 ? 13.229 43.058 23.375 1.00 104.39 443 GLU B N 1
ATOM 13028 C CA . GLU B 1 443 ? 13.851 42.227 24.401 1.00 100.47 443 GLU B CA 1
ATOM 13029 C C . GLU B 1 443 ? 13.125 42.383 25.701 1.00 101.76 443 GLU B C 1
ATOM 13030 O O . GLU B 1 443 ? 12.921 43.510 26.153 1.00 102.25 443 GLU B O 1
ATOM 13042 N N . ALA B 1 444 ? 12.751 41.250 26.315 1.00 95.19 444 ALA B N 1
ATOM 13043 C CA . ALA B 1 444 ? 12.177 41.212 27.655 1.00 92.39 444 ALA B CA 1
ATOM 13044 C C . ALA B 1 444 ? 13.275 40.658 28.545 1.00 89.77 444 ALA B C 1
ATOM 13045 O O . ALA B 1 444 ? 13.913 39.682 28.172 1.00 86.99 444 ALA B O 1
ATOM 13052 N N . THR B 1 445 ? 13.538 41.289 29.686 1.00 86.34 445 THR B N 1
ATOM 13053 C CA . THR B 1 445 ? 14.550 40.808 30.641 1.00 83.12 445 THR B CA 1
ATOM 13054 C C . THR B 1 445 ? 13.860 40.568 31.974 1.00 83.96 445 THR B C 1
ATOM 13055 O O . THR B 1 445 ? 13.113 41.435 32.413 1.00 82.35 445 THR B O 1
ATOM 13066 N N . ALA B 1 446 ? 14.106 39.429 32.639 1.00 79.77 446 ALA B N 1
ATOM 13067 C CA . ALA B 1 446 ? 13.452 39.180 33.933 1.00 79.13 446 ALA B CA 1
ATOM 13068 C C . ALA B 1 446 ? 13.792 40.210 34.996 1.00 83.12 446 ALA B C 1
ATOM 13069 O O . ALA B 1 446 ? 14.939 40.645 35.079 1.00 81.93 446 ALA B O 1
ATOM 13076 N N . LYS B 1 447 ? 12.796 40.591 35.807 1.00 82.37 447 LYS B N 1
ATOM 13077 C CA . LYS B 1 447 ? 12.976 41.525 36.940 1.00 83.92 447 LYS B CA 1
ATOM 13078 C C . LYS B 1 447 ? 13.612 40.728 38.104 1.00 90.43 447 LYS B C 1
ATOM 13079 O O . LYS B 1 447 ? 14.509 41.214 38.791 1.00 90.57 447 LYS B O 1
ATOM 13098 N N . ASP B 1 448 ? 13.122 39.489 38.283 1.00 87.65 448 ASP B N 1
ATOM 13099 C CA . ASP B 1 448 ? 13.583 38.365 39.119 1.00 85.50 448 ASP B CA 1
ATOM 13100 C C . ASP B 1 448 ? 15.029 38.430 39.625 1.00 87.96 448 ASP B C 1
ATOM 13101 O O . ASP B 1 448 ? 15.314 37.984 40.746 1.00 86.85 448 ASP B O 1
ATOM 13110 N N . GLY B 1 449 ? 15.942 38.876 38.757 1.00 82.43 449 GLY B N 1
ATOM 13111 C CA . GLY B 1 449 ? 17.351 38.883 39.093 1.00 79.44 449 GLY B CA 1
ATOM 13112 C C . GLY B 1 449 ? 18.145 37.785 38.406 1.00 78.89 449 GLY B C 1
ATOM 13113 O O . GLY B 1 449 ? 19.370 37.805 38.431 1.00 76.57 449 GLY B O 1
ATOM 13117 N N . SER B 1 450 ? 17.482 36.829 37.769 1.00 75.73 450 SER B N 1
ATOM 13118 C CA . SER B 1 450 ? 18.137 35.753 37.026 1.00 74.84 450 SER B CA 1
ATOM 13119 C C . SER B 1 450 ? 18.915 36.253 35.817 1.00 78.81 450 SER B C 1
ATOM 13120 O O . SER B 1 450 ? 19.799 35.549 35.351 1.00 77.62 450 SER B O 1
ATOM 13128 N N . GLY B 1 451 ? 18.514 37.396 35.259 1.00 77.35 451 GLY B N 1
ATOM 13129 C CA . GLY B 1 451 ? 19.132 37.944 34.051 1.00 78.64 451 GLY B CA 1
ATOM 13130 C C . GLY B 1 451 ? 18.725 37.270 32.746 1.00 83.81 451 GLY B C 1
ATOM 13131 O O . GLY B 1 451 ? 19.302 37.545 31.687 1.00 82.62 451 GLY B O 1
ATOM 13135 N N . VAL B 1 452 ? 17.734 36.359 32.819 1.00 82.48 452 VAL B N 1
ATOM 13136 C CA . VAL B 1 452 ? 17.208 35.650 31.654 1.00 83.18 452 VAL B CA 1
ATOM 13137 C C . VAL B 1 452 ? 16.535 36.640 30.721 1.00 85.21 452 VAL B C 1
ATOM 13138 O O . VAL B 1 452 ? 15.800 37.534 31.162 1.00 83.89 452 VAL B O 1
ATOM 13151 N N . LYS B 1 453 ? 16.796 36.457 29.425 1.00 82.07 453 LYS B N 1
ATOM 13152 C CA . LYS B 1 453 ? 16.246 37.288 28.368 1.00 82.63 453 LYS B CA 1
ATOM 13153 C C . LYS B 1 453 ? 15.507 36.448 27.343 1.00 86.37 453 LYS B C 1
ATOM 13154 O O . LYS B 1 453 ? 15.740 35.252 27.197 1.00 84.77 453 LYS B O 1
ATOM 13173 N N . GLY B 1 454 ? 14.604 37.107 26.649 1.00 84.07 454 GLY B N 1
ATOM 13174 C CA . GLY B 1 454 ? 13.871 36.564 25.522 1.00 85.81 454 GLY B CA 1
ATOM 13175 C C . GLY B 1 454 ? 13.719 37.677 24.506 1.00 93.24 454 GLY B C 1
ATOM 13176 O O . GLY B 1 454 ? 13.627 38.844 24.893 1.00 92.54 454 GLY B O 1
ATOM 13180 N N . THR B 1 455 ? 13.739 37.357 23.214 1.00 94.01 455 THR B N 1
ATOM 13181 C CA . THR B 1 455 ? 13.574 38.382 22.176 1.00 96.98 455 THR B CA 1
ATOM 13182 C C . THR B 1 455 ? 12.639 37.947 21.078 1.00 105.43 455 THR B C 1
ATOM 13183 O O . THR B 1 455 ? 12.379 36.760 20.889 1.00 104.65 455 THR B O 1
ATOM 13194 N N . LYS B 1 456 ? 12.192 38.929 20.312 1.00 106.65 456 LYS B N 1
ATOM 13195 C CA . LYS B 1 456 ? 11.367 38.727 19.130 1.00 109.50 456 LYS B CA 1
ATOM 13196 C C . LYS B 1 456 ? 11.694 39.854 18.154 1.00 116.67 456 LYS B C 1
ATOM 13197 O O . LYS B 1 456 ? 11.916 40.998 18.568 1.00 116.15 456 LYS B O 1
ATOM 13216 N N . VAL B 1 457 ? 11.802 39.501 16.875 1.00 115.56 457 VAL B N 1
ATOM 13217 C CA . VAL B 1 457 ? 12.098 40.446 15.795 1.00 117.75 457 VAL B CA 1
ATOM 13218 C C . VAL B 1 457 ? 10.785 40.933 15.191 1.00 125.26 457 VAL B C 1
ATOM 13219 O O . VAL B 1 457 ? 9.928 40.121 14.843 1.00 124.54 457 VAL B O 1
ATOM 13232 N N . ILE B 1 458 ? 10.646 42.258 15.055 1.00 125.47 458 ILE B N 1
ATOM 13233 C CA . ILE B 1 458 ? 9.483 42.904 14.442 1.00 128.99 458 ILE B CA 1
ATOM 13234 C C . ILE B 1 458 ? 9.914 43.367 13.052 1.00 135.76 458 ILE B C 1
ATOM 13235 O O . ILE B 1 458 ? 11.062 43.789 12.896 1.00 135.25 458 ILE B O 1
ATOM 13251 N N . THR B 1 459 ? 8.996 43.326 12.057 1.00 134.90 459 THR B N 1
ATOM 13252 C CA . THR B 1 459 ? 9.280 43.772 10.682 1.00 137.14 459 THR B CA 1
ATOM 13253 C C . THR B 1 459 ? 9.903 45.179 10.621 1.00 141.68 459 THR B C 1
ATOM 13254 O O . THR B 1 459 ? 11.089 45.291 10.304 1.00 141.04 459 THR B O 1
ATOM 13265 N N . VAL B 1 460 ? 9.113 46.239 10.923 1.00 139.10 460 VAL B N 1
ATOM 13266 C CA . VAL B 1 460 ? 9.572 47.636 10.834 1.00 173.31 460 VAL B CA 1
ATOM 13267 C C . VAL B 1 460 ? 10.844 47.892 11.645 1.00 204.00 460 VAL B C 1
ATOM 13268 O O . VAL B 1 460 ? 11.902 48.101 11.057 1.00 165.33 460 VAL B O 1
#

Organism: Escherichia phage T5 (NCBI:txid2695836)

B-factor: mean 86.21, std 34.47, range [34.46, 292.69]

CATH classification: 2.60.40.1080

Foldseek 3Di:
DDDQFDKKKKKFLDLAPDDLVGMEIAPWDSPWDWDDLIKIKTKDFAFWDQDPPQRKIDGRPLVLQQLLAAQDDDDQCDDAAFHIGNFWTKHFNQHPPDFHRRWMKMWMQTPNWIKIFATKGWFKWKFWQALVDHGMIMTITGGNDIGTDPHDSDDCQNNYDDPVRVVRRVVRHLNQSWKWKWWADLVVRDIFTWIFNTWIKMWGFCKDADDPPPDDPDDDPDRIGTDQTWIKIKTFTQAAQVRRPHNCSLVVVVVCVVPDQWTWIKMWRNDAAAWFAWIKIKTAGTKGWDFPCSVPRDPRGTIIIIIQDDPDRSSRRSIMMITHRTHHPQLVLVCSQPVGSVAGAWDAKAKAWVVRAQEAEAFDKIAIDIDTPPPSHPARAWAKAWPDDDQWGADRRRIIGGHNPDWFKTKIKTAGPRRSRHIYIGIHTYDHDDPPDDDD/DPKKKKKFLDLAPDDLQGMEIADFDDDKDWQDPDEAAEPPPCIKIKTKHFFFWDQDPPQRKIDGRPLVLQQLLAAQDDDDQCDDAGFHIGNFWTKHFNLHVPDFHRRWMKMWMQDPNWIKIFATKHWFKWKFKQALVGHGMIMIMYDGDDIGTDPDDSDDCQNNYDDPVRVVRRVVRHLNQSWKWKWKADLVVRDIFTWIFNTWIKMWGFNKYAYDPPDDDPDDDPDGIGTDDTWIKIKTWTFQAQPRRPHVVSSVVVVVCQVPDFWIWIKIWRNDAAAWFAWIKIKTAGTKGWDFPCSPVDHGDTTIIIMIQDDPDPSRSRSIMMITHRTHHPQLVLCCSLPVGSVAGFWDAKAKDWPHRDQPQQAFDKIFIDIDTPPPSHPFPAWAKDDDPDQAWDQDRGRIIGGHPRRHKMKTATPSRSRHIYIDHHGD

Solvent-accessible surface area: 41207 Å² total